Protein 7YVT (pdb70)

Foldseek 3Di:
DDAFAWPDWDQFLLWIKTKTWDQFPQQRGIWIKIKIFANCLVVAFAEEEEEEEAFPDARCACVVQQPLRNLCNVLRYMYMGTTNFDPPPPDPPLPPDSLHHHRHLLLAAFPDPPCRNRSHNVCCVPVPVLVVCVVHGSHDQQLYAYEYAASRLLNSLLSCLVDQSRHQAAEYELYQQALVQAPSSVVHCCVRHNDDCVSSLSSHSLSSLLPDQAQSHQLEYEYEYEPQEPCNVHGRPVVSSVVSCVNRVHHYHYDYHYPDYRDSVVSNVCSVVVSVSSSVRSD/DADAFAWPDWDQDLQWIKTKTWDQFPQQRGIWIKIKIFANCLVPAFFAEEEEEEAFPDARCCCVPQAPQRNVCHVLGYMYMYTTNFDPPPPDPPLVPDSLHHHSHLLQDQFDDPPRNNRSHNPCCVVVPPLVVCVVYGSHDQQQYAYEYAASRNLNQLLSCLVPQSRHQAAEYELYQQALVQAPSSCVHCCRRPNPDCVVVQSSHNLSSLLPDQAQSHQLEYYYEYEPAEPCNVHGRPVVSSVVSCVNRVHHYDYYYHYPDYRDNVNNNVCSNVVSVSSSVRSD/DKDFPDWAQDLQWIKTKMWAQFPQQNGIWIAIKTFANCQVVFFAFEEEEEEAFPDFRVVCVPQQPQSNLCNVLRYMYIYTTHADDPPDDPVLPVDRLHHHSPLLQAQFCDPPRRRRSHNVCCVPVPDLVVCVVPGRHDQQHYAYEYAASSNLNRLLSPLPDQSRHQAEEYELYQQALVQAPSSCVHCCVRHNNDCVVSLNSHNLSSLQPDQAQRHQLEYYYEYEPQADCCPRGRPCVSVVVSCVNRVHHYHYHYHYPDYRDSVNNSVCVSVVVVSSSVRD

Structure (mmCIF, N/CA/C/O backbone):
data_7YVT
#
_entry.id   7YVT
#
_cell.length_a   53.204
_cell.length_b   76.437
_cell.length_c   199.865
_cell.angle_alpha   90.000
_cell.angle_beta   91.192
_cell.angle_gamma   90.000
#
_symmetry.space_group_name_H-M   'C 1 2 1'
#
loop_
_entity.id
_entity.type
_entity.pdbx_description
1 polymer 'S-formylglutathione hydrolase'
2 water water
#
loop_
_atom_site.group_PDB
_atom_site.id
_atom_site.type_symbol
_atom_site.label_atom_id
_atom_site.label_alt_id
_atom_site.label_comp_id
_atom_site.label_asym_id
_atom_site.label_entity_id
_atom_site.label_seq_id
_atom_site.pdbx_PDB_ins_code
_atom_site.Cartn_x
_atom_site.Cartn_y
_atom_site.Cartn_z
_atom_site.occupancy
_atom_site.B_iso_or_equiv
_atom_site.auth_seq_id
_atom_site.auth_comp_id
_atom_site.auth_asym_id
_atom_site.auth_atom_id
_atom_site.pdbx_PDB_model_num
ATOM 1 N N . THR A 1 2 ? 26.64700 19.66100 7.34900 1.000 46.24516 2 THR A N 1
ATOM 2 C CA . THR A 1 2 ? 26.33000 21.06700 7.11200 1.000 48.22529 2 THR A CA 1
ATOM 3 C C . THR A 1 2 ? 25.60700 21.80100 8.26900 1.000 54.87865 2 THR A C 1
ATOM 4 O O . THR A 1 2 ? 25.87100 22.98600 8.51000 1.000 51.75072 2 THR A O 1
ATOM 8 N N . ASP A 1 3 ? 24.69000 21.12500 8.96200 1.000 47.07967 3 ASP A N 1
ATOM 9 C CA . ASP A 1 3 ? 23.84300 21.75900 9.96800 1.000 51.13124 3 ASP A CA 1
ATOM 10 C C . ASP A 1 3 ? 24.32800 21.44500 11.38800 1.000 51.12418 3 ASP A C 1
ATOM 11 O O . ASP A 1 3 ? 25.13400 20.53700 11.61400 1.000 56.46000 3 ASP A O 1
ATOM 16 N N . SER A 1 4 ? 23.82600 22.21600 12.35200 1.000 48.66724 4 SER A N 1
ATOM 17 C CA . SER A 1 4 ? 23.89400 21.99000 13.79100 1.000 47.63654 4 SER A CA 1
ATOM 18 C C . SER A 1 4 ? 22.65700 21.23800 14.24800 1.000 53.24508 4 SER A C 1
ATOM 19 O O . SER A 1 4 ? 21.75300 20.94400 13.45700 1.000 56.82598 4 SER A O 1
ATOM 22 N N . ILE A 1 5 ? 22.65000 20.87300 15.52600 1.000 45.83000 5 ILE A N 1
ATOM 23 C CA . ILE A 1 5 ? 21.42800 20.43000 16.18200 1.000 46.27635 5 ILE A CA 1
ATOM 24 C C . ILE A 1 5 ? 21.68800 20.41800 17.69000 1.000 40.97875 5 ILE A C 1
ATOM 25 O O . ILE A 1 5 ? 22.82700 20.24200 18.13900 1.000 44.63290 5 ILE A O 1
ATOM 30 N N . LYS A 1 6 ? 20.62300 20.61900 18.46000 1.000 39.35265 6 LYS A N 1
ATOM 31 C CA . LYS A 1 6 ? 20.75400 20.86600 19.89700 1.000 36.64459 6 LYS A CA 1
ATOM 32 C C . LYS A 1 6 ? 21.26500 19.63200 20.64800 1.000 39.33972 6 LYS A C 1
ATOM 33 O O . LYS A 1 6 ? 20.87400 18.49400 20.35400 1.000 35.30428 6 LYS A O 1
ATOM 39 N N . THR A 1 7 ? 22.11600 19.86800 21.65300 1.000 40.19586 7 THR A N 1
ATOM 40 C CA . THR A 1 7 ? 22.63300 18.81800 22.53200 1.000 35.44148 7 THR A CA 1
ATOM 41 C C . THR A 1 7 ? 22.07900 18.97200 23.94600 1.000 39.33373 7 THR A C 1
ATOM 42 O O . THR A 1 7 ? 22.32000 19.99200 24.60200 1.000 41.41090 7 THR A O 1
ATOM 46 N N . LEU A 1 8 ? 21.37600 17.93500 24.43000 1.000 34.53446 8 LEU A N 1
ATOM 47 C CA . LEU A 1 8 ? 20.80900 17.96100 25.77500 1.000 34.93274 8 LEU A CA 1
ATOM 48 C C . LEU A 1 8 ? 21.84900 17.54600 26.80600 1.000 34.09034 8 LEU A C 1
ATOM 49 O O . LEU A 1 8 ? 21.98700 18.17900 27.85700 1.000 40.22388 8 LEU A O 1
ATOM 54 N N . SER A 1 9 ? 22.57000 16.47000 26.53100 1.000 33.92386 9 SER A N 1
ATOM 55 C CA . SER A 1 9 ? 23.68600 16.07400 27.36600 1.000 34.22088 9 SER A CA 1
ATOM 56 C C . SER A 1 9 ? 24.62900 15.25700 26.49800 1.000 30.10345 9 SER A C 1
ATOM 57 O O . SER A 1 9 ? 24.22000 14.70200 25.47500 1.000 28.41329 9 SER A O 1
ATOM 60 N N . ALA A 1 10 ? 25.90100 15.23100 26.89600 1.000 29.95063 10 ALA A N 1
ATOM 61 C CA . ALA A 1 10 ? 26.94400 14.42900 26.26500 1.000 32.54198 10 ALA A CA 1
ATOM 62 C C . ALA A 1 10 ? 27.78200 13.74600 27.34200 1.000 33.21038 10 ALA A C 1
ATOM 63 O O . ALA A 1 10 ? 28.14500 14.38200 28.33500 1.000 29.80066 10 ALA A O 1
ATOM 65 N N . HIS A 1 11 ? 28.10300 12.45600 27.12500 1.000 29.83688 11 HIS A N 1
ATOM 66 C CA . HIS A 1 11 ? 28.93600 11.66900 28.03500 1.000 32.90087 11 HIS A CA 1
ATOM 67 C C . HIS A 1 11 ? 29.94400 10.82700 27.26100 1.000 30.22958 11 HIS A C 1
ATOM 68 O O . HIS A 1 11 ? 29.59600 10.18100 26.26700 1.000 29.68465 11 HIS A O 1
ATOM 75 N N . ARG A 1 12 ? 31.19200 10.83500 27.73000 1.000 30.97826 12 ARG A N 1
ATOM 76 C CA . ARG A 1 12 ? 32.21700 9.92100 27.22400 1.000 26.30246 12 ARG A CA 1
ATOM 77 C C . ARG A 1 12 ? 31.84800 8.46800 27.54700 1.000 27.02456 12 ARG A C 1
ATOM 78 O O . ARG A 1 12 ? 31.37200 8.16700 28.64700 1.000 26.40494 12 ARG A O 1
ATOM 86 N N . SER A 1 13 ? 32.05800 7.56400 26.57600 1.000 25.46836 13 SER A N 1
ATOM 87 C CA . SER A 1 13 ? 31.52600 6.19400 26.60800 1.000 24.97868 13 SER A CA 1
ATOM 88 C C . SER A 1 13 ? 32.42800 5.26100 25.79300 1.000 28.96757 13 SER A C 1
ATOM 89 O O . SER A 1 13 ? 32.48500 5.35200 24.55600 1.000 24.72141 13 SER A O 1
ATOM 92 N N . PHE A 1 14 ? 33.18800 4.37400 26.43500 1.000 26.07030 14 PHE A N 1
ATOM 93 C CA . PHE A 1 14 ? 34.13100 3.48300 25.76300 1.000 26.97156 14 PHE A CA 1
ATOM 94 C C . PHE A 1 14 ? 34.95600 4.24500 24.72700 1.000 30.88860 14 PHE A C 1
ATOM 95 O O . PHE A 1 14 ? 35.10300 3.82900 23.57500 1.000 31.17106 14 PHE A O 1
ATOM 103 N N . GLY A 1 15 ? 35.52000 5.38100 25.15200 1.000 28.05532 15 GLY A N 1
ATOM 104 C CA . GLY A 1 15 ? 36.31200 6.20600 24.27900 1.000 27.61901 15 GLY A CA 1
ATOM 105 C C . GLY A 1 15 ? 35.52900 7.02500 23.27600 1.000 27.09809 15 GLY A C 1
ATOM 106 O O . GLY A 1 15 ? 36.06200 8.00800 22.76200 1.000 30.75415 15 GLY A O 1
ATOM 107 N N . GLY A 1 16 ? 34.30000 6.63700 22.95200 1.000 29.31458 16 GLY A N 1
ATOM 108 C CA . GLY A 1 16 ? 33.43600 7.42000 22.09300 1.000 25.59712 16 GLY A CA 1
ATOM 109 C C . GLY A 1 16 ? 32.61400 8.38800 22.91100 1.000 26.08071 16 GLY A C 1
ATOM 110 O O . GLY A 1 16 ? 32.87100 8.61700 24.09400 1.000 27.61693 16 GLY A O 1
ATOM 111 N N . VAL A 1 17 ? 31.60900 8.97900 22.26900 1.000 24.43609 17 VAL A N 1
ATOM 112 C CA . VAL A 1 17 ? 30.75500 10.00000 22.87300 1.000 32.68116 17 VAL A CA 1
ATOM 113 C C . VAL A 1 17 ? 29.28800 9.56600 22.82700 1.000 24.81434 17 VAL A C 1
ATOM 114 O O . VAL A 1 17 ? 28.77300 9.16600 21.77500 1.000 24.98203 17 VAL A O 1
ATOM 118 N N . GLN A 1 18 ? 28.60100 9.57000 23.96100 1.000 27.74849 18 GLN A N 1
ATOM 119 C CA . GLN A 1 18 ? 27.15900 9.38500 23.87500 1.000 28.40255 18 GLN A CA 1
ATOM 120 C C . GLN A 1 18 ? 26.47500 10.73200 24.01200 1.000 28.28871 18 GLN A C 1
ATOM 121 O O . GLN A 1 18 ? 26.63900 11.40600 25.03600 1.000 27.21297 18 GLN A O 1
ATOM 127 N N . HIS A 1 19 ? 25.61200 10.95900 23.01900 1.000 25.88801 19 HIS A N 1
ATOM 128 C CA . HIS A 1 19 ? 24.85700 12.19800 22.87400 1.000 26.35745 19 HIS A CA 1
ATOM 129 C C . HIS A 1 19 ? 23.35300 11.96300 23.02800 1.000 31.13266 19 HIS A C 1
ATOM 130 O O . HIS A 1 19 ? 22.82400 10.89700 22.69100 1.000 27.14269 19 HIS A O 1
ATOM 137 N N . PHE A 1 20 ? 22.66600 12.98500 23.52800 1.000 29.28253 20 PHE A N 1
ATOM 138 C CA . PHE A 1 20 ? 21.21400 13.07700 23.45000 1.000 33.99651 20 PHE A CA 1
ATOM 139 C C . PHE A 1 20 ? 20.89000 14.40700 22.78600 1.000 27.98854 20 PHE A C 1
ATOM 140 O O . PHE A 1 20 ? 21.47300 15.43500 23.13400 1.000 28.05502 20 PHE A O 1
ATOM 148 N N . HIS A 1 21 ? 19.99000 14.37400 21.81000 1.000 30.56462 21 HIS A N 1
ATOM 149 C CA . HIS A 1 21 ? 19.68500 15.52900 20.98200 1.000 32.31066 21 HIS A CA 1
ATOM 150 C C . HIS A 1 21 ? 18.19800 15.84300 21.01000 1.000 33.29609 21 HIS A C 1
ATOM 151 O O . HIS A 1 21 ? 17.36000 14.96400 21.23800 1.000 29.61154 21 HIS A O 1
ATOM 158 N N . GLU A 1 22 ? 17.88800 17.11600 20.76000 1.000 40.11077 22 GLU A N 1
ATOM 159 C CA . GLU A 1 22 ? 16.53900 17.58500 20.47900 1.000 38.72431 22 GLU A CA 1
ATOM 160 C C . GLU A 1 22 ? 16.55800 18.40300 19.19400 1.000 35.31879 22 GLU A C 1
ATOM 161 O O . GLU A 1 22 ? 17.54100 19.08000 18.89000 1.000 42.95418 22 GLU A O 1
ATOM 167 N N . HIS A 1 23 ? 15.47300 18.33300 18.43400 1.000 33.30543 23 HIS A N 1
ATOM 168 C CA . HIS A 1 23 ? 15.31800 19.20800 17.27900 1.000 32.71751 23 HIS A CA 1
ATOM 169 C C . HIS A 1 23 ? 13.83900 19.46600 17.04400 1.000 35.31602 23 HIS A C 1
ATOM 170 O O . HIS A 1 23 ? 12.96600 18.78500 17.59000 1.000 36.69026 23 HIS A O 1
ATOM 177 N N . ALA A 1 24 ? 13.57500 20.48700 16.24700 1.000 32.23645 24 ALA A N 1
ATOM 178 C CA . ALA A 1 24 ? 12.22400 20.86900 15.88600 1.000 30.65358 24 ALA A CA 1
ATOM 179 C C . ALA A 1 24 ? 11.88500 20.11900 14.61300 1.000 30.71651 24 ALA A C 1
ATOM 180 O O . ALA A 1 24 ? 12.44600 20.40900 13.55400 1.000 39.63838 24 ALA A O 1
ATOM 182 N N . SER A 1 25 ? 10.99800 19.13500 14.72100 1.000 28.28848 25 SER A N 1
ATOM 183 C CA . SER A 1 25 ? 10.74400 18.25600 13.58900 1.000 31.39766 25 SER A CA 1
ATOM 184 C C . SER A 1 25 ? 9.66700 18.83000 12.66800 1.000 36.83958 25 SER A C 1
ATOM 185 O O . SER A 1 25 ? 8.58600 19.21200 13.12000 1.000 38.29014 25 SER A O 1
ATOM 188 N N . ARG A 1 26 ? 9.96100 18.84000 11.37500 1.000 33.47206 26 ARG A N 1
ATOM 189 C CA . ARG A 1 26 ? 8.83800 19.35200 10.59700 1.000 40.25491 26 ARG A CA 1
ATOM 190 C C . ARG A 1 26 ? 7.93700 18.23600 10.07500 1.000 39.81578 26 ARG A C 1
ATOM 191 O O . ARG A 1 26 ? 6.71900 18.42100 9.98900 1.000 37.89591 26 ARG A O 1
ATOM 199 N N . GLU A 1 27 ? 8.32200 16.95700 10.06700 1.000 39.51425 27 GLU A N 1
ATOM 200 C CA . GLU A 1 27 ? 7.36300 15.91400 9.72100 1.000 32.78430 27 GLU A CA 1
ATOM 201 C C . GLU A 1 27 ? 6.35200 15.69900 10.83300 1.000 35.23928 27 GLU A C 1
ATOM 202 O O . GLU A 1 27 ? 5.22200 15.27400 10.57200 1.000 32.35676 27 GLU A O 1
ATOM 208 N N . ILE A 1 28 ? 6.74400 15.98700 12.06900 1.000 34.16985 28 ILE A N 1
ATOM 209 C CA . ILE A 1 28 ? 5.93600 15.70100 13.24300 1.000 34.85077 28 ILE A CA 1
ATOM 210 C C . ILE A 1 28 ? 5.33700 17.00300 13.75400 1.000 36.16788 28 ILE A C 1
ATOM 211 O O . ILE A 1 28 ? 4.23900 17.01600 14.33700 1.000 33.32391 28 ILE A O 1
ATOM 216 N N . GLY A 1 29 ? 6.02900 18.11200 13.49000 1.000 32.28601 29 GLY A N 1
ATOM 217 C CA . GLY A 1 29 ? 5.52500 19.42700 13.85300 1.000 31.28423 29 GLY A CA 1
ATOM 218 C C . GLY A 1 29 ? 5.73100 19.80200 15.29800 1.000 27.19071 29 GLY A C 1
ATOM 219 O O . GLY A 1 29 ? 5.05200 20.69700 15.80000 1.000 31.93232 29 GLY A O 1
ATOM 220 N N . LEU A 1 30 ? 6.63000 19.12200 15.99100 1.000 31.93227 30 LEU A N 1
ATOM 221 C CA . LEU A 1 30 ? 6.86100 19.29600 17.41700 1.000 26.21622 30 LEU A CA 1
ATOM 222 C C . LEU A 1 30 ? 8.33000 19.01100 17.68500 1.000 32.62649 30 LEU A C 1
ATOM 223 O O . LEU A 1 30 ? 9.02600 18.44500 16.82900 1.000 32.73213 30 LEU A O 1
ATOM 228 N N . PRO A 1 31 ? 8.84000 19.40900 18.84200 1.000 31.04092 31 PRO A N 1
ATOM 229 C CA . PRO A 1 31 ? 10.19400 18.98500 19.22400 1.000 35.00124 31 PRO A CA 1
ATOM 230 C C . PRO A 1 31 ? 10.28500 17.46700 19.29700 1.000 35.14386 31 PRO A C 1
ATOM 231 O O . PRO A 1 31 ? 9.39100 16.80200 19.81700 1.000 34.33176 31 PRO A O 1
ATOM 235 N N . MET A 1 32 ? 11.38000 16.91200 18.78800 1.000 31.12033 32 MET A N 1
ATOM 236 C CA . MET A 1 32 ? 11.61600 15.47900 18.90100 1.000 33.81645 32 MET A CA 1
ATOM 237 C C . MET A 1 32 ? 12.98600 15.22200 19.50900 1.000 31.72490 32 MET A C 1
ATOM 238 O O . MET A 1 32 ? 13.94400 15.95900 19.26600 1.000 31.47204 32 MET A O 1
ATOM 243 N N . ARG A 1 33 ? 13.06700 14.16100 20.29800 1.000 30.87910 33 ARG A N 1
ATOM 244 C CA . ARG A 1 33 ? 14.30900 13.74800 20.92600 1.000 32.16905 33 ARG A CA 1
ATOM 245 C C . ARG A 1 33 ? 14.79500 12.44200 20.31700 1.000 34.59690 33 ARG A C 1
ATOM 246 O O . ARG A 1 33 ? 13.99800 11.52400 20.08000 1.000 36.43991 33 ARG A O 1
ATOM 254 N N . PHE A 1 34 ? 16.10400 12.35200 20.15100 1.000 27.24605 34 PHE A N 1
ATOM 255 C CA . PHE A 1 34 ? 16.78100 11.13500 19.66600 1.000 31.72438 34 PHE A CA 1
ATOM 256 C C . PHE A 1 34 ? 18.17400 11.11000 20.27500 1.000 32.74216 34 PHE A C 1
ATOM 257 O O . PHE A 1 34 ? 18.71000 12.15300 20.54800 1.000 33.33111 34 PHE A O 1
ATOM 265 N N . ALA A 1 35 ? 18.72200 9.92000 20.45200 1.000 29.12247 35 ALA A N 1
ATOM 266 C CA . ALA A 1 35 ? 20.06700 9.75600 21.03700 1.000 29.35466 35 ALA A CA 1
ATOM 267 C C . ALA A 1 35 ? 21.04100 9.29400 19.95400 1.000 28.95068 35 ALA A C 1
ATOM 268 O O . ALA A 1 35 ? 20.60700 8.81200 18.93800 1.000 33.76849 35 ALA A O 1
ATOM 270 N N . ALA A 1 36 ? 22.32300 9.49300 20.17600 1.000 25.61818 36 ALA A N 1
ATOM 271 C CA . ALA A 1 36 ? 23.30900 9.10800 19.15500 1.000 30.66356 36 ALA A CA 1
ATOM 272 C C . ALA A 1 36 ? 24.62200 8.75000 19.82700 1.000 26.23321 36 ALA A C 1
ATOM 273 O O . ALA A 1 36 ? 25.13100 9.55500 20.54000 1.000 26.38771 36 ALA A O 1
ATOM 275 N N . TYR A 1 37 ? 25.08000 7.53000 19.62700 1.000 30.35964 37 TYR A N 1
ATOM 276 C CA . TYR A 1 37 ? 26.40200 7.13500 20.15100 1.000 31.44800 37 TYR A CA 1
ATOM 277 C C . TYR A 1 37 ? 27.43500 7.24600 19.02900 1.000 26.29051 37 TYR A C 1
ATOM 278 O O . TYR A 1 37 ? 27.24300 6.67200 17.99500 1.000 25.09007 37 TYR A O 1
ATOM 287 N N . LEU A 1 38 ? 28.50100 7.99200 19.26500 1.000 28.72987 38 LEU A N 1
ATOM 288 C CA . LEU A 1 38 ? 29.58800 8.11000 18.26900 1.000 27.58813 38 LEU A CA 1
ATOM 289 C C . LEU A 1 38 ? 30.79900 7.35400 18.78600 1.000 30.39414 38 LEU A C 1
ATOM 290 O O . LEU A 1 38 ? 31.26400 7.65200 19.84500 1.000 32.20268 38 LEU A O 1
ATOM 295 N N . PRO A 1 39 ? 31.32500 6.38100 18.03300 1.000 33.07568 39 PRO A N 1
ATOM 296 C CA . PRO A 1 39 ? 32.46000 5.60500 18.48600 1.000 33.84113 39 PRO A CA 1
ATOM 297 C C . PRO A 1 39 ? 33.76900 6.39500 18.36700 1.000 32.12533 39 PRO A C 1
ATOM 298 O O . PRO A 1 39 ? 33.81200 7.35100 17.70800 1.000 30.10418 39 PRO A O 1
ATOM 302 N N . PRO A 1 40 ? 34.88700 5.96000 18.96000 1.000 32.41423 40 PRO A N 1
ATOM 303 C CA . PRO A 1 40 ? 36.12300 6.70800 18.83300 1.000 35.82332 40 PRO A CA 1
ATOM 304 C C . PRO A 1 40 ? 36.59700 6.92500 17.38300 1.000 34.82191 40 PRO A C 1
ATOM 305 O O . PRO A 1 40 ? 37.07100 7.95400 17.13800 1.000 38.71095 40 PRO A O 1
ATOM 309 N N . GLN A 1 41 ? 36.31600 6.00800 16.44900 1.000 35.64650 41 GLN A N 1
ATOM 310 C CA . GLN A 1 41 ? 36.65900 6.06400 14.99800 1.000 32.21497 41 GLN A CA 1
ATOM 311 C C . GLN A 1 41 ? 35.94500 7.18400 14.23500 1.000 38.88336 41 GLN A C 1
ATOM 312 O O . GLN A 1 41 ? 36.34100 7.42200 13.12200 1.000 46.36379 41 GLN A O 1
ATOM 318 N N . ALA A 1 42 ? 34.93200 7.83000 14.80700 1.000 39.69714 42 ALA A N 1
ATOM 319 C CA . ALA A 1 42 ? 34.17000 8.92400 14.17800 1.000 43.07511 42 ALA A CA 1
ATOM 320 C C . ALA A 1 42 ? 34.91400 10.26000 14.27400 1.000 45.17398 42 ALA A C 1
ATOM 321 O O . ALA A 1 42 ? 34.44800 11.21200 13.68900 1.000 45.81168 42 ALA A O 1
ATOM 323 N N . GLU A 1 43 ? 36.03400 10.33200 14.98000 1.000 42.76867 43 GLU A N 1
ATOM 324 C CA . GLU A 1 43 ? 36.79200 11.61300 15.01400 1.000 54.38074 43 GLU A CA 1
ATOM 325 C C . GLU A 1 43 ? 37.81100 11.62800 13.86100 1.000 47.97229 43 GLU A C 1
ATOM 326 O O . GLU A 1 43 ? 38.35000 12.67600 13.57900 1.000 45.10495 43 GLU A O 1
ATOM 332 N N . HIS A 1 44 ? 38.03800 10.48300 13.22800 1.000 46.71074 44 HIS A N 1
ATOM 333 C CA . HIS A 1 44 ? 38.97000 10.37300 12.07900 1.000 56.88700 44 HIS A CA 1
ATOM 334 C C . HIS A 1 44 ? 38.18600 10.15400 10.78400 1.000 55.55056 44 HIS A C 1
ATOM 335 O O . HIS A 1 44 ? 38.77200 10.31100 9.72000 1.000 59.66522 44 HIS A O 1
ATOM 342 N N . GLY A 1 45 ? 36.91900 9.76500 10.86700 1.000 52.32157 45 GLY A N 1
ATOM 343 C CA . GLY A 1 45 ? 36.18000 9.51700 9.61900 1.000 45.77626 45 GLY A CA 1
ATOM 344 C C . GLY A 1 45 ? 34.69100 9.35000 9.80200 1.000 45.17652 45 GLY A C 1
ATOM 345 O O . GLY A 1 45 ? 34.21000 9.53100 10.89500 1.000 43.93569 45 GLY A O 1
ATOM 346 N N . LYS A 1 46 ? 34.00300 9.01400 8.72000 1.000 42.85892 46 LYS A N 1
ATOM 347 C CA . LYS A 1 46 ? 32.53600 8.82000 8.74900 1.000 48.73342 46 LYS A CA 1
ATOM 348 C C . LYS A 1 46 ? 32.25300 7.33200 8.94700 1.000 45.41296 46 LYS A C 1
ATOM 349 O O . LYS A 1 46 ? 32.66400 6.53100 8.12300 1.000 44.99000 46 LYS A O 1
ATOM 355 N N . VAL A 1 47 ? 31.57500 7.00600 10.03300 1.000 37.86247 47 VAL A N 1
ATOM 356 C CA . VAL A 1 47 ? 31.34200 5.57700 10.34900 1.000 37.07707 47 VAL A CA 1
ATOM 357 C C . VAL A 1 47 ? 29.93600 5.17000 9.93500 1.000 36.05064 47 VAL A C 1
ATOM 358 O O . VAL A 1 47 ? 29.08000 6.02400 9.76800 1.000 33.65536 47 VAL A O 1
ATOM 362 N N . PRO A 1 48 ? 29.70000 3.85700 9.78700 1.000 34.82674 48 PRO A N 1
ATOM 363 C CA . PRO A 1 48 ? 28.38700 3.32600 9.54700 1.000 34.91032 48 PRO A CA 1
ATOM 364 C C . PRO A 1 48 ? 27.58600 3.47400 10.84200 1.000 35.75156 48 PRO A C 1
ATOM 365 O O . PRO A 1 48 ? 28.12800 3.42400 11.89300 1.000 34.98655 48 PRO A O 1
ATOM 369 N N . ALA A 1 49 ? 26.28500 3.64100 10.70500 1.000 34.24260 49 ALA A N 1
ATOM 370 C CA . ALA A 1 49 ? 25.41900 3.77700 11.88400 1.000 35.82991 49 ALA A CA 1
ATOM 371 C C . ALA A 1 49 ? 24.35000 2.69200 11.88600 1.000 34.65547 49 ALA A C 1
ATOM 372 O O . ALA A 1 49 ? 23.95900 2.20900 10.83900 1.000 30.73529 49 ALA A O 1
ATOM 374 N N . LEU A 1 50 ? 23.91700 2.35500 13.08600 1.000 33.34497 50 LEU A N 1
ATOM 375 C CA . LEU A 1 50 ? 22.84500 1.37200 13.30300 1.000 30.49018 50 LEU A CA 1
ATOM 376 C C . LEU A 1 50 ? 21.68300 2.11400 13.95100 1.000 32.44656 50 LEU A C 1
ATOM 377 O O . LEU A 1 50 ? 21.89200 2.68900 14.98400 1.000 27.63947 50 LEU A O 1
ATOM 382 N N . LEU A 1 51 ? 20.52700 2.10200 13.30800 1.000 25.24773 51 LEU A N 1
ATOM 383 C CA . LEU A 1 51 ? 19.31500 2.71100 13.88500 1.000 27.12664 51 LEU A CA 1
ATOM 384 C C . LEU A 1 51 ? 18.63000 1.64900 14.74000 1.000 26.55032 51 LEU A C 1
ATOM 385 O O . LEU A 1 51 ? 18.48800 0.55000 14.27800 1.000 27.59072 51 LEU A O 1
ATOM 390 N N . TYR A 1 52 ? 18.31700 1.98400 15.98000 1.000 26.63233 52 TYR A N 1
ATOM 391 C CA . TYR A 1 52 ? 17.59500 1.05300 16.87100 1.000 25.06340 52 TYR A CA 1
ATOM 392 C C . TYR A 1 52 ? 16.21700 1.62400 17.21400 1.000 25.14103 52 TYR A C 1
ATOM 393 O O . TYR A 1 52 ? 16.14600 2.70700 17.73400 1.000 27.08848 52 TYR A O 1
ATOM 402 N N . LEU A 1 53 ? 15.16400 0.86900 16.93300 1.000 24.63192 53 LEU A N 1
ATOM 403 C CA . LEU A 1 53 ? 13.76600 1.30100 17.18200 1.000 25.25251 53 LEU A CA 1
ATOM 404 C C . LEU A 1 53 ? 13.20800 0.57300 18.40000 1.000 26.77462 53 LEU A C 1
ATOM 405 O O . LEU A 1 53 ? 13.01500 -0.61500 18.33600 1.000 27.06134 53 LEU A O 1
ATOM 410 N N . ALA A 1 54 ? 12.92600 1.32200 19.45700 1.000 27.17342 54 ALA A N 1
ATOM 411 C CA . ALA A 1 54 ? 12.42900 0.76100 20.73000 1.000 30.92716 54 ALA A CA 1
ATOM 412 C C . ALA A 1 54 ? 10.94800 0.38500 20.63800 1.000 28.80401 54 ALA A C 1
ATOM 413 O O . ALA A 1 54 ? 10.29000 0.79200 19.71200 1.000 25.20110 54 ALA A O 1
ATOM 415 N N . GLY A 1 55 ? 10.46800 -0.38600 21.60200 1.000 27.46293 55 GLY A N 1
ATOM 416 C CA . GLY A 1 55 ? 9.07400 -0.84800 21.60700 1.000 26.27959 55 GLY A CA 1
ATOM 417 C C . GLY A 1 55 ? 8.16400 0.02500 22.43800 1.000 32.83822 55 GLY A C 1
ATOM 418 O O . GLY A 1 55 ? 8.58000 1.09900 22.84100 1.000 33.70281 55 GLY A O 1
ATOM 419 N N . LEU A 1 56 ? 6.96800 -0.48000 22.72000 1.000 27.92954 56 LEU A N 1
ATOM 420 C CA . LEU A 1 56 ? 5.92800 0.19500 23.52500 1.000 27.04964 56 LEU A CA 1
ATOM 421 C C . LEU A 1 56 ? 6.49100 0.65700 24.86200 1.000 32.15417 56 LEU A C 1
ATOM 422 O O . LEU A 1 56 ? 7.22900 -0.09900 25.48700 1.000 28.29753 56 LEU A O 1
ATOM 427 N N . THR A 1 57 ? 6.12800 1.87500 25.27200 1.000 28.49096 57 THR A N 1
ATOM 428 C CA . THR A 1 57 ? 6.47200 2.56700 26.55100 1.000 30.31748 57 THR A CA 1
ATOM 429 C C . THR A 1 57 ? 7.91600 3.08000 26.57200 1.000 29.97009 57 THR A C 1
ATOM 430 O O . THR A 1 57 ? 8.31200 3.62700 27.56900 1.000 29.73117 57 THR A O 1
ATOM 434 N N . CYS A 1 58 ? 8.62900 2.98000 25.46900 1.000 23.61422 58 CYS A N 1
ATOM 435 C CA . CYS A 1 58 ? 10.04700 3.34500 25.46300 1.000 28.97634 58 CYS A CA 1
ATOM 436 C C . CYS A 1 58 ? 10.22600 4.69400 24.78800 1.000 29.40844 58 CYS A C 1
ATOM 437 O O . CYS A 1 58 ? 9.35900 5.11900 24.05500 1.000 29.48596 58 CYS A O 1
ATOM 440 N N . ASN A 1 59 ? 11.33300 5.32600 25.12600 1.000 32.25651 59 ASN A N 1
ATOM 441 C CA . ASN A 1 59 ? 11.75700 6.62700 24.57000 1.000 33.59103 59 ASN A CA 1
ATOM 442 C C . ASN A 1 59 ? 13.10200 6.45400 23.87300 1.000 34.39197 59 ASN A C 1
ATOM 443 O O . ASN A 1 59 ? 13.52400 5.33900 23.69200 1.000 29.06105 59 ASN A O 1
ATOM 448 N N . GLU A 1 60 ? 13.77500 7.57600 23.61200 1.000 32.62460 60 GLU A N 1
ATOM 449 C CA . GLU A 1 60 ? 15.10300 7.66800 22.95800 1.000 30.51766 60 GLU A CA 1
ATOM 450 C C . GLU A 1 60 ? 16.24700 7.41500 23.94700 1.000 31.18195 60 GLU A C 1
ATOM 451 O O . GLU A 1 60 ? 17.36900 7.49900 23.54000 1.000 32.33062 60 GLU A O 1
ATOM 457 N N . GLU A 1 61 ? 15.94900 7.08200 25.19100 1.000 28.85728 61 GLU A N 1
ATOM 458 C CA . GLU A 1 61 ? 16.96700 6.84100 26.22400 1.000 30.47718 61 GLU A CA 1
ATOM 459 C C . GLU A 1 61 ? 17.02800 5.35200 26.60500 1.000 30.00227 61 GLU A C 1
ATOM 460 O O . GLU A 1 61 ? 18.05600 4.94800 27.02900 1.000 31.22642 61 GLU A O 1
ATOM 466 N N . THR A 1 62 ? 15.97300 4.57700 26.36800 1.000 25.42294 62 THR A N 1
ATOM 467 C CA . THR A 1 62 ? 15.86600 3.14200 26.73700 1.000 26.49035 62 THR A CA 1
ATOM 468 C C . THR A 1 62 ? 17.08700 2.30700 26.32800 1.000 32.32792 62 THR A C 1
ATOM 469 O O . THR A 1 62 ? 17.76400 1.80400 27.20600 1.000 23.19207 62 THR A O 1
ATOM 473 N N . PHE A 1 63 ? 17.29700 2.16000 25.02500 1.000 25.08762 63 PHE A N 1
ATOM 474 C CA . PHE A 1 63 ? 18.39100 1.37600 24.40800 1.000 25.77830 63 PHE A CA 1
ATOM 475 C C . PHE A 1 63 ? 19.78000 1.83700 24.86100 1.000 27.85185 63 PHE A C 1
ATOM 476 O O . PHE A 1 63 ? 20.53500 0.99000 25.25000 1.000 26.94925 63 PHE A O 1
ATOM 484 N N . MET A 1 64 ? 20.08000 3.13700 24.86600 1.000 28.00616 64 MET A N 1
ATOM 485 C CA . MET A 1 64 ? 21.41000 3.65900 25.27700 1.000 22.18286 64 MET A CA 1
ATOM 486 C C . MET A 1 64 ? 21.72600 3.31900 26.73600 1.000 27.41725 64 MET A C 1
ATOM 487 O O . MET A 1 64 ? 22.86800 3.14100 27.04000 1.000 24.82492 64 MET A O 1
ATOM 492 N N . VAL A 1 65 ? 20.73200 3.22800 27.60400 1.000 23.87578 65 VAL A N 1
ATOM 493 C CA . VAL A 1 65 ? 20.99600 2.91000 29.02900 1.000 27.35787 65 VAL A CA 1
ATOM 494 C C . VAL A 1 65 ? 21.04400 1.39900 29.27100 1.000 27.76599 65 VAL A C 1
ATOM 495 O O . VAL A 1 65 ? 21.93200 0.97000 29.94400 1.000 24.68570 65 VAL A O 1
ATOM 499 N N . LYS A 1 66 ? 20.16600 0.63200 28.65200 1.000 23.55860 66 LYS A N 1
ATOM 500 C CA . LYS A 1 66 ? 20.00200 -0.79900 29.00500 1.000 28.88620 66 LYS A CA 1
ATOM 501 C C . LYS A 1 66 ? 20.59200 -1.83000 28.04500 1.000 27.60258 66 LYS A C 1
ATOM 502 O O . LYS A 1 66 ? 20.75800 -2.91700 28.49800 1.000 26.84874 66 LYS A O 1
ATOM 508 N N . ALA A 1 67 ? 20.86000 -1.51000 26.78700 1.000 24.38567 67 ALA A N 1
ATOM 509 C CA . ALA A 1 67 ? 21.24600 -2.54000 25.79200 1.000 28.26295 67 ALA A CA 1
ATOM 510 C C . ALA A 1 67 ? 22.70700 -2.98100 25.90400 1.000 27.68933 67 ALA A C 1
ATOM 511 O O . ALA A 1 67 ? 22.99800 -4.11300 25.55100 1.000 23.34751 67 ALA A O 1
ATOM 513 N N . GLY A 1 68 ? 23.57300 -2.09300 26.36200 1.000 23.94540 68 GLY A N 1
ATOM 514 C CA . GLY A 1 68 ? 25.00100 -2.39900 26.49900 1.000 22.97069 68 GLY A CA 1
ATOM 515 C C . GLY A 1 68 ? 25.66600 -2.51500 25.15300 1.000 27.61498 68 GLY A C 1
ATOM 516 O O . GLY A 1 68 ? 26.63700 -3.21500 25.06900 1.000 31.28072 68 GLY A O 1
ATOM 517 N N . ALA A 1 69 ? 25.16600 -1.79500 24.15600 1.000 28.60421 69 ALA A N 1
ATOM 518 C CA . ALA A 1 69 ? 25.67500 -1.85600 22.77000 1.000 26.96486 69 ALA A CA 1
ATOM 519 C C . ALA A 1 69 ? 26.86800 -0.91400 22.52400 1.000 30.00970 69 ALA A C 1
ATOM 520 O O . ALA A 1 69 ? 27.53600 -1.09600 21.53400 1.000 28.14884 69 ALA A O 1
ATOM 522 N N . GLN A 1 70 ? 27.12800 0.02400 23.42400 1.000 26.06637 70 GLN A N 1
ATOM 523 C CA . GLN A 1 70 ? 28.21600 1.02600 23.30100 1.000 28.46986 70 GLN A CA 1
ATOM 524 C C . GLN A 1 70 ? 29.59400 0.36100 23.22600 1.000 29.03802 70 GLN A C 1
ATOM 525 O O . GLN A 1 70 ? 30.38400 0.76300 22.39900 1.000 30.08867 70 GLN A O 1
ATOM 531 N N . ARG A 1 71 ? 29.82600 -0.62200 24.08300 1.000 25.73945 71 ARG A N 1
ATOM 532 C CA . ARG A 1 71 ? 31.09300 -1.37500 24.16800 1.000 30.86181 71 ARG A CA 1
ATOM 533 C C . ARG A 1 71 ? 31.44100 -2.00200 22.81600 1.000 29.44070 71 ARG A C 1
ATOM 534 O O . ARG A 1 71 ? 32.55600 -1.83400 22.38300 1.000 36.18868 71 ARG A O 1
ATOM 542 N N . LEU A 1 72 ? 30.50000 -2.67000 22.17200 1.000 27.27715 72 LEU A N 1
ATOM 543 C CA . LEU A 1 72 ? 30.78200 -3.34300 20.88000 1.000 33.31522 72 LEU A CA 1
ATOM 544 C C . LEU A 1 72 ? 30.77600 -2.33400 19.74000 1.000 32.08298 72 LEU A C 1
ATOM 545 O O . LEU A 1 72 ? 31.48800 -2.53100 18.80100 1.000 32.05148 72 LEU A O 1
ATOM 550 N N . ALA A 1 73 ? 29.99100 -1.28300 19.85300 1.000 31.13849 73 ALA A N 1
ATOM 551 C CA . ALA A 1 73 ? 30.00000 -0.26200 18.79300 1.000 35.08788 73 ALA A CA 1
ATOM 552 C C . ALA A 1 73 ? 31.37900 0.41200 18.74700 1.000 35.02418 73 ALA A C 1
ATOM 553 O O . ALA A 1 73 ? 31.87100 0.64900 17.66800 1.000 34.12954 73 ALA A O 1
ATOM 555 N N . ALA A 1 74 ? 31.98400 0.66800 19.90600 1.000 34.64040 74 ALA A N 1
ATOM 556 C CA . ALA A 1 74 ? 33.31200 1.30600 19.96700 1.000 34.28930 74 ALA A CA 1
ATOM 557 C C . ALA A 1 74 ? 34.34900 0.34300 19.41300 1.000 32.93653 74 ALA A C 1
ATOM 558 O O . ALA A 1 74 ? 35.24100 0.80200 18.77900 1.000 37.31995 74 ALA A O 1
ATOM 560 N N . GLU A 1 75 ? 34.20100 -0.94800 19.66800 1.000 36.05414 75 GLU A N 1
ATOM 561 C CA . GLU A 1 75 ? 35.16900 -1.95600 19.16700 1.000 40.14060 75 GLU A CA 1
ATOM 562 C C . GLU A 1 75 ? 34.98800 -2.19000 17.66800 1.000 36.71775 75 GLU A C 1
ATOM 563 O O . GLU A 1 75 ? 35.94700 -2.56200 17.04100 1.000 38.50443 75 GLU A O 1
ATOM 569 N N . LEU A 1 76 ? 33.79400 -1.95200 17.14100 1.000 34.47399 76 LEU A N 1
ATOM 570 C CA . LEU A 1 76 ? 33.51400 -2.22200 15.71200 1.000 34.75068 76 LEU A CA 1
ATOM 571 C C . LEU A 1 76 ? 33.49300 -0.92500 14.89700 1.000 34.40229 76 LEU A C 1
ATOM 572 O O . LEU A 1 76 ? 33.48300 -1.03100 13.69800 1.000 32.09000 76 LEU A O 1
ATOM 577 N N . GLY A 1 77 ? 33.52000 0.23700 15.55000 1.000 33.27965 77 GLY A N 1
ATOM 578 C CA . GLY A 1 77 ? 33.50900 1.54100 14.86800 1.000 29.02383 77 GLY A CA 1
ATOM 579 C C . GLY A 1 77 ? 32.17700 1.85100 14.21700 1.000 36.26799 77 GLY A C 1
ATOM 580 O O . GLY A 1 77 ? 32.17600 2.31800 13.10400 1.000 36.72896 77 GLY A O 1
ATOM 581 N N . ILE A 1 78 ? 31.07600 1.59400 14.91100 1.000 37.77575 78 ILE A N 1
ATOM 582 C CA . ILE A 1 78 ? 29.72600 1.87400 14.35400 1.000 33.96334 78 ILE A CA 1
ATOM 583 C C . ILE A 1 78 ? 29.01000 2.86500 15.26700 1.000 35.24529 78 ILE A C 1
ATOM 584 O O . ILE A 1 78 ? 29.18900 2.79500 16.47700 1.000 30.91319 78 ILE A O 1
ATOM 589 N N . ALA A 1 79 ? 28.28300 3.79400 14.65900 1.000 30.69932 79 ALA A N 1
ATOM 590 C CA . ALA A 1 79 ? 27.47700 4.75800 15.41800 1.000 29.41207 79 ALA A CA 1
ATOM 591 C C . ALA A 1 79 ? 26.11700 4.12800 15.73300 1.000 31.00597 79 ALA A C 1
ATOM 592 O O . ALA A 1 79 ? 25.69700 3.25100 15.04000 1.000 27.65692 79 ALA A O 1
ATOM 594 N N . LEU A 1 80 ? 25.50700 4.55000 16.82700 1.000 28.94213 80 LEU A N 1
ATOM 595 C CA . LEU A 1 80 ? 24.18700 4.02400 17.21600 1.000 27.67769 80 LEU A CA 1
ATOM 596 C C . LEU A 1 80 ? 23.19800 5.18400 17.22600 1.000 29.02592 80 LEU A C 1
ATOM 597 O O . LEU A 1 80 ? 23.49900 6.20700 17.78800 1.000 27.37142 80 LEU A O 1
ATOM 602 N N . ILE A 1 81 ? 22.05600 4.99300 16.59200 1.000 24.70222 81 ILE A N 1
ATOM 603 C CA . ILE A 1 81 ? 21.01800 6.04200 16.60400 1.000 24.91800 81 ILE A CA 1
ATOM 604 C C . ILE A 1 81 ? 19.73600 5.44900 17.16100 1.000 27.20203 81 ILE A C 1
ATOM 605 O O . ILE A 1 81 ? 19.26500 4.46600 16.64200 1.000 27.51408 81 ILE A O 1
ATOM 610 N N . ALA A 1 82 ? 19.24800 6.06500 18.22000 1.000 27.66477 82 ALA A N 1
ATOM 611 C CA . ALA A 1 82 ? 18.00300 5.65600 18.89300 1.000 25.93225 82 ALA A CA 1
ATOM 612 C C . ALA A 1 82 ? 17.05900 6.84100 18.89700 1.000 28.10251 82 ALA A C 1
ATOM 613 O O . ALA A 1 82 ? 17.28900 7.78900 19.59000 1.000 29.37761 82 ALA A O 1
ATOM 615 N N . PRO A 1 83 ? 15.97700 6.78200 18.11900 1.000 29.07205 83 PRO A N 1
ATOM 616 C CA . PRO A 1 83 ? 15.00700 7.83000 18.11100 1.000 29.99077 83 PRO A CA 1
ATOM 617 C C . PRO A 1 83 ? 13.96800 7.55100 19.19900 1.000 30.86961 83 PRO A C 1
ATOM 618 O O . PRO A 1 83 ? 14.03600 6.58700 19.88800 1.000 30.23856 83 PRO A O 1
ATOM 622 N N . ASP A 1 84 ? 12.96200 8.40900 19.27000 1.000 31.91900 84 ASP A N 1
ATOM 623 C CA . ASP A 1 84 ? 11.80100 8.21000 20.17000 1.000 30.29661 84 ASP A CA 1
ATOM 624 C C . ASP A 1 84 ? 10.81400 7.26100 19.47700 1.000 30.20797 84 ASP A C 1
ATOM 625 O O . ASP A 1 84 ? 10.93100 7.04700 18.29600 1.000 34.91677 84 ASP A O 1
ATOM 630 N N . THR A 1 85 ? 9.83900 6.74700 20.20300 1.000 35.03528 85 THR A N 1
ATOM 631 C CA . THR A 1 85 ? 8.87200 5.78100 19.63600 1.000 28.34981 85 THR A CA 1
ATOM 632 C C . THR A 1 85 ? 7.56600 6.48100 19.25900 1.000 35.03352 85 THR A C 1
ATOM 633 O O . THR A 1 85 ? 6.69300 5.82100 18.74100 1.000 30.74411 85 THR A O 1
ATOM 637 N N . SER A 1 86 ? 7.49000 7.77700 19.49700 1.000 29.43124 86 SER A N 1
ATOM 638 C CA . SER A 1 86 ? 6.25900 8.54100 19.21900 1.000 31.56303 86 SER A CA 1
ATOM 639 C C . SER A 1 86 ? 6.53000 10.02100 19.36400 1.000 34.20706 86 SER A C 1
ATOM 640 O O . SER A 1 86 ? 7.53600 10.39700 19.91700 1.000 31.75587 86 SER A O 1
ATOM 643 N N . PRO A 1 87 ? 5.59300 10.85200 18.89900 1.000 36.82348 87 PRO A N 1
ATOM 644 C CA . PRO A 1 87 ? 5.64300 12.25800 19.19400 1.000 33.41534 87 PRO A CA 1
ATOM 645 C C . PRO A 1 87 ? 5.30600 12.48000 20.67400 1.000 34.50340 87 PRO A C 1
ATOM 646 O O . PRO A 1 87 ? 4.58500 11.73800 21.24500 1.000 29.95958 87 PRO A O 1
ATOM 650 N N . ARG A 1 88 ? 5.90200 13.50800 21.24900 1.000 29.56158 88 ARG A N 1
ATOM 651 C CA . ARG A 1 88 ? 5.62900 13.91400 22.64100 1.000 33.88382 88 ARG A CA 1
ATOM 652 C C . ARG A 1 88 ? 5.09200 15.35100 22.61700 1.000 39.43916 88 ARG A C 1
ATOM 653 O O . ARG A 1 88 ? 5.34700 16.05000 21.66600 1.000 38.95299 88 ARG A O 1
ATOM 661 N N . GLY A 1 89 ? 4.34500 15.75200 23.63500 1.000 37.47311 89 GLY A N 1
ATOM 662 C CA . GLY A 1 89 ? 3.80500 17.11600 23.72500 1.000 38.69544 89 GLY A CA 1
ATOM 663 C C . GLY A 1 89 ? 2.76300 17.45500 22.68000 1.000 38.09144 89 GLY A C 1
ATOM 664 O O . GLY A 1 89 ? 2.67600 18.59700 22.32700 1.000 39.32306 89 GLY A O 1
ATOM 665 N N . ALA A 1 90 ? 1.99400 16.48200 22.21600 1.000 37.01644 90 ALA A N 1
ATOM 666 C CA . ALA A 1 90 ? 0.92900 16.75500 21.23600 1.000 33.63641 90 ALA A CA 1
ATOM 667 C C . ALA A 1 90 ? -0.36900 17.03800 21.99100 1.000 35.46492 90 ALA A C 1
ATOM 668 O O . ALA A 1 90 ? -1.21100 17.71500 21.45400 1.000 39.76362 90 ALA A O 1
ATOM 670 N N . HIS A 1 91 ? -0.46700 16.56300 23.22300 1.000 32.72818 91 HIS A N 1
ATOM 671 C CA . HIS A 1 91 ? -1.67300 16.75900 24.06300 1.000 43.08797 91 HIS A CA 1
ATOM 672 C C . HIS A 1 91 ? -2.92600 16.35800 23.29700 1.000 39.07174 91 HIS A C 1
ATOM 673 O O . HIS A 1 91 ? -3.78800 17.17800 23.11700 1.000 37.14327 91 HIS A O 1
ATOM 680 N N . ILE A 1 92 ? -2.97300 15.13000 22.83100 1.000 38.01913 92 ILE A N 1
ATOM 681 C CA . ILE A 1 92 ? -4.18500 14.65100 22.13400 1.000 34.36777 92 ILE A CA 1
ATOM 682 C C . ILE A 1 92 ? -4.98500 13.87700 23.17500 1.000 39.02963 92 ILE A C 1
ATOM 683 O O . ILE A 1 92 ? -4.37400 13.22500 23.99300 1.000 40.28693 92 ILE A O 1
ATOM 688 N N . ASP A 1 93 ? -6.29900 14.02600 23.17100 1.000 33.85461 93 ASP A N 1
ATOM 689 C CA . ASP A 1 93 ? -7.14000 13.28800 24.13100 1.000 32.56817 93 ASP A CA 1
ATOM 690 C C . ASP A 1 93 ? -7.02300 11.79300 23.85500 1.000 32.34835 93 ASP A C 1
ATOM 691 O O . ASP A 1 93 ? -7.15400 11.41000 22.70800 1.000 33.01298 93 ASP A O 1
ATOM 696 N N . GLY A 1 94 ? -6.77700 11.01400 24.90300 1.000 31.36417 94 GLY A N 1
ATOM 697 C CA . GLY A 1 94 ? -6.70000 9.55000 24.80300 1.000 31.96144 94 GLY A CA 1
ATOM 698 C C . GLY A 1 94 ? -5.35100 9.04600 24.33700 1.000 39.28186 94 GLY A C 1
ATOM 699 O O . GLY A 1 94 ? -5.22100 7.86300 24.17000 1.000 39.67029 94 GLY A O 1
ATOM 700 N N . GLU A 1 95 ? -4.35100 9.91500 24.24200 1.000 36.95573 95 GLU A N 1
ATOM 701 C CA . GLU A 1 95 ? -3.00100 9.52800 23.76000 1.000 36.88243 95 GLU A CA 1
ATOM 702 C C . GLU A 1 95 ? -2.24300 8.71500 24.81600 1.000 37.93512 95 GLU A C 1
ATOM 703 O O . GLU A 1 95 ? -1.31600 8.06200 24.44600 1.000 35.77967 95 GLU A O 1
ATOM 709 N N . SER A 1 96 ? -2.71300 8.73000 26.05200 1.000 37.94454 96 SER A N 1
ATOM 710 C CA . SER A 1 96 ? -2.02900 8.04800 27.16900 1.000 33.28502 96 SER A CA 1
ATOM 711 C C . SER A 1 96 ? -3.01900 7.25700 28.01700 1.000 36.55797 96 SER A C 1
ATOM 712 O O . SER A 1 96 ? -2.68900 6.93200 29.13300 1.000 36.00416 96 SER A O 1
ATOM 715 N N . THR A 1 97 ? -4.19300 6.96800 27.48800 1.000 36.84974 97 THR A N 1
ATOM 716 C CA . THR A 1 97 ? -5.15100 6.19200 28.31100 1.000 39.88738 97 THR A CA 1
ATOM 717 C C . THR A 1 97 ? -4.68900 4.73400 28.36900 1.000 39.94036 97 THR A C 1
ATOM 718 O O . THR A 1 97 ? -4.69100 4.15100 29.43200 1.000 39.72054 97 THR A O 1
ATOM 722 N N . SER A 1 98 ? -4.13600 4.19200 27.29900 1.000 39.89443 98 SER A N 1
ATOM 723 C CA . SER A 1 98 ? -3.58600 2.82700 27.19700 1.000 39.62820 98 SER A CA 1
ATOM 724 C C . SER A 1 98 ? -2.08900 2.89900 26.87800 1.000 36.34031 98 SER A C 1
ATOM 725 O O . SER A 1 98 ? -1.69800 3.83000 26.25300 1.000 32.89156 98 SER A O 1
ATOM 728 N N . TRP A 1 99 ? -1.24800 1.99300 27.36500 1.000 34.85854 99 TRP A N 1
ATOM 729 C CA . TRP A 1 99 ? 0.19200 1.98700 27.01900 1.000 29.38593 99 TRP A CA 1
ATOM 730 C C . TRP A 1 99 ? 0.45100 1.27800 25.68700 1.000 33.91599 99 TRP A C 1
ATOM 731 O O . TRP A 1 99 ? 1.57100 1.32800 25.22900 1.000 32.50756 99 TRP A O 1
ATOM 742 N N . ASP A 1 100 ? -0.56500 0.66900 25.08800 1.000 33.65065 100 ASP A N 1
ATOM 743 C CA . ASP A 1 100 ? -0.40200 -0.04000 23.79900 1.000 26.97495 100 ASP A CA 1
ATOM 744 C C . ASP A 1 100 ? -0.78300 0.88100 22.63900 1.000 27.95978 100 ASP A C 1
ATOM 745 O O . ASP A 1 100 ? -0.67700 0.46100 21.51000 1.000 28.80476 100 ASP A O 1
ATOM 750 N N . PHE A 1 101 ? -1.19300 2.10500 22.93800 1.000 27.47109 101 PHE A N 1
ATOM 751 C CA . PHE A 1 101 ? -1.62100 3.04800 21.87900 1.000 30.75159 101 PHE A CA 1
ATOM 752 C C . PHE A 1 101 ? -1.23700 4.49500 22.22700 1.000 31.50411 101 PHE A C 1
ATOM 753 O O . PHE A 1 101 ? -1.16900 4.85300 23.36500 1.000 29.90604 101 PHE A O 1
ATOM 761 N N . GLY A 1 102 ? -0.93700 5.26200 21.19300 1.000 29.28971 102 GLY A N 1
ATOM 762 C CA . GLY A 1 102 ? -0.61800 6.68900 21.29900 1.000 30.47140 102 GLY A CA 1
ATOM 763 C C . GLY A 1 102 ? 0.82000 6.95900 21.65500 1.000 34.98522 102 GLY A C 1
ATOM 764 O O . GLY A 1 102 ? 1.68400 6.55300 20.93900 1.000 27.16690 102 GLY A O 1
ATOM 765 N N . VAL A 1 103 ? 1.00600 7.67700 22.74700 1.000 33.39078 103 VAL A N 1
ATOM 766 C CA . VAL A 1 103 ? 2.31800 8.09100 23.29900 1.000 30.26970 103 VAL A CA 1
ATOM 767 C C . VAL A 1 103 ? 3.14300 6.83600 23.57600 1.000 31.59242 103 VAL A C 1
ATOM 768 O O . VAL A 1 103 ? 2.61600 5.94000 24.17700 1.000 26.51186 103 VAL A O 1
ATOM 772 N N . GLY A 1 104 ? 4.36800 6.78200 23.05400 1.000 30.12088 104 GLY A N 1
ATOM 773 C CA . GLY A 1 104 ? 5.26000 5.62000 23.18500 1.000 25.05438 104 GLY A CA 1
ATOM 774 C C . GLY A 1 104 ? 4.80700 4.43000 22.34500 1.000 34.98302 104 GLY A C 1
ATOM 775 O O . GLY A 1 104 ? 5.24100 3.31500 22.62200 1.000 28.39203 104 GLY A O 1
ATOM 776 N N . ALA A 1 105 ? 3.99500 4.67200 21.32000 1.000 29.27772 105 ALA A N 1
ATOM 777 C CA . ALA A 1 105 ? 3.42400 3.57300 20.53200 1.000 26.58601 105 ALA A CA 1
ATOM 778 C C . ALA A 1 105 ? 3.12100 4.05000 19.12700 1.000 31.88633 105 ALA A C 1
ATOM 779 O O . ALA A 1 105 ? 2.05400 3.76800 18.66400 1.000 32.97208 105 ALA A O 1
ATOM 781 N N . GLY A 1 106 ? 4.06100 4.69400 18.46000 1.000 28.50242 106 GLY A N 1
ATOM 782 C CA . GLY A 1 106 ? 3.76800 5.22300 17.11900 1.000 27.04581 106 GLY A CA 1
ATOM 783 C C . GLY A 1 106 ? 3.60700 4.16700 16.04800 1.000 29.80230 106 GLY A C 1
ATOM 784 O O . GLY A 1 106 ? 3.04200 4.49500 15.03200 1.000 31.42318 106 GLY A O 1
ATOM 785 N N . PHE A 1 107 ? 4.17700 2.98000 16.24500 1.000 29.78849 107 PHE A N 1
ATOM 786 C CA . PHE A 1 107 ? 4.09800 1.83200 15.30100 1.000 31.42933 107 PHE A CA 1
ATOM 787 C C . PHE A 1 107 ? 4.84800 2.06000 13.98000 1.000 30.08068 107 PHE A C 1
ATOM 788 O O . PHE A 1 107 ? 4.53100 1.38300 13.03100 1.000 32.11407 107 PHE A O 1
ATOM 796 N N . TYR A 1 108 ? 5.81200 2.97900 13.96400 1.000 28.91639 108 TYR A N 1
ATOM 797 C CA . TYR A 1 108 ? 6.71300 3.30200 12.83100 1.000 31.94517 108 TYR A CA 1
ATOM 798 C C . TYR A 1 108 ? 5.94600 3.37200 11.50500 1.000 33.73573 108 TYR A C 1
ATOM 799 O O . TYR A 1 108 ? 6.30600 2.72500 10.52700 1.000 26.90038 108 TYR A O 1
ATOM 808 N N . LEU A 1 109 ? 4.89400 4.18400 11.51400 1.000 34.85060 109 LEU A N 1
ATOM 809 C CA . LEU A 1 109 ? 4.04100 4.36200 10.34700 1.000 34.05782 109 LEU A CA 1
ATOM 810 C C . LEU A 1 109 ? 3.51100 5.78900 10.36900 1.000 33.16053 109 LEU A C 1
ATOM 811 O O . LEU A 1 109 ? 3.68200 6.52500 11.34800 1.000 35.91841 109 LEU A O 1
ATOM 816 N N . ASP A 1 110 ? 2.84400 6.16800 9.28500 1.000 33.13111 110 ASP A N 1
ATOM 817 C CA . ASP A 1 110 ? 2.15300 7.44800 9.18000 1.000 34.67988 110 ASP A CA 1
ATOM 818 C C . ASP A 1 110 ? 0.65100 7.23700 9.36900 1.000 37.27093 110 ASP A C 1
ATOM 819 O O . ASP A 1 110 ? -0.00600 6.62400 8.51600 1.000 38.74130 110 ASP A O 1
ATOM 824 N N . ALA A 1 111 ? 0.10000 7.79000 10.44700 1.000 31.27475 111 ALA A N 1
ATOM 825 C CA . ALA A 1 111 ? -1.34700 7.73200 10.66400 1.000 41.57551 111 ALA A CA 1
ATOM 826 C C . ALA A 1 111 ? -2.09900 8.57600 9.63500 1.000 38.92546 111 ALA A C 1
ATOM 827 O O . ALA A 1 111 ? -1.69800 9.69900 9.30700 1.000 37.84870 111 ALA A O 1
ATOM 829 N N . THR A 1 112 ? -3.20200 8.02600 9.12400 1.000 40.10592 112 THR A N 1
ATOM 830 C CA . THR A 1 112 ? -4.08600 8.78200 8.24600 1.000 39.76466 112 THR A CA 1
ATOM 831 C C . THR A 1 112 ? -5.31100 9.32800 8.96500 1.000 38.87373 112 THR A C 1
ATOM 832 O O . THR A 1 112 ? -5.94800 10.25200 8.45500 1.000 37.31355 112 THR A O 1
ATOM 836 N N . ALA A 1 113 ? -5.64100 8.80700 10.14000 1.000 43.53529 113 ALA A N 1
ATOM 837 C CA . ALA A 1 113 ? -6.89000 9.15300 10.80300 1.000 43.52120 113 ALA A CA 1
ATOM 838 C C . ALA A 1 113 ? -6.64000 10.19800 11.87800 1.000 41.08803 113 ALA A C 1
ATOM 839 O O . ALA A 1 113 ? -5.53200 10.31700 12.41000 1.000 42.41853 113 ALA A O 1
ATOM 841 N N . ALA A 1 114 ? -7.70900 10.97400 12.19900 1.000 41.87768 114 ALA A N 1
ATOM 842 C CA . ALA A 1 114 ? -7.63200 11.98900 13.24200 1.000 36.16500 114 ALA A CA 1
ATOM 843 C C . ALA A 1 114 ? -8.02800 11.39400 14.58700 1.000 36.98105 114 ALA A C 1
ATOM 844 O O . ALA A 1 114 ? -8.72300 10.37500 14.65000 1.000 40.07697 114 ALA A O 1
ATOM 846 N N . PRO A 1 115 ? -7.56500 11.98000 15.69900 1.000 37.54713 115 PRO A N 1
ATOM 847 C CA . PRO A 1 115 ? -6.72600 13.17500 15.86200 1.000 35.81930 115 PRO A CA 1
ATOM 848 C C . PRO A 1 115 ? -5.22800 12.92200 15.67500 1.000 35.12273 115 PRO A C 1
ATOM 849 O O . PRO A 1 115 ? -4.45200 13.83300 15.95100 1.000 34.26740 115 PRO A O 1
ATOM 853 N N . TRP A 1 116 ? -4.83800 11.73000 15.19300 1.000 35.45029 116 TRP A N 1
ATOM 854 C CA . TRP A 1 116 ? -3.43900 11.30600 15.19700 1.000 37.60306 116 TRP A CA 1
ATOM 855 C C . TRP A 1 116 ? -2.66400 11.74300 13.96900 1.000 35.27491 116 TRP A C 1
ATOM 856 O O . TRP A 1 116 ? -1.44900 11.94000 14.06900 1.000 34.44176 116 TRP A O 1
ATOM 867 N N . ALA A 1 117 ? -3.33000 11.92100 12.82700 1.000 34.95463 117 ALA A N 1
ATOM 868 C CA . ALA A 1 117 ? -2.61000 12.15600 11.57700 1.000 37.25550 117 ALA A CA 1
ATOM 869 C C . ALA A 1 117 ? -1.67400 13.37500 11.57500 1.000 43.11777 117 ALA A C 1
ATOM 870 O O . ALA A 1 117 ? -0.62000 13.28800 10.92000 1.000 40.09295 117 ALA A O 1
ATOM 872 N N . PRO A 1 118 ? -1.97200 14.50700 12.22700 1.000 35.37154 118 PRO A N 1
ATOM 873 C CA . PRO A 1 118 ? -1.00800 15.62500 12.16200 1.000 39.50231 118 PRO A CA 1
ATOM 874 C C . PRO A 1 118 ? 0.37700 15.27700 12.68800 1.000 37.22971 118 PRO A C 1
ATOM 875 O O . PRO A 1 118 ? 1.37800 15.55400 12.02000 1.000 44.93854 118 PRO A O 1
ATOM 879 N N . ASN A 1 119 ? 0.44400 14.65100 13.85500 1.000 39.49305 119 ASN A N 1
ATOM 880 C CA . ASN A 1 119 ? 1.74800 14.42600 14.51900 1.000 40.75695 119 ASN A CA 1
ATOM 881 C C . ASN A 1 119 ? 2.25900 12.98300 14.47700 1.000 39.69168 119 ASN A C 1
ATOM 882 O O . ASN A 1 119 ? 3.46200 12.83000 14.61500 1.000 35.48154 119 ASN A O 1
ATOM 887 N N . TRP A 1 120 ? 1.38900 11.98300 14.32800 1.000 36.06374 120 TRP A N 1
ATOM 888 C CA . TRP A 1 120 ? 1.83800 10.56300 14.32100 1.000 37.16521 120 TRP A CA 1
ATOM 889 C C . TRP A 1 120 ? 2.35800 10.15800 12.94200 1.000 35.37165 120 TRP A C 1
ATOM 890 O O . TRP A 1 120 ? 1.73100 9.35600 12.29600 1.000 34.45405 120 TRP A O 1
ATOM 901 N N . ARG A 1 121 ? 3.51400 10.68200 12.56200 1.000 38.91535 121 ARG A N 1
ATOM 902 C CA . ARG A 1 121 ? 4.11900 10.41200 11.24100 1.000 40.86692 121 ARG A CA 1
ATOM 903 C C . ARG A 1 121 ? 5.54200 9.88000 11.44300 1.000 35.89076 121 ARG A C 1
ATOM 904 O O . ARG A 1 121 ? 6.46500 10.43100 10.86100 1.000 34.84626 121 ARG A O 1
ATOM 912 N N . MET A 1 122 ? 5.68000 8.78800 12.18900 1.000 37.50113 122 MET A N 1
ATOM 913 C CA . MET A 1 122 ? 6.99800 8.27700 12.55300 1.000 35.70333 122 MET A CA 1
ATOM 914 C C . MET A 1 122 ? 7.74100 7.70900 11.35200 1.000 33.30921 122 MET A C 1
ATOM 915 O O . MET A 1 122 ? 8.97100 7.77300 11.30000 1.000 34.39252 122 MET A O 1
ATOM 920 N N . GLU A 1 123 ? 7.02900 7.15700 10.38300 1.000 26.57525 123 GLU A N 1
ATOM 921 C CA . GLU A 1 123 ? 7.71400 6.58000 9.23400 1.000 32.53804 123 GLU A CA 1
ATOM 922 C C . GLU A 1 123 ? 8.36600 7.66000 8.38700 1.000 34.57606 123 GLU A C 1
ATOM 923 O O . GLU A 1 123 ? 9.54000 7.54200 8.00900 1.000 33.94259 123 GLU A O 1
ATOM 929 N N . SER A 1 124 ? 7.62600 8.72500 8.08100 1.000 29.69064 124 SER A N 1
ATOM 930 C CA . SER A 1 124 ? 8.14500 9.84000 7.30400 1.000 34.29488 124 SER A CA 1
ATOM 931 C C . SER A 1 124 ? 9.21900 10.59000 8.08300 1.000 36.72407 124 SER A C 1
ATOM 932 O O . SER A 1 124 ? 10.14500 11.14400 7.48100 1.000 36.55289 124 SER A O 1
ATOM 935 N N . TYR A 1 125 ? 9.02200 10.67400 9.40100 1.000 35.15658 125 TYR A N 1
ATOM 936 C CA . TYR A 1 125 ? 9.99500 11.34900 10.24900 1.000 31.87867 125 TYR A CA 1
ATOM 937 C C . TYR A 1 125 ? 11.35200 10.67400 10.17300 1.000 32.18394 125 TYR A C 1
ATOM 938 O O . TYR A 1 125 ? 12.37300 11.33900 10.00200 1.000 33.00118 125 TYR A O 1
ATOM 947 N N . LEU A 1 126 ? 11.38700 9.35100 10.29500 1.000 32.08952 126 LEU A N 1
ATOM 948 C CA . LEU A 1 126 ? 12.66500 8.65500 10.22500 1.000 31.96993 126 LEU A CA 1
ATOM 949 C C . LEU A 1 126 ? 13.25900 8.70900 8.82100 1.000 30.80604 126 LEU A C 1
ATOM 950 O O . LEU A 1 126 ? 14.43700 9.04700 8.64900 1.000 35.97063 126 LEU A O 1
ATOM 955 N N . VAL A 1 127 ? 12.45800 8.39800 7.80300 1.000 33.09489 127 VAL A N 1
ATOM 956 C CA . VAL A 1 127 ? 12.99100 8.18000 6.46000 1.000 34.07972 127 VAL A CA 1
ATOM 957 C C . VAL A 1 127 ? 13.30700 9.50000 5.76700 1.000 37.94409 127 VAL A C 1
ATOM 958 O O . VAL A 1 127 ? 14.37200 9.65300 5.15500 1.000 42.35345 127 VAL A O 1
ATOM 962 N N . ASP A 1 128 ? 12.39500 10.46900 5.83000 1.000 37.31421 128 ASP A N 1
ATOM 963 C CA . ASP A 1 128 ? 12.58000 11.70700 5.08100 1.000 38.78383 128 ASP A CA 1
ATOM 964 C C . ASP A 1 128 ? 13.11500 12.86500 5.90400 1.000 38.10530 128 ASP A C 1
ATOM 965 O O . ASP A 1 128 ? 13.34900 13.93200 5.33600 1.000 35.32135 128 ASP A O 1
ATOM 970 N N . GLU A 1 129 ? 13.35500 12.68300 7.20800 1.000 33.33304 129 GLU A N 1
ATOM 971 C CA . GLU A 1 129 ? 13.83400 13.79700 8.02400 1.000 36.01709 129 GLU A CA 1
ATOM 972 C C . GLU A 1 129 ? 15.02600 13.41000 8.90000 1.000 37.38633 129 GLU A C 1
ATOM 973 O O . GLU A 1 129 ? 16.09300 14.02900 8.80500 1.000 34.93935 129 GLU A O 1
ATOM 979 N N . LEU A 1 130 ? 14.86300 12.40100 9.76800 1.000 34.88350 130 LEU A N 1
ATOM 980 C CA . LEU A 1 130 ? 15.92000 12.10600 10.72900 1.000 33.08889 130 LEU A CA 1
ATOM 981 C C . LEU A 1 130 ? 17.12000 11.48600 10.02900 1.000 35.94966 130 LEU A C 1
ATOM 982 O O . LEU A 1 130 ? 18.25800 11.92700 10.23000 1.000 35.73321 130 LEU A O 1
ATOM 987 N N . LEU A 1 131 ? 16.88900 10.48900 9.17700 1.000 32.92102 131 LEU A N 1
ATOM 988 C CA . LEU A 1 131 ? 18.03200 9.87900 8.49500 1.000 40.22954 131 LEU A CA 1
ATOM 989 C C . LEU A 1 131 ? 18.78400 10.86300 7.59600 1.000 37.49273 131 LEU A C 1
ATOM 990 O O . LEU A 1 131 ? 20.01000 10.98500 7.75200 1.000 37.68600 131 LEU A O 1
ATOM 995 N N . PRO A 1 132 ? 18.15400 11.63900 6.69700 1.000 35.99728 132 PRO A N 1
ATOM 996 C CA . PRO A 1 132 ? 18.92600 12.68000 5.98000 1.000 37.02462 132 PRO A CA 1
ATOM 997 C C . PRO A 1 132 ? 19.62600 13.64300 6.92100 1.000 32.44821 132 PRO A C 1
ATOM 998 O O . PRO A 1 132 ? 20.78300 14.01800 6.70400 1.000 37.63204 132 PRO A O 1
ATOM 1002 N N . LEU A 1 133 ? 18.93500 14.06900 7.97300 1.000 38.50544 133 LEU A N 1
ATOM 1003 C CA . LEU A 1 133 ? 19.53600 15.00600 8.90500 1.000 37.69686 133 LEU A CA 1
ATOM 1004 C C . LEU A 1 133 ? 20.72100 14.39200 9.64400 1.000 36.55244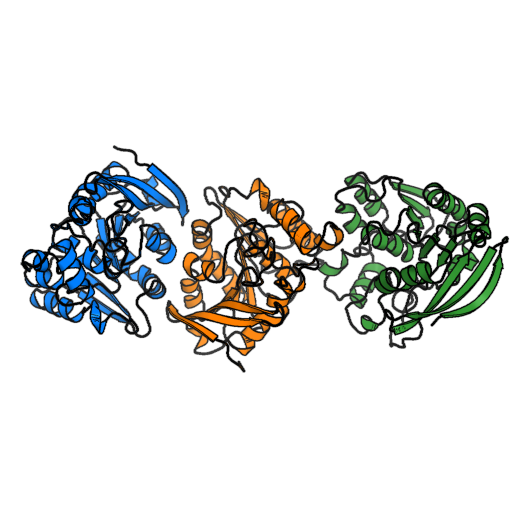 133 LEU A C 1
ATOM 1005 O O . LEU A 1 133 ? 21.59600 15.13100 10.10400 1.000 42.08110 133 LEU A O 1
ATOM 1010 N N . LEU A 1 134 ? 20.78000 13.05900 9.75800 1.000 37.42260 134 LEU A N 1
ATOM 1011 C CA . LEU A 1 134 ? 21.92400 12.42500 10.41200 1.000 42.16958 134 LEU A CA 1
ATOM 1012 C C . LEU A 1 134 ? 23.19900 12.59700 9.58100 1.000 39.39516 134 LEU A C 1
ATOM 1013 O O . LEU A 1 134 ? 24.27500 12.86300 10.13300 1.000 34.12094 134 LEU A O 1
ATOM 1018 N N . ALA A 1 135 ? 23.08900 12.49400 8.25100 1.000 34.17000 135 ALA A N 1
ATOM 1019 C CA . ALA A 1 135 ? 24.24700 12.71600 7.38900 1.000 35.43007 135 ALA A CA 1
ATOM 1020 C C . ALA A 1 135 ? 24.70600 14.17100 7.40200 1.000 38.53432 135 ALA A C 1
ATOM 1021 O O . ALA A 1 135 ? 25.89700 14.43900 7.21900 1.000 37.72953 135 ALA A O 1
ATOM 1023 N N . LYS A 1 136 ? 23.78300 15.11800 7.61600 1.000 33.56252 136 LYS A N 1
ATOM 1024 C CA . LYS A 1 136 ? 24.11700 16.53700 7.54600 1.000 42.62783 136 LYS A CA 1
ATOM 1025 C C . LYS A 1 136 ? 24.78200 17.04500 8.81300 1.000 44.28920 136 LYS A C 1
ATOM 1026 O O . LYS A 1 136 ? 25.48700 18.05900 8.76900 1.000 50.10790 136 LYS A O 1
ATOM 1032 N N . THR A 1 137 ? 24.56300 16.38200 9.94700 1.000 38.20026 137 THR A N 1
ATOM 1033 C CA . THR A 1 137 ? 24.97900 16.91800 11.23500 1.000 40.21696 137 THR A CA 1
ATOM 1034 C C . THR A 1 137 ? 25.95200 16.02300 12.00200 1.000 41.79345 137 THR A C 1
ATOM 1035 O O . THR A 1 137 ? 26.60400 16.50600 12.93200 1.000 43.84149 137 THR A O 1
ATOM 1039 N N . LEU A 1 138 ? 26.08000 14.75200 11.63900 1.000 39.70320 138 LEU A N 1
ATOM 1040 C CA . LEU A 1 138 ? 26.87400 13.78900 12.37700 1.000 37.64575 138 LEU A CA 1
ATOM 1041 C C . LEU A 1 138 ? 27.87500 13.11900 11.45200 1.000 45.86638 138 LEU A C 1
ATOM 1042 O O . LEU A 1 138 ? 27.63700 13.02200 10.24000 1.000 45.03128 138 LEU A O 1
ATOM 1047 N N . PRO A 1 139 ? 29.03000 12.64300 11.99400 1.000 44.56569 139 PRO A N 1
ATOM 1048 C CA . PRO A 1 139 ? 29.99100 11.91000 11.16300 1.000 42.50766 139 PRO A CA 1
ATOM 1049 C C . PRO A 1 139 ? 29.53800 10.50400 10.79200 1.000 44.66265 139 PRO A C 1
ATOM 1050 O O . PRO A 1 139 ? 30.18000 9.51100 11.15700 1.000 43.82207 139 PRO A O 1
ATOM 1054 N N . ILE A 1 140 ? 28.45500 10.43100 10.02300 1.000 41.40047 140 ILE A N 1
ATOM 1055 C CA . ILE A 1 140 ? 27.88600 9.18600 9.53400 1.000 45.51555 140 ILE A CA 1
ATOM 1056 C C . ILE A 1 140 ? 28.09500 9.09400 8.03500 1.000 45.53619 140 ILE A C 1
ATOM 1057 O O . ILE A 1 140 ? 28.07700 10.09800 7.31700 1.000 51.65817 140 ILE A O 1
ATOM 1062 N N . ASP A 1 141 ? 28.29700 7.87300 7.56600 1.000 43.26543 141 ASP A N 1
ATOM 1063 C CA . ASP A 1 141 ? 28.07300 7.52300 6.17200 1.000 43.74355 141 ASP A CA 1
ATOM 1064 C C . ASP A 1 141 ? 26.59100 7.17100 6.04000 1.000 49.64487 141 ASP A C 1
ATOM 1065 O O . ASP A 1 141 ? 26.15000 6.12100 6.52600 1.000 45.40097 141 ASP A O 1
ATOM 1070 N N . GLY A 1 142 ? 25.81600 8.05900 5.41000 1.000 45.25977 142 GLY A N 1
ATOM 1071 C CA . GLY A 1 142 ? 24.39400 7.81800 5.23900 1.000 38.48289 142 GLY A CA 1
ATOM 1072 C C . GLY A 1 142 ? 24.05500 6.61300 4.38300 1.000 44.40075 142 GLY A C 1
ATOM 1073 O O . GLY A 1 142 ? 22.92100 6.11800 4.44200 1.000 41.64191 142 GLY A O 1
ATOM 1074 N N . ASP A 1 143 ? 25.00800 6.12000 3.59200 1.000 37.34567 143 ASP A N 1
ATOM 1075 C CA . ASP A 1 143 ? 24.78000 4.98400 2.70900 1.000 44.40510 143 ASP A CA 1
ATOM 1076 C C . ASP A 1 143 ? 25.22900 3.66500 3.32200 1.000 43.02250 143 ASP A C 1
ATOM 1077 O O . ASP A 1 143 ? 25.16700 2.62600 2.65600 1.000 37.69449 143 ASP A O 1
ATOM 1082 N N . ARG A 1 144 ? 25.66900 3.68200 4.57800 1.000 37.65910 144 ARG A N 1
ATOM 1083 C CA . ARG A 1 144 ? 25.96200 2.46500 5.31800 1.000 36.18189 144 ARG A CA 1
ATOM 1084 C C . ARG A 1 144 ? 25.18500 2.49000 6.64100 1.000 37.35327 144 ARG A C 1
ATOM 1085 O O . ARG A 1 144 ? 25.75700 2.53500 7.72900 1.000 37.86263 144 ARG A O 1
ATOM 1093 N N . ILE A 1 145 ? 23.86000 2.47600 6.55400 1.000 38.23809 145 ILE A N 1
ATOM 1094 C CA . ILE A 1 145 ? 23.06000 2.37100 7.76800 1.000 36.00661 145 ILE A CA 1
ATOM 1095 C C . ILE A 1 145 ? 22.26400 1.07800 7.72100 1.000 31.39257 145 ILE A C 1
ATOM 1096 O O . ILE A 1 145 ? 21.58700 0.80000 6.72500 1.000 30.65618 145 ILE A O 1
ATOM 1101 N N . GLY A 1 146 ? 22.32000 0.36000 8.84300 1.000 27.31036 146 GLY A N 1
ATOM 1102 C CA . GLY A 1 146 ? 21.46000 -0.77100 9.09100 1.000 28.19026 146 GLY A CA 1
ATOM 1103 C C . GLY A 1 146 ? 20.39200 -0.40200 10.10700 1.000 25.20746 146 GLY A C 1
ATOM 1104 O O . GLY A 1 146 ? 20.38200 0.68800 10.66600 1.000 27.95905 146 GLY A O 1
ATOM 1105 N N . VAL A 1 147 ? 19.50300 -1.35600 10.37200 1.000 22.91020 147 VAL A N 1
ATOM 1106 C CA . VAL A 1 147 ? 18.39100 -1.08900 11.28600 1.000 28.31933 147 VAL A CA 1
ATOM 1107 C C . VAL A 1 147 ? 18.03900 -2.35500 12.06100 1.000 26.41036 147 VAL A C 1
ATOM 1108 O O . VAL A 1 147 ? 18.14200 -3.47700 11.55800 1.000 28.45530 147 VAL A O 1
ATOM 1112 N N . PHE A 1 148 ? 17.65500 -2.17500 13.30700 1.000 32.38408 148 PHE A N 1
ATOM 1113 C CA . PHE A 1 148 ? 17.20200 -3.26400 14.20500 1.000 31.01322 148 PHE A CA 1
ATOM 1114 C C . PHE A 1 148 ? 16.28900 -2.65200 15.26800 1.000 28.12073 148 PHE A C 1
ATOM 1115 O O . PHE A 1 148 ? 16.19600 -1.45600 15.35300 1.000 24.20330 148 PHE A O 1
ATOM 1123 N N . GLY A 1 149 ? 15.62800 -3.48900 16.04700 1.000 28.38782 149 GLY A N 1
ATOM 1124 C CA . GLY A 1 149 ? 14.70900 -2.98000 17.06600 1.000 26.07510 149 GLY A CA 1
ATOM 1125 C C . GLY A 1 149 ? 14.07500 -4.08900 17.85500 1.000 30.62977 149 GLY A C 1
ATOM 1126 O O . GLY A 1 149 ? 14.29200 -5.22100 17.53300 1.000 31.68213 149 GLY A O 1
ATOM 1127 N N . HIS A 1 150 ? 13.24900 -3.71500 18.80900 1.000 27.13190 150 HIS A N 1
ATOM 1128 C CA . HIS A 1 150 ? 12.62000 -4.66400 19.74200 1.000 26.86454 150 HIS A CA 1
ATOM 1129 C C . HIS A 1 150 ? 11.09500 -4.51000 19.74300 1.000 32.24233 150 HIS A C 1
ATOM 1130 O O . HIS A 1 150 ? 10.64200 -3.41200 19.89600 1.000 28.40070 150 HIS A O 1
ATOM 1137 N N . SER A 1 151 ? 10.36500 -5.60900 19.56900 1.000 31.38624 151 SER A N 1
ATOM 1138 C CA . SER A 1 151 ? 8.87600 -5.72400 19.56300 1.000 34.93232 151 SER A CA 1
ATOM 1139 C C . SER A 1 151 ? 8.17100 -4.74400 18.62000 1.000 31.76632 151 SER A C 1
ATOM 1140 O O . SER A 1 151 ? 8.08100 -5.04000 17.45600 1.000 31.15000 151 SER A O 1
ATOM 1143 N N . MET A 1 152 ? 7.64300 -3.63500 19.12400 1.000 28.71082 152 MET A N 1
ATOM 1144 C CA . MET A 1 152 ? 7.02000 -2.62400 18.24500 1.000 26.72651 152 MET A CA 1
ATOM 1145 C C . MET A 1 152 ? 8.11700 -2.11900 17.31000 1.000 27.98636 152 MET A C 1
ATOM 1146 O O . MET A 1 152 ? 7.84000 -1.91400 16.15200 1.000 28.78763 152 MET A O 1
ATOM 1151 N N . GLY A 1 153 ? 9.33800 -2.00700 17.82200 1.000 28.44467 153 GLY A N 1
ATOM 1152 C CA . GLY A 1 153 ? 10.48100 -1.59100 16.98800 1.000 29.23480 153 GLY A CA 1
ATOM 1153 C C . GLY A 1 153 ? 11.06200 -2.66200 16.07600 1.000 29.32881 153 GLY A C 1
ATOM 1154 O O . GLY A 1 153 ? 11.73800 -2.33700 15.09500 1.000 29.98279 153 GLY A O 1
ATOM 1155 N N . GLY A 1 154 ? 10.83900 -3.93900 16.37500 1.000 28.82172 154 GLY A N 1
ATOM 1156 C CA . GLY A 1 154 ? 11.19800 -4.96200 15.40400 1.000 28.90674 154 GLY A CA 1
ATOM 1157 C C . GLY A 1 154 ? 10.22900 -4.97600 14.24200 1.000 27.41130 154 GLY A C 1
ATOM 1158 O O . GLY A 1 154 ? 10.62300 -5.18200 13.09100 1.000 28.60898 154 GLY A O 1
ATOM 1159 N N . HIS A 1 155 ? 8.94700 -4.75900 14.53600 1.000 27.71241 155 HIS A N 1
ATOM 1160 C CA . HIS A 1 155 ? 7.96600 -4.51700 13.49200 1.000 27.89683 155 HIS A CA 1
ATOM 1161 C C . HIS A 1 155 ? 8.36300 -3.32600 12.63900 1.000 27.07657 155 HIS A C 1
ATOM 1162 O O . HIS A 1 155 ? 8.12900 -3.31400 11.42400 1.000 26.88404 155 HIS A O 1
ATOM 1169 N N . GLY A 1 156 ? 8.94200 -2.30000 13.27300 1.000 30.95493 156 GLY A N 1
ATOM 1170 C CA . GLY A 1 156 ? 9.40000 -1.10100 12.59400 1.000 28.43115 156 GLY A CA 1
ATOM 1171 C C . GLY A 1 156 ? 10.66300 -1.30000 11.77000 1.000 28.93344 156 GLY A C 1
ATOM 1172 O O . GLY A 1 156 ? 10.74200 -0.79900 10.64200 1.000 23.26720 156 GLY A O 1
ATOM 1173 N N . ALA A 1 157 ? 11.66100 -2.00700 12.31400 1.000 21.35249 157 ALA A N 1
ATOM 1174 C CA . ALA A 1 157 ? 12.83900 -2.32700 11.51200 1.000 23.32664 157 ALA A CA 1
ATOM 1175 C C . ALA A 1 157 ? 12.45800 -3.16500 10.29200 1.000 28.13186 157 ALA A C 1
ATOM 1176 O O . ALA A 1 157 ? 12.93600 -2.91400 9.18200 1.000 28.52749 157 ALA A O 1
ATOM 1178 N N . LEU A 1 158 ? 11.57800 -4.16100 10.47800 1.000 28.91233 158 LEU A N 1
ATOM 1179 C CA . LEU A 1 158 ? 11.19200 -5.02300 9.36300 1.000 29.89185 158 LEU A CA 1
ATOM 1180 C C . LEU A 1 158 ? 10.42100 -4.24800 8.30300 1.000 28.09741 158 LEU A C 1
ATOM 1181 O O . LEU A 1 158 ? 10.77900 -4.26200 7.12300 1.000 31.87886 158 LEU A O 1
ATOM 1186 N N . THR A 1 159 ? 9.36300 -3.55700 8.70800 1.000 30.02341 159 THR A N 1
ATOM 1187 C CA . THR A 1 159 ? 8.51300 -2.89400 7.73000 1.000 30.11233 159 THR A CA 1
ATOM 1188 C C . THR A 1 159 ? 9.22400 -1.71500 7.08000 1.000 33.78139 159 THR A C 1
ATOM 1189 O O . THR A 1 159 ? 9.07200 -1.48900 5.87300 1.000 29.88039 159 THR A O 1
ATOM 1193 N N . LEU A 1 160 ? 10.02600 -0.95900 7.84100 1.000 29.89293 160 LEU A N 1
ATOM 1194 C CA . LEU A 1 160 ? 10.75600 0.12500 7.18500 1.000 29.87631 160 LEU A CA 1
ATOM 1195 C C . LEU A 1 160 ? 11.80200 -0.41500 6.22000 1.000 30.27676 160 LEU A C 1
ATOM 1196 O O . LEU A 1 160 ? 11.96900 0.12900 5.12300 1.000 34.31899 160 LEU A O 1
ATOM 1201 N N . ALA A 1 161 ? 12.50300 -1.49200 6.58600 1.000 31.36691 161 ALA A N 1
ATOM 1202 C CA . ALA A 1 161 ? 13.51200 -2.02600 5.67300 1.000 31.56340 161 ALA A CA 1
ATOM 1203 C C . ALA A 1 161 ? 12.88200 -2.46100 4.35900 1.000 34.58506 161 ALA A C 1
ATOM 1204 O O . ALA A 1 161 ? 13.41700 -2.17500 3.28300 1.000 32.95292 161 ALA A O 1
ATOM 1206 N N . LEU A 1 162 ? 11.71300 -3.11100 4.43500 1.000 35.31357 162 LEU A N 1
ATOM 1207 C CA . LEU A 1 162 ? 11.01400 -3.68800 3.29500 1.000 32.16683 162 LEU A CA 1
ATOM 1208 C C . LEU A 1 162 ? 10.33300 -2.64000 2.43000 1.000 36.14983 162 LEU A C 1
ATOM 1209 O O . LEU A 1 162 ? 10.15400 -2.85500 1.22400 1.000 37.14287 162 LEU A O 1
ATOM 1214 N N . ARG A 1 163 ? 9.88600 -1.54700 3.02800 1.000 39.41158 163 ARG A N 1
ATOM 1215 C CA . ARG A 1 163 ? 9.15200 -0.55300 2.26500 1.000 37.41015 163 ARG A CA 1
ATOM 1216 C C . ARG A 1 163 ? 10.05100 0.49500 1.62000 1.000 40.76139 163 ARG A C 1
ATOM 1217 O O . ARG A 1 163 ? 9.61200 1.17600 0.68600 1.000 47.47969 163 ARG A O 1
ATOM 1225 N N . HIS A 1 164 ? 11.29900 0.62000 2.05900 1.000 36.29576 164 HIS A N 1
ATOM 1226 C CA . HIS A 1 164 ? 12.25100 1.57100 1.48800 1.000 37.23206 164 HIS A CA 1
ATOM 1227 C C . HIS A 1 164 ? 13.48600 0.81600 1.03600 1.000 37.25823 164 HIS A C 1
ATOM 1228 O O . HIS A 1 164 ? 14.55400 0.93300 1.64700 1.000 40.79926 164 HIS A O 1
ATOM 1235 N N . PRO A 1 165 ? 13.37600 0.03700 -0.04100 1.000 36.07915 165 PRO A N 1
ATOM 1236 C CA . PRO A 1 165 ? 14.50900 -0.80600 -0.46000 1.000 35.75340 165 PRO A CA 1
ATOM 1237 C C . PRO A 1 165 ? 15.75100 0.02800 -0.72800 1.000 36.04000 165 PRO A C 1
ATOM 1238 O O . PRO A 1 165 ? 15.67900 1.12600 -1.28300 1.000 31.79764 165 PRO A O 1
ATOM 1242 N N . GLY A 1 166 ? 16.90100 -0.51100 -0.32100 1.000 40.16917 166 GLY A N 1
ATOM 1243 C CA . GLY A 1 166 ? 18.16300 0.17400 -0.45000 1.000 34.33490 166 GLY A CA 1
ATOM 1244 C C . GLY A 1 166 ? 18.47600 1.12200 0.68400 1.000 36.21000 166 GLY A C 1
ATOM 1245 O O . GLY A 1 166 ? 19.62500 1.56800 0.79700 1.000 37.28195 166 GLY A O 1
ATOM 1246 N N . LEU A 1 167 ? 17.49500 1.45300 1.52400 1.000 33.03012 167 LEU A N 1
ATOM 1247 C CA . LEU A 1 167 ? 17.76800 2.41700 2.58100 1.000 36.01607 167 LEU A CA 1
ATOM 1248 C C . LEU A 1 167 ? 18.57300 1.78900 3.72200 1.000 35.98733 167 LEU A C 1
ATOM 1249 O O . LEU A 1 167 ? 19.49000 2.42700 4.24700 1.000 37.93882 167 LEU A O 1
ATOM 1254 N N . PHE A 1 168 ? 18.28700 0.54000 4.10300 1.000 32.30886 168 PHE A N 1
ATOM 1255 C CA . PHE A 1 168 ? 19.00700 -0.12600 5.18700 1.000 30.14563 168 PHE A CA 1
ATOM 1256 C C . PHE A 1 168 ? 19.77000 -1.33300 4.65300 1.000 30.49115 168 PHE A C 1
ATOM 1257 O O . PHE A 1 168 ? 19.17700 -2.24100 4.06100 1.000 28.12981 168 PHE A O 1
ATOM 1265 N N . LYS A 1 169 ? 21.08200 -1.35500 4.87800 1.000 31.85479 169 LYS A N 1
ATOM 1266 C CA . LYS A 1 169 ? 21.90100 -2.42900 4.32900 1.000 26.98637 169 LYS A CA 1
ATOM 1267 C C . LYS A 1 169 ? 21.80700 -3.70300 5.15300 1.000 33.70310 169 LYS A C 1
ATOM 1268 O O . LYS A 1 169 ? 22.02700 -4.79800 4.62000 1.000 36.82377 169 LYS A O 1
ATOM 1274 N N . SER A 1 170 ? 21.47400 -3.59600 6.43600 1.000 29.66369 170 SER A N 1
ATOM 1275 C CA . SER A 1 170 ? 21.37300 -4.77700 7.26900 1.000 33.96954 170 SER A CA 1
ATOM 1276 C C . SER A 1 170 ? 20.12500 -4.66700 8.13400 1.000 26.97558 170 SER A C 1
ATOM 1277 O O . SER A 1 170 ? 19.45900 -3.63900 8.16700 1.000 32.07862 170 SER A O 1
ATOM 1280 N N . LEU A 1 171 ? 19.80600 -5.74200 8.84200 1.000 30.59702 171 LEU A N 1
ATOM 1281 C CA . LEU A 1 171 ? 18.47300 -5.91700 9.40700 1.000 31.21407 171 LEU A CA 1
ATOM 1282 C C . LEU A 1 171 ? 18.51300 -7.01800 10.46400 1.000 28.41955 171 LEU A C 1
ATOM 1283 O O . LEU A 1 171 ? 18.96600 -8.12600 10.17600 1.000 30.05563 171 LEU A O 1
ATOM 1288 N N . SER A 1 172 ? 18.04000 -6.69600 11.67300 1.000 31.53427 172 SER A N 1
ATOM 1289 C CA . SER A 1 172 ? 17.93600 -7.56300 12.84400 1.000 28.12958 172 SER A CA 1
ATOM 1290 C C . SER A 1 172 ? 16.66700 -7.21500 13.59400 1.000 28.31256 172 SER A C 1
ATOM 1291 O O . SER A 1 172 ? 16.17000 -6.09300 13.47800 1.000 25.31473 172 SER A O 1
ATOM 1294 N N . ALA A 1 173 ? 16.22800 -8.12800 14.46700 1.000 21.61238 173 ALA A N 1
ATOM 1295 C CA . ALA A 1 173 ? 15.16900 -7.79000 15.40300 1.000 25.92635 173 ALA A CA 1
ATOM 1296 C C . ALA A 1 173 ? 15.23900 -8.70800 16.61900 1.000 30.02853 173 ALA A C 1
ATOM 1297 O O . ALA A 1 173 ? 15.67900 -9.85800 16.52300 1.000 29.00425 173 ALA A O 1
ATOM 1299 N N . PHE A 1 174 ? 14.82800 -8.15600 17.76800 1.000 27.14805 174 PHE A N 1
ATOM 1300 C CA . PHE A 1 174 ? 14.58000 -8.87100 19.02000 1.000 28.25153 174 PHE A CA 1
ATOM 1301 C C . PHE A 1 174 ? 13.07600 -8.97100 19.21800 1.000 28.14593 174 PHE A C 1
ATOM 1302 O O . PHE A 1 174 ? 12.42400 -7.94900 19.37600 1.000 30.13898 174 PHE A O 1
ATOM 1310 N N . ALA A 1 175 ? 12.52100 -10.17500 19.20400 1.000 26.10393 175 ALA A N 1
ATOM 1311 C CA . ALA A 1 175 ? 11.11800 -10.41200 19.52300 1.000 25.64810 175 ALA A CA 1
ATOM 1312 C C . ALA A 1 175 ? 10.18800 -9.45400 18.75500 1.000 30.62329 175 ALA A C 1
ATOM 1313 O O . ALA A 1 175 ? 9.34800 -8.78800 19.36700 1.000 25.10769 175 ALA A O 1
ATOM 1315 N N . PRO A 1 176 ? 10.33100 -9.35200 17.42600 1.000 26.20372 176 PRO A N 1
ATOM 1316 C CA . PRO A 1 176 ? 9.46800 -8.44200 16.65800 1.000 22.86823 176 PRO A CA 1
ATOM 1317 C C . PRO A 1 176 ? 8.02100 -8.90800 16.61800 1.000 26.85694 176 PRO A C 1
ATOM 1318 O O . PRO A 1 176 ? 7.73300 -10.10700 16.67800 1.000 29.23910 176 PRO A O 1
ATOM 1322 N N . ILE A 1 177 ? 7.11100 -7.93400 16.53100 1.000 24.02558 177 ILE A N 1
ATOM 1323 C CA . ILE A 1 177 ? 5.75000 -8.16300 16.06000 1.000 25.81329 177 ILE A CA 1
ATOM 1324 C C . ILE A 1 177 ? 5.85000 -8.39500 14.55200 1.000 25.25934 177 ILE A C 1
ATOM 1325 O O . ILE A 1 177 ? 6.07200 -7.44900 13.80000 1.000 25.10623 177 ILE A O 1
ATOM 1330 N N . CYS A 1 178 ? 5.70100 -9.64300 14.10200 1.000 26.51397 178 CYS A N 1
ATOM 1331 C CA . CYS A 1 178 ? 5.95300 -9.90200 12.68600 1.000 29.38224 178 CYS A CA 1
ATOM 1332 C C . CYS A 1 178 ? 4.71900 -9.81400 11.81700 1.000 30.29608 178 CYS A C 1
ATOM 1333 O O . CYS A 1 178 ? 4.86100 -9.59400 10.61200 1.000 28.82868 178 CYS A O 1
ATOM 1336 N N . ALA A 1 179 ? 3.51200 -9.91300 12.38800 1.000 32.43855 179 ALA A N 1
ATOM 1337 C CA . ALA A 1 179 ? 2.27100 -10.00000 11.61600 1.000 32.71401 179 ALA A CA 1
ATOM 1338 C C . ALA A 1 179 ? 1.22600 -9.11400 12.26900 1.000 30.64010 179 ALA A C 1
ATOM 1339 O O . ALA A 1 179 ? 0.19200 -9.59900 12.73500 1.000 29.80268 179 ALA A O 1
ATOM 1341 N N . PRO A 1 180 ? 1.45400 -7.79400 12.28800 1.000 27.50820 180 PRO A N 1
ATOM 1342 C CA . PRO A 1 180 ? 0.58700 -6.90200 13.08000 1.000 29.58870 180 PRO A CA 1
ATOM 1343 C C . PRO A 1 180 ? -0.88100 -6.98300 12.72500 1.000 32.67166 180 PRO A C 1
ATOM 1344 O O . PRO A 1 180 ? -1.72400 -6.68300 13.58400 1.000 35.20117 180 PRO A O 1
ATOM 1348 N N . THR A 1 181 ? -1.21600 -7.36700 11.49000 1.000 31.77377 181 THR A N 1
ATOM 1349 C CA . THR A 1 181 ? -2.60500 -7.60500 11.12400 1.000 32.62341 181 THR A CA 1
ATOM 1350 C C . THR A 1 181 ? -3.22700 -8.78200 11.86200 1.000 31.43201 181 THR A C 1
ATOM 1351 O O . THR A 1 181 ? -4.45100 -8.91500 11.81600 1.000 33.99914 181 THR A O 1
ATOM 1355 N N . GLN A 1 182 ? -2.42700 -9.62800 12.53400 1.000 30.77413 182 GLN A N 1
ATOM 1356 C CA . GLN A 1 182 ? -2.89600 -10.86300 13.16000 1.000 28.76107 182 GLN A CA 1
ATOM 1357 C C . GLN A 1 182 ? -2.68800 -10.87400 14.66900 1.000 31.63315 182 GLN A C 1
ATOM 1358 O O . GLN A 1 182 ? -2.53600 -11.95000 15.26100 1.000 29.05026 182 GLN A O 1
ATOM 1364 N N . CYS A 1 183 ? -2.68500 -9.70500 15.30800 1.000 29.01859 183 CYS A N 1
ATOM 1365 C CA . CYS A 1 183 ? -2.46300 -9.63900 16.75000 1.000 29.50608 183 CYS A CA 1
ATOM 1366 C C . CYS A 1 183 ? -3.22200 -8.45500 17.33900 1.000 26.44320 183 CYS A C 1
ATOM 1367 O O . CYS A 1 183 ? -3.52600 -7.49300 16.62800 1.000 27.12575 183 CYS A O 1
ATOM 1370 N N . PRO A 1 184 ? -3.56800 -8.51300 18.61900 1.000 29.10941 184 PRO A N 1
ATOM 1371 C CA . PRO A 1 184 ? -4.35800 -7.41000 19.19900 1.000 31.46007 184 PRO A CA 1
ATOM 1372 C C . PRO A 1 184 ? -3.64400 -6.06100 19.16200 1.000 34.51175 184 PRO A C 1
ATOM 1373 O O . PRO A 1 184 ? -4.25400 -5.04200 18.78700 1.000 33.49935 184 PRO A O 1
ATOM 1377 N N . TRP A 1 185 ? -2.35300 -6.03200 19.51500 1.000 32.78310 185 TRP A N 1
ATOM 1378 C CA . TRP A 1 185 ? -1.56700 -4.80200 19.42600 1.000 28.19629 185 TRP A CA 1
ATOM 1379 C C . TRP A 1 185 ? -1.67800 -4.16700 18.04600 1.000 32.21822 185 TRP A C 1
ATOM 1380 O O . TRP A 1 185 ? -1.82000 -2.94600 17.91600 1.000 30.65528 185 TRP A O 1
ATOM 1391 N N . GLY A 1 186 ? -1.60700 -4.98700 16.99700 1.000 31.42935 186 GLY A N 1
ATOM 1392 C CA . GLY A 1 186 ? -1.65600 -4.44900 15.64800 1.000 28.95715 186 GLY A CA 1
ATOM 1393 C C . GLY A 1 186 ? -3.05200 -4.03700 15.22600 1.000 37.14035 186 GLY A C 1
ATOM 1394 O O . GLY A 1 186 ? -3.24200 -2.96500 14.63800 1.000 39.90309 186 GLY A O 1
ATOM 1395 N N . HIS A 1 187 ? -4.05000 -4.87800 15.51500 1.000 34.10065 187 HIS A N 1
ATOM 1396 C CA . HIS A 1 187 ? -5.43200 -4.51800 15.21200 1.000 38.45099 187 HIS A CA 1
ATOM 1397 C C . HIS A 1 187 ? -5.80800 -3.18800 15.86600 1.000 33.09417 187 HIS A C 1
ATOM 1398 O O . HIS A 1 187 ? -6.38700 -2.31400 15.21700 1.000 33.62632 187 HIS A O 1
ATOM 1405 N N . LYS A 1 188 ? -5.45700 -2.99700 17.14400 1.000 28.43880 188 LYS A N 1
ATOM 1406 C CA . LYS A 1 188 ? -5.84900 -1.75600 17.80500 1.000 28.12660 188 LYS A CA 1
ATOM 1407 C C . LYS A 1 188 ? -5.10700 -0.55700 17.22400 1.000 34.64027 188 LYS A C 1
ATOM 1408 O O . LYS A 1 188 ? -5.70500 0.49800 16.98000 1.000 33.17772 188 LYS A O 1
ATOM 1414 N N . ALA A 1 189 ? -3.80500 -0.70000 16.96900 1.000 36.26540 189 ALA A N 1
ATOM 1415 C CA . ALA A 1 189 ? -3.03800 0.45200 16.51100 1.000 31.07971 189 ALA A CA 1
ATOM 1416 C C . ALA A 1 189 ? -3.40100 0.81200 15.07900 1.000 34.09069 189 ALA A C 1
ATOM 1417 O O . ALA A 1 189 ? -3.51500 1.99800 14.74300 1.000 32.39176 189 ALA A O 1
ATOM 1419 N N . PHE A 1 190 ? -3.56300 -0.20100 14.21700 1.000 33.87350 190 PHE A N 1
ATOM 1420 C CA . PHE A 1 190 ? -3.96400 0.04100 12.83200 1.000 38.42932 190 PHE A CA 1
ATOM 1421 C C . PHE A 1 190 ? -5.35800 0.66000 12.76200 1.000 38.96786 190 PHE A C 1
ATOM 1422 O O . PHE A 1 190 ? -5.59700 1.60200 11.99600 1.000 41.18065 190 PHE A O 1
ATOM 1430 N N . THR A 1 191 ? -6.30300 0.12100 13.53000 1.000 33.95589 191 THR A N 1
ATOM 1431 C CA . THR A 1 191 ? -7.63300 0.71300 13.55100 1.000 37.75447 191 THR A CA 1
ATOM 1432 C C . THR A 1 191 ? -7.54900 2.17500 13.95000 1.000 35.69890 191 THR A C 1
ATOM 1433 O O . THR A 1 191 ? -8.04800 3.05700 13.24100 1.000 35.64438 191 THR A O 1
ATOM 1437 N N . GLY A 1 192 ? -6.86900 2.44600 15.06400 1.000 33.09697 192 GLY A N 1
ATOM 1438 C CA . GLY A 1 192 ? -6.67800 3.82100 15.50300 1.000 33.98242 192 GLY A CA 1
ATOM 1439 C C . GLY A 1 192 ? -6.01000 4.70900 14.47000 1.000 36.17121 192 GLY A C 1
ATOM 1440 O O . GLY A 1 192 ? -6.51100 5.79100 14.14800 1.000 40.18497 192 GLY A O 1
ATOM 1441 N N . TYR A 1 193 ? -4.85800 4.27900 13.94200 1.000 33.41030 193 TYR A N 1
ATOM 1442 C CA . TYR A 1 193 ? -4.06300 5.20400 13.13500 1.000 32.03116 193 TYR A CA 1
ATOM 1443 C C . TYR A 1 193 ? -4.51800 5.24700 11.68100 1.000 36.23350 193 TYR A C 1
ATOM 1444 O O . TYR A 1 193 ? -4.45300 6.31300 11.05900 1.000 40.29341 193 TYR A O 1
ATOM 1453 N N . LEU A 1 194 ? -4.98000 4.12200 11.15000 1.000 33.98005 194 LEU A N 1
ATOM 1454 C CA . LEU A 1 194 ? -5.31700 4.03400 9.71100 1.000 35.53003 194 LEU A CA 1
ATOM 1455 C C . LEU A 1 194 ? -6.80200 3.77200 9.46600 1.000 35.85684 194 LEU A C 1
ATOM 1456 O O . LEU A 1 194 ? -7.22300 3.88800 8.34000 1.000 41.46000 194 LEU A O 1
ATOM 1461 N N . GLY A 1 195 ? -7.55200 3.41600 10.49300 1.000 41.33678 195 GLY A N 1
ATOM 1462 C CA . GLY A 1 195 ? -8.97600 3.10900 10.29100 1.000 45.40316 195 GLY A CA 1
ATOM 1463 C C . GLY A 1 195 ? -9.15900 1.69300 9.78900 1.000 44.82894 195 GLY A C 1
ATOM 1464 O O . GLY A 1 195 ? -8.27900 0.88700 9.97200 1.000 40.62724 195 GLY A O 1
ATOM 1465 N N . ALA A 1 196 ? -10.28500 1.41100 9.16200 1.000 51.99926 196 ALA A N 1
ATOM 1466 C CA . ALA A 1 196 ? -10.50400 0.05000 8.64500 1.000 56.85324 196 ALA A CA 1
ATOM 1467 C C . ALA A 1 196 ? -10.53400 0.10700 7.12200 1.000 60.04134 196 ALA A C 1
ATOM 1468 O O . ALA A 1 196 ? -11.49100 0.64100 6.57900 1.000 67.32578 196 ALA A O 1
ATOM 1470 N N . ASP A 1 197 ? -9.48200 -0.35700 6.47300 1.000 58.19600 197 ASP A N 1
ATOM 1471 C CA . ASP A 1 197 ? -9.47800 -0.39100 4.99000 1.000 64.98612 197 ASP A CA 1
ATOM 1472 C C . ASP A 1 197 ? -8.79800 -1.70400 4.61200 1.000 70.88399 197 ASP A C 1
ATOM 1473 O O . ASP A 1 197 ? -9.17100 -2.33000 3.59800 1.000 76.34479 197 ASP A O 1
ATOM 1478 N N . THR A 1 198 ? -7.76100 -2.03100 5.37800 1.000 59.90721 198 THR A N 1
ATOM 1479 C CA . THR A 1 198 ? -6.93100 -3.25800 5.28200 1.000 57.57131 198 THR A CA 1
ATOM 1480 C C . THR A 1 198 ? -5.84800 -3.15100 4.21100 1.000 53.80234 198 THR A C 1
ATOM 1481 O O . THR A 1 198 ? -4.87100 -3.81800 4.39400 1.000 54.97502 198 THR A O 1
ATOM 1485 N N . THR A 1 199 ? -6.02400 -2.36000 3.16000 1.000 50.11834 199 THR A N 1
ATOM 1486 C CA . THR A 1 199 ? -4.95200 -2.20000 2.16200 1.000 50.81832 199 THR A CA 1
ATOM 1487 C C . THR A 1 199 ? -3.85000 -1.38800 2.83300 1.000 50.12010 199 THR A C 1
ATOM 1488 O O . THR A 1 199 ? -2.69500 -1.72800 2.63700 1.000 50.16897 199 THR A O 1
ATOM 1492 N N . ARG A 1 200 ? -4.21100 -0.36800 3.61200 1.000 54.83952 200 ARG A N 1
ATOM 1493 C CA . ARG A 1 200 ? -3.15500 0.41500 4.29400 1.000 53.08191 200 ARG A CA 1
ATOM 1494 C C . ARG A 1 200 ? -2.57200 -0.49500 5.37100 1.000 50.06487 200 ARG A C 1
ATOM 1495 O O . ARG A 1 200 ? -1.37900 -0.43600 5.57600 1.000 48.73482 200 ARG A O 1
ATOM 1503 N N . TRP A 1 201 ? -3.40500 -1.33400 5.98000 1.000 45.15275 201 TRP A N 1
ATOM 1504 C CA . TRP A 1 201 ? -2.94700 -2.30700 6.99800 1.000 44.19647 201 TRP A CA 1
ATOM 1505 C C . TRP A 1 201 ? -1.92400 -3.26900 6.39000 1.000 45.33625 201 TRP A C 1
ATOM 1506 O O . TRP A 1 201 ? -0.91200 -3.49500 7.02800 1.000 46.34665 201 TRP A O 1
ATOM 1517 N N . ILE A 1 202 ? -2.18300 -3.81700 5.20500 1.000 37.56498 202 ILE A N 1
ATOM 1518 C CA . ILE A 1 202 ? -1.28300 -4.86400 4.74200 1.000 40.36920 202 ILE A CA 1
ATOM 1519 C C . ILE A 1 202 ? 0.04700 -4.28100 4.29100 1.000 42.10878 202 ILE A C 1
ATOM 1520 O O . ILE A 1 202 ? 1.08800 -4.93500 4.43100 1.000 35.92618 202 ILE A O 1
ATOM 1525 N N . GLU A 1 203 ? 0.05500 -3.04800 3.76300 1.000 43.25659 203 GLU A N 1
ATOM 1526 C CA . GLU A 1 203 ? 1.35800 -2.48200 3.42900 1.000 40.71895 203 GLU A CA 1
ATOM 1527 C C . GLU A 1 203 ? 2.16600 -2.11600 4.67100 1.000 37.57697 203 GLU A C 1
ATOM 1528 O O . GLU A 1 203 ? 3.33300 -1.74500 4.52500 1.000 39.70380 203 GLU A O 1
ATOM 1534 N N . HIS A 1 204 ? 1.64400 -2.34000 5.88600 1.000 38.40575 204 HIS A N 1
ATOM 1535 C CA . HIS A 1 204 ? 2.40300 -2.09900 7.11000 1.000 35.51807 204 HIS A CA 1
ATOM 1536 C C . HIS A 1 204 ? 2.68900 -3.38200 7.89300 1.000 32.86585 204 HIS A C 1
ATOM 1537 O O . HIS A 1 204 ? 3.05600 -3.31300 9.07500 1.000 30.78142 204 HIS A O 1
ATOM 1544 N N . ASP A 1 205 ? 2.57400 -4.55100 7.25300 1.000 36.66294 205 ASP A N 1
ATOM 1545 C CA . ASP A 1 205 ? 2.73200 -5.85400 7.90500 1.000 34.68600 205 ASP A CA 1
ATOM 1546 C C . ASP A 1 205 ? 3.96200 -6.54500 7.32500 1.000 35.15163 205 ASP A C 1
ATOM 1547 O O . ASP A 1 205 ? 3.99700 -6.86700 6.13000 1.000 29.60940 205 ASP A O 1
ATOM 1552 N N . ALA A 1 206 ? 4.96800 -6.77000 8.17100 1.000 34.10855 206 ALA A N 1
ATOM 1553 C CA . ALA A 1 206 ? 6.20700 -7.38800 7.70100 1.000 33.73613 206 ALA A CA 1
ATOM 1554 C C . ALA A 1 206 ? 5.95800 -8.72800 7.02300 1.000 33.52700 206 ALA A C 1
ATOM 1555 O O . ALA A 1 206 ? 6.63200 -9.06800 6.04800 1.000 34.38384 206 ALA A O 1
ATOM 1557 N N . THR A 1 207 ? 5.01000 -9.51800 7.52500 1.000 32.88932 207 THR A N 1
ATOM 1558 C CA . THR A 1 207 ? 4.80500 -10.84300 6.94400 1.000 30.25082 207 THR A CA 1
ATOM 1559 C C . THR A 1 207 ? 4.16000 -10.74800 5.56700 1.000 30.76449 207 THR A C 1
ATOM 1560 O O . THR A 1 207 ? 4.58000 -11.43500 4.63100 1.000 29.64730 207 THR A O 1
ATOM 1564 N N . VAL A 1 208 ? 3.14400 -9.89700 5.43200 1.000 34.80306 208 VAL A N 1
ATOM 1565 C CA . VAL A 1 208 ? 2.49000 -9.70000 4.13900 1.000 34.92625 208 VAL A CA 1
ATOM 1566 C C . VAL A 1 208 ? 3.47900 -9.17500 3.10100 1.000 32.57605 208 VAL A C 1
ATOM 1567 O O . VAL A 1 208 ? 3.53000 -9.66600 1.97100 1.000 36.41868 208 VAL A O 1
ATOM 1571 N N . LEU A 1 209 ? 4.26800 -8.15600 3.46800 1.000 32.31422 209 LEU A N 1
ATOM 1572 C CA . LEU A 1 209 ? 5.22200 -7.55700 2.53700 1.000 34.99851 209 LEU A CA 1
ATOM 1573 C C . LEU A 1 209 ? 6.30200 -8.54700 2.12800 1.000 30.44961 209 LEU A C 1
ATOM 1574 O O . LEU A 1 209 ? 6.71400 -8.59200 0.96400 1.000 36.45612 209 LEU A O 1
ATOM 1579 N N . MET A 1 210 ? 6.80900 -9.31300 3.08000 1.000 29.87718 210 MET A N 1
ATOM 1580 C CA . MET A 1 210 ? 7.84000 -10.29500 2.77000 1.000 35.79440 210 MET A CA 1
ATOM 1581 C C . MET A 1 210 ? 7.33900 -11.37400 1.79900 1.000 34.98769 210 MET A C 1
ATOM 1582 O O . MET A 1 210 ? 8.12600 -11.85900 0.97900 1.000 35.32756 210 MET A O 1
ATOM 1587 N N . GLN A 1 211 ? 6.04800 -11.75900 1.88000 1.000 28.46666 211 GLN A N 1
ATOM 1588 C CA . GLN A 1 211 ? 5.45200 -12.75200 0.99000 1.000 32.78829 211 GLN A CA 1
ATOM 1589 C C . GLN A 1 211 ? 5.45500 -12.32900 -0.47500 1.000 32.88557 211 GLN A C 1
ATOM 1590 O O . GLN A 1 211 ? 5.32600 -13.19000 -1.35000 1.000 38.59466 211 GLN A O 1
ATOM 1596 N N . HIS A 1 212 ? 5.53900 -11.03200 -0.76700 1.000 34.84855 212 HIS A N 1
ATOM 1597 C CA . HIS A 1 212 ? 5.38000 -10.52900 -2.12900 1.000 31.07104 212 HIS A CA 1
ATOM 1598 C C . HIS A 1 212 ? 6.63100 -9.85000 -2.66800 1.000 32.65320 212 HIS A C 1
ATOM 1599 O O . HIS A 1 212 ? 6.56600 -9.19200 -3.71500 1.000 36.57999 212 HIS A O 1
ATOM 1606 N N . GLN A 1 213 ? 7.76500 -10.01400 -1.99800 1.000 31.09747 213 GLN A N 1
ATOM 1607 C CA . GLN A 1 213 ? 9.03500 -9.57700 -2.55600 1.000 37.95862 213 GLN A CA 1
ATOM 1608 C C . GLN A 1 213 ? 9.32900 -10.34300 -3.84600 1.000 40.75452 213 GLN A C 1
ATOM 1609 O O . GLN A 1 213 ? 9.04100 -11.54100 -3.93900 1.000 38.12752 213 GLN A O 1
ATOM 1615 N N . PRO A 1 214 ? 9.90600 -9.69000 -4.85800 1.000 36.18835 214 PRO A N 1
ATOM 1616 C CA . PRO A 1 214 ? 10.26000 -10.42300 -6.08200 1.000 48.06839 214 PRO A CA 1
ATOM 1617 C C . PRO A 1 214 ? 11.51800 -11.25400 -5.92100 1.000 42.92112 214 PRO A C 1
ATOM 1618 O O . PRO A 1 214 ? 11.70000 -12.22900 -6.65700 1.000 46.46505 214 PRO A O 1
ATOM 1622 N N . VAL A 1 215 ? 12.36800 -10.89800 -4.96000 1.000 40.71261 215 VAL A N 1
ATOM 1623 C CA . VAL A 1 215 ? 13.62500 -11.57400 -4.68500 1.000 43.54217 215 VAL A CA 1
ATOM 1624 C C . VAL A 1 215 ? 13.89000 -11.36600 -3.19900 1.000 42.27592 215 VAL A C 1
ATOM 1625 O O . VAL A 1 215 ? 13.29900 -10.48200 -2.57100 1.000 35.46171 215 VAL A O 1
ATOM 1629 N N . ALA A 1 216 ? 14.77100 -12.20100 -2.62800 1.000 40.06945 216 ALA A N 1
ATOM 1630 C CA . ALA A 1 216 ? 15.19700 -12.02900 -1.24300 1.000 34.72684 216 ALA A CA 1
ATOM 1631 C C . ALA A 1 216 ? 15.74500 -10.62200 -1.06200 1.000 34.82904 216 ALA A C 1
ATOM 1632 O O . ALA A 1 216 ? 16.70500 -10.24900 -1.74800 1.000 39.66968 216 ALA A O 1
ATOM 1634 N N . PRO A 1 217 ? 15.14700 -9.80100 -0.19800 1.000 29.48293 217 PRO A N 1
ATOM 1635 C CA . PRO A 1 217 ? 15.63600 -8.42100 -0.06200 1.000 31.44708 217 PRO A CA 1
ATOM 1636 C C . PRO A 1 217 ? 16.92600 -8.31100 0.71900 1.000 32.96941 217 PRO A C 1
ATOM 1637 O O . PRO A 1 217 ? 17.63200 -7.30700 0.56700 1.000 34.76929 217 PRO A O 1
ATOM 1641 N N . TYR A 1 218 ? 17.26900 -9.30700 1.53300 1.000 33.27092 218 TYR A N 1
ATOM 1642 C CA . TYR A 1 218 ? 18.48800 -9.27100 2.33500 1.000 34.38025 218 TYR A CA 1
ATOM 1643 C C . TYR A 1 218 ? 19.27200 -10.56400 2.15600 1.000 33.84016 218 TYR A C 1
ATOM 1644 O O . TYR A 1 218 ? 19.37600 -11.39200 3.07400 1.000 32.45294 218 TYR A O 1
ATOM 1653 N N . PRO A 1 219 ? 19.87900 -10.73800 0.97700 1.000 36.59139 219 PRO A N 1
ATOM 1654 C CA . PRO A 1 219 ? 20.62000 -11.98600 0.68600 1.000 40.84510 219 PRO A CA 1
ATOM 1655 C C . PRO A 1 219 ? 21.65400 -12.35200 1.74600 1.000 31.75889 219 PRO A C 1
ATOM 1656 O O . PRO A 1 219 ? 21.91800 -13.53800 1.95200 1.000 28.98859 219 PRO A O 1
ATOM 1660 N N . ALA A 1 220 ? 22.23000 -11.37000 2.44200 1.000 37.00708 220 ALA A N 1
ATOM 1661 C CA . ALA A 1 220 ? 23.14100 -11.66400 3.54800 1.000 36.40622 220 ALA A CA 1
ATOM 1662 C C . ALA A 1 220 ? 22.43700 -12.28900 4.75000 1.000 40.88227 220 ALA A C 1
ATOM 1663 O O . ALA A 1 220 ? 23.11700 -12.87200 5.60800 1.000 36.94365 220 ALA A O 1
ATOM 1665 N N . GLY A 1 221 ? 21.10900 -12.17700 4.84000 1.000 38.62491 221 GLY A N 1
ATOM 1666 C CA . GLY A 1 221 ? 20.34700 -12.88900 5.85200 1.000 30.89334 221 GLY A CA 1
ATOM 1667 C C . GLY A 1 221 ? 19.82200 -11.95400 6.93700 1.000 31.03286 221 GLY A C 1
ATOM 1668 O O . GLY A 1 221 ? 20.39200 -10.89300 7.20800 1.000 27.30226 221 GLY A O 1
ATOM 1669 N N . ILE A 1 222 ? 18.70400 -12.35100 7.55400 1.000 28.07720 222 ILE A N 1
ATOM 1670 C CA . ILE A 1 222 ? 18.05900 -11.60200 8.62500 1.000 30.18124 222 ILE A CA 1
ATOM 1671 C C . ILE A 1 222 ? 18.18000 -12.41100 9.92000 1.000 30.71186 222 ILE A C 1
ATOM 1672 O O . ILE A 1 222 ? 17.92500 -13.62000 9.93600 1.000 31.41157 222 ILE A O 1
ATOM 1677 N N . LEU A 1 223 ? 18.57700 -11.75200 11.00200 1.000 30.93783 223 LEU A N 1
ATOM 1678 C CA . LEU A 1 223 ? 18.77700 -12.41400 12.29000 1.000 34.04112 223 LEU A CA 1
ATOM 1679 C C . LEU A 1 223 ? 17.69500 -11.98100 13.27800 1.000 24.43661 223 LEU A C 1
ATOM 1680 O O . LEU A 1 223 ? 17.47500 -10.78900 13.47400 1.000 29.50460 223 LEU A O 1
ATOM 1685 N N . ILE A 1 224 ? 17.00500 -12.93800 13.88300 1.000 26.82234 224 ILE A N 1
ATOM 1686 C CA . ILE A 1 224 ? 15.93600 -12.61000 14.82300 1.000 28.66096 224 ILE A CA 1
ATOM 1687 C C . ILE A 1 224 ? 16.04100 -13.51400 16.04100 1.000 27.86607 224 ILE A C 1
ATOM 1688 O O . ILE A 1 224 ? 15.97700 -14.74200 15.91100 1.000 30.45598 224 ILE A O 1
ATOM 1693 N N . ASP A 1 225 ? 16.16200 -12.90800 17.21900 1.000 23.83200 225 ASP A N 1
ATOM 1694 C CA . ASP A 1 225 ? 16.17500 -13.60200 18.50000 1.000 25.17479 225 ASP A CA 1
ATOM 1695 C C . ASP A 1 225 ? 14.85800 -13.46400 19.25600 1.000 25.32928 225 ASP A C 1
ATOM 1696 O O . ASP A 1 225 ? 14.27800 -12.37900 19.33500 1.000 29.20388 225 ASP A O 1
ATOM 1701 N N . GLN A 1 226 ? 14.40600 -14.57700 19.83700 1.000 28.79826 226 GLN A N 1
ATOM 1702 C CA . GLN A 1 226 ? 13.11000 -14.66600 20.50200 1.000 28.03465 226 GLN A CA 1
ATOM 1703 C C . GLN A 1 226 ? 13.25800 -15.50200 21.76200 1.000 30.77845 226 GLN A C 1
ATOM 1704 O O . GLN A 1 226 ? 13.73700 -16.63800 21.70100 1.000 31.49926 226 GLN A O 1
ATOM 1710 N N . GLY A 1 227 ? 12.85300 -14.94000 22.89900 1.000 30.57067 227 GLY A N 1
ATOM 1711 C CA . GLY A 1 227 ? 12.82700 -15.70200 24.14000 1.000 28.76602 227 GLY A CA 1
ATOM 1712 C C . GLY A 1 227 ? 11.57600 -16.57000 24.23000 1.000 30.08899 227 GLY A C 1
ATOM 1713 O O . GLY A 1 227 ? 10.49300 -16.19900 23.77200 1.000 32.42934 227 GLY A O 1
ATOM 1714 N N . LEU A 1 228 ? 11.74100 -17.74400 24.83400 1.000 29.09012 228 LEU A N 1
ATOM 1715 C CA . LEU A 1 228 ? 10.63000 -18.67300 24.96900 1.000 31.53616 228 LEU A CA 1
ATOM 1716 C C . LEU A 1 228 ? 9.78800 -18.42300 26.21500 1.000 34.73613 228 LEU A C 1
ATOM 1717 O O . LEU A 1 228 ? 8.62800 -18.84500 26.24500 1.000 32.95177 228 LEU A O 1
ATOM 1722 N N . ALA A 1 229 ? 10.33600 -17.76200 27.24300 1.000 27.81200 229 ALA A N 1
ATOM 1723 C CA . ALA A 1 229 ? 9.55800 -17.31800 28.38700 1.000 23.51911 229 ALA A CA 1
ATOM 1724 C C . ALA A 1 229 ? 8.92400 -15.93900 28.15900 1.000 31.17436 229 ALA A C 1
ATOM 1725 O O . ALA A 1 229 ? 8.62500 -15.23100 29.13000 1.000 33.25244 229 ALA A O 1
ATOM 1727 N N . ASP A 1 230 ? 8.70800 -15.54900 26.89600 1.000 29.73832 230 ASP A N 1
ATOM 1728 C CA . ASP A 1 230 ? 8.22000 -14.21500 26.56000 1.000 26.70122 230 ASP A CA 1
ATOM 1729 C C . ASP A 1 230 ? 6.69900 -14.19100 26.67400 1.000 29.12849 230 ASP A C 1
ATOM 1730 O O . ASP A 1 230 ? 5.99800 -14.92900 25.97500 1.000 24.34007 230 ASP A O 1
ATOM 1735 N N . LYS A 1 231 ? 6.20200 -13.30600 27.53800 1.000 32.32500 231 LYS A N 1
ATOM 1736 C CA . LYS A 1 231 ? 4.77500 -13.20000 27.83800 1.000 36.10499 231 LYS A CA 1
ATOM 1737 C C . LYS A 1 231 ? 3.91900 -12.95400 26.59500 1.000 33.13794 231 LYS A C 1
ATOM 1738 O O . LYS A 1 231 ? 2.74500 -13.35500 26.55700 1.000 32.65836 231 LYS A O 1
ATOM 1744 N N . PHE A 1 232 ? 4.45900 -12.25900 25.59400 1.000 27.97705 232 PHE A N 1
ATOM 1745 C CA . PHE A 1 232 ? 3.65700 -11.78700 24.47700 1.000 29.53133 232 PHE A CA 1
ATOM 1746 C C . PHE A 1 232 ? 3.84500 -12.61000 23.21400 1.000 31.52589 232 PHE A C 1
ATOM 1747 O O . PHE A 1 232 ? 3.22600 -12.29400 22.18900 1.000 29.94604 232 PHE A O 1
ATOM 1755 N N . LEU A 1 233 ? 4.66800 -13.66100 23.26900 1.000 32.96456 233 LEU A N 1
ATOM 1756 C CA . LEU A 1 233 ? 4.97800 -14.37400 22.03700 1.000 29.67657 233 LEU A CA 1
ATOM 1757 C C . LEU A 1 233 ? 3.72900 -15.00000 21.42400 1.000 28.99103 233 LEU A C 1
ATOM 1758 O O . LEU A 1 233 ? 3.37800 -14.73100 20.27000 1.000 29.73831 233 LEU A O 1
ATOM 1763 N N . ALA A 1 234 ? 2.93100 -15.75600 22.18200 1.000 29.91383 234 ALA A N 1
ATOM 1764 C CA . ALA A 1 234 ? 1.75800 -16.41900 21.61600 1.000 35.22997 234 ALA A CA 1
ATOM 1765 C C . ALA A 1 234 ? 0.72500 -15.40800 21.10400 1.000 38.63752 234 ALA A C 1
ATOM 1766 O O . ALA A 1 234 ? 0.17700 -15.56600 20.00200 1.000 36.20270 234 ALA A O 1
ATOM 1768 N N . GLU A 1 235 ? 0.48000 -14.33800 21.86400 1.000 37.57217 235 GLU A N 1
ATOM 1769 C CA . GLU A 1 235 ? -0.56000 -13.38700 21.48000 1.000 41.56407 235 GLU A CA 1
ATOM 1770 C C . GLU A 1 235 ? -0.09200 -12.39600 20.41800 1.000 31.22249 235 GLU A C 1
ATOM 1771 O O . GLU A 1 235 ? -0.86800 -12.02700 19.54100 1.000 33.99702 235 GLU A O 1
ATOM 1777 N N . GLN A 1 236 ? 1.15600 -11.94900 20.46200 1.000 32.61226 236 GLN A N 1
ATOM 1778 C CA . GLN A 1 236 ? 1.50200 -10.71500 19.76700 1.000 30.39612 236 GLN A CA 1
ATOM 1779 C C . GLN A 1 236 ? 2.56400 -10.84500 18.68600 1.000 29.59051 236 GLN A C 1
ATOM 1780 O O . GLN A 1 236 ? 2.53000 -10.07100 17.73400 1.000 28.85898 236 GLN A O 1
ATOM 1786 N N . LEU A 1 237 ? 3.52300 -11.75700 18.80400 1.000 29.51115 237 LEU A N 1
ATOM 1787 C CA . LEU A 1 237 ? 4.69800 -11.65900 17.93500 1.000 29.16371 237 LEU A CA 1
ATOM 1788 C C . LEU A 1 237 ? 4.60100 -12.52700 16.67900 1.000 33.84145 237 LEU A C 1
ATOM 1789 O O . LEU A 1 237 ? 4.92300 -12.04900 15.58200 1.000 29.56673 237 LEU A O 1
ATOM 1794 N N . HIS A 1 238 ? 4.15000 -13.77300 16.82000 1.000 30.68322 238 HIS A N 1
ATOM 1795 C CA . HIS A 1 238 ? 3.92500 -14.69000 15.70700 1.000 34.80998 238 HIS A CA 1
ATOM 1796 C C . HIS A 1 238 ? 5.08500 -14.78200 14.71400 1.000 34.49932 238 HIS A C 1
ATOM 1797 O O . HIS A 1 238 ? 4.90100 -14.56500 13.50100 1.000 32.75656 238 HIS A O 1
ATOM 1804 N N . PRO A 1 239 ? 6.28800 -15.12100 15.16900 1.000 31.24782 239 PRO A N 1
ATOM 1805 C CA . PRO A 1 239 ? 7.41500 -15.21900 14.23300 1.000 33.27162 239 PRO A CA 1
ATOM 1806 C C . PRO A 1 239 ? 7.32700 -16.41200 13.28900 1.000 32.51158 239 PRO A C 1
ATOM 1807 O O . PRO A 1 239 ? 7.99200 -16.39000 12.25200 1.000 37.13740 239 PRO A O 1
ATOM 1811 N N . HIS A 1 240 ? 6.51800 -17.42800 13.59900 1.000 30.86709 240 HIS A N 1
ATOM 1812 C CA . HIS A 1 240 ? 6.32200 -18.53200 12.66900 1.000 32.04491 240 HIS A CA 1
ATOM 1813 C C . HIS A 1 240 ? 5.84500 -18.03000 11.30900 1.000 31.31809 240 HIS A C 1
ATOM 1814 O O . HIS A 1 240 ? 6.23700 -18.57700 10.27100 1.000 28.11773 240 HIS A O 1
ATOM 1821 N N . LEU A 1 241 ? 5.00300 -16.98100 11.29500 1.000 32.75684 241 LEU A N 1
ATOM 1822 C CA . LEU A 1 241 ? 4.43200 -16.49600 10.03100 1.000 28.99068 241 LEU A CA 1
ATOM 1823 C C . LEU A 1 241 ? 5.47600 -15.79200 9.16800 1.000 29.66825 241 LEU A C 1
ATOM 1824 O O . LEU A 1 241 ? 5.41800 -15.88100 7.93600 1.000 33.58159 241 LEU A O 1
ATOM 1829 N N . LEU A 1 242 ? 6.43200 -15.07600 9.77800 1.000 25.68789 242 LEU A N 1
ATOM 1830 C CA . LEU A 1 242 ? 7.51100 -14.48200 8.98200 1.000 29.37571 242 LEU A CA 1
ATOM 1831 C C . LEU A 1 242 ? 8.47800 -15.54400 8.48000 1.000 27.94250 242 LEU A C 1
ATOM 1832 O O . LEU A 1 242 ? 8.98000 -15.44000 7.35500 1.000 30.20489 242 LEU A O 1
ATOM 1837 N N . GLU A 1 243 ? 8.72000 -16.57900 9.28800 1.000 26.90765 243 GLU A N 1
ATOM 1838 C CA . GLU A 1 243 ? 9.47300 -17.75400 8.84400 1.000 34.59337 243 GLU A CA 1
ATOM 1839 C C . GLU A 1 243 ? 8.85700 -18.38100 7.59000 1.000 35.46509 243 GLU A C 1
ATOM 1840 O O . GLU A 1 243 ? 9.57700 -18.73200 6.64600 1.000 32.31366 243 GLU A O 1
ATOM 1846 N N . ASP A 1 244 ? 7.52700 -18.55100 7.56500 1.000 33.39621 244 ASP A N 1
ATOM 1847 C CA . ASP A 1 244 ? 6.89900 -19.09900 6.36400 1.000 35.88613 244 ASP A CA 1
ATOM 1848 C C . ASP A 1 244 ? 6.98900 -18.12600 5.18600 1.000 32.31100 244 ASP A C 1
ATOM 1849 O O . ASP A 1 244 ? 7.23600 -18.55000 4.04800 1.000 37.19101 244 ASP A O 1
ATOM 1854 N N . ALA A 1 245 ? 6.83700 -16.81900 5.43200 1.000 37.04455 245 ALA A N 1
ATOM 1855 C CA . ALA A 1 245 ? 6.95100 -15.83700 4.34600 1.000 36.62514 245 ALA A CA 1
ATOM 1856 C C . ALA A 1 245 ? 8.35400 -15.81100 3.74700 1.000 37.01763 245 ALA A C 1
ATOM 1857 O O . ALA A 1 245 ? 8.50100 -15.73000 2.51900 1.000 42.48377 245 ALA A O 1
ATOM 1859 N N . CYS A 1 246 ? 9.39700 -15.85600 4.58800 1.000 30.01450 246 CYS A N 1
ATOM 1860 C CA . CYS A 1 246 ? 10.73400 -15.80800 3.97100 1.000 35.37332 246 CYS A CA 1
ATOM 1861 C C . CYS A 1 246 ? 11.09500 -17.13700 3.31300 1.000 39.42616 246 CYS A C 1
ATOM 1862 O O . CYS A 1 246 ? 11.68800 -17.14700 2.22800 1.000 39.41119 246 CYS A O 1
ATOM 1865 N N . ARG A 1 247 ? 10.64300 -18.29200 3.82600 1.000 40.13058 247 ARG A N 1
ATOM 1866 C CA . ARG A 1 247 ? 10.79300 -19.56700 3.12100 1.000 37.07859 247 ARG A CA 1
ATOM 1867 C C . ARG A 1 247 ? 10.17800 -19.49100 1.72600 1.000 39.82164 247 ARG A C 1
ATOM 1868 O O . ARG A 1 247 ? 10.81900 -19.84400 0.73300 1.000 44.25268 247 ARG A O 1
ATOM 1876 N N . ALA A 1 248 ? 8.95600 -18.98200 1.62800 1.000 41.65685 248 ALA A N 1
ATOM 1877 C CA . ALA A 1 248 ? 8.26400 -18.94900 0.34500 1.000 35.17186 248 ALA A CA 1
ATOM 1878 C C . ALA A 1 248 ? 9.07800 -18.26700 -0.76000 1.000 45.86065 248 ALA A C 1
ATOM 1879 O O . ALA A 1 248 ? 9.01200 -18.67900 -1.92800 1.000 50.55084 248 ALA A O 1
ATOM 1881 N N . ILE A 1 249 ? 9.83800 -17.22000 -0.42100 1.000 41.91464 249 ILE A N 1
ATOM 1882 C CA . ILE A 1 249 ? 10.54000 -16.40300 -1.40900 1.000 36.44528 249 ILE A CA 1
ATOM 1883 C C . ILE A 1 249 ? 12.03500 -16.63500 -1.38600 1.000 40.11382 249 ILE A C 1
ATOM 1884 O O . ILE A 1 249 ? 12.76600 -15.96000 -2.11700 1.000 36.39074 249 ILE A O 1
ATOM 1889 N N . GLY A 1 250 ? 12.52200 -17.55700 -0.56400 1.000 41.11993 250 GLY A N 1
ATOM 1890 C CA . GLY A 1 250 ? 13.94900 -17.78700 -0.49700 1.000 37.98110 250 GLY A CA 1
ATOM 1891 C C . GLY A 1 250 ? 14.74600 -16.78900 0.31200 1.000 41.87355 250 GLY A C 1
ATOM 1892 O O . GLY A 1 250 ? 15.94500 -16.63300 0.05300 1.000 36.12041 250 GLY A O 1
ATOM 1893 N N . GLN A 1 251 ? 14.13200 -16.11800 1.29500 1.000 37.12909 251 GLN A N 1
ATOM 1894 C CA . GLN A 1 251 ? 14.87400 -15.19200 2.16100 1.000 36.38641 251 GLN A CA 1
ATOM 1895 C C . GLN A 1 251 ? 15.57200 -15.93400 3.30500 1.000 36.36297 251 GLN A C 1
ATOM 1896 O O . GLN A 1 251 ? 14.89000 -16.50800 4.17000 1.000 37.06382 251 GLN A O 1
ATOM 1902 N N . PRO A 1 252 ? 16.90600 -15.93200 3.36000 1.000 31.52504 252 PRO A N 1
ATOM 1903 C CA . PRO A 1 252 ? 17.61100 -16.53400 4.50700 1.000 31.27884 252 PRO A CA 1
ATOM 1904 C C . PRO A 1 252 ? 17.28700 -15.81400 5.80700 1.000 34.56871 252 PRO A C 1
ATOM 1905 O O . PRO A 1 252 ? 17.43200 -14.59300 5.91400 1.000 31.02052 252 PRO A O 1
ATOM 1909 N N . LEU A 1 253 ? 16.88300 -16.58700 6.81500 1.000 36.27898 253 LEU A N 1
ATOM 1910 C CA . LEU A 1 253 ? 16.53600 -16.05900 8.12400 1.000 41.14257 253 LEU A CA 1
ATOM 1911 C C . LEU A 1 253 ? 17.08900 -16.94600 9.22800 1.000 39.16841 253 LEU A C 1
ATOM 1912 O O . LEU A 1 253 ? 16.94800 -18.17300 9.18600 1.000 38.75100 253 LEU A O 1
ATOM 1917 N N . THR A 1 254 ? 17.77800 -16.36600 10.20200 1.000 37.05279 254 THR A N 1
ATOM 1918 C CA . THR A 1 254 ? 18.10700 -17.10200 11.41500 1.000 37.26926 254 THR A CA 1
ATOM 1919 C C . THR A 1 254 ? 17.21400 -16.54000 12.50900 1.000 33.21808 254 THR A C 1
ATOM 1920 O O . THR A 1 254 ? 17.52500 -15.51100 13.11800 1.000 31.96744 254 THR A O 1
ATOM 1924 N N . LEU A 1 255 ? 16.10300 -17.24200 12.70800 1.000 35.07333 255 LEU A N 1
ATOM 1925 C CA . LEU A 1 255 ? 15.21400 -17.01100 13.82900 1.000 34.26284 255 LEU A CA 1
ATOM 1926 C C . LEU A 1 255 ? 15.62700 -18.00300 14.89900 1.000 35.14270 255 LEU A C 1
ATOM 1927 O O . LEU A 1 255 ? 15.51800 -19.21700 14.70400 1.000 36.31194 255 LEU A O 1
ATOM 1932 N N . ARG A 1 256 ? 16.13100 -17.48800 16.01300 1.000 29.84109 256 ARG A N 1
ATOM 1933 C CA . ARG A 1 256 ? 16.61700 -18.32700 17.09700 1.000 30.57829 256 ARG A CA 1
ATOM 1934 C C . ARG A 1 256 ? 15.66900 -18.19600 18.27500 1.000 29.12335 256 ARG A C 1
ATOM 1935 O O . ARG A 1 256 ? 15.28300 -17.08500 18.65300 1.000 25.62235 256 ARG A O 1
ATOM 1943 N N . ARG A 1 257 ? 15.28600 -19.32900 18.83300 1.000 34.32682 257 ARG A N 1
ATOM 1944 C CA . ARG A 1 257 ? 14.42200 -19.37900 19.99700 1.000 36.26895 257 ARG A CA 1
ATOM 1945 C C . ARG A 1 257 ? 15.28200 -19.71000 21.20900 1.000 29.26285 257 ARG A C 1
ATOM 1946 O O . ARG A 1 257 ? 16.19600 -20.53200 21.11900 1.000 28.81303 257 ARG A O 1
ATOM 1954 N N . HIS A 1 258 ? 15.05500 -19.01500 22.31600 1.000 28.95832 258 HIS A N 1
ATOM 1955 C CA . HIS A 1 258 ? 15.92700 -19.17200 23.47500 1.000 31.10707 258 HIS A CA 1
ATOM 1956 C C . HIS A 1 258 ? 15.07100 -19.49500 24.68600 1.000 29.58233 258 HIS A C 1
ATOM 1957 O O . HIS A 1 258 ? 14.27300 -18.65700 25.11900 1.000 28.30449 258 HIS A O 1
ATOM 1964 N N . GLU A 1 259 ? 15.24200 -20.70300 25.22800 1.000 26.89540 259 GLU A N 1
ATOM 1965 C CA . GLU A 1 259 ? 14.58700 -21.09600 26.47400 1.000 26.10156 259 GLU A CA 1
ATOM 1966 C C . GLU A 1 259 ? 14.91200 -20.12200 27.59300 1.000 25.50971 259 GLU A C 1
ATOM 1967 O O . GLU A 1 259 ? 16.03100 -19.60800 27.68100 1.000 28.00649 259 GLU A O 1
ATOM 1973 N N . GLY A 1 260 ? 13.92000 -19.88700 28.46900 1.000 19.98948 260 GLY A N 1
ATOM 1974 C CA . GLY A 1 260 ? 14.10500 -19.13600 29.69000 1.000 23.02069 260 GLY A CA 1
ATOM 1975 C C . GLY A 1 260 ? 14.06800 -17.62100 29.57500 1.000 28.26620 260 GLY A C 1
ATOM 1976 O O . GLY A 1 260 ? 13.76200 -16.94900 30.57100 1.000 29.27724 260 GLY A O 1
ATOM 1977 N N . TYR A 1 261 ? 14.36800 -17.05600 28.40800 1.000 29.53480 261 TYR A N 1
ATOM 1978 C CA . TYR A 1 261 ? 14.42800 -15.60700 28.25000 1.000 26.65104 261 TYR A CA 1
ATOM 1979 C C . TYR A 1 261 ? 13.05400 -15.01100 27.97600 1.000 26.10655 261 TYR A C 1
ATOM 1980 O O . TYR A 1 261 ? 12.19800 -15.61200 27.31400 1.000 31.52573 261 TYR A O 1
ATOM 1989 N N . ASP A 1 262 ? 12.87700 -13.78800 28.44000 1.000 27.06897 262 ASP A N 1
ATOM 1990 C CA . ASP A 1 262 ? 11.60100 -13.10900 28.43100 1.000 27.10270 262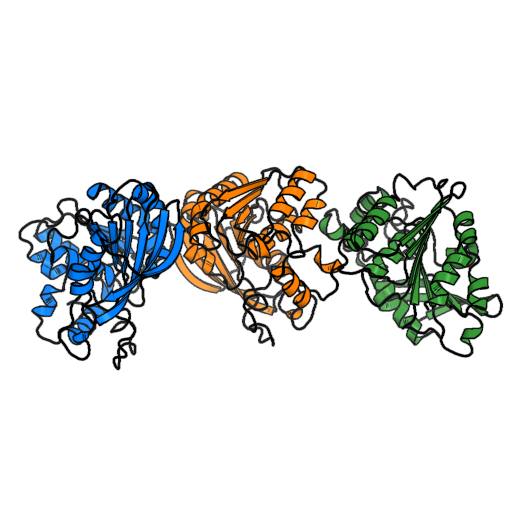 ASP A CA 1
ATOM 1991 C C . ASP A 1 262 ? 11.67300 -11.95800 27.44200 1.000 25.81417 262 ASP A C 1
ATOM 1992 O O . ASP A 1 262 ? 12.57800 -11.88600 26.60500 1.000 24.28878 262 ASP A O 1
ATOM 1997 N N . HIS A 1 263 ? 10.70300 -11.05600 27.54000 1.000 24.52192 263 HIS A N 1
ATOM 1998 C CA . HIS A 1 263 ? 10.57700 -9.97400 26.58200 1.000 26.79752 263 HIS A CA 1
ATOM 1999 C C . HIS A 1 263 ? 11.56800 -8.84100 26.80800 1.000 27.56596 263 HIS A C 1
ATOM 2000 O O . HIS A 1 263 ? 11.84400 -8.10000 25.86600 1.000 29.23258 263 HIS A O 1
ATOM 2007 N N . GLY A 1 264 ? 12.08600 -8.66500 28.02600 1.000 24.94967 264 GLY A N 1
ATOM 2008 C CA . GLY A 1 264 ? 12.71200 -7.41700 28.42100 1.000 26.98280 264 GLY A CA 1
ATOM 2009 C C . GLY A 1 264 ? 14.20200 -7.33300 28.11300 1.000 29.63912 264 GLY A C 1
ATOM 2010 O O . GLY A 1 264 ? 14.77800 -8.16700 27.40700 1.000 25.33198 264 GLY A O 1
ATOM 2011 N N . TYR A 1 265 ? 14.84200 -6.30700 28.70200 1.000 23.87414 265 TYR A N 1
ATOM 2012 C CA . TYR A 1 265 ? 16.20000 -5.93100 28.31400 1.000 30.71975 265 TYR A CA 1
ATOM 2013 C C . TYR A 1 265 ? 17.29500 -6.81700 28.89400 1.000 29.98665 265 TYR A C 1
ATOM 2014 O O . TYR A 1 265 ? 18.45800 -6.69100 28.47400 1.000 25.62356 265 TYR A O 1
ATOM 2023 N N . TYR A 1 266 ? 16.98200 -7.70000 29.84300 1.000 23.26035 266 TYR A N 1
ATOM 2024 C CA . TYR A 1 266 ? 17.99900 -8.67500 30.18700 1.000 27.32026 266 TYR A CA 1
ATOM 2025 C C . TYR A 1 266 ? 18.17100 -9.65600 29.03400 1.000 26.13010 266 TYR A C 1
ATOM 2026 O O . TYR A 1 266 ? 19.29200 -10.09900 28.76300 1.000 29.09025 266 TYR A O 1
ATOM 2035 N N . PHE A 1 267 ? 17.09400 -9.89600 28.28000 1.000 24.49431 267 PHE A N 1
ATOM 2036 C CA . PHE A 1 267 ? 17.16600 -10.67600 27.04500 1.000 26.65592 267 PHE A CA 1
ATOM 2037 C C . PHE A 1 267 ? 17.89800 -9.90700 25.95700 1.000 24.64424 267 PHE A C 1
ATOM 2038 O O . PHE A 1 267 ? 18.81800 -10.43800 25.32100 1.000 24.28892 267 PHE A O 1
ATOM 2046 N N . VAL A 1 268 ? 17.53300 -8.64200 25.75900 1.000 23.25403 268 VAL A N 1
ATOM 2047 C CA . VAL A 1 268 ? 18.11700 -7.85300 24.67600 1.000 24.89907 268 VAL A CA 1
ATOM 2048 C C . VAL A 1 268 ? 19.62900 -7.73200 24.85300 1.000 26.65002 268 VAL A C 1
ATOM 2049 O O . VAL A 1 268 ? 20.40500 -7.92300 23.90800 1.000 23.27531 268 VAL A O 1
ATOM 2053 N N . GLN A 1 269 ? 20.05500 -7.39400 26.07300 1.000 24.48248 269 GLN A N 1
ATOM 2054 C CA . GLN A 1 269 ? 21.47500 -7.36100 26.40300 1.000 24.49658 269 GLN A CA 1
ATOM 2055 C C . GLN A 1 269 ? 22.15900 -8.67700 26.03900 1.000 23.91176 269 GLN A C 1
ATOM 2056 O O . GLN A 1 269 ? 23.26400 -8.67500 25.49800 1.000 24.38530 269 GLN A O 1
ATOM 2062 N N . SER A 1 270 ? 21.51900 -9.80800 26.34800 1.000 25.36753 270 SER A N 1
ATOM 2063 C CA . SER A 1 270 ? 22.20500 -11.09900 26.26600 1.000 28.74292 270 SER A CA 1
ATOM 2064 C C . SER A 1 270 ? 22.59800 -11.44100 24.83600 1.000 30.12659 270 SER A C 1
ATOM 2065 O O . SER A 1 270 ? 23.57700 -12.15400 24.61700 1.000 29.74554 270 SER A O 1
ATOM 2068 N N . PHE A 1 271 ? 21.87500 -10.92300 23.85300 1.000 30.93701 271 PHE A N 1
ATOM 2069 C CA . PHE A 1 271 ? 22.19000 -11.18200 22.46300 1.000 27.78991 271 PHE A CA 1
ATOM 2070 C C . PHE A 1 271 ? 22.61900 -9.92900 21.72500 1.000 27.94248 271 PHE A C 1
ATOM 2071 O O . PHE A 1 271 ? 22.72600 -9.96400 20.49400 1.000 28.44326 271 PHE A O 1
ATOM 2079 N N . MET A 1 272 ? 22.88100 -8.82200 22.43500 1.000 28.50659 272 MET A N 1
ATOM 2080 C CA . MET A 1 272 ? 23.28100 -7.59300 21.73800 1.000 31.55002 272 MET A CA 1
ATOM 2081 C C . MET A 1 272 ? 24.56800 -7.79800 20.92900 1.000 29.03673 272 MET A C 1
ATOM 2082 O O . MET A 1 272 ? 24.63300 -7.40800 19.75000 1.000 24.46869 272 MET A O 1
ATOM 2087 N N . ALA A 1 273 ? 25.58600 -8.43800 21.53800 1.000 27.56922 273 ALA A N 1
ATOM 2088 C CA . ALA A 1 273 ? 26.82700 -8.80000 20.83400 1.000 27.90636 273 ALA A CA 1
ATOM 2089 C C . ALA A 1 273 ? 26.57700 -9.52000 19.50900 1.000 28.74235 273 ALA A C 1
ATOM 2090 O O . ALA A 1 273 ? 27.26400 -9.25800 18.51400 1.000 26.64360 273 ALA A O 1
ATOM 2092 N N . ASP A 1 274 ? 25.61700 -10.45400 19.48000 1.000 25.15644 274 ASP A N 1
ATOM 2093 C CA . ASP A 1 274 ? 25.37400 -11.19400 18.24600 1.000 25.71134 274 ASP A CA 1
ATOM 2094 C C . ASP A 1 274 ? 24.83800 -10.28200 17.15500 1.000 31.62679 274 ASP A C 1
ATOM 2095 O O . ASP A 1 274 ? 25.17700 -10.45000 15.97600 1.000 33.38411 274 ASP A O 1
ATOM 2100 N N . HIS A 1 275 ? 23.99600 -9.31900 17.52000 1.000 26.99055 275 HIS A N 1
ATOM 2101 C CA . HIS A 1 275 ? 23.45900 -8.40000 16.52400 1.000 27.67610 275 HIS A CA 1
ATOM 2102 C C . HIS A 1 275 ? 24.51200 -7.41400 16.04600 1.000 29.62555 275 HIS A C 1
ATOM 2103 O O . HIS A 1 275 ? 24.64000 -7.18600 14.83700 1.000 29.10252 275 HIS A O 1
ATOM 2110 N N . LEU A 1 276 ? 25.28400 -6.83000 16.97200 1.000 26.75823 276 LEU A N 1
ATOM 2111 C CA . LEU A 1 276 ? 26.31000 -5.88400 16.54500 1.000 27.49739 276 LEU A CA 1
ATOM 2112 C C . LEU A 1 276 ? 27.31500 -6.54500 15.61200 1.000 33.18131 276 LEU A C 1
ATOM 2113 O O . LEU A 1 276 ? 27.66200 -5.96100 14.58100 1.000 32.42003 276 LEU A O 1
ATOM 2118 N N . ALA A 1 277 ? 27.74000 -7.78700 15.90400 1.000 28.40500 277 ALA A N 1
ATOM 2119 C CA . ALA A 1 277 ? 28.61200 -8.49100 14.95900 1.000 30.17553 277 ALA A CA 1
ATOM 2120 C C . ALA A 1 277 ? 27.92700 -8.67600 13.60900 1.000 35.34489 277 ALA A C 1
ATOM 2121 O O . ALA A 1 277 ? 28.52300 -8.41100 12.55600 1.000 34.83554 277 ALA A O 1
ATOM 2123 N N . HIS A 1 278 ? 26.66600 -9.11700 13.62200 1.000 32.91927 278 HIS A N 1
ATOM 2124 C CA . HIS A 1 278 ? 25.93500 -9.33400 12.37500 1.000 31.50036 278 HIS A CA 1
ATOM 2125 C C . HIS A 1 278 ? 25.89900 -8.06900 11.50600 1.000 33.95144 278 HIS A C 1
ATOM 2126 O O . HIS A 1 278 ? 26.13200 -8.12400 10.29400 1.000 30.06160 278 HIS A O 1
ATOM 2133 N N . HIS A 1 279 ? 25.59100 -6.91700 12.10800 1.000 31.33240 279 HIS A N 1
ATOM 2134 C CA . HIS A 1 279 ? 25.50300 -5.69000 11.32000 1.000 31.99967 279 HIS A CA 1
ATOM 2135 C C . HIS A 1 279 ? 26.88100 -5.16500 10.94400 1.000 35.23560 279 HIS A C 1
ATOM 2136 O O . HIS A 1 279 ? 27.07900 -4.68800 9.81900 1.000 33.83494 279 HIS A O 1
ATOM 2143 N N . ALA A 1 280 ? 27.84200 -5.22800 11.87100 1.000 32.76370 280 ALA A N 1
ATOM 2144 C CA . ALA A 1 280 ? 29.17900 -4.71100 11.57400 1.000 37.16364 280 ALA A CA 1
ATOM 2145 C C . ALA A 1 280 ? 29.77900 -5.40700 10.36300 1.000 35.69846 280 ALA A C 1
ATOM 2146 O O . ALA A 1 280 ? 30.38500 -4.76400 9.50400 1.000 42.75131 280 ALA A O 1
ATOM 2148 N N . GLN A 1 281 ? 29.55700 -6.70900 10.24700 1.000 39.67460 281 GLN A N 1
ATOM 2149 C CA . GLN A 1 281 ? 30.14800 -7.46800 9.15700 1.000 37.17823 281 GLN A CA 1
ATOM 2150 C C . GLN A 1 281 ? 29.57600 -7.06900 7.80100 1.000 41.51060 281 GLN A C 1
ATOM 2151 O O . GLN A 1 281 ? 30.30800 -7.07300 6.80500 1.000 38.36006 281 GLN A O 1
ATOM 2157 N N . ILE A 1 282 ? 28.29200 -6.70500 7.73700 1.000 39.16285 282 ILE A N 1
ATOM 2158 C CA . ILE A 1 282 ? 27.71500 -6.25200 6.47400 1.000 36.14359 282 ILE A CA 1
ATOM 2159 C C . ILE A 1 282 ? 28.07100 -4.79600 6.20700 1.000 37.93168 282 ILE A C 1
ATOM 2160 O O . ILE A 1 282 ? 28.46900 -4.43700 5.09800 1.000 45.05210 282 ILE A O 1
ATOM 2165 N N . LEU A 1 283 ? 27.93300 -3.93100 7.21200 1.000 39.71722 283 LEU A N 1
ATOM 2166 C CA . LEU A 1 283 ? 28.19500 -2.51300 6.98100 1.000 39.81083 283 LEU A CA 1
ATOM 2167 C C . LEU A 1 283 ? 29.68800 -2.21600 6.88500 1.000 44.53128 283 LEU A C 1
ATOM 2168 O O . LEU A 1 283 ? 30.07400 -1.23100 6.24200 1.000 46.48411 283 LEU A O 1
ATOM 2173 N N . ASN A 1 284 ? 30.53000 -3.03600 7.51800 1.000 45.30735 284 ASN A N 1
ATOM 2174 C CA . ASN A 1 284 ? 31.97200 -3.00700 7.27400 1.000 46.08585 284 ASN A CA 1
ATOM 2175 C C . ASN A 1 284 ? 32.33700 -4.17000 6.36500 1.000 55.23323 284 ASN A C 1
ATOM 2176 O O . ASN A 1 284 ? 31.96300 -4.19300 5.18100 1.000 57.46475 284 ASN A O 1
ATOM 2181 N N . MET B 1 1 ? 22.94400 -23.53500 51.70000 1.000 42.63344 1 MET B N 1
ATOM 2182 C CA . MET B 1 1 ? 21.81300 -22.57900 51.83600 1.000 48.52952 1 MET B CA 1
ATOM 2183 C C . MET B 1 1 ? 20.72400 -23.22800 52.69400 1.000 49.69701 1 MET B C 1
ATOM 2184 O O . MET B 1 1 ? 20.45900 -24.39400 52.49300 1.000 51.78596 1 MET B O 1
ATOM 2189 N N . THR B 1 2 ? 20.09700 -22.48600 53.60200 1.000 49.03167 2 THR B N 1
ATOM 2190 C CA . THR B 1 2 ? 19.10200 -23.12600 54.49400 1.000 54.06537 2 THR B CA 1
ATOM 2191 C C . THR B 1 2 ? 17.72700 -22.47100 54.40400 1.000 58.99361 2 THR B C 1
ATOM 2192 O O . THR B 1 2 ? 16.75400 -23.13700 54.75000 1.000 58.55000 2 THR B O 1
ATOM 2196 N N . ASP B 1 3 ? 17.63800 -21.20600 54.02000 1.000 55.35883 3 ASP B N 1
ATOM 2197 C CA . ASP B 1 3 ? 16.25700 -20.68100 53.94000 1.000 63.87509 3 ASP B CA 1
ATOM 2198 C C . ASP B 1 3 ? 16.06500 -19.80300 52.71200 1.000 59.55000 3 ASP B C 1
ATOM 2199 O O . ASP B 1 3 ? 16.95800 -19.66800 51.92600 1.000 60.61000 3 ASP B O 1
ATOM 2204 N N . SER B 1 4 ? 14.88000 -19.26200 52.56100 1.000 61.76746 4 SER B N 1
ATOM 2205 C CA . SER B 1 4 ? 14.60300 -18.50600 51.33000 1.000 52.73525 4 SER B CA 1
ATOM 2206 C C . SER B 1 4 ? 14.12600 -17.11000 51.67400 1.000 48.84127 4 SER B C 1
ATOM 2207 O O . SER B 1 4 ? 13.90200 -16.83500 52.83600 1.000 54.29551 4 SER B O 1
ATOM 2210 N N . ILE B 1 5 ? 13.93700 -16.31200 50.63700 1.000 52.93901 5 ILE B N 1
ATOM 2211 C CA . ILE B 1 5 ? 13.38200 -14.93900 50.74600 1.000 47.04412 5 ILE B CA 1
ATOM 2212 C C . ILE B 1 5 ? 12.48600 -14.68500 49.52700 1.000 41.35000 5 ILE B C 1
ATOM 2213 O O . ILE B 1 5 ? 12.44900 -15.50300 48.62900 1.000 44.40000 5 ILE B O 1
ATOM 2218 N N . LYS B 1 6 ? 11.80700 -13.55700 49.50800 1.000 36.47334 6 LYS B N 1
ATOM 2219 C CA . LYS B 1 6 ? 10.86300 -13.22800 48.42800 1.000 32.59899 6 LYS B CA 1
ATOM 2220 C C . LYS B 1 6 ? 11.57900 -12.83900 47.13300 1.000 37.57861 6 LYS B C 1
ATOM 2221 O O . LYS B 1 6 ? 12.58100 -12.15600 47.16900 1.000 37.01599 6 LYS B O 1
ATOM 2227 N N . THR B 1 7 ? 11.03300 -13.31700 46.02700 1.000 34.36098 7 THR B N 1
ATOM 2228 C CA . THR B 1 7 ? 11.51300 -12.96000 44.68100 1.000 35.74602 7 THR B CA 1
ATOM 2229 C C . THR B 1 7 ? 10.50600 -12.00500 44.06000 1.000 36.10030 7 THR B C 1
ATOM 2230 O O . THR B 1 7 ? 9.41000 -12.43000 43.81700 1.000 37.44748 7 THR B O 1
ATOM 2234 N N . LEU B 1 8 ? 10.88000 -10.75200 43.85400 1.000 33.55577 8 LEU B N 1
ATOM 2235 C CA . LEU B 1 8 ? 9.95000 -9.83200 43.20700 1.000 34.95530 8 LEU B CA 1
ATOM 2236 C C . LEU B 1 8 ? 9.90400 -10.06700 41.70300 1.000 36.86003 8 LEU B C 1
ATOM 2237 O O . LEU B 1 8 ? 8.82900 -9.97700 41.09600 1.000 36.60561 8 LEU B O 1
ATOM 2242 N N . SER B 1 9 ? 11.03600 -10.40300 41.07400 1.000 31.86216 9 SER B N 1
ATOM 2243 C CA . SER B 1 9 ? 11.10900 -10.65600 39.64100 1.000 31.34059 9 SER B CA 1
ATOM 2244 C C . SER B 1 9 ? 12.37500 -11.45100 39.34800 1.000 31.02193 9 SER B C 1
ATOM 2245 O O . SER B 1 9 ? 13.27400 -11.58300 40.18600 1.000 34.48178 9 SER B O 1
ATOM 2248 N N . ALA B 1 10 ? 12.40200 -12.06700 38.17700 1.000 30.43172 10 ALA B N 1
ATOM 2249 C CA . ALA B 1 10 ? 13.51000 -12.90700 37.75300 1.000 38.32234 10 ALA B CA 1
ATOM 2250 C C . ALA B 1 10 ? 13.56000 -12.87700 36.23600 1.000 34.49574 10 ALA B C 1
ATOM 2251 O O . ALA B 1 10 ? 12.51900 -12.97400 35.57600 1.000 29.39273 10 ALA B O 1
ATOM 2253 N N . HIS B 1 11 ? 14.76200 -12.74000 35.68400 1.000 32.50241 11 HIS B N 1
ATOM 2254 C CA . HIS B 1 11 ? 14.90700 -12.73600 34.23900 1.000 31.87793 11 HIS B CA 1
ATOM 2255 C C . HIS B 1 11 ? 16.16800 -13.49500 33.88900 1.000 32.10856 11 HIS B C 1
ATOM 2256 O O . HIS B 1 11 ? 17.15300 -13.44300 34.63500 1.000 30.72721 11 HIS B O 1
ATOM 2263 N N . ARG B 1 12 ? 16.14100 -14.19600 32.75600 1.000 26.77902 12 ARG B N 1
ATOM 2264 C CA . ARG B 1 12 ? 17.35000 -14.85400 32.28100 1.000 28.97884 12 ARG B CA 1
ATOM 2265 C C . ARG B 1 12 ? 18.34200 -13.81000 31.74200 1.000 28.09729 12 ARG B C 1
ATOM 2266 O O . ARG B 1 12 ? 17.93900 -12.86300 31.05800 1.000 27.67204 12 ARG B O 1
ATOM 2274 N N . SER B 1 13 ? 19.64000 -13.98000 32.05500 1.000 22.26330 13 SER B N 1
ATOM 2275 C CA . SER B 1 13 ? 20.64600 -12.99000 31.63800 1.000 27.36824 13 SER B CA 1
ATOM 2276 C C . SER B 1 13 ? 22.00900 -13.66900 31.45600 1.000 29.00406 13 SER B C 1
ATOM 2277 O O . SER B 1 13 ? 22.65300 -14.01500 32.44700 1.000 27.09207 13 SER B O 1
ATOM 2280 N N . PHE B 1 14 ? 22.42900 -13.70800 30.18200 1.000 27.04345 14 PHE B N 1
ATOM 2281 C CA . PHE B 1 14 ? 23.69600 -14.33300 29.76700 1.000 31.84089 14 PHE B CA 1
ATOM 2282 C C . PHE B 1 14 ? 23.85100 -15.75300 30.33100 1.000 30.32429 14 PHE B C 1
ATOM 2283 O O . PHE B 1 14 ? 24.94500 -16.18200 30.70500 1.000 27.94414 14 PHE B O 1
ATOM 2291 N N . GLY B 1 15 ? 22.74700 -16.50100 30.39000 1.000 26.95000 15 GLY B N 1
ATOM 2292 C CA . GLY B 1 15 ? 22.79100 -17.85700 30.87600 1.000 24.83194 15 GLY B CA 1
ATOM 2293 C C . GLY B 1 15 ? 22.53700 -18.00300 32.36100 1.000 29.00637 15 GLY B C 1
ATOM 2294 O O . GLY B 1 15 ? 22.19100 -19.09700 32.80700 1.000 34.95437 15 GLY B O 1
ATOM 2295 N N . GLY B 1 16 ? 22.70500 -16.93100 33.13600 1.000 27.39200 16 GLY B N 1
ATOM 2296 C CA . GLY B 1 16 ? 22.39000 -16.92200 34.53200 1.000 24.73139 16 GLY B CA 1
ATOM 2297 C C . GLY B 1 16 ? 21.01700 -16.34000 34.74800 1.000 29.47462 16 GLY B C 1
ATOM 2298 O O . GLY B 1 16 ? 20.22100 -16.20900 33.81300 1.000 28.41632 16 GLY B O 1
ATOM 2299 N N . VAL B 1 17 ? 20.74500 -15.95100 35.99300 1.000 29.73840 17 VAL B N 1
ATOM 2300 C CA . VAL B 1 17 ? 19.44800 -15.41200 36.37600 1.000 28.23917 17 VAL B CA 1
ATOM 2301 C C . VAL B 1 17 ? 19.65200 -14.09700 37.12300 1.000 32.19085 17 VAL B C 1
ATOM 2302 O O . VAL B 1 17 ? 20.45600 -14.02200 38.05700 1.000 28.81114 17 VAL B O 1
ATOM 2306 N N . GLN B 1 18 ? 18.91600 -13.06500 36.70400 1.000 33.61412 18 GLN B N 1
ATOM 2307 C CA . GLN B 1 18 ? 18.87800 -11.77200 37.37200 1.000 31.50245 18 GLN B CA 1
ATOM 2308 C C . GLN B 1 18 ? 17.66700 -11.75200 38.28900 1.000 33.24473 18 GLN B C 1
ATOM 2309 O O . GLN B 1 18 ? 16.53100 -11.75300 37.81000 1.000 32.11853 18 GLN B O 1
ATOM 2315 N N . HIS B 1 19 ? 17.90800 -11.71600 39.59900 1.000 30.69529 19 HIS B N 1
ATOM 2316 C CA . HIS B 1 19 ? 16.85500 -11.70800 40.60900 1.000 34.07412 19 HIS B CA 1
ATOM 2317 C C . HIS B 1 19 ? 16.71300 -10.33400 41.24000 1.000 31.67596 19 HIS B C 1
ATOM 2318 O O . HIS B 1 19 ? 17.66900 -9.55500 41.32900 1.000 34.81480 19 HIS B O 1
ATOM 2325 N N . PHE B 1 20 ? 15.50300 -10.08100 41.72900 1.000 34.07271 20 PHE B N 1
ATOM 2326 C CA . PHE B 1 20 ? 15.19600 -8.91300 42.54500 1.000 33.70772 20 PHE B CA 1
ATOM 2327 C C . PHE B 1 20 ? 14.39500 -9.38800 43.74300 1.000 36.06060 20 PHE B C 1
ATOM 2328 O O . PHE B 1 20 ? 13.35000 -10.02700 43.58300 1.000 35.39416 20 PHE B O 1
ATOM 2336 N N . HIS B 1 21 ? 14.89100 -9.08200 44.93100 1.000 34.03890 21 HIS B N 1
ATOM 2337 C CA . HIS B 1 21 ? 14.43800 -9.70400 46.15700 1.000 35.99838 21 HIS B CA 1
ATOM 2338 C C . HIS B 1 21 ? 13.89800 -8.67300 47.13000 1.000 36.35414 21 HIS B C 1
ATOM 2339 O O . HIS B 1 21 ? 14.08200 -7.46800 46.95800 1.000 39.06023 21 HIS B O 1
ATOM 2346 N N . GLU B 1 22 ? 13.21900 -9.18000 48.16000 1.000 35.77528 22 GLU B N 1
ATOM 2347 C CA . GLU B 1 22 ? 12.76800 -8.37600 49.28200 1.000 33.98623 22 GLU B CA 1
ATOM 2348 C C . GLU B 1 22 ? 12.75000 -9.25500 50.53100 1.000 36.66916 22 GLU B C 1
ATOM 2349 O O . GLU B 1 22 ? 12.56900 -10.46900 50.44400 1.000 32.05298 22 GLU B O 1
ATOM 2355 N N . HIS B 1 23 ? 12.98300 -8.63300 51.68800 1.000 36.51762 23 HIS B N 1
ATOM 2356 C CA . HIS B 1 23 ? 13.03500 -9.34500 52.96200 1.000 35.10815 23 HIS B CA 1
ATOM 2357 C C . HIS B 1 23 ? 12.80200 -8.35100 54.09400 1.000 38.58095 23 HIS B C 1
ATOM 2358 O O . HIS B 1 23 ? 13.05900 -7.15300 53.94900 1.000 41.22679 23 HIS B O 1
ATOM 2365 N N . ALA B 1 24 ? 12.26400 -8.85200 55.20300 1.000 43.50497 24 ALA B N 1
ATOM 2366 C CA . ALA B 1 24 ? 12.04900 -8.04100 56.40100 1.000 41.45464 24 ALA B CA 1
ATOM 2367 C C . ALA B 1 24 ? 13.36500 -7.98100 57.15400 1.000 41.42062 24 ALA B C 1
ATOM 2368 O O . ALA B 1 24 ? 13.83900 -8.99700 57.67600 1.000 41.88774 24 ALA B O 1
ATOM 2370 N N . SER B 1 25 ? 13.97900 -6.80700 57.18100 1.000 35.47808 25 SER B N 1
ATOM 2371 C CA . SER B 1 25 ? 15.27000 -6.72400 57.83900 1.000 41.14728 25 SER B CA 1
ATOM 2372 C C . SER B 1 25 ? 15.09000 -6.42400 59.32500 1.000 45.03552 25 SER B C 1
ATOM 2373 O O . SER B 1 25 ? 14.28900 -5.56600 59.69900 1.000 40.66470 25 SER B O 1
ATOM 2376 N N . ARG B 1 26 ? 15.88800 -7.13500 60.13600 1.000 38.96315 26 ARG B N 1
ATOM 2377 C CA . ARG B 1 26 ? 15.90800 -6.88300 61.58000 1.000 46.90940 26 ARG B CA 1
ATOM 2378 C C . ARG B 1 26 ? 16.73900 -5.64900 61.93200 1.000 43.93517 26 ARG B C 1
ATOM 2379 O O . ARG B 1 26 ? 16.35100 -4.85900 62.79700 1.000 42.64077 26 ARG B O 1
ATOM 2387 N N . GLU B 1 27 ? 17.85300 -5.41800 61.23900 1.000 44.81956 27 GLU B N 1
ATOM 2388 C CA . GLU B 1 27 ? 18.72200 -4.29900 61.57600 1.000 38.97978 27 GLU B CA 1
ATOM 2389 C C . GLU B 1 27 ? 18.08700 -2.95900 61.23900 1.000 39.81578 27 GLU B C 1
ATOM 2390 O O . GLU B 1 27 ? 18.28500 -1.97900 61.97100 1.000 40.68418 27 GLU B O 1
ATOM 2396 N N . ILE B 1 28 ? 17.32600 -2.89200 60.14800 1.000 39.88873 28 ILE B N 1
ATOM 2397 C CA . ILE B 1 28 ? 16.65900 -1.64800 59.77600 1.000 40.72988 28 ILE B CA 1
ATOM 2398 C C . ILE B 1 28 ? 15.25500 -1.54400 60.36500 1.000 41.38967 28 ILE B C 1
ATOM 2399 O O . ILE B 1 28 ? 14.79100 -0.43200 60.65400 1.000 37.61406 28 ILE B O 1
ATOM 2404 N N . GLY B 1 29 ? 14.59100 -2.68800 60.57600 1.000 42.57039 29 GLY B N 1
ATOM 2405 C CA . GLY B 1 29 ? 13.23000 -2.73100 61.06800 1.000 38.31870 29 GLY B CA 1
ATOM 2406 C C . GLY B 1 29 ? 12.15800 -2.56200 60.01500 1.000 43.61036 29 GLY B C 1
ATOM 2407 O O . GLY B 1 29 ? 11.01800 -2.21600 60.35400 1.000 39.04916 29 GLY B O 1
ATOM 2408 N N . LEU B 1 30 ? 12.48700 -2.78600 58.74600 1.000 41.28058 30 LEU B N 1
ATOM 2409 C CA . LEU B 1 30 ? 11.60700 -2.46100 57.62900 1.000 38.56643 30 LEU B CA 1
ATOM 2410 C C . LEU B 1 30 ? 11.95900 -3.38300 56.47700 1.000 37.91675 30 LEU B C 1
ATOM 2411 O O . LEU B 1 30 ? 13.07200 -3.91700 56.42900 1.000 42.00519 30 LEU B O 1
ATOM 2416 N N . PRO B 1 31 ? 11.03900 -3.61600 55.54800 1.000 39.43567 31 PRO B N 1
ATOM 2417 C CA . PRO B 1 31 ? 11.40100 -4.43200 54.39000 1.000 38.25435 31 PRO B CA 1
ATOM 2418 C C . PRO B 1 31 ? 12.49000 -3.73400 53.58900 1.000 38.13383 31 PRO B C 1
ATOM 2419 O O . PRO B 1 31 ? 12.43000 -2.52200 53.36200 1.000 36.24186 31 PRO B O 1
ATOM 2423 N N . MET B 1 32 ? 13.49900 -4.51200 53.18000 1.000 34.63022 32 MET B N 1
ATOM 2424 C CA . MET B 1 32 ? 14.55600 -4.05000 52.28700 1.000 40.94051 32 MET B CA 1
ATOM 2425 C C . MET B 1 32 ? 14.56600 -4.81700 50.96500 1.000 38.63081 32 MET B C 1
ATOM 2426 O O . MET B 1 32 ? 14.23700 -6.00600 50.89900 1.000 35.20834 32 MET B O 1
ATOM 2431 N N . ARG B 1 33 ? 14.99000 -4.13500 49.91000 1.000 41.01596 33 ARG B N 1
ATOM 2432 C CA . ARG B 1 33 ? 15.13800 -4.75500 48.60500 1.000 36.63188 33 ARG B CA 1
ATOM 2433 C C . ARG B 1 33 ? 16.60400 -4.82600 48.19300 1.000 31.98172 33 ARG B C 1
ATOM 2434 O O . ARG B 1 33 ? 17.38500 -3.90800 48.44900 1.000 34.00800 33 ARG B O 1
ATOM 2442 N N . PHE B 1 34 ? 16.97800 -5.93900 47.57500 1.000 36.45472 34 PHE B N 1
ATOM 2443 C CA . PHE B 1 34 ? 18.32400 -6.09400 47.05400 1.000 32.94060 34 PHE B CA 1
ATOM 2444 C C . PHE B 1 34 ? 18.25000 -6.94500 45.80000 1.000 31.71065 34 PHE B C 1
ATOM 2445 O O . PHE B 1 34 ? 17.30200 -7.70000 45.59200 1.000 32.13103 34 PHE B O 1
ATOM 2453 N N . ALA B 1 35 ? 19.23900 -6.77800 44.94200 1.000 29.46691 35 ALA B N 1
ATOM 2454 C CA . ALA B 1 35 ? 19.30900 -7.54800 43.71200 1.000 34.22603 35 ALA B CA 1
ATOM 2455 C C . ALA B 1 35 ? 20.47500 -8.50700 43.81100 1.000 29.97836 35 ALA B C 1
ATOM 2456 O O . ALA B 1 35 ? 21.43300 -8.28400 44.56600 1.000 29.60798 35 ALA B O 1
ATOM 2458 N N . ALA B 1 36 ? 20.36200 -9.58200 43.04300 1.000 32.69645 36 ALA B N 1
ATOM 2459 C CA . ALA B 1 36 ? 21.37500 -10.62000 42.99500 1.000 29.67834 36 ALA B CA 1
ATOM 2460 C C . ALA B 1 36 ? 21.34400 -11.21600 41.60100 1.000 32.24795 36 ALA B C 1
ATOM 2461 O O . ALA B 1 36 ? 20.30500 -11.71700 41.16800 1.000 32.17154 36 ALA B O 1
ATOM 2463 N N . TYR B 1 37 ? 22.47000 -11.14500 40.90100 1.000 32.71999 37 TYR B N 1
ATOM 2464 C CA . TYR B 1 37 ? 22.68200 -11.90500 39.68000 1.000 32.21583 37 TYR B CA 1
ATOM 2465 C C . TYR B 1 37 ? 23.49900 -13.14500 40.01600 1.000 31.56777 37 TYR B C 1
ATOM 2466 O O . TYR B 1 37 ? 24.54100 -13.04000 40.67000 1.000 30.00364 37 TYR B O 1
ATOM 2475 N N . LEU B 1 38 ? 23.01400 -14.31600 39.58300 1.000 33.69666 38 LEU B N 1
ATOM 2476 C CA . LEU B 1 38 ? 23.70700 -15.59600 39.75600 1.000 29.92597 38 LEU B CA 1
ATOM 2477 C C . LEU B 1 38 ? 24.20100 -16.07600 38.40400 1.000 31.27230 38 LEU B C 1
ATOM 2478 O O . LEU B 1 38 ? 23.40300 -16.18100 37.46000 1.000 32.49750 38 LEU B O 1
ATOM 2483 N N . PRO B 1 39 ? 25.48300 -16.36600 38.24500 1.000 30.75620 39 PRO B N 1
ATOM 2484 C CA . PRO B 1 39 ? 25.98800 -16.75300 36.93300 1.000 26.43192 39 PRO B CA 1
ATOM 2485 C C . PRO B 1 39 ? 25.69000 -18.21900 36.65000 1.000 34.79025 39 PRO B C 1
ATOM 2486 O O . PRO B 1 39 ? 25.27600 -18.96700 37.55600 1.000 31.97067 39 PRO B O 1
ATOM 2490 N N . PRO B 1 40 ? 25.89300 -18.67800 35.40600 1.000 33.25762 40 PRO B N 1
ATOM 2491 C CA . PRO B 1 40 ? 25.58300 -20.08400 35.09400 1.000 31.49818 40 PRO B CA 1
ATOM 2492 C C . PRO B 1 40 ? 26.33500 -21.08200 35.95500 1.000 34.32995 40 PRO B C 1
ATOM 2493 O O . PRO B 1 40 ? 25.80300 -22.16100 36.23600 1.000 36.27942 40 PRO B O 1
ATOM 2497 N N . GLN B 1 41 ? 27.54700 -20.75200 36.40300 1.000 33.74806 41 GLN B N 1
ATOM 2498 C CA . GLN B 1 41 ? 28.40100 -21.63600 37.18800 1.000 35.79940 41 GLN B CA 1
ATOM 2499 C C . GLN B 1 41 ? 27.77300 -22.03300 38.51700 1.000 42.05096 41 GLN B C 1
ATOM 2500 O O . GLN B 1 41 ? 28.26500 -22.96600 39.16500 1.000 43.69971 41 GLN B O 1
ATOM 2506 N N . ALA B 1 42 ? 26.82500 -21.22100 38.98800 1.000 38.31934 42 ALA B N 1
ATOM 2507 C CA . ALA B 1 42 ? 26.14000 -21.39800 40.25700 1.000 41.76316 42 ALA B CA 1
ATOM 2508 C C . ALA B 1 42 ? 25.17300 -22.58000 40.24300 1.000 45.72877 42 ALA B C 1
ATOM 2509 O O . ALA B 1 42 ? 24.68600 -22.97500 41.30900 1.000 47.50571 42 ALA B O 1
ATOM 2511 N N . GLU B 1 43 ? 24.88000 -23.14300 39.06800 1.000 42.52360 43 GLU B N 1
ATOM 2512 C CA . GLU B 1 43 ? 24.13200 -24.39300 38.99700 1.000 50.23727 43 GLU B CA 1
ATOM 2513 C C . GLU B 1 43 ? 24.96100 -25.58800 39.44000 1.000 51.44574 43 GLU B C 1
ATOM 2514 O O . GLU B 1 43 ? 24.38200 -26.62800 39.78400 1.000 48.64780 43 GLU B O 1
ATOM 2520 N N . HIS B 1 44 ? 26.29300 -25.46300 39.42100 1.000 47.47928 44 HIS B N 1
ATOM 2521 C CA . HIS B 1 44 ? 27.21100 -26.57500 39.61800 1.000 49.72802 44 HIS B CA 1
ATOM 2522 C C . HIS B 1 44 ? 28.03000 -26.47200 40.89400 1.000 50.51683 44 HIS B C 1
ATOM 2523 O O . HIS B 1 44 ? 28.89100 -27.33000 41.13200 1.000 49.85539 44 HIS B O 1
ATOM 2530 N N . GLY B 1 45 ? 27.80200 -25.45300 41.70400 1.000 44.94818 45 GLY B N 1
ATOM 2531 C CA . GLY B 1 45 ? 28.65100 -25.18500 42.84500 1.000 33.18291 45 GLY B CA 1
ATOM 2532 C C . GLY B 1 45 ? 28.50600 -23.74200 43.26400 1.000 45.01516 45 GLY B C 1
ATOM 2533 O O . GLY B 1 45 ? 27.96300 -22.90500 42.54100 1.000 41.17484 45 GLY B O 1
ATOM 2534 N N . LYS B 1 46 ? 29.00700 -23.46000 44.46100 1.000 38.82742 46 LYS B N 1
ATOM 2535 C CA . LYS B 1 46 ? 28.93800 -22.12300 45.00800 1.000 41.25931 46 LYS B CA 1
ATOM 2536 C C . LYS B 1 46 ? 30.00100 -21.24000 44.35900 1.000 42.91512 46 LYS B C 1
ATOM 2537 O O . LYS B 1 46 ? 31.10500 -21.69100 44.04300 1.000 41.63353 46 LYS B O 1
ATOM 2543 N N . VAL B 1 47 ? 29.64700 -19.98300 44.13300 1.000 35.63287 47 VAL B N 1
ATOM 2544 C CA . VAL B 1 47 ? 30.51700 -19.06100 43.41100 1.000 38.80536 47 VAL B CA 1
ATOM 2545 C C . VAL B 1 47 ? 30.86800 -17.90500 44.34200 1.000 30.94747 47 VAL B C 1
ATOM 2546 O O . VAL B 1 47 ? 30.11300 -17.57800 45.27700 1.000 32.46807 47 VAL B O 1
ATOM 2550 N N . PRO B 1 48 ? 32.02300 -17.27700 44.12100 1.000 26.43000 48 PRO B N 1
ATOM 2551 C CA . PRO B 1 48 ? 32.31300 -15.98900 44.76700 1.000 33.19357 48 PRO B CA 1
ATOM 2552 C C . PRO B 1 48 ? 31.24900 -14.95400 44.43300 1.000 32.90989 48 PRO B C 1
ATOM 2553 O O . PRO B 1 48 ? 30.48800 -15.09200 43.47400 1.000 29.22477 48 PRO B O 1
ATOM 2557 N N . ALA B 1 49 ? 31.22100 -13.89000 45.22900 1.000 30.34114 49 ALA B N 1
ATOM 2558 C CA . ALA B 1 49 ? 30.23600 -12.84100 45.03700 1.000 29.11783 49 ALA B CA 1
ATOM 2559 C C . ALA B 1 49 ? 30.89300 -11.47500 45.17600 1.000 32.01928 49 ALA B C 1
ATOM 2560 O O . ALA B 1 49 ? 31.77700 -11.26800 46.02400 1.000 26.16817 49 ALA B O 1
ATOM 2562 N N . LEU B 1 50 ? 30.46400 -10.56300 44.30700 1.000 29.75215 50 LEU B N 1
ATOM 2563 C CA . LEU B 1 50 ? 30.86500 -9.16700 44.30400 1.000 24.00882 50 LEU B CA 1
ATOM 2564 C C . LEU B 1 50 ? 29.70300 -8.33600 44.81300 1.000 32.01927 50 LEU B C 1
ATOM 2565 O O . LEU B 1 50 ? 28.57800 -8.45600 44.30700 1.000 36.35068 50 LEU B O 1
ATOM 2570 N N . LEU B 1 51 ? 29.96700 -7.51000 45.81400 1.000 32.64106 51 LEU B N 1
ATOM 2571 C CA . LEU B 1 51 ? 28.98800 -6.58200 46.34100 1.000 28.46031 51 LEU B CA 1
ATOM 2572 C C . LEU B 1 51 ? 29.22300 -5.21500 45.71200 1.000 30.74782 51 LEU B C 1
ATOM 2573 O O . LEU B 1 51 ? 30.35300 -4.70700 45.73400 1.000 37.72856 51 LEU B O 1
ATOM 2578 N N . TYR B 1 52 ? 28.16500 -4.62500 45.15600 1.000 27.69030 52 TYR B N 1
ATOM 2579 C CA . TYR B 1 52 ? 28.20200 -3.27700 44.60200 1.000 27.54907 52 TYR B CA 1
ATOM 2580 C C . TYR B 1 52 ? 27.28200 -2.37300 45.40700 1.000 31.31627 52 TYR B C 1
ATOM 2581 O O . TYR B 1 52 ? 26.10600 -2.69700 45.60900 1.000 34.56253 52 TYR B O 1
ATOM 2590 N N . LEU B 1 53 ? 27.82600 -1.25300 45.87300 1.000 30.32754 53 LEU B N 1
ATOM 2591 C CA . LEU B 1 53 ? 27.10700 -0.26000 46.65500 1.000 27.27842 53 LEU B CA 1
ATOM 2592 C C . LEU B 1 53 ? 26.95800 0.99400 45.80400 1.000 31.36146 53 LEU B C 1
ATOM 2593 O O . LEU B 1 53 ? 27.96300 1.53600 45.32100 1.000 30.70822 53 LEU B O 1
ATOM 2598 N N . ALA B 1 54 ? 25.72100 1.46400 45.62300 1.000 33.77450 54 ALA B N 1
ATOM 2599 C CA . ALA B 1 54 ? 25.50500 2.57400 44.69900 1.000 32.34022 54 ALA B CA 1
ATOM 2600 C C . ALA B 1 54 ? 25.49900 3.91600 45.43600 1.000 32.30270 54 ALA B C 1
ATOM 2601 O O . ALA B 1 54 ? 25.42700 3.98700 46.66600 1.000 30.24816 54 ALA B O 1
ATOM 2603 N N . GLY B 1 55 ? 25.58700 4.99500 44.66200 1.000 29.87425 55 GLY B N 1
ATOM 2604 C CA . GLY B 1 55 ? 25.65700 6.33700 45.20900 1.000 28.64534 55 GLY B CA 1
ATOM 2605 C C . GLY B 1 55 ? 24.29200 6.95900 45.47700 1.000 33.25559 55 GLY B C 1
ATOM 2606 O O . GLY B 1 55 ? 23.24700 6.30200 45.44000 1.000 33.26078 55 GLY B O 1
ATOM 2607 N N . LEU B 1 56 ? 24.32100 8.26900 45.74500 1.000 33.08724 56 LEU B N 1
ATOM 2608 C CA . LEU B 1 56 ? 23.11900 9.01000 46.12200 1.000 34.51485 56 LEU B CA 1
ATOM 2609 C C . LEU B 1 56 ? 22.03600 8.91000 45.04900 1.000 34.26567 56 LEU B C 1
ATOM 2610 O O . LEU B 1 56 ? 22.32700 8.89200 43.85000 1.000 30.03494 56 LEU B O 1
ATOM 2615 N N . THR B 1 57 ? 20.77200 8.86900 45.49400 1.000 33.94541 57 THR B N 1
ATOM 2616 C CA . THR B 1 57 ? 19.55100 8.81000 44.68100 1.000 30.65327 57 THR B CA 1
ATOM 2617 C C . THR B 1 57 ? 19.37200 7.44000 44.03200 1.000 25.80330 57 THR B C 1
ATOM 2618 O O . THR B 1 57 ? 18.43900 7.26400 43.27000 1.000 34.77899 57 THR B O 1
ATOM 2622 N N . CYS B 1 58 ? 20.21900 6.46700 44.32000 1.000 36.06712 58 CYS B N 1
ATOM 2623 C CA . CYS B 1 58 ? 20.17900 5.15800 43.68600 1.000 36.86721 58 CYS B CA 1
ATOM 2624 C C . CYS B 1 58 ? 19.42000 4.13400 44.53000 1.000 36.06840 58 CYS B C 1
ATOM 2625 O O . CYS B 1 58 ? 19.13900 4.34100 45.71600 1.000 35.50297 58 CYS B O 1
ATOM 2628 N N . ASN B 1 59 ? 19.03300 3.03200 43.87700 1.000 29.20090 59 ASN B N 1
ATOM 2629 C CA . ASN B 1 59 ? 18.35300 1.94300 44.55700 1.000 30.39766 59 ASN B CA 1
ATOM 2630 C C . ASN B 1 59 ? 18.95800 0.62700 44.10800 1.000 32.92884 59 ASN B C 1
ATOM 2631 O O . ASN B 1 59 ? 19.98900 0.61800 43.42200 1.000 31.54405 59 ASN B O 1
ATOM 2636 N N . GLU B 1 60 ? 18.34500 -0.48400 44.51400 1.000 27.79939 60 GLU B N 1
ATOM 2637 C CA . GLU B 1 60 ? 18.86600 -1.81400 44.21000 1.000 29.66507 60 GLU B CA 1
ATOM 2638 C C . GLU B 1 60 ? 18.68200 -2.19900 42.75100 1.000 30.79976 60 GLU B C 1
ATOM 2639 O O . GLU B 1 60 ? 18.99900 -3.30200 42.36200 1.000 33.74335 60 GLU B O 1
ATOM 2645 N N . GLU B 1 61 ? 18.18600 -1.31800 41.88800 1.000 32.93084 61 GLU B N 1
ATOM 2646 C CA . GLU B 1 61 ? 18.10400 -1.60900 40.46600 1.000 34.86083 61 GLU B CA 1
ATOM 2647 C C . GLU B 1 61 ? 19.19600 -0.95600 39.63600 1.000 27.55380 61 GLU B C 1
ATOM 2648 O O . GLU B 1 61 ? 19.53000 -1.48200 38.57400 1.000 27.50315 61 GLU B O 1
ATOM 2654 N N . THR B 1 62 ? 19.75800 0.16100 40.09800 1.000 24.25661 62 THR B N 1
ATOM 2655 C CA . THR B 1 62 ? 20.55400 1.02000 39.23300 1.000 28.35157 62 THR B CA 1
ATOM 2656 C C . THR B 1 62 ? 21.72800 0.26500 38.62900 1.000 29.59073 62 THR B C 1
ATOM 2657 O O . THR B 1 62 ? 21.94100 0.28000 37.40900 1.000 29.00898 62 THR B O 1
ATOM 2661 N N . PHE B 1 63 ? 22.50900 -0.39200 39.47800 1.000 29.02160 63 PHE B N 1
ATOM 2662 C CA . PHE B 1 63 ? 23.68900 -1.09800 39.01000 1.000 25.58353 63 PHE B CA 1
ATOM 2663 C C . PHE B 1 63 ? 23.32800 -2.20800 38.02600 1.000 30.34734 63 PHE B C 1
ATOM 2664 O O . PHE B 1 63 ? 23.98200 -2.36200 36.98500 1.000 30.93900 63 PHE B O 1
ATOM 2672 N N . MET B 1 64 ? 22.29100 -2.99400 38.33800 1.000 25.20104 64 MET B N 1
ATOM 2673 C CA . MET B 1 64 ? 21.98300 -4.16700 37.52100 1.000 27.85720 64 MET B CA 1
ATOM 2674 C C . MET B 1 64 ? 21.45600 -3.77800 36.14600 1.000 25.68382 64 MET B C 1
ATOM 2675 O O . MET B 1 64 ? 21.69600 -4.50000 35.17600 1.000 30.70970 64 MET B O 1
ATOM 2680 N N . VAL B 1 65 ? 20.75000 -2.64300 36.04300 1.000 22.16785 65 VAL B N 1
ATOM 2681 C CA . VAL B 1 65 ? 20.27400 -2.13400 34.75600 1.000 24.10879 65 VAL B CA 1
ATOM 2682 C C . VAL B 1 65 ? 21.39300 -1.42500 33.98200 1.000 29.78480 65 VAL B C 1
ATOM 2683 O O . VAL B 1 65 ? 21.56300 -1.64900 32.77700 1.000 28.03767 65 VAL B O 1
ATOM 2687 N N . LYS B 1 66 ? 22.15800 -0.54300 34.64500 1.000 24.29882 66 LYS B N 1
ATOM 2688 C CA . LYS B 1 66 ? 22.99600 0.42700 33.94600 1.000 28.39738 66 LYS B CA 1
ATOM 2689 C C . LYS B 1 66 ? 24.45100 0.00500 33.76600 1.000 27.31342 66 LYS B C 1
ATOM 2690 O O . LYS B 1 66 ? 25.15000 0.62600 32.96200 1.000 26.35201 66 LYS B O 1
ATOM 2696 N N . ALA B 1 67 ? 24.93500 -1.01300 34.48100 1.000 25.31435 67 ALA B N 1
ATOM 2697 C CA . ALA B 1 67 ? 26.38400 -1.15500 34.59600 1.000 25.61871 67 ALA B CA 1
ATOM 2698 C C . ALA B 1 67 ? 27.00000 -2.07100 33.55100 1.000 22.94610 67 ALA B C 1
ATOM 2699 O O . ALA B 1 67 ? 28.17300 -1.86900 33.20400 1.000 26.52942 67 ALA B O 1
ATOM 2701 N N . GLY B 1 68 ? 26.24700 -3.05300 33.04200 1.000 24.75441 68 GLY B N 1
ATOM 2702 C CA . GLY B 1 68 ? 26.76000 -4.01500 32.07300 1.000 24.71847 68 GLY B CA 1
ATOM 2703 C C . GLY B 1 68 ? 27.63200 -5.11000 32.66900 1.000 24.34092 68 GLY B C 1
ATOM 2704 O O . GLY B 1 68 ? 28.44900 -5.70600 31.96000 1.000 25.26051 68 GLY B O 1
ATOM 2705 N N . ALA B 1 69 ? 27.47300 -5.38600 33.96200 1.000 26.27833 69 ALA B N 1
ATOM 2706 C CA . ALA B 1 69 ? 28.32100 -6.29700 34.71800 1.000 22.92814 69 ALA B CA 1
ATOM 2707 C C . ALA B 1 69 ? 27.92000 -7.76800 34.58600 1.000 27.74440 69 ALA B C 1
ATOM 2708 O O . ALA B 1 69 ? 28.76900 -8.64700 34.77000 1.000 32.57719 69 ALA B O 1
ATOM 2710 N N . GLN B 1 70 ? 26.64600 -8.06100 34.28900 1.000 25.36081 70 GLN B N 1
ATOM 2711 C CA . GLN B 1 70 ? 26.19200 -9.45000 34.18200 1.000 28.77260 70 GLN B CA 1
ATOM 2712 C C . GLN B 1 70 ? 26.95700 -10.20400 33.11700 1.000 30.74431 70 GLN B C 1
ATOM 2713 O O . GLN B 1 70 ? 27.18500 -11.41000 33.26000 1.000 30.12752 70 GLN B O 1
ATOM 2719 N N . ARG B 1 71 ? 27.31800 -9.52200 32.02300 1.000 30.63314 71 ARG B N 1
ATOM 2720 C CA . ARG B 1 71 ? 28.03000 -10.16600 30.91600 1.000 33.29592 71 ARG B CA 1
ATOM 2721 C C . ARG B 1 71 ? 29.34900 -10.76400 31.38900 1.000 30.89948 71 ARG B C 1
ATOM 2722 O O . ARG B 1 71 ? 29.67700 -11.91500 31.08600 1.000 30.24462 71 ARG B O 1
ATOM 2730 N N . LEU B 1 72 ? 30.12000 -9.99100 32.12900 1.000 27.46231 72 LEU B N 1
ATOM 2731 C CA . LEU B 1 72 ? 31.39300 -10.52600 32.56800 1.000 35.09020 72 LEU B CA 1
ATOM 2732 C C . LEU B 1 72 ? 31.22900 -11.38600 33.80000 1.000 30.16071 72 LEU B C 1
ATOM 2733 O O . LEU B 1 72 ? 32.03100 -12.29200 34.01400 1.000 27.95854 72 LEU B O 1
ATOM 2738 N N . ALA B 1 73 ? 30.21900 -11.09200 34.63000 1.000 34.51576 73 ALA B N 1
ATOM 2739 C CA . ALA B 1 73 ? 29.88300 -11.98400 35.73000 1.000 33.48594 73 ALA B CA 1
ATOM 2740 C C . ALA B 1 73 ? 29.61900 -13.39400 35.22600 1.000 33.94328 73 ALA B C 1
ATOM 2741 O O . ALA B 1 73 ? 30.00000 -14.37700 35.87200 1.000 31.87700 73 ALA B O 1
ATOM 2743 N N . ALA B 1 74 ? 28.99200 -13.51100 34.05100 1.000 37.69622 74 ALA B N 1
ATOM 2744 C CA . ALA B 1 74 ? 28.64500 -14.83100 33.53300 1.000 36.92462 74 ALA B CA 1
ATOM 2745 C C . ALA B 1 74 ? 29.86300 -15.53800 32.95800 1.000 34.35042 74 ALA B C 1
ATOM 2746 O O . ALA B 1 74 ? 30.05600 -16.73200 33.20000 1.000 39.81575 74 ALA B O 1
ATOM 2748 N N . GLU B 1 75 ? 30.71000 -14.82200 32.21800 1.000 30.92475 75 GLU B N 1
ATOM 2749 C CA . GLU B 1 75 ? 31.90500 -15.45500 31.66700 1.000 40.15481 75 GLU B CA 1
ATOM 2750 C C . GLU B 1 75 ? 32.93600 -15.81900 32.73300 1.000 38.37546 75 GLU B C 1
ATOM 2751 O O . GLU B 1 75 ? 33.66200 -16.79600 32.55000 1.000 36.24131 75 GLU B O 1
ATOM 2757 N N . LEU B 1 76 ? 33.02400 -15.07400 33.83500 1.000 34.82183 76 LEU B N 1
ATOM 2758 C CA . LEU B 1 76 ? 34.03400 -15.40800 34.83100 1.000 34.10495 76 LEU B CA 1
ATOM 2759 C C . LEU B 1 76 ? 33.48200 -16.10800 36.05600 1.000 33.45957 76 LEU B C 1
ATOM 2760 O O . LEU B 1 76 ? 34.26200 -16.56800 36.87900 1.000 34.97225 76 LEU B O 1
ATOM 2765 N N . GLY B 1 77 ? 32.18000 -16.31800 36.15200 1.000 33.61829 77 GLY B N 1
ATOM 2766 C CA . GLY B 1 77 ? 31.67000 -17.15800 37.21300 1.000 28.38992 77 GLY B CA 1
ATOM 2767 C C . GLY B 1 77 ? 31.50100 -16.47500 38.54800 1.000 30.68798 77 GLY B C 1
ATOM 2768 O O . GLY B 1 77 ? 31.77000 -17.08600 39.58800 1.000 26.42893 77 GLY B O 1
ATOM 2769 N N . ILE B 1 78 ? 31.01200 -15.23800 38.56000 1.000 30.17203 78 ILE B N 1
ATOM 2770 C CA . ILE B 1 78 ? 30.90100 -14.45800 39.78600 1.000 33.53496 78 ILE B CA 1
ATOM 2771 C C . ILE B 1 78 ? 29.45800 -14.03700 39.98900 1.000 32.40570 78 ILE B C 1
ATOM 2772 O O . ILE B 1 78 ? 28.78900 -13.61700 39.03500 1.000 31.35711 78 ILE B O 1
ATOM 2777 N N . ALA B 1 79 ? 28.99400 -14.10600 41.23600 1.000 28.45568 79 ALA B N 1
ATOM 2778 C CA . ALA B 1 79 ? 27.71900 -13.51500 41.58800 1.000 30.00173 79 ALA B CA 1
ATOM 2779 C C . ALA B 1 79 ? 27.86400 -12.02100 41.89400 1.000 29.59161 79 ALA B C 1
ATOM 2780 O O . ALA B 1 79 ? 28.91600 -11.55100 42.31400 1.000 25.12444 79 ALA B O 1
ATOM 2782 N N . LEU B 1 80 ? 26.77000 -11.28100 41.67300 1.000 30.40254 80 LEU B N 1
ATOM 2783 C CA . LEU B 1 80 ? 26.70000 -9.83300 41.83800 1.000 29.60120 80 LEU B CA 1
ATOM 2784 C C . LEU B 1 80 ? 25.56600 -9.52300 42.80100 1.000 28.61428 80 LEU B C 1
ATOM 2785 O O . LEU B 1 80 ? 24.44700 -10.00900 42.60600 1.000 30.73830 80 LEU B O 1
ATOM 2790 N N . ILE B 1 81 ? 25.84800 -8.71500 43.82400 1.000 28.39033 81 ILE B N 1
ATOM 2791 C CA . ILE B 1 81 ? 24.88500 -8.38100 44.87700 1.000 30.06354 81 ILE B CA 1
ATOM 2792 C C . ILE B 1 81 ? 24.80500 -6.86600 44.99000 1.000 28.68134 81 ILE B C 1
ATOM 2793 O O . ILE B 1 81 ? 25.83000 -6.20600 45.21400 1.000 29.80130 81 ILE B O 1
ATOM 2798 N N . ALA B 1 82 ? 23.59600 -6.31900 44.90200 1.000 21.44237 82 ALA B N 1
ATOM 2799 C CA . ALA B 1 82 ? 23.41200 -4.86600 44.94900 1.000 25.37252 82 ALA B CA 1
ATOM 2800 C C . ALA B 1 82 ? 22.31700 -4.48100 45.92900 1.000 27.64326 82 ALA B C 1
ATOM 2801 O O . ALA B 1 82 ? 21.12300 -4.52300 45.58400 1.000 29.76111 82 ALA B O 1
ATOM 2803 N N . PRO B 1 83 ? 22.67300 -4.08500 47.14200 1.000 31.12873 83 PRO B N 1
ATOM 2804 C CA . PRO B 1 83 ? 21.65200 -3.65500 48.10500 1.000 29.24466 83 PRO B CA 1
ATOM 2805 C C . PRO B 1 83 ? 21.06900 -2.30200 47.71400 1.000 32.40958 83 PRO B C 1
ATOM 2806 O O . PRO B 1 83 ? 21.56600 -1.61400 46.82300 1.000 35.50822 83 PRO B O 1
ATOM 2810 N N . ASP B 1 84 ? 19.97700 -1.93700 48.38300 1.000 31.00163 84 ASP B N 1
ATOM 2811 C CA . ASP B 1 84 ? 19.48000 -0.57100 48.35300 1.000 29.88152 84 ASP B CA 1
ATOM 2812 C C . ASP B 1 84 ? 20.48000 0.35300 49.05400 1.000 35.59191 84 ASP B C 1
ATOM 2813 O O . ASP B 1 84 ? 21.44000 -0.09600 49.69000 1.000 31.07819 84 ASP B O 1
ATOM 2818 N N . THR B 1 85 ? 20.24600 1.66400 48.94300 1.000 32.85605 85 THR B N 1
ATOM 2819 C CA . THR B 1 85 ? 21.16300 2.67500 49.46100 1.000 37.69835 85 THR B CA 1
ATOM 2820 C C . THR B 1 85 ? 20.68700 3.31200 50.75700 1.000 33.62397 85 THR B C 1
ATOM 2821 O O . THR B 1 85 ? 21.33000 4.24900 51.24700 1.000 34.21921 85 THR B O 1
ATOM 2825 N N . SER B 1 86 ? 19.58200 2.84300 51.30400 1.000 34.85954 86 SER B N 1
ATOM 2826 C CA . SER B 1 86 ? 18.93100 3.46700 52.44700 1.000 37.85125 86 SER B CA 1
ATOM 2827 C C . SER B 1 86 ? 17.68900 2.67000 52.82700 1.000 37.42654 86 SER B C 1
ATOM 2828 O O . SER B 1 86 ? 17.17800 1.87300 52.01900 1.000 33.68496 86 SER B O 1
ATOM 2831 N N . PRO B 1 87 ? 17.18900 2.82700 54.04900 1.000 40.00343 87 PRO B N 1
ATOM 2832 C CA . PRO B 1 87 ? 15.86100 2.29600 54.35800 1.000 38.66760 87 PRO B CA 1
ATOM 2833 C C . PRO B 1 87 ? 14.83600 2.96000 53.46000 1.000 31.05351 87 PRO B C 1
ATOM 2834 O O . PRO B 1 87 ? 15.05300 4.05300 52.93800 1.000 38.40423 87 PRO B O 1
ATOM 2838 N N . ARG B 1 88 ? 13.72400 2.28100 53.25300 1.000 32.54291 88 ARG B N 1
ATOM 2839 C CA . ARG B 1 88 ? 12.59900 2.86800 52.53800 1.000 39.36617 88 ARG B CA 1
ATOM 2840 C C . ARG B 1 88 ? 11.37200 2.79700 53.43700 1.000 38.78779 88 ARG B C 1
ATOM 2841 O O . ARG B 1 88 ? 11.28600 1.92100 54.29700 1.000 41.90913 88 ARG B O 1
ATOM 2849 N N . GLY B 1 89 ? 10.42600 3.71800 53.25000 1.000 36.21235 89 GLY B N 1
ATOM 2850 C CA . GLY B 1 89 ? 9.16500 3.62000 53.98200 1.000 51.14154 89 GLY B CA 1
ATOM 2851 C C . GLY B 1 89 ? 9.26100 3.78100 55.49200 1.000 49.44388 89 GLY B C 1
ATOM 2852 O O . GLY B 1 89 ? 8.40600 3.26000 56.22600 1.000 46.40851 89 GLY B O 1
ATOM 2853 N N . ALA B 1 90 ? 10.27700 4.49200 55.97900 1.000 49.44159 90 ALA B N 1
ATOM 2854 C CA . ALA B 1 90 ? 10.40000 4.79600 57.39300 1.000 42.19367 90 ALA B CA 1
ATOM 2855 C C . ALA B 1 90 ? 9.53900 5.97000 57.84300 1.000 47.13925 90 ALA B C 1
ATOM 2856 O O . ALA B 1 90 ? 9.36700 6.14800 59.05500 1.000 50.10433 90 ALA B O 1
ATOM 2858 N N . HIS B 1 91 ? 9.00400 6.77000 56.91900 1.000 45.32107 91 HIS B N 1
ATOM 2859 C CA . HIS B 1 91 ? 8.14600 7.92000 57.24000 1.000 52.54250 91 HIS B CA 1
ATOM 2860 C C . HIS B 1 91 ? 8.78100 8.78500 58.32900 1.000 50.48786 91 HIS B C 1
ATOM 2861 O O . HIS B 1 91 ? 8.27100 8.92900 59.44200 1.000 49.50383 91 HIS B O 1
ATOM 2868 N N . ILE B 1 92 ? 9.92300 9.35900 57.98100 1.000 45.45959 92 ILE B N 1
ATOM 2869 C CA . ILE B 1 92 ? 10.74500 10.20300 58.83000 1.000 43.49951 92 ILE B CA 1
ATOM 2870 C C . ILE B 1 92 ? 10.66300 11.62400 58.30900 1.000 43.06301 92 ILE B C 1
ATOM 2871 O O . ILE B 1 92 ? 10.67300 11.86000 57.09400 1.000 48.39820 92 ILE B O 1
ATOM 2876 N N . ASP B 1 93 ? 10.52900 12.60000 59.19100 1.000 47.32760 93 ASP B N 1
ATOM 2877 C CA . ASP B 1 93 ? 10.50000 13.98100 58.74200 1.000 47.16590 93 ASP B CA 1
ATOM 2878 C C . ASP B 1 93 ? 11.90500 14.44700 58.37400 1.000 48.55588 93 ASP B C 1
ATOM 2879 O O . ASP B 1 93 ? 12.85200 14.30400 59.15600 1.000 43.76493 93 ASP B O 1
ATOM 2884 N N . GLY B 1 94 ? 12.03100 14.99100 57.16200 1.000 50.80738 94 GLY B N 1
ATOM 2885 C CA . GLY B 1 94 ? 13.30400 15.37200 56.60100 1.000 49.71207 94 GLY B CA 1
ATOM 2886 C C . GLY B 1 94 ? 13.94600 14.32900 55.71000 1.000 51.21681 94 GLY B C 1
ATOM 2887 O O . GLY B 1 94 ? 14.93900 14.64200 55.04400 1.000 55.85765 94 GLY B O 1
ATOM 2888 N N . GLU B 1 95 ? 13.40600 13.10200 55.67200 1.000 46.20136 95 GLU B N 1
ATOM 2889 C CA . GLU B 1 95 ? 14.07300 12.01900 54.95000 1.000 45.15440 95 GLU B CA 1
ATOM 2890 C C . GLU B 1 95 ? 14.22800 12.33600 53.47100 1.000 39.50935 95 GLU B C 1
ATOM 2891 O O . GLU B 1 95 ? 15.15700 11.84000 52.82900 1.000 39.39679 95 GLU B O 1
ATOM 2897 N N . SER B 1 96 ? 13.35700 13.18600 52.92800 1.000 41.61507 96 SER B N 1
ATOM 2898 C CA . SER B 1 96 ? 13.23500 13.42100 51.49700 1.000 44.10120 96 SER B CA 1
ATOM 2899 C C . SER B 1 96 ? 13.30900 14.90400 51.16300 1.000 44.72464 96 SER B C 1
ATOM 2900 O O . SER B 1 96 ? 12.84900 15.32000 50.09200 1.000 42.15125 96 SER B O 1
ATOM 2903 N N . THR B 1 97 ? 13.81100 15.72200 52.08900 1.000 45.55586 97 THR B N 1
ATOM 2904 C CA . THR B 1 97 ? 14.00800 17.14300 51.82300 1.000 44.81218 97 THR B CA 1
ATOM 2905 C C . THR B 1 97 ? 15.01200 17.36300 50.69700 1.000 44.40681 97 THR B C 1
ATOM 2906 O O . THR B 1 97 ? 14.74700 18.10400 49.74200 1.000 39.50000 97 THR B O 1
ATOM 2910 N N . SER B 1 98 ? 16.17100 16.72100 50.79400 1.000 43.71298 98 SER B N 1
ATOM 2911 C CA . SER B 1 98 ? 17.26000 16.91100 49.85400 1.000 43.27021 98 SER B CA 1
ATOM 2912 C C . SER B 1 98 ? 17.77900 15.55000 49.41200 1.000 43.17280 98 SER B C 1
ATOM 2913 O O . SER B 1 98 ? 17.82900 14.61500 50.21100 1.000 40.85783 98 SER B O 1
ATOM 2916 N N . TRP B 1 99 ? 18.16800 15.44400 48.13700 1.000 43.32223 99 TRP B N 1
ATOM 2917 C CA . TRP B 1 99 ? 18.66700 14.16600 47.63500 1.000 43.31939 99 TRP B CA 1
ATOM 2918 C C . TRP B 1 99 ? 20.04500 13.80600 48.18800 1.000 42.59519 99 TRP B C 1
ATOM 2919 O O . TRP B 1 99 ? 20.52900 12.69900 47.92300 1.000 38.68725 99 TRP B O 1
ATOM 2930 N N . ASP B 1 100 ? 20.69100 14.71200 48.92500 1.000 40.44675 100 ASP B N 1
ATOM 2931 C CA . ASP B 1 100 ? 22.01400 14.48000 49.48600 1.000 44.26174 100 ASP B CA 1
ATOM 2932 C C . ASP B 1 100 ? 21.95800 13.99600 50.94100 1.000 41.37930 100 ASP B C 1
ATOM 2933 O O . ASP B 1 100 ? 22.95400 14.12100 51.66700 1.000 37.95807 100 ASP B O 1
ATOM 2938 N N . PHE B 1 101 ? 20.82000 13.45000 51.37200 1.000 40.60425 101 PHE B N 1
ATOM 2939 C CA . PHE B 1 101 ? 20.62400 13.05500 52.76200 1.000 41.80630 101 PHE B CA 1
ATOM 2940 C C . PHE B 1 101 ? 19.28900 12.33100 52.88100 1.000 37.75553 101 PHE B C 1
ATOM 2941 O O . PHE B 1 101 ? 18.33900 12.65500 52.16900 1.000 45.61439 101 PHE B O 1
ATOM 2949 N N . GLY B 1 102 ? 19.21300 11.37300 53.79400 1.000 34.59363 102 GLY B N 1
ATOM 2950 C CA . GLY B 1 102 ? 17.96200 10.67000 54.03500 1.000 38.76758 102 GLY B CA 1
ATOM 2951 C C . GLY B 1 102 ? 17.80800 9.45600 53.13300 1.000 41.87860 102 GLY B C 1
ATOM 2952 O O . GLY B 1 102 ? 18.69200 8.59200 53.08900 1.000 40.99181 102 GLY B O 1
ATOM 2953 N N . VAL B 1 103 ? 16.66900 9.36600 52.43500 1.000 42.34725 103 VAL B N 1
ATOM 2954 C CA . VAL B 1 103 ? 16.42600 8.21900 51.56300 1.000 42.70563 103 VAL B CA 1
ATOM 2955 C C . VAL B 1 103 ? 17.25500 8.37700 50.29900 1.000 36.22201 103 VAL B C 1
ATOM 2956 O O . VAL B 1 103 ? 17.37700 9.47500 49.74700 1.000 39.86626 103 VAL B O 1
ATOM 2960 N N . GLY B 1 104 ? 17.83600 7.27300 49.84400 1.000 36.85574 104 GLY B N 1
ATOM 2961 C CA . GLY B 1 104 ? 18.83400 7.32000 48.79400 1.000 37.58092 104 GLY B CA 1
ATOM 2962 C C . GLY B 1 104 ? 20.18600 7.83100 49.23900 1.000 33.31185 104 GLY B C 1
ATOM 2963 O O . GLY B 1 104 ? 21.04400 8.10100 48.38300 1.000 30.38843 104 GLY B O 1
ATOM 2964 N N . ALA B 1 105 ? 20.40800 7.93700 50.55400 1.000 36.45388 105 ALA B N 1
ATOM 2965 C CA . ALA B 1 105 ? 21.57800 8.59600 51.11200 1.000 33.29438 105 ALA B CA 1
ATOM 2966 C C . ALA B 1 105 ? 21.88700 8.11200 52.52300 1.000 39.44629 105 ALA B C 1
ATOM 2967 O O . ALA B 1 105 ? 21.95200 8.92100 53.45600 1.000 38.69973 105 ALA B O 1
ATOM 2969 N N . GLY B 1 106 ? 22.08600 6.80500 52.69600 1.000 39.95645 106 GLY B N 1
ATOM 2970 C CA . GLY B 1 106 ? 22.41000 6.27100 54.00700 1.000 34.24805 106 GLY B CA 1
ATOM 2971 C C . GLY B 1 106 ? 23.88800 6.24300 54.32900 1.000 36.75841 106 GLY B C 1
ATOM 2972 O O . GLY B 1 106 ? 24.27100 5.95200 55.46700 1.000 32.60009 106 GLY B O 1
ATOM 2973 N N . PHE B 1 107 ? 24.72600 6.52500 53.32900 1.000 34.46304 107 PHE B N 1
ATOM 2974 C CA . PHE B 1 107 ? 26.17600 6.63900 53.46200 1.000 32.73489 107 PHE B CA 1
ATOM 2975 C C . PHE B 1 107 ? 26.81100 5.43600 54.15400 1.000 33.53608 107 PHE B C 1
ATOM 2976 O O . PHE B 1 107 ? 27.94300 5.52700 54.63400 1.000 32.88842 107 PHE B O 1
ATOM 2984 N N . TYR B 1 108 ? 26.10800 4.30500 54.20200 1.000 35.63292 108 TYR B N 1
ATOM 2985 C CA . TYR B 1 108 ? 26.69100 3.02900 54.61600 1.000 33.90172 108 TYR B CA 1
ATOM 2986 C C . TYR B 1 108 ? 27.30600 3.10100 56.01300 1.000 33.53058 108 TYR B C 1
ATOM 2987 O O . TYR B 1 108 ? 28.34500 2.50400 56.28000 1.000 34.38130 108 TYR B O 1
ATOM 2996 N N . LEU B 1 109 ? 26.64900 3.82100 56.92000 1.000 37.82710 109 LEU B N 1
ATOM 2997 C CA . LEU B 1 109 ? 27.05300 3.90700 58.31800 1.000 40.00488 109 LEU B CA 1
ATOM 2998 C C . LEU B 1 109 ? 25.83300 3.71300 59.21300 1.000 40.46988 109 LEU B C 1
ATOM 2999 O O . LEU B 1 109 ? 24.68700 3.86600 58.77800 1.000 37.95129 109 LEU B O 1
ATOM 3004 N N . ASP B 1 110 ? 26.07800 3.40400 60.48300 1.000 36.88562 110 ASP B N 1
ATOM 3005 C CA . ASP B 1 110 ? 24.99400 3.32900 61.45800 1.000 43.10951 110 ASP B CA 1
ATOM 3006 C C . ASP B 1 110 ? 24.81700 4.70600 62.08600 1.000 43.21783 110 ASP B C 1
ATOM 3007 O O . ASP B 1 110 ? 25.77800 5.28600 62.60200 1.000 43.75096 110 ASP B O 1
ATOM 3012 N N . ALA B 1 111 ? 23.60600 5.24800 62.00300 1.000 40.43516 111 ALA B N 1
ATOM 3013 C CA . ALA B 1 111 ? 23.33600 6.55400 62.58400 1.000 45.68285 111 ALA B CA 1
ATOM 3014 C C . ALA B 1 111 ? 23.10600 6.41600 64.08300 1.000 44.54173 111 ALA B C 1
ATOM 3015 O O . ALA B 1 111 ? 22.46000 5.47100 64.54200 1.000 45.41217 111 ALA B O 1
ATOM 3017 N N . THR B 1 112 ? 23.64200 7.36300 64.84600 1.000 42.20979 112 THR B N 1
ATOM 3018 C CA . THR B 1 112 ? 23.39000 7.40000 66.28000 1.000 44.09197 112 THR B CA 1
ATOM 3019 C C . THR B 1 112 ? 22.41100 8.49000 66.67800 1.000 41.29912 112 THR B C 1
ATOM 3020 O O . THR B 1 112 ? 21.81400 8.40300 67.75300 1.000 45.96701 112 THR B O 1
ATOM 3024 N N . ALA B 1 113 ? 22.21900 9.49500 65.83200 1.000 52.00691 113 ALA B N 1
ATOM 3025 C CA . ALA B 1 113 ? 21.34200 10.62100 66.12800 1.000 45.24664 113 ALA B CA 1
ATOM 3026 C C . ALA B 1 113 ? 19.92600 10.34100 65.64400 1.000 49.20853 113 ALA B C 1
ATOM 3027 O O . ALA B 1 113 ? 19.72100 9.97500 64.47800 1.000 48.73909 113 ALA B O 1
ATOM 3029 N N . ALA B 1 114 ? 18.95500 10.50600 66.54400 1.000 49.64926 114 ALA B N 1
ATOM 3030 C CA . ALA B 1 114 ? 17.56000 10.37700 66.17200 1.000 46.30670 114 ALA B CA 1
ATOM 3031 C C . ALA B 1 114 ? 17.15300 11.59100 65.34000 1.000 44.88312 114 ALA B C 1
ATOM 3032 O O . ALA B 1 114 ? 17.76300 12.65600 65.45200 1.000 44.10011 114 ALA B O 1
ATOM 3034 N N . PRO B 1 115 ? 16.11300 11.46500 64.49600 1.000 46.80729 115 PRO B N 1
ATOM 3035 C CA . PRO B 1 115 ? 15.20200 10.33100 64.27900 1.000 49.32349 115 PRO B CA 1
ATOM 3036 C C . PRO B 1 115 ? 15.77800 9.22000 63.38200 1.000 50.48538 115 PRO B C 1
ATOM 3037 O O . PRO B 1 115 ? 15.05100 8.30800 62.96800 1.000 46.71027 115 PRO B O 1
ATOM 3041 N N . TRP B 1 116 ? 17.08100 9.30600 63.10300 1.000 51.22915 116 TRP B N 1
ATOM 3042 C CA . TRP B 1 116 ? 17.75000 8.43100 62.14900 1.000 46.83393 116 TRP B CA 1
ATOM 3043 C C . TRP B 1 116 ? 18.28200 7.15200 62.77800 1.000 47.07181 116 TRP B C 1
ATOM 3044 O O . TRP B 1 116 ? 18.45200 6.15400 62.06700 1.000 46.65077 116 TRP B O 1
ATOM 3055 N N . ALA B 1 117 ? 18.52200 7.14700 64.09000 1.000 48.72592 117 ALA B N 1
ATOM 3056 C CA . ALA B 1 117 ? 19.09700 5.96200 64.72600 1.000 46.83441 117 ALA B CA 1
ATOM 3057 C C . ALA B 1 117 ? 18.27500 4.68800 64.53400 1.000 40.45938 117 ALA B C 1
ATOM 3058 O O . ALA B 1 117 ? 18.88500 3.65000 64.22900 1.000 42.28630 117 ALA B O 1
ATOM 3060 N N . PRO B 1 118 ? 16.93800 4.67200 64.67800 1.000 39.95696 118 PRO B N 1
ATOM 3061 C CA . PRO B 1 118 ? 16.23900 3.36600 64.64100 1.000 41.94257 118 PRO B CA 1
ATOM 3062 C C . PRO B 1 118 ? 16.37900 2.60800 63.32900 1.000 43.21388 118 PRO B C 1
ATOM 3063 O O . PRO B 1 118 ? 16.57600 1.38500 63.35100 1.000 42.43042 118 PRO B O 1
ATOM 3067 N N . ASN B 1 119 ? 16.26700 3.29500 62.18500 1.000 41.86000 119 ASN B N 1
ATOM 3068 C CA . ASN B 1 119 ? 16.19800 2.65100 60.87600 1.000 40.99624 119 ASN B CA 1
ATOM 3069 C C . ASN B 1 119 ? 17.46500 2.79400 60.03700 1.000 41.74599 119 ASN B C 1
ATOM 3070 O O . ASN B 1 119 ? 17.76300 1.89300 59.25200 1.000 43.18778 119 ASN B O 1
ATOM 3075 N N . TRP B 1 120 ? 18.23900 3.87300 60.20000 1.000 44.82750 120 TRP B N 1
ATOM 3076 C CA . TRP B 1 120 ? 19.39600 4.14200 59.33200 1.000 41.93286 120 TRP B CA 1
ATOM 3077 C C . TRP B 1 120 ? 20.64700 3.41500 59.83000 1.000 42.14041 120 TRP B C 1
ATOM 3078 O O . TRP B 1 120 ? 21.60600 4.01300 60.31800 1.000 45.65209 120 TRP B O 1
ATOM 3089 N N . ARG B 1 121 ? 20.63900 2.09300 59.66700 1.000 38.91893 121 ARG B N 1
ATOM 3090 C CA . ARG B 1 121 ? 21.72300 1.24200 60.14500 1.000 40.79219 121 ARG B CA 1
ATOM 3091 C C . ARG B 1 121 ? 22.25000 0.42300 58.97700 1.000 42.20213 121 ARG B C 1
ATOM 3092 O O . ARG B 1 121 ? 22.25400 -0.80800 58.98800 1.000 40.66603 121 ARG B O 1
ATOM 3100 N N . MET B 1 122 ? 22.70600 1.13700 57.94500 1.000 44.68873 122 MET B N 1
ATOM 3101 C CA . MET B 1 122 ? 23.14400 0.48200 56.72300 1.000 37.28830 122 MET B CA 1
ATOM 3102 C C . MET B 1 122 ? 24.46000 -0.26400 56.90500 1.000 40.11767 122 MET B C 1
ATOM 3103 O O . MET B 1 122 ? 24.74900 -1.17300 56.11800 1.000 36.94017 122 MET B 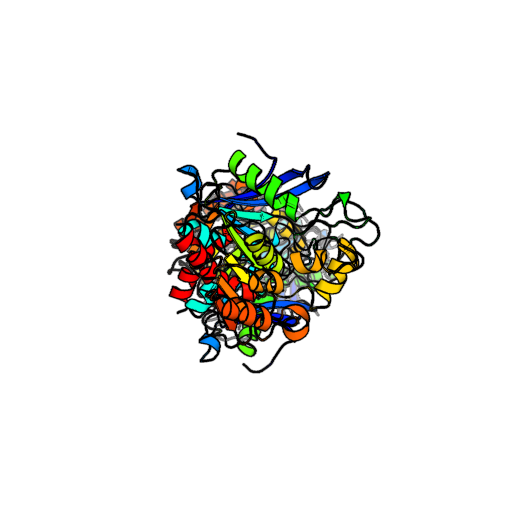O 1
ATOM 3108 N N . GLU B 1 123 ? 25.25000 0.05900 57.93200 1.000 38.62587 123 GLU B N 1
ATOM 3109 C CA . GLU B 1 123 ? 26.49400 -0.69000 58.10300 1.000 45.31106 123 GLU B CA 1
ATOM 3110 C C . GLU B 1 123 ? 26.24500 -2.07600 58.68900 1.000 43.07464 123 GLU B C 1
ATOM 3111 O O . GLU B 1 123 ? 26.64200 -3.08700 58.09800 1.000 44.17649 123 GLU B O 1
ATOM 3117 N N . SER B 1 124 ? 25.61700 -2.15500 59.86700 1.000 42.96205 124 SER B N 1
ATOM 3118 C CA . SER B 1 124 ? 25.39300 -3.48100 60.44700 1.000 42.64122 124 SER B CA 1
ATOM 3119 C C . SER B 1 124 ? 24.37200 -4.27700 59.62800 1.000 41.81055 124 SER B C 1
ATOM 3120 O O . SER B 1 124 ? 24.41900 -5.51300 59.61200 1.000 43.76645 124 SER B O 1
ATOM 3123 N N . TYR B 1 125 ? 23.46900 -3.58700 58.92300 1.000 39.87363 125 TYR B N 1
ATOM 3124 C CA . TYR B 1 125 ? 22.58300 -4.26000 57.97700 1.000 39.82540 125 TYR B CA 1
ATOM 3125 C C . TYR B 1 125 ? 23.36900 -5.06600 56.95800 1.000 36.36972 125 TYR B C 1
ATOM 3126 O O . TYR B 1 125 ? 23.02600 -6.21500 56.66500 1.000 37.88480 125 TYR B O 1
ATOM 3135 N N . LEU B 1 126 ? 24.41000 -4.46800 56.37800 1.000 40.60990 126 LEU B N 1
ATOM 3136 C CA . LEU B 1 126 ? 25.16300 -5.16600 55.33900 1.000 39.69763 126 LEU B CA 1
ATOM 3137 C C . LEU B 1 126 ? 26.09500 -6.20400 55.94500 1.000 35.93418 126 LEU B C 1
ATOM 3138 O O . LEU B 1 126 ? 26.22000 -7.31200 55.41800 1.000 37.96773 126 LEU B O 1
ATOM 3143 N N . VAL B 1 127 ? 26.72400 -5.87500 57.07200 1.000 38.02015 127 VAL B N 1
ATOM 3144 C CA . VAL B 1 127 ? 27.72400 -6.74500 57.69000 1.000 40.04001 127 VAL B CA 1
ATOM 3145 C C . VAL B 1 127 ? 27.06200 -7.87500 58.46400 1.000 41.17262 127 VAL B C 1
ATOM 3146 O O . VAL B 1 127 ? 27.41700 -9.04800 58.31400 1.000 46.98244 127 VAL B O 1
ATOM 3150 N N . ASP B 1 128 ? 26.10200 -7.54400 59.31600 1.000 37.86260 128 ASP B N 1
ATOM 3151 C CA . ASP B 1 128 ? 25.58000 -8.53500 60.23800 1.000 43.24666 128 ASP B CA 1
ATOM 3152 C C . ASP B 1 128 ? 24.33100 -9.23800 59.72700 1.000 42.46913 128 ASP B C 1
ATOM 3153 O O . ASP B 1 128 ? 24.04700 -10.35300 60.17400 1.000 36.93582 128 ASP B O 1
ATOM 3158 N N . GLU B 1 129 ? 23.60800 -8.64600 58.77600 1.000 38.45637 129 GLU B N 1
ATOM 3159 C CA . GLU B 1 129 ? 22.37700 -9.24200 58.27800 1.000 35.74433 129 GLU B CA 1
ATOM 3160 C C . GLU B 1 129 ? 22.47300 -9.68900 56.82400 1.000 38.53787 129 GLU B C 1
ATOM 3161 O O . GLU B 1 129 ? 22.29700 -10.88300 56.54600 1.000 41.20247 129 GLU B O 1
ATOM 3167 N N . LEU B 1 130 ? 22.71800 -8.76600 55.87900 1.000 35.09945 130 LEU B N 1
ATOM 3168 C CA . LEU B 1 130 ? 22.59500 -9.12700 54.46800 1.000 36.78467 130 LEU B CA 1
ATOM 3169 C C . LEU B 1 130 ? 23.65500 -10.13700 54.07300 1.000 42.50443 130 LEU B C 1
ATOM 3170 O O . LEU B 1 130 ? 23.33300 -11.19800 53.51800 1.000 43.42421 130 LEU B O 1
ATOM 3175 N N . LEU B 1 131 ? 24.92400 -9.82800 54.34700 1.000 36.00983 131 LEU B N 1
ATOM 3176 C CA . LEU B 1 131 ? 25.99300 -10.73200 53.93200 1.000 37.40318 131 LEU B CA 1
ATOM 3177 C C . LEU B 1 131 ? 25.79200 -12.14300 54.46700 1.000 41.36847 131 LEU B C 1
ATOM 3178 O O . LEU B 1 131 ? 25.76600 -13.08200 53.65500 1.000 43.61421 131 LEU B O 1
ATOM 3183 N N . PRO B 1 132 ? 25.60900 -12.37300 55.77600 1.000 44.11405 132 PRO B N 1
ATOM 3184 C CA . PRO B 1 132 ? 25.39200 -13.75800 56.22200 1.000 39.71926 132 PRO B CA 1
ATOM 3185 C C . PRO B 1 132 ? 24.13000 -14.38200 55.64100 1.000 43.66135 132 PRO B C 1
ATOM 3186 O O . PRO B 1 132 ? 24.11100 -15.59000 55.37300 1.000 45.32428 132 PRO B O 1
ATOM 3190 N N . LEU B 1 133 ? 23.07400 -13.59600 55.42700 1.000 40.69531 133 LEU B N 1
ATOM 3191 C CA . LEU B 1 133 ? 21.95900 -14.32100 54.83300 1.000 42.86970 133 LEU B CA 1
ATOM 3192 C C . LEU B 1 133 ? 22.18600 -14.59000 53.34600 1.000 42.33811 133 LEU B C 1
ATOM 3193 O O . LEU B 1 133 ? 21.75300 -15.62700 52.83400 1.000 39.58000 133 LEU B O 1
ATOM 3198 N N . LEU B 1 134 ? 23.10700 -13.91400 52.65400 1.000 44.30620 134 LEU B N 1
ATOM 3199 C CA . LEU B 1 134 ? 23.42600 -14.30000 51.27900 1.000 44.36932 134 LEU B CA 1
ATOM 3200 C C . LEU B 1 134 ? 24.02300 -15.70200 51.21300 1.000 40.12383 134 LEU B C 1
ATOM 3201 O O . LEU B 1 134 ? 23.78400 -16.43700 50.24800 1.000 37.70841 134 LEU B O 1
ATOM 3206 N N . ALA B 1 135 ? 24.80800 -16.09100 52.22400 1.000 42.91922 135 ALA B N 1
ATOM 3207 C CA . ALA B 1 135 ? 25.32900 -17.45600 52.27700 1.000 40.39164 135 ALA B CA 1
ATOM 3208 C C . ALA B 1 135 ? 24.29200 -18.47600 52.75000 1.000 38.16391 135 ALA B C 1
ATOM 3209 O O . ALA B 1 135 ? 24.47800 -19.67100 52.50900 1.000 45.08258 135 ALA B O 1
ATOM 3211 N N . LYS B 1 136 ? 23.21600 -18.03500 53.41800 1.000 34.50452 136 LYS B N 1
ATOM 3212 C CA . LYS B 1 136 ? 22.09900 -18.90100 53.79900 1.000 43.59737 136 LYS B CA 1
ATOM 3213 C C . LYS B 1 136 ? 21.06500 -19.10300 52.69700 1.000 47.41176 136 LYS B C 1
ATOM 3214 O O . LYS B 1 136 ? 20.21300 -19.98800 52.83500 1.000 46.75253 136 LYS B O 1
ATOM 3220 N N . THR B 1 137 ? 21.07300 -18.27300 51.64500 1.000 42.52829 137 THR B N 1
ATOM 3221 C CA . THR B 1 137 ? 19.99700 -18.25000 50.66100 1.000 43.18030 137 THR B CA 1
ATOM 3222 C C . THR B 1 137 ? 20.45200 -18.37900 49.22200 1.000 41.72882 137 THR B C 1
ATOM 3223 O O . THR B 1 137 ? 19.61800 -18.68800 48.36400 1.000 40.83404 137 THR B O 1
ATOM 3227 N N . LEU B 1 138 ? 21.71100 -18.10400 48.92000 1.000 40.98783 138 LEU B N 1
ATOM 3228 C CA . LEU B 1 138 ? 22.22200 -18.05000 47.57400 1.000 41.28903 138 LEU B CA 1
ATOM 3229 C C . LEU B 1 138 ? 23.38800 -19.02200 47.45000 1.000 41.14319 138 LEU B C 1
ATOM 3230 O O . LEU B 1 138 ? 24.08500 -19.28800 48.43400 1.000 39.12809 138 LEU B O 1
ATOM 3235 N N . PRO B 1 139 ? 23.60800 -19.58600 46.26500 1.000 42.49077 139 PRO B N 1
ATOM 3236 C CA . PRO B 1 139 ? 24.79300 -20.42800 46.06500 1.000 37.33676 139 PRO B CA 1
ATOM 3237 C C . PRO B 1 139 ? 26.05600 -19.58600 45.99800 1.000 35.37033 139 PRO B C 1
ATOM 3238 O O . PRO B 1 139 ? 26.70300 -19.48200 44.94900 1.000 31.09879 139 PRO B O 1
ATOM 3242 N N . ILE B 1 140 ? 26.40400 -18.99300 47.13800 1.000 40.00468 140 ILE B N 1
ATOM 3243 C CA . ILE B 1 140 ? 27.47000 -18.01300 47.30100 1.000 39.94914 140 ILE B CA 1
ATOM 3244 C C . ILE B 1 140 ? 28.55600 -18.61300 48.18300 1.000 42.51557 140 ILE B C 1
ATOM 3245 O O . ILE B 1 140 ? 28.25900 -19.25300 49.19700 1.000 39.45887 140 ILE B O 1
ATOM 3250 N N . ASP B 1 141 ? 29.81900 -18.42900 47.81600 1.000 43.11974 141 ASP B N 1
ATOM 3251 C CA . ASP B 1 141 ? 30.90100 -18.73200 48.75200 1.000 34.93929 141 ASP B CA 1
ATOM 3252 C C . ASP B 1 141 ? 31.12100 -17.49500 49.62100 1.000 33.57069 141 ASP B C 1
ATOM 3253 O O . ASP B 1 141 ? 31.77500 -16.53000 49.20900 1.000 32.37737 141 ASP B O 1
ATOM 3258 N N . GLY B 1 142 ? 30.58800 -17.54700 50.84400 1.000 35.33651 142 GLY B N 1
ATOM 3259 C CA . GLY B 1 142 ? 30.67300 -16.46000 51.80800 1.000 31.92311 142 GLY B CA 1
ATOM 3260 C C . GLY B 1 142 ? 32.07700 -16.10500 52.25600 1.000 34.56902 142 GLY B C 1
ATOM 3261 O O . GL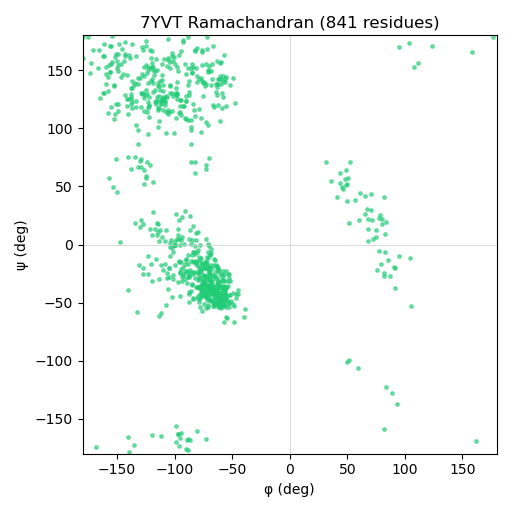Y B 1 142 ? 32.28300 -15.00000 52.76900 1.000 36.51387 142 GLY B O 1
ATOM 3262 N N . ASP B 1 143 ? 33.04600 -17.01200 52.09300 1.000 33.86137 143 ASP B N 1
ATOM 3263 C CA . ASP B 1 143 ? 34.44100 -16.68100 52.36400 1.000 35.84150 143 ASP B CA 1
ATOM 3264 C C . ASP B 1 143 ? 35.16200 -16.07100 51.15800 1.000 39.72287 143 ASP B C 1
ATOM 3265 O O . ASP B 1 143 ? 36.36700 -15.81400 51.24400 1.000 40.76235 143 ASP B O 1
ATOM 3270 N N . ARG B 1 144 ? 34.45200 -15.82100 50.04500 1.000 39.51615 144 ARG B N 1
ATOM 3271 C CA . ARG B 1 144 ? 35.04200 -15.18100 48.85700 1.000 33.79766 144 ARG B CA 1
ATOM 3272 C C . ARG B 1 144 ? 34.12500 -14.04300 48.37500 1.000 32.43844 144 ARG B C 1
ATOM 3273 O O . ARG B 1 144 ? 33.54500 -14.10200 47.29300 1.000 35.11699 144 ARG B O 1
ATOM 3281 N N . ILE B 1 145 ? 34.02200 -12.99800 49.19600 1.000 37.93996 145 ILE B N 1
ATOM 3282 C CA . ILE B 1 145 ? 33.17800 -11.84100 48.89800 1.000 36.21790 145 ILE B CA 1
ATOM 3283 C C . ILE B 1 145 ? 34.06800 -10.63100 48.63900 1.000 35.18447 145 ILE B C 1
ATOM 3284 O O . ILE B 1 145 ? 34.84300 -10.23100 49.51200 1.000 36.35312 145 ILE B O 1
ATOM 3289 N N . GLY B 1 146 ? 33.93200 -10.02900 47.45400 1.000 31.85383 146 GLY B N 1
ATOM 3290 C CA . GLY B 1 146 ? 34.56500 -8.76500 47.14900 1.000 32.87060 146 GLY B CA 1
ATOM 3291 C C . GLY B 1 146 ? 33.57400 -7.60900 47.21800 1.000 32.13911 146 GLY B C 1
ATOM 3292 O O . GLY B 1 146 ? 32.35900 -7.80400 47.18000 1.000 30.41009 146 GLY B O 1
ATOM 3293 N N . VAL B 1 147 ? 34.09400 -6.38400 47.32600 1.000 33.76299 147 VAL B N 1
ATOM 3294 C CA . VAL B 1 147 ? 33.22500 -5.21000 47.43400 1.000 34.21954 147 VAL B CA 1
ATOM 3295 C C . VAL B 1 147 ? 33.71100 -4.10200 46.49600 1.000 29.85332 147 VAL B C 1
ATOM 3296 O O . VAL B 1 147 ? 34.91700 -3.88900 46.31400 1.000 35.50309 147 VAL B O 1
ATOM 3300 N N . PHE B 1 148 ? 32.77200 -3.43600 45.84800 1.000 29.67431 148 PHE B N 1
ATOM 3301 C CA . PHE B 1 148 ? 33.12000 -2.22700 45.10800 1.000 30.95820 148 PHE B CA 1
ATOM 3302 C C . PHE B 1 148 ? 31.87200 -1.36200 45.03000 1.000 28.79407 148 PHE B C 1
ATOM 3303 O O . PHE B 1 148 ? 30.83500 -1.70700 45.60500 1.000 29.73304 148 PHE B O 1
ATOM 3311 N N . GLY B 1 149 ? 31.99500 -0.19700 44.39600 1.000 30.67604 149 GLY B N 1
ATOM 3312 C CA . GLY B 1 149 ? 30.94100 0.79700 44.54800 1.000 31.32406 149 GLY B CA 1
ATOM 3313 C C . GLY B 1 149 ? 31.25400 2.10100 43.84200 1.000 29.65872 149 GLY B C 1
ATOM 3314 O O . GLY B 1 149 ? 32.32400 2.26400 43.24600 1.000 32.26885 149 GLY B O 1
ATOM 3315 N N . HIS B 1 150 ? 30.29200 3.03600 43.92200 1.000 27.72795 150 HIS B N 1
ATOM 3316 C CA . HIS B 1 150 ? 30.30300 4.28400 43.15000 1.000 28.35276 150 HIS B CA 1
ATOM 3317 C C . HIS B 1 150 ? 29.86100 5.43800 44.04800 1.000 29.61311 150 HIS B C 1
ATOM 3318 O O . HIS B 1 150 ? 28.74800 5.40300 44.58300 1.000 30.03449 150 HIS B O 1
ATOM 3325 N N . SER B 1 151 ? 30.74200 6.44200 44.19000 1.000 31.16552 151 SER B N 1
ATOM 3326 C CA . SER B 1 151 ? 30.72900 7.68000 44.99500 1.000 36.15801 151 SER B CA 1
ATOM 3327 C C . SER B 1 151 ? 30.37500 7.52300 46.48300 1.000 29.29270 151 SER B C 1
ATOM 3328 O O . SER B 1 151 ? 31.24100 7.12900 47.26600 1.000 31.13791 151 SER B O 1
ATOM 3331 N N . MET B 1 152 ? 29.14500 7.81300 46.95000 1.000 29.56063 152 MET B N 1
ATOM 3332 C CA . MET B 1 152 ? 28.72000 7.34200 48.27300 1.000 32.83000 152 MET B CA 1
ATOM 3333 C C . MET B 1 152 ? 29.05400 5.86800 48.47800 1.000 32.28398 152 MET B C 1
ATOM 3334 O O . MET B 1 152 ? 29.57000 5.49800 49.54200 1.000 32.15451 152 MET B O 1
ATOM 3339 N N . GLY B 1 153 ? 28.76600 5.01200 47.48300 1.000 26.76105 153 GLY B N 1
ATOM 3340 C CA . GLY B 1 153 ? 29.12900 3.60400 47.57000 1.000 26.88037 153 GLY B CA 1
ATOM 3341 C C . GLY B 1 153 ? 30.59200 3.32400 47.31900 1.000 28.87281 153 GLY B C 1
ATOM 3342 O O . GLY B 1 153 ? 31.05200 2.19800 47.54600 1.000 28.17724 153 GLY B O 1
ATOM 3343 N N . GLY B 1 154 ? 31.32800 4.30200 46.82900 1.000 24.53519 154 GLY B N 1
ATOM 3344 C CA . GLY B 1 154 ? 32.76100 4.13200 46.83700 1.000 27.44663 154 GLY B CA 1
ATOM 3345 C C . GLY B 1 154 ? 33.26700 4.27200 48.25200 1.000 28.25851 154 GLY B C 1
ATOM 3346 O O . GLY B 1 154 ? 34.08900 3.47700 48.72900 1.000 29.02111 154 GLY B O 1
ATOM 3347 N N . HIS B 1 155 ? 32.75900 5.30400 48.92700 1.000 31.31250 155 HIS B N 1
ATOM 3348 C CA . HIS B 1 155 ? 32.91800 5.51800 50.35800 1.000 29.31033 155 HIS B CA 1
ATOM 3349 C C . HIS B 1 155 ? 32.58200 4.25000 51.13900 1.000 31.52295 155 HIS B C 1
ATOM 3350 O O . HIS B 1 155 ? 33.33500 3.86300 52.04100 1.000 29.03636 155 HIS B O 1
ATOM 3357 N N . GLY B 1 156 ? 31.39700 3.69600 50.83000 1.000 30.80313 156 GLY B N 1
ATOM 3358 C CA . GLY B 1 156 ? 30.94400 2.51900 51.56300 1.000 32.29988 156 GLY B CA 1
ATOM 3359 C C . GLY B 1 156 ? 31.87800 1.33600 51.40500 1.000 33.04702 156 GLY B C 1
ATOM 3360 O O . GLY B 1 156 ? 32.28500 0.70400 52.39000 1.000 32.48883 156 GLY B O 1
ATOM 3361 N N . ALA B 1 157 ? 32.23900 1.03400 50.15800 1.000 29.93524 157 ALA B N 1
ATOM 3362 C CA . ALA B 1 157 ? 33.13700 -0.08300 49.87700 1.000 31.00107 157 ALA B CA 1
ATOM 3363 C C . ALA B 1 157 ? 34.49400 0.11500 50.54400 1.000 33.57166 157 ALA B C 1
ATOM 3364 O O . ALA B 1 157 ? 35.02800 -0.81100 51.15500 1.000 35.70533 157 ALA B O 1
ATOM 3366 N N . LEU B 1 158 ? 35.06500 1.32000 50.43700 1.000 30.75172 158 LEU B N 1
ATOM 3367 C CA . LEU B 1 158 ? 36.36400 1.55700 51.05800 1.000 26.02089 158 LEU B CA 1
ATOM 3368 C C . LEU B 1 158 ? 36.26200 1.48600 52.58500 1.000 36.29580 158 LEU B C 1
ATOM 3369 O O . LEU B 1 158 ? 37.10700 0.85500 53.23400 1.000 34.27711 158 LEU B O 1
ATOM 3374 N N . THR B 1 159 ? 35.20700 2.05900 53.18200 1.000 33.67187 159 THR B N 1
ATOM 3375 C CA . THR B 1 159 ? 35.15200 2.08100 54.64200 1.000 36.40848 159 THR B CA 1
ATOM 3376 C C . THR B 1 159 ? 34.74800 0.72400 55.21800 1.000 41.16554 159 THR B C 1
ATOM 3377 O O . THR B 1 159 ? 35.21600 0.34700 56.30400 1.000 38.08453 159 THR B O 1
ATOM 3381 N N . LEU B 1 160 ? 33.87000 -0.02400 54.52300 1.000 39.32221 160 LEU B N 1
ATOM 3382 C CA . LEU B 1 160 ? 33.48900 -1.33100 55.05000 1.000 33.52019 160 LEU B CA 1
ATOM 3383 C C . LEU B 1 160 ? 34.58500 -2.37100 54.82400 1.000 36.80435 160 LEU B C 1
ATOM 3384 O O . LEU B 1 160 ? 34.79000 -3.25000 55.67500 1.000 35.72125 160 LEU B O 1
ATOM 3389 N N . ALA B 1 161 ? 35.33500 -2.27700 53.72200 1.000 30.82532 161 ALA B N 1
ATOM 3390 C CA . ALA B 1 161 ? 36.51200 -3.14400 53.60800 1.000 38.84837 161 ALA B CA 1
ATOM 3391 C C . ALA B 1 161 ? 37.51100 -2.88100 54.73600 1.000 40.09001 161 ALA B C 1
ATOM 3392 O O . ALA B 1 161 ? 38.06600 -3.82100 55.31200 1.000 41.07441 161 ALA B O 1
ATOM 3394 N N . LEU B 1 162 ? 37.73400 -1.61300 55.08100 1.000 36.28559 162 LEU B N 1
ATOM 3395 C CA . LEU B 1 162 ? 38.75800 -1.29700 56.06200 1.000 42.57896 162 LEU B CA 1
ATOM 3396 C C . LEU B 1 162 ? 38.29800 -1.56100 57.49200 1.000 46.09440 162 LEU B C 1
ATOM 3397 O O . LEU B 1 162 ? 39.13700 -1.83100 58.36200 1.000 45.69226 162 LEU B O 1
ATOM 3402 N N . ARG B 1 163 ? 36.99400 -1.45900 57.75700 1.000 44.31705 163 ARG B N 1
ATOM 3403 C CA . ARG B 1 163 ? 36.48000 -1.58200 59.11000 1.000 45.01315 163 ARG B CA 1
ATOM 3404 C C . ARG B 1 163 ? 36.11300 -3.00600 59.48500 1.000 45.02440 163 ARG B C 1
ATOM 3405 O O . ARG B 1 163 ? 35.90900 -3.28400 60.67100 1.000 43.43720 163 ARG B O 1
ATOM 3413 N N . HIS B 1 164 ? 36.02900 -3.91600 58.51900 1.000 41.63364 164 HIS B N 1
ATOM 3414 C CA . HIS B 1 164 ? 35.74400 -5.32200 58.79800 1.000 43.85037 164 HIS B CA 1
ATOM 3415 C C . HIS B 1 164 ? 36.78600 -6.18500 58.08500 1.000 45.17188 164 HIS B C 1
ATOM 3416 O O . HIS B 1 164 ? 36.50700 -6.83800 57.06500 1.000 38.93662 164 HIS B O 1
ATOM 3423 N N . PRO B 1 165 ? 38.01700 -6.19500 58.60100 1.000 44.45975 165 PRO B N 1
ATOM 3424 C CA . PRO B 1 165 ? 39.11500 -6.92100 57.93300 1.000 45.46903 165 PRO B CA 1
ATOM 3425 C C . PRO B 1 165 ? 38.84600 -8.42200 57.88600 1.000 43.76002 165 PRO B C 1
ATOM 3426 O O . PRO B 1 165 ? 38.36800 -9.02300 58.86000 1.000 43.61815 165 PRO B O 1
ATOM 3430 N N . GLY B 1 166 ? 39.15900 -9.01800 56.73800 1.000 42.66101 166 GLY B N 1
ATOM 3431 C CA . GLY B 1 166 ? 38.86200 -10.40400 56.46200 1.000 40.04400 166 GLY B CA 1
ATOM 3432 C C . GLY B 1 166 ? 37.51500 -10.64900 55.81100 1.000 40.16755 166 GLY B C 1
ATOM 3433 O O . GLY B 1 166 ? 37.31000 -11.70800 55.20900 1.000 41.55665 166 GLY B O 1
ATOM 3434 N N . LEU B 1 167 ? 36.58900 -9.69700 55.91500 1.000 30.35081 167 LEU B N 1
ATOM 3435 C CA . LEU B 1 167 ? 35.25700 -9.88500 55.35600 1.000 33.01741 167 LEU B CA 1
ATOM 3436 C C . LEU B 1 167 ? 35.26000 -9.78200 53.82800 1.000 34.33289 167 LEU B C 1
ATOM 3437 O O . LEU B 1 167 ? 34.61400 -10.58700 53.14500 1.000 37.00951 167 LEU B O 1
ATOM 3442 N N . PHE B 1 168 ? 35.96600 -8.79300 53.27800 1.000 27.13276 168 PHE B N 1
ATOM 3443 C CA . PHE B 1 168 ? 35.97800 -8.52600 51.84200 1.000 30.34692 168 PHE B CA 1
ATOM 3444 C C . PHE B 1 168 ? 37.36500 -8.80600 51.27600 1.000 28.54602 168 PHE B C 1
ATOM 3445 O O . PHE B 1 168 ? 38.33600 -8.11300 51.60600 1.000 31.99457 168 PHE B O 1
ATOM 3453 N N . LYS B 1 169 ? 37.44300 -9.77100 50.37300 1.000 31.06756 169 LYS B N 1
ATOM 3454 C CA . LYS B 1 169 ? 38.73500 -10.22900 49.90300 1.000 32.52590 169 LYS B CA 1
ATOM 3455 C C . LYS B 1 169 ? 39.31300 -9.36100 48.79000 1.000 33.36914 169 LYS B C 1
ATOM 3456 O O . LYS B 1 169 ? 40.50400 -9.49200 48.48500 1.000 36.83416 169 LYS B O 1
ATOM 3462 N N . SER B 1 170 ? 38.51300 -8.49100 48.17700 1.000 33.71980 170 SER B N 1
ATOM 3463 C CA . SER B 1 170 ? 38.98600 -7.64000 47.09000 1.000 34.07150 170 SER B CA 1
ATOM 3464 C C . SER B 1 170 ? 38.19300 -6.34000 47.10000 1.000 32.78752 170 SER B C 1
ATOM 3465 O O . SER B 1 170 ? 37.09200 -6.26400 47.65700 1.000 34.27462 170 SER B O 1
ATOM 3468 N N . LEU B 1 171 ? 38.77200 -5.30600 46.50500 1.000 29.89175 171 LEU B N 1
ATOM 3469 C CA . LEU B 1 171 ? 38.28600 -3.95300 46.74000 1.000 36.75376 171 LEU B CA 1
ATOM 3470 C C . LEU B 1 171 ? 38.57000 -3.04400 45.55500 1.000 31.89320 171 LEU B C 1
ATOM 3471 O O . LEU B 1 171 ? 39.67300 -3.04900 45.00000 1.000 31.87346 171 LEU B O 1
ATOM 3476 N N . SER B 1 172 ? 37.57900 -2.23200 45.21100 1.000 25.90471 172 SER B N 1
ATOM 3477 C CA . SER B 1 172 ? 37.72700 -1.31100 44.10000 1.000 35.01064 172 SER B CA 1
ATOM 3478 C C . SER B 1 172 ? 36.59100 -0.31000 44.20800 1.000 28.37801 172 SER B C 1
ATOM 3479 O O . SER B 1 172 ? 35.68700 -0.46100 45.03300 1.000 31.49156 172 SER B O 1
ATOM 3482 N N . ALA B 1 173 ? 36.70600 0.76700 43.44100 1.000 30.21235 173 ALA B N 1
ATOM 3483 C CA . ALA B 1 173 ? 35.69500 1.81700 43.51300 1.000 32.62394 173 ALA B CA 1
ATOM 3484 C C . ALA B 1 173 ? 35.69100 2.62700 42.22400 1.000 28.53190 173 ALA B C 1
ATOM 3485 O O . ALA B 1 173 ? 36.69500 2.72400 41.52000 1.000 28.14653 173 ALA B O 1
ATOM 3487 N N . PHE B 1 174 ? 34.54500 3.22000 41.94200 1.000 30.03205 174 PHE B N 1
ATOM 3488 C CA . PHE B 1 174 ? 34.40100 4.21500 40.89000 1.000 31.37290 174 PHE B CA 1
ATOM 3489 C C . PHE B 1 174 ? 34.12000 5.55000 41.56600 1.000 25.69300 174 PHE B C 1
ATOM 3490 O O . PHE B 1 174 ? 33.14700 5.65600 42.32200 1.000 28.78302 174 PHE B O 1
ATOM 3498 N N . ALA B 1 175 ? 34.95700 6.56800 41.27000 1.000 27.62393 175 ALA B N 1
ATOM 3499 C CA . ALA B 1 175 ? 34.76200 7.94900 41.70400 1.000 32.89321 175 ALA B CA 1
ATOM 3500 C C . ALA B 1 175 ? 34.38600 8.06200 43.17600 1.000 29.11193 175 ALA B C 1
ATOM 3501 O O . ALA B 1 175 ? 33.39400 8.73000 43.49900 1.000 27.25653 175 ALA B O 1
ATOM 3503 N N . PRO B 1 176 ? 35.08100 7.39200 44.08500 1.000 31.21940 176 PRO B N 1
ATOM 3504 C CA . PRO B 1 176 ? 34.60900 7.33300 45.47000 1.000 30.72885 176 PRO B CA 1
ATOM 3505 C C . PRO B 1 176 ? 34.72400 8.67100 46.17400 1.000 29.82515 176 PRO B C 1
ATOM 3506 O O . PRO B 1 176 ? 35.50800 9.54900 45.77900 1.000 33.30903 176 PRO B O 1
ATOM 3510 N N . ILE B 1 177 ? 33.85800 8.84100 47.16800 1.000 24.01219 177 ILE B N 1
ATOM 3511 C CA . ILE B 1 177 ? 34.03600 9.87700 48.17100 1.000 31.87250 177 ILE B CA 1
ATOM 3512 C C . ILE B 1 177 ? 35.10300 9.38700 49.14000 1.000 34.41577 177 ILE B C 1
ATOM 3513 O O . ILE B 1 177 ? 34.84100 8.50500 49.96000 1.000 33.68355 177 ILE B O 1
ATOM 3518 N N . CYS B 1 178 ? 36.28200 9.99700 49.09100 1.000 34.94084 178 CYS B N 1
ATOM 3519 C CA . CYS B 1 178 ? 37.40800 9.45800 49.84900 1.000 37.38473 178 CYS B CA 1
ATOM 3520 C C . CYS B 1 178 ? 37.56600 10.08200 51.23600 1.000 34.95470 178 CYS B C 1
ATOM 3521 O O . CYS B 1 178 ? 38.02900 9.41400 52.16200 1.000 35.66986 178 CYS B O 1
ATOM 3524 N N . ALA B 1 179 ? 37.19800 11.34500 51.40600 1.000 34.86051 179 ALA B N 1
ATOM 3525 C CA . ALA B 1 179 ? 37.42700 12.08600 52.64500 1.000 35.68286 179 ALA B CA 1
ATOM 3526 C C . ALA B 1 179 ? 36.09800 12.70600 53.03600 1.000 36.05382 179 ALA B C 1
ATOM 3527 O O . ALA B 1 179 ? 35.95100 13.93600 52.99200 1.000 34.87778 179 ALA B O 1
ATOM 3529 N N . PRO B 1 180 ? 35.10400 11.88800 53.39000 1.000 34.96346 180 PRO B N 1
ATOM 3530 C CA . PRO B 1 180 ? 33.80200 12.45000 53.73400 1.000 32.98708 180 PRO B CA 1
ATOM 3531 C C . PRO B 1 180 ? 33.88800 13.55500 54.78700 1.000 38.99652 180 PRO B C 1
ATOM 3532 O O . PRO B 1 180 ? 33.09900 14.49700 54.70700 1.000 38.59170 180 PRO B O 1
ATOM 3536 N N . THR B 1 181 ? 34.85900 13.49900 55.71200 1.000 33.58552 181 THR B N 1
ATOM 3537 C CA . THR B 1 181 ? 35.04900 14.59200 56.65900 1.000 38.74268 181 THR B CA 1
ATOM 3538 C C . THR B 1 181 ? 35.60100 15.85800 56.01500 1.000 46.74562 181 THR B C 1
ATOM 3539 O O . THR B 1 181 ? 35.77400 16.84400 56.73200 1.000 48.40667 181 THR B O 1
ATOM 3543 N N . GLN B 1 182 ? 35.88900 15.87300 54.71000 1.000 44.04820 182 GLN B N 1
ATOM 3544 C CA . GLN B 1 182 ? 36.47700 17.05700 54.08300 1.000 47.99908 182 GLN B CA 1
ATOM 3545 C C . GLN B 1 182 ? 35.73500 17.49400 52.85300 1.000 42.19317 182 GLN B C 1
ATOM 3546 O O . GLN B 1 182 ? 36.29900 18.20800 52.02000 1.000 43.27251 182 GLN B O 1
ATOM 3552 N N . CYS B 1 183 ? 34.49200 17.08700 52.75000 1.000 34.85795 183 CYS B N 1
ATOM 3553 C CA . CYS B 1 183 ? 33.65300 17.51800 51.66300 1.000 37.23934 183 CYS B CA 1
ATOM 3554 C C . CYS B 1 183 ? 32.29400 17.81100 52.23400 1.000 40.22725 183 CYS B C 1
ATOM 3555 O O . CYS B 1 183 ? 31.94600 17.30500 53.29400 1.000 40.26605 183 CYS B O 1
ATOM 3558 N N . PRO B 1 184 ? 31.49500 18.58800 51.51200 1.000 36.23524 184 PRO B N 1
ATOM 3559 C CA . PRO B 1 184 ? 30.19700 18.97400 52.04800 1.000 45.55891 184 PRO B CA 1
ATOM 3560 C C . PRO B 1 184 ? 29.20100 17.83800 52.08400 1.000 41.74030 184 PRO B C 1
ATOM 3561 O O . PRO B 1 184 ? 28.35500 17.83100 52.98500 1.000 44.93327 184 PRO B O 1
ATOM 3565 N N . TRP B 1 185 ? 29.29400 16.84700 51.19900 1.000 37.78293 185 TRP B N 1
ATOM 3566 C CA . TRP B 1 185 ? 28.33000 15.74800 51.24500 1.000 41.09463 185 TRP B CA 1
ATOM 3567 C C . TRP B 1 185 ? 28.47200 14.95300 52.53800 1.000 39.53267 185 TRP B C 1
ATOM 3568 O O . TRP B 1 185 ? 27.47800 14.64200 53.21400 1.000 42.22722 185 TRP B O 1
ATOM 3579 N N . GLY B 1 186 ? 29.70900 14.61000 52.89300 1.000 36.23047 186 GLY B N 1
ATOM 3580 C CA . GLY B 1 186 ? 29.95200 13.85400 54.10600 1.000 38.15523 186 GLY B CA 1
ATOM 3581 C C . GLY B 1 186 ? 29.82600 14.69900 55.35400 1.000 42.28829 186 GLY B C 1
ATOM 3582 O O . GLY B 1 186 ? 29.42100 14.19700 56.41200 1.000 37.95987 186 GLY B O 1
ATOM 3583 N N . HIS B 1 187 ? 30.14000 15.99200 55.25400 1.000 40.48930 187 HIS B N 1
ATOM 3584 C CA . HIS B 1 187 ? 29.91200 16.86500 56.39900 1.000 42.45030 187 HIS B CA 1
ATOM 3585 C C . HIS B 1 187 ? 28.42800 16.96700 56.73300 1.000 39.70813 187 HIS B C 1
ATOM 3586 O O . HIS B 1 187 ? 28.05500 16.91000 57.90800 1.000 40.45118 187 HIS B O 1
ATOM 3593 N N . LYS B 1 188 ? 27.56100 17.10200 55.72700 1.000 42.60677 188 LYS B N 1
ATOM 3594 C CA . LYS B 1 188 ? 26.12700 17.19500 56.01600 1.000 43.93600 188 LYS B CA 1
ATOM 3595 C C . LYS B 1 188 ? 25.57100 15.86700 56.53100 1.000 43.55280 188 LYS B C 1
ATOM 3596 O O . LYS B 1 188 ? 24.71400 15.85100 57.42000 1.000 44.15505 188 LYS B O 1
ATOM 3602 N N . ALA B 1 189 ? 26.03800 14.74300 55.98400 1.000 39.61384 189 ALA B N 1
ATOM 3603 C CA . ALA B 1 189 ? 25.49900 13.44800 56.39400 1.000 41.22286 189 ALA B CA 1
ATOM 3604 C C . ALA B 1 189 ? 26.02700 13.01200 57.76100 1.000 41.01903 189 ALA B C 1
ATOM 3605 O O . ALA B 1 189 ? 25.28600 12.41200 58.54800 1.000 38.09520 189 ALA B O 1
ATOM 3607 N N . PHE B 1 190 ? 27.30900 13.26800 58.05100 1.000 42.01901 190 PHE B N 1
ATOM 3608 C CA . PHE B 1 190 ? 27.84700 12.95700 59.37700 1.000 40.14698 190 PHE B CA 1
ATOM 3609 C C . PHE B 1 190 ? 27.15900 13.78300 60.45300 1.000 43.01092 190 PHE B C 1
ATOM 3610 O O . PHE B 1 190 ? 26.88200 13.28000 61.54800 1.000 42.73593 190 PHE B O 1
ATOM 3618 N N . THR B 1 191 ? 26.87900 15.05800 60.15700 1.000 41.07836 191 THR B N 1
ATOM 3619 C CA . THR B 1 191 ? 26.15600 15.92900 61.08000 1.000 41.54860 191 THR B CA 1
ATOM 3620 C C . THR B 1 191 ? 24.76900 15.36800 61.40100 1.000 49.37449 191 THR B C 1
ATOM 3621 O O . THR B 1 191 ? 24.37600 15.28200 62.57400 1.000 43.57534 191 THR B O 1
ATOM 3625 N N . GLY B 1 192 ? 24.01100 15.03300 60.34800 1.000 49.11114 192 GLY B N 1
ATOM 3626 C CA . GLY B 1 192 ? 22.66600 14.51400 60.54600 1.000 42.22242 192 GLY B CA 1
ATOM 3627 C C . GLY B 1 192 ? 22.65800 13.20300 61.30500 1.000 43.42389 192 GLY B C 1
ATOM 3628 O O . GLY B 1 192 ? 21.92900 13.04300 62.28400 1.000 47.33646 192 GLY B O 1
ATOM 3629 N N . TYR B 1 193 ? 23.49200 12.26000 60.87900 1.000 42.21645 193 TYR B N 1
ATOM 3630 C CA . TYR B 1 193 ? 23.45600 10.88200 61.35500 1.000 41.23237 193 TYR B CA 1
ATOM 3631 C C . TYR B 1 193 ? 24.24100 10.67300 62.64600 1.000 40.71018 193 TYR B C 1
ATOM 3632 O O . TYR B 1 193 ? 23.84400 9.83700 63.46500 1.000 39.50214 193 TYR B O 1
ATOM 3641 N N . LEU B 1 194 ? 25.36200 11.38800 62.82400 1.000 40.96455 194 LEU B N 1
ATOM 3642 C CA . LEU B 1 194 ? 26.33300 11.18000 63.88800 1.000 45.17648 194 LEU B CA 1
ATOM 3643 C C . LEU B 1 194 ? 26.38000 12.31200 64.91400 1.000 43.07023 194 LEU B C 1
ATOM 3644 O O . LEU B 1 194 ? 27.00900 12.14400 65.96700 1.000 48.99649 194 LEU B O 1
ATOM 3649 N N . GLY B 1 195 ? 25.85500 13.48200 64.58100 1.000 40.01684 195 GLY B N 1
ATOM 3650 C CA . GLY B 1 195 ? 25.95700 14.62800 65.44300 1.000 42.00896 195 GLY B CA 1
ATOM 3651 C C . GLY B 1 195 ? 27.13300 15.48800 65.08200 1.000 46.55299 195 GLY B C 1
ATOM 3652 O O . GLY B 1 195 ? 28.01800 15.13000 64.29300 1.000 45.80785 195 GLY B O 1
ATOM 3653 N N . ALA B 1 196 ? 27.15300 16.64600 65.70400 1.000 54.17707 196 ALA B N 1
ATOM 3654 C CA . ALA B 1 196 ? 28.16900 17.69200 65.34300 1.000 56.22891 196 ALA B CA 1
ATOM 3655 C C . ALA B 1 196 ? 29.52300 17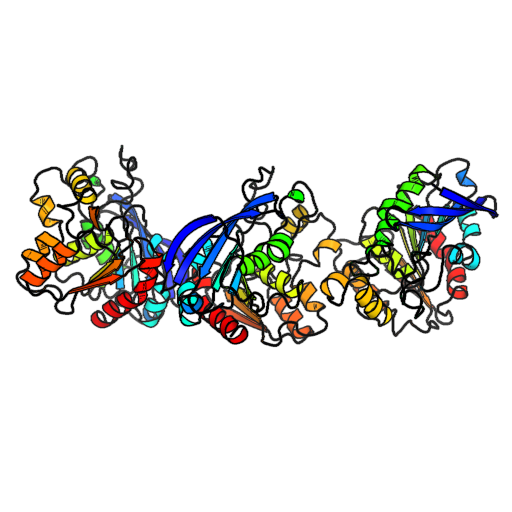.42800 65.90300 1.000 51.41589 196 ALA B C 1
ATOM 3656 O O . ALA B 1 196 ? 30.42500 18.22200 65.61900 1.000 62.42000 196 ALA B O 1
ATOM 3658 N N . ASP B 1 197 ? 29.68100 16.33600 66.64600 1.000 56.23000 197 ASP B N 1
ATOM 3659 C CA . ASP B 1 197 ? 30.92100 15.97400 67.33000 1.000 69.10000 197 ASP B CA 1
ATOM 3660 C C . ASP B 1 197 ? 31.77600 15.16200 66.37300 1.000 63.78000 197 ASP B C 1
ATOM 3661 O O . ASP B 1 197 ? 31.49300 13.98500 66.12700 1.000 58.45000 197 ASP B O 1
ATOM 3666 N N . THR B 1 198 ? 32.85200 15.78600 65.88100 1.000 63.25000 198 THR B N 1
ATOM 3667 C CA . THR B 1 198 ? 33.53000 15.19300 64.74800 1.000 61.05827 198 THR B CA 1
ATOM 3668 C C . THR B 1 198 ? 34.55200 14.13900 65.17300 1.000 63.89816 198 THR B C 1
ATOM 3669 O O . THR B 1 198 ? 35.05100 13.41700 64.30600 1.000 68.98000 198 THR B O 1
ATOM 3673 N N . THR B 1 199 ? 34.70600 13.86900 66.47700 1.000 69.39575 199 THR B N 1
ATOM 3674 C CA . THR B 1 199 ? 35.51300 12.74900 66.95300 1.000 68.67027 199 THR B CA 1
ATOM 3675 C C . THR B 1 199 ? 34.88400 11.39500 66.64200 1.000 62.60000 199 THR B C 1
ATOM 3676 O O . THR B 1 199 ? 35.60200 10.39000 66.59700 1.000 59.04000 199 THR B O 1
ATOM 3680 N N . ARG B 1 200 ? 33.57100 11.34700 66.41800 1.000 67.20000 200 ARG B N 1
ATOM 3681 C CA . ARG B 1 200 ? 32.88200 10.10900 66.08000 1.000 65.68000 200 ARG B CA 1
ATOM 3682 C C . ARG B 1 200 ? 32.67600 9.97100 64.57900 1.000 54.91374 200 ARG B C 1
ATOM 3683 O O . ARG B 1 200 ? 32.02700 9.02200 64.12800 1.000 50.15000 200 ARG B O 1
ATOM 3691 N N . TRP B 1 201 ? 33.21800 10.90900 63.81100 1.000 53.49145 201 TRP B N 1
ATOM 3692 C CA . TRP B 1 201 ? 33.21800 10.91300 62.36100 1.000 47.74587 201 TRP B CA 1
ATOM 3693 C C . TRP B 1 201 ? 34.37700 10.12600 61.76600 1.000 50.18623 201 TRP B C 1
ATOM 3694 O O . TRP B 1 201 ? 34.20000 9.44000 60.75200 1.000 48.18210 201 TRP B O 1
ATOM 3705 N N . ILE B 1 202 ? 35.57400 10.23900 62.35500 1.000 48.52869 202 ILE B N 1
ATOM 3706 C CA . ILE B 1 202 ? 36.78800 9.84200 61.64000 1.000 49.67209 202 ILE B CA 1
ATOM 3707 C C . ILE B 1 202 ? 36.82100 8.35000 61.36900 1.000 48.45293 202 ILE B C 1
ATOM 3708 O O . ILE B 1 202 ? 37.46700 7.90900 60.41100 1.000 40.48148 202 ILE B O 1
ATOM 3713 N N . GLU B 1 203 ? 36.15800 7.55000 62.20700 1.000 47.67097 203 GLU B N 1
ATOM 3714 C CA . GLU B 1 203 ? 36.10200 6.12600 61.96900 1.000 46.02785 203 GLU B CA 1
ATOM 3715 C C . GLU B 1 203 ? 35.28300 5.78500 60.74600 1.000 41.26630 203 GLU B C 1
ATOM 3716 O O . GLU B 1 203 ? 35.21000 4.60200 60.40200 1.000 40.85629 203 GLU B O 1
ATOM 3722 N N . HIS B 1 204 ? 34.66100 6.76600 60.09100 1.000 38.97849 204 HIS B N 1
ATOM 3723 C CA . HIS B 1 204 ? 33.85300 6.54300 58.89500 1.000 42.15055 204 HIS B CA 1
ATOM 3724 C C . HIS B 1 204 ? 34.47900 7.16400 57.65000 1.000 39.84029 204 HIS B C 1
ATOM 3725 O O . HIS B 1 204 ? 33.82100 7.25000 56.61000 1.000 35.78498 204 HIS B O 1
ATOM 3732 N N . ASP B 1 205 ? 35.73900 7.58700 57.73200 1.000 38.78716 205 ASP B N 1
ATOM 3733 C CA . ASP B 1 205 ? 36.37300 8.27300 56.61100 1.000 39.44942 205 ASP B CA 1
ATOM 3734 C C . ASP B 1 205 ? 37.54700 7.42300 56.14300 1.000 34.38829 205 ASP B C 1
ATOM 3735 O O . ASP B 1 205 ? 38.47900 7.17600 56.91500 1.000 35.81529 205 ASP B O 1
ATOM 3740 N N . ALA B 1 206 ? 37.49000 7.06900 54.85700 1.000 36.28259 206 ALA B N 1
ATOM 3741 C CA . ALA B 1 206 ? 38.39300 6.04800 54.33600 1.000 38.81991 206 ALA B CA 1
ATOM 3742 C C . ALA B 1 206 ? 39.83100 6.51700 54.34100 1.000 38.25853 206 ALA B C 1
ATOM 3743 O O . ALA B 1 206 ? 40.74400 5.70500 54.52900 1.000 36.10448 206 ALA B O 1
ATOM 3745 N N . THR B 1 207 ? 40.05400 7.81500 54.13900 1.000 33.24731 207 THR B N 1
ATOM 3746 C CA . THR B 1 207 ? 41.42500 8.30600 54.07500 1.000 33.80144 207 THR B CA 1
ATOM 3747 C C . THR B 1 207 ? 42.07700 8.32100 55.45900 1.000 34.99830 207 THR B C 1
ATOM 3748 O O . THR B 1 207 ? 43.24200 7.93200 55.60200 1.000 34.67077 207 THR B O 1
ATOM 3752 N N . VAL B 1 208 ? 41.34800 8.75500 56.49200 1.000 36.62707 208 VAL B N 1
ATOM 3753 C CA . VAL B 1 208 ? 41.96100 8.69800 57.81700 1.000 43.78525 208 VAL B CA 1
ATOM 3754 C C . VAL B 1 208 ? 42.15800 7.25300 58.24100 1.000 41.69813 208 VAL B C 1
ATOM 3755 O O . VAL B 1 208 ? 43.23000 6.87600 58.72700 1.000 40.96068 208 VAL B O 1
ATOM 3759 N N . LEU B 1 209 ? 41.16900 6.38700 58.00500 1.000 41.42282 209 LEU B N 1
ATOM 3760 C CA . LEU B 1 209 ? 41.33500 4.95100 58.20600 1.000 39.71149 209 LEU B CA 1
ATOM 3761 C C . LEU B 1 209 ? 42.61000 4.43800 57.55100 1.000 39.91334 209 LEU B C 1
ATOM 3762 O O . LEU B 1 209 ? 43.42500 3.76400 58.19100 1.000 40.61229 209 LEU B O 1
ATOM 3767 N N . MET B 1 210 ? 42.79000 4.73700 56.26200 1.000 38.08270 210 MET B N 1
ATOM 3768 C CA . MET B 1 210 ? 43.94800 4.20200 55.55300 1.000 42.76382 210 MET B CA 1
ATOM 3769 C C . MET B 1 210 ? 45.24400 4.74100 56.14000 1.000 41.55360 210 MET B C 1
ATOM 3770 O O . MET B 1 210 ? 46.21400 3.98900 56.29800 1.000 40.43193 210 MET B O 1
ATOM 3775 N N . GLN B 1 211 ? 45.26600 6.03100 56.50000 1.000 35.02861 211 GLN B N 1
ATOM 3776 C CA . GLN B 1 211 ? 46.44300 6.63000 57.12900 1.000 41.22764 211 GLN B CA 1
ATOM 3777 C C . GLN B 1 211 ? 46.93600 5.84700 58.35000 1.000 46.03352 211 GLN B C 1
ATOM 3778 O O . GLN B 1 211 ? 48.12200 5.92500 58.68500 1.000 44.12000 211 GLN B O 1
ATOM 3784 N N . HIS B 1 212 ? 46.06300 5.08700 59.01600 1.000 43.97686 212 HIS B N 1
ATOM 3785 C CA . HIS B 1 212 ? 46.39300 4.45300 60.28800 1.000 40.80405 212 HIS B CA 1
ATOM 3786 C C . HIS B 1 212 ? 46.39800 2.92600 60.22100 1.000 42.34909 212 HIS B C 1
ATOM 3787 O O . HIS B 1 212 ? 46.51100 2.27200 61.26000 1.000 45.17754 212 HIS B O 1
ATOM 3794 N N . GLN B 1 213 ? 46.28000 2.33900 59.03800 1.000 40.72477 213 GLN B N 1
ATOM 3795 C CA . GLN B 1 213 ? 46.50200 0.91100 58.92100 1.000 40.36106 213 GLN B CA 1
ATOM 3796 C C . GLN B 1 213 ? 47.92400 0.57700 59.36300 1.000 45.93213 213 GLN B C 1
ATOM 3797 O O . GLN B 1 213 ? 48.85500 1.35000 59.10100 1.000 46.18030 213 GLN B O 1
ATOM 3803 N N . PRO B 1 214 ? 48.13100 -0.54200 60.04500 1.000 47.54785 214 PRO B N 1
ATOM 3804 C CA . PRO B 1 214 ? 49.49300 -0.89600 60.45900 1.000 46.11385 214 PRO B CA 1
ATOM 3805 C C . PRO B 1 214 ? 50.26200 -1.50700 59.29800 1.000 51.50382 214 PRO B C 1
ATOM 3806 O O . PRO B 1 214 ? 51.46300 -1.25600 59.12500 1.000 50.88025 214 PRO B O 1
ATOM 3810 N N . VAL B 1 215 ? 49.54700 -2.29500 58.48700 1.000 51.74854 215 VAL B N 1
ATOM 3811 C CA . VAL B 1 215 ? 50.07400 -2.88000 57.25900 1.000 49.29476 215 VAL B CA 1
ATOM 3812 C C . VAL B 1 215 ? 49.11100 -2.51900 56.13000 1.000 46.51006 215 VAL B C 1
ATOM 3813 O O . VAL B 1 215 ? 47.99500 -2.04900 56.36700 1.000 44.13398 215 VAL B O 1
ATOM 3817 N N . ALA B 1 216 ? 49.56200 -2.74400 54.89600 1.000 49.67848 216 ALA B N 1
ATOM 3818 C CA . ALA B 1 216 ? 48.68800 -2.66700 53.73100 1.000 42.40143 216 ALA B CA 1
ATOM 3819 C C . ALA B 1 216 ? 47.54700 -3.66300 53.89000 1.000 37.75737 216 ALA B C 1
ATOM 3820 O O . ALA B 1 216 ? 47.80200 -4.86800 53.97500 1.000 39.81373 216 ALA B O 1
ATOM 3822 N N . PRO B 1 217 ? 46.29200 -3.21900 53.96000 1.000 36.67880 217 PRO B N 1
ATOM 3823 C CA . PRO B 1 217 ? 45.19500 -4.18400 54.11800 1.000 36.96000 217 PRO B CA 1
ATOM 3824 C C . PRO B 1 217 ? 44.85100 -4.94700 52.85300 1.000 35.63239 217 PRO B C 1
ATOM 3825 O O . PRO B 1 217 ? 44.15400 -5.96500 52.95900 1.000 40.09000 217 PRO B O 1
ATOM 3829 N N . TYR B 1 218 ? 45.28500 -4.49000 51.66900 1.000 35.69413 218 TYR B N 1
ATOM 3830 C CA . TYR B 1 218 ? 44.97600 -5.15400 50.39400 1.000 34.12326 218 TYR B CA 1
ATOM 3831 C C . TYR B 1 218 ? 46.23900 -5.24600 49.54400 1.000 33.78563 218 TYR B C 1
ATOM 3832 O O . TYR B 1 218 ? 46.42200 -4.49400 48.57600 1.000 36.35411 218 TYR B O 1
ATOM 3841 N N . PRO B 1 219 ? 47.14100 -6.17300 49.89100 1.000 36.41842 219 PRO B N 1
ATOM 3842 C CA . PRO B 1 219 ? 48.40100 -6.31500 49.13800 1.000 35.62024 219 PRO B CA 1
ATOM 3843 C C . PRO B 1 219 ? 48.19600 -6.69700 47.70200 1.000 35.91762 219 PRO B C 1
ATOM 3844 O O . PRO B 1 219 ? 49.13200 -6.55300 46.91100 1.000 36.03213 219 PRO B O 1
ATOM 3848 N N . ALA B 1 220 ? 47.03600 -7.25700 47.35000 1.000 35.88959 220 ALA B N 1
ATOM 3849 C CA . ALA B 1 220 ? 46.80100 -7.53400 45.94800 1.000 30.71641 220 ALA B CA 1
ATOM 3850 C C . ALA B 1 220 ? 46.54900 -6.26300 45.17500 1.000 34.91391 220 ALA B C 1
ATOM 3851 O O . ALA B 1 220 ? 46.60900 -6.29400 43.94400 1.000 35.18614 220 ALA B O 1
ATOM 3853 N N . GLY B 1 221 ? 46.29100 -5.16200 45.85800 1.000 32.63392 221 GLY B N 1
ATOM 3854 C CA . GLY B 1 221 ? 46.09200 -3.89600 45.18800 1.000 31.14208 221 GLY B CA 1
ATOM 3855 C C . GLY B 1 221 ? 44.65300 -3.42000 45.28400 1.000 32.68349 221 GLY B C 1
ATOM 3856 O O . GLY B 1 221 ? 43.71600 -4.20100 45.49200 1.000 36.08718 221 GLY B O 1
ATOM 3857 N N . ILE B 1 222 ? 44.47700 -2.11600 45.15300 1.000 34.62470 222 ILE B N 1
ATOM 3858 C CA . ILE B 1 222 ? 43.16400 -1.49900 45.09700 1.000 26.59716 222 ILE B CA 1
ATOM 3859 C C . ILE B 1 222 ? 43.03100 -0.79800 43.75000 1.000 34.46829 222 ILE B C 1
ATOM 3860 O O . ILE B 1 222 ? 43.98500 -0.19600 43.24400 1.000 33.84888 222 ILE B O 1
ATOM 3865 N N . LEU B 1 223 ? 41.85600 -0.91700 43.14900 1.000 30.74157 223 LEU B N 1
ATOM 3866 C CA . LEU B 1 223 ? 41.58900 -0.35800 41.83300 1.000 34.41641 223 LEU B CA 1
ATOM 3867 C C . LEU B 1 223 ? 40.54800 0.74600 41.96500 1.000 30.96233 223 LEU B C 1
ATOM 3868 O O . LEU B 1 223 ? 39.41400 0.49400 42.38300 1.000 27.94341 223 LEU B O 1
ATOM 3873 N N . ILE B 1 224 ? 40.94000 1.96600 41.62400 1.000 29.14831 224 ILE B N 1
ATOM 3874 C CA . ILE B 1 224 ? 40.03800 3.10400 41.63300 1.000 29.17180 224 ILE B CA 1
ATOM 3875 C C . ILE B 1 224 ? 40.13000 3.80100 40.28400 1.000 28.02246 224 ILE B C 1
ATOM 3876 O O . ILE B 1 224 ? 41.22700 4.10700 39.80500 1.000 25.83027 224 ILE B O 1
ATOM 3881 N N . ASP B 1 225 ? 38.98100 4.04700 39.68100 1.000 28.98810 225 ASP B N 1
ATOM 3882 C CA . ASP B 1 225 ? 38.87000 4.77800 38.43000 1.000 25.56640 225 ASP B CA 1
ATOM 3883 C C . ASP B 1 225 ? 38.14500 6.09400 38.67300 1.000 30.18607 225 ASP B C 1
ATOM 3884 O O . ASP B 1 225 ? 37.14000 6.12900 39.40200 1.000 28.53804 225 ASP B O 1
ATOM 3889 N N . GLN B 1 226 ? 38.66400 7.17600 38.07300 1.000 27.80810 226 GLN B N 1
ATOM 3890 C CA . GLN B 1 226 ? 38.07200 8.49900 38.19600 1.000 26.75961 226 GLN B CA 1
ATOM 3891 C C . GLN B 1 226 ? 38.08100 9.21500 36.85400 1.000 28.99763 226 GLN B C 1
ATOM 3892 O O . GLN B 1 226 ? 39.10100 9.24000 36.16100 1.000 37.08765 226 GLN B O 1
ATOM 3898 N N . GLY B 1 227 ? 36.95800 9.83100 36.50300 1.000 27.87367 227 GLY B N 1
ATOM 3899 C CA . GLY B 1 227 ? 36.89600 10.66600 35.31000 1.000 30.34675 227 GLY B CA 1
ATOM 3900 C C . GLY B 1 227 ? 37.31800 12.09600 35.60700 1.000 29.83291 227 GLY B C 1
ATOM 3901 O O . GLY B 1 227 ? 36.98300 12.65100 36.64900 1.000 31.38254 227 GLY B O 1
ATOM 3902 N N . LEU B 1 228 ? 38.06700 12.68500 34.66300 1.000 34.41241 228 LEU B N 1
ATOM 3903 C CA . LEU B 1 228 ? 38.56400 14.05900 34.78300 1.000 36.03000 228 LEU B CA 1
ATOM 3904 C C . LEU B 1 228 ? 37.48600 15.09500 34.48800 1.000 34.55793 228 LEU B C 1
ATOM 3905 O O . LEU B 1 228 ? 37.68000 16.27300 34.80800 1.000 32.04580 228 LEU B O 1
ATOM 3910 N N . ALA B 1 229 ? 36.37400 14.64700 33.91600 1.000 29.27503 229 ALA B N 1
ATOM 3911 C CA . ALA B 1 229 ? 35.23300 15.53900 33.60800 1.000 33.46634 229 ALA B CA 1
ATOM 3912 C C . ALA B 1 229 ? 34.17700 15.47200 34.71500 1.000 30.94597 229 ALA B C 1
ATOM 3913 O O . ALA B 1 229 ? 33.13300 16.03300 34.53600 1.000 36.44348 229 ALA B O 1
ATOM 3915 N N . ASP B 1 230 ? 34.48000 14.80400 35.81600 1.000 31.03248 230 ASP B N 1
ATOM 3916 C CA . ASP B 1 230 ? 33.55500 14.63900 36.96400 1.000 35.20654 230 ASP B CA 1
ATOM 3917 C C . ASP B 1 230 ? 33.29400 16.00000 37.61000 1.000 31.24545 230 ASP B C 1
ATOM 3918 O O . ASP B 1 230 ? 34.20900 16.60300 38.11900 1.000 37.36342 230 ASP B O 1
ATOM 3923 N N . LYS B 1 231 ? 32.04300 16.42000 37.60500 1.000 34.93489 231 LYS B N 1
ATOM 3924 C CA . LYS B 1 231 ? 31.63100 17.73300 38.13600 1.000 37.38583 231 LYS B CA 1
ATOM 3925 C C . LYS B 1 231 ? 31.71100 17.75700 39.66300 1.000 36.74497 231 LYS B C 1
ATOM 3926 O O . LYS B 1 231 ? 31.70500 18.84100 40.20500 1.000 36.19581 231 LYS B O 1
ATOM 3932 N N . PHE B 1 232 ? 31.80800 16.59700 40.30500 1.000 34.05937 232 PHE B N 1
ATOM 3933 C CA . PHE B 1 232 ? 31.92700 16.55600 41.75600 1.000 37.51569 232 PHE B CA 1
ATOM 3934 C C . PHE B 1 232 ? 33.35300 16.29300 42.20500 1.000 36.27476 232 PHE B C 1
ATOM 3935 O O . PHE B 1 232 ? 33.61700 16.30000 43.41000 1.000 36.94713 232 PHE B O 1
ATOM 3943 N N . LEU B 1 233 ? 34.27900 16.08200 41.26500 1.000 33.41893 233 LEU B N 1
ATOM 3944 C CA . LEU B 1 233 ? 35.62800 15.68000 41.63800 1.000 35.33028 233 LEU B CA 1
ATOM 3945 C C . LEU B 1 233 ? 36.26100 16.70200 42.57000 1.000 38.15770 233 LEU B C 1
ATOM 3946 O O . LEU B 1 233 ? 36.73800 16.35300 43.65600 1.000 37.25816 233 LEU B O 1
ATOM 3951 N N . ALA B 1 234 ? 36.25200 17.97300 42.16900 1.000 43.31000 234 ALA B N 1
ATOM 3952 C CA . ALA B 1 234 ? 36.91900 19.00200 42.95400 1.000 43.33000 234 ALA B CA 1
ATOM 3953 C C . ALA B 1 234 ? 36.24600 19.21700 44.30800 1.000 46.86188 234 ALA B C 1
ATOM 3954 O O . ALA B 1 234 ? 36.93100 19.44800 45.31100 1.000 43.79810 234 ALA B O 1
ATOM 3956 N N . GLU B 1 235 ? 34.91900 19.11900 44.36300 1.000 48.38314 235 GLU B N 1
ATOM 3957 C CA . GLU B 1 235 ? 34.16000 19.50500 45.54100 1.000 46.16920 235 GLU B CA 1
ATOM 3958 C C . GLU B 1 235 ? 33.84100 18.34400 46.47600 1.000 47.44915 235 GLU B C 1
ATOM 3959 O O . GLU B 1 235 ? 33.65800 18.57800 47.67500 1.000 45.98388 235 GLU B O 1
ATOM 3965 N N . GLN B 1 236 ? 33.79200 17.10600 45.98500 1.000 42.01795 236 GLN B N 1
ATOM 3966 C CA . GLN B 1 236 ? 33.23600 16.04900 46.82100 1.000 39.81197 236 GLN B CA 1
ATOM 3967 C C . GLN B 1 236 ? 34.10400 14.80700 47.01600 1.000 39.70773 236 GLN B C 1
ATOM 3968 O O . GLN B 1 236 ? 33.93500 14.10000 48.01200 1.000 34.29127 236 GLN B O 1
ATOM 3974 N N . LEU B 1 237 ? 35.00600 14.49400 46.08900 1.000 41.27242 237 LEU B N 1
ATOM 3975 C CA . LEU B 1 237 ? 35.57000 13.14700 46.07000 1.000 33.57527 237 LEU B CA 1
ATOM 3976 C C . LEU B 1 237 ? 36.97300 13.07100 46.66800 1.000 38.40963 237 LEU B C 1
ATOM 3977 O O . LEU B 1 237 ? 37.26500 12.15100 47.44400 1.000 35.43000 237 LEU B O 1
ATOM 3982 N N . HIS B 1 238 ? 37.84700 14.01100 46.30700 1.000 36.06977 238 HIS B N 1
ATOM 3983 C CA . HIS B 1 238 ? 39.20500 14.11500 46.84400 1.000 42.10909 238 HIS B CA 1
ATOM 3984 C C . HIS B 1 238 ? 40.03300 12.83200 46.83600 1.000 40.41859 238 HIS B C 1
ATOM 3985 O O . HIS B 1 238 ? 40.61800 12.45700 47.87300 1.000 39.16310 238 HIS B O 1
ATOM 3992 N N . PRO B 1 239 ? 40.15000 12.14100 45.70900 1.000 35.17685 239 PRO B N 1
ATOM 3993 C CA . PRO B 1 239 ? 40.97600 10.92700 45.69200 1.000 32.29734 239 PRO B CA 1
ATOM 3994 C C . PRO B 1 239 ? 42.45700 11.19800 45.91400 1.000 37.62165 239 PRO B C 1
ATOM 3995 O O . PRO B 1 239 ? 43.19200 10.25100 46.22700 1.000 34.97845 239 PRO B O 1
ATOM 3999 N N . HIS B 1 240 ? 42.91600 12.44900 45.74500 1.000 35.34245 240 HIS B N 1
ATOM 4000 C CA . HIS B 1 240 ? 44.30300 12.79900 46.04900 1.000 37.11700 240 HIS B CA 1
ATOM 4001 C C . HIS B 1 240 ? 44.67500 12.43700 47.48400 1.000 33.05333 240 HIS B C 1
ATOM 4002 O O . HIS B 1 240 ? 45.79800 11.99700 47.75000 1.000 33.78033 240 HIS B O 1
ATOM 4009 N N . LEU B 1 241 ? 43.74000 12.61300 48.41600 1.000 33.40303 241 LEU B N 1
ATOM 4010 C CA . LEU B 1 241 ? 44.02500 12.39000 49.83300 1.000 42.31859 241 LEU B CA 1
ATOM 4011 C C . LEU B 1 241 ? 44.15200 10.90700 50.15100 1.000 39.20094 241 LEU B C 1
ATOM 4012 O O . LEU B 1 241 ? 45.02200 10.50400 50.93200 1.000 43.00687 241 LEU B O 1
ATOM 4017 N N . LEU B 1 242 ? 43.30300 10.08100 49.54300 1.000 35.81745 242 LEU B N 1
ATOM 4018 C CA . LEU B 1 242 ? 43.43700 8.64000 49.67400 1.000 33.15729 242 LEU B CA 1
ATOM 4019 C C . LEU B 1 242 ? 44.70000 8.13400 48.97700 1.000 40.10222 242 LEU B C 1
ATOM 4020 O O . LEU B 1 242 ? 45.36300 7.20500 49.45900 1.000 35.20638 242 LEU B O 1
ATOM 4025 N N . GLU B 1 243 ? 45.02800 8.71500 47.82600 1.000 36.29631 243 GLU B N 1
ATOM 4026 C CA . GLU B 1 243 ? 46.26300 8.36300 47.14300 1.000 36.60784 243 GLU B CA 1
ATOM 4027 C C . GLU B 1 243 ? 47.44000 8.51500 48.08800 1.000 43.50329 243 GLU B C 1
ATOM 4028 O O . GLU B 1 243 ? 48.25100 7.59800 48.23600 1.000 43.37051 243 GLU B O 1
ATOM 4034 N N . ASP B 1 244 ? 47.51100 9.66300 48.78000 1.000 42.20476 244 ASP B N 1
ATOM 4035 C CA . ASP B 1 244 ? 48.63500 9.95300 49.66600 1.000 41.04580 244 ASP B CA 1
ATOM 4036 C C . ASP B 1 244 ? 48.66000 9.01700 50.86100 1.000 39.61766 244 ASP B C 1
ATOM 4037 O O . ASP B 1 244 ? 49.73600 8.63300 51.33300 1.000 42.65999 244 ASP B O 1
ATOM 4042 N N . ALA B 1 245 ? 47.48600 8.66000 51.38100 1.000 37.28301 245 ALA B N 1
ATOM 4043 C CA . ALA B 1 245 ? 47.44400 7.81100 52.56300 1.000 38.57121 245 ALA B CA 1
ATOM 4044 C C . ALA B 1 245 ? 47.93700 6.40100 52.23800 1.000 42.16138 245 ALA B C 1
ATOM 4045 O O . ALA B 1 245 ? 48.63900 5.78700 53.05300 1.000 39.23699 245 ALA B O 1
ATOM 4047 N N . CYS B 1 246 ? 47.59400 5.88100 51.04200 1.000 37.44177 246 CYS B N 1
ATOM 4048 C CA . CYS B 1 246 ? 48.11800 4.56500 50.66000 1.000 42.94056 246 CYS B CA 1
ATOM 4049 C C . CYS B 1 246 ? 49.62100 4.60800 50.43100 1.000 46.54338 246 CYS B C 1
ATOM 4050 O O . CYS B 1 246 ? 50.35200 3.69000 50.83500 1.000 46.05957 246 CYS B O 1
ATOM 4053 N N . ARG B 1 247 ? 50.12700 5.68000 49.81200 1.000 44.35200 247 ARG B N 1
ATOM 4054 C CA . ARG B 1 247 ? 51.56300 5.86000 49.62200 1.000 43.51837 247 ARG B CA 1
ATOM 4055 C C . ARG B 1 247 ? 52.29400 5.88100 50.95400 1.000 43.71861 247 ARG B C 1
ATOM 4056 O O . ARG B 1 247 ? 53.40500 5.35600 51.06100 1.000 50.36703 247 ARG B O 1
ATOM 4064 N N . ALA B 1 248 ? 51.68800 6.50200 51.97400 1.000 40.28878 248 ALA B N 1
ATOM 4065 C CA . ALA B 1 248 ? 52.35100 6.60300 53.27000 1.000 44.86881 248 ALA B CA 1
ATOM 4066 C C . ALA B 1 248 ? 52.52200 5.23300 53.91300 1.000 46.23178 248 ALA B C 1
ATOM 4067 O O . ALA B 1 248 ? 53.58200 4.93500 54.47000 1.000 45.97434 248 ALA B O 1
ATOM 4069 N N . ILE B 1 249 ? 51.50200 4.37400 53.82700 1.000 46.34044 249 ILE B N 1
ATOM 4070 C CA . ILE B 1 249 ? 51.54900 3.08600 54.50800 1.000 49.71648 249 ILE B CA 1
ATOM 4071 C C . ILE B 1 249 ? 51.92700 1.94200 53.57500 1.000 46.86530 249 ILE B C 1
ATOM 4072 O O . ILE B 1 249 ? 51.98400 0.78500 54.01700 1.000 47.14244 249 ILE B O 1
ATOM 4077 N N . GLY B 1 250 ? 52.21600 2.23300 52.30500 1.000 45.54714 250 GLY B N 1
ATOM 4078 C CA . GLY B 1 250 ? 52.67100 1.21100 51.37300 1.000 43.94733 250 GLY B CA 1
ATOM 4079 C C . GLY B 1 250 ? 51.58100 0.34500 50.78200 1.000 48.80737 250 GLY B C 1
ATOM 4080 O O . GLY B 1 250 ? 51.86900 -0.77200 50.33800 1.000 39.97704 250 GLY B O 1
ATOM 4081 N N . GLN B 1 251 ? 50.33100 0.82600 50.77800 1.000 47.55375 251 GLN B N 1
ATOM 4082 C CA . GLN B 1 251 ? 49.21700 0.10200 50.17500 1.000 37.73958 251 GLN B CA 1
ATOM 4083 C C . GLN B 1 251 ? 49.24400 0.28800 48.66200 1.000 36.98661 251 GLN B C 1
ATOM 4084 O O . GLN B 1 251 ? 49.13500 1.42300 48.18900 1.000 39.92758 251 GLN B O 1
ATOM 4090 N N . PRO B 1 252 ? 49.42400 -0.77400 47.88100 1.000 37.32992 252 PRO B N 1
ATOM 4091 C CA . PRO B 1 252 ? 49.35900 -0.63600 46.41300 1.000 36.34460 252 PRO B CA 1
ATOM 4092 C C . PRO B 1 252 ? 48.00300 -0.09400 45.97100 1.000 39.10881 252 PRO B C 1
ATOM 4093 O O . PRO B 1 252 ? 46.94900 -0.60300 46.36400 1.000 34.57603 252 PRO B O 1
ATOM 4097 N N . LEU B 1 253 ? 48.02900 0.93700 45.13200 1.000 40.25798 253 LEU B N 1
ATOM 4098 C CA . LEU B 1 253 ? 46.81400 1.60600 44.67800 1.000 37.51756 253 LEU B CA 1
ATOM 4099 C C . LEU B 1 253 ? 46.94400 1.98200 43.21200 1.000 42.62135 253 LEU B C 1
ATOM 4100 O O . LEU B 1 253 ? 47.87100 2.70400 42.83900 1.000 39.49474 253 LEU B O 1
ATOM 4105 N N . THR B 1 254 ? 46.08200 1.46900 42.33600 1.000 36.36843 254 THR B N 1
ATOM 4106 C CA . THR B 1 254 ? 46.02400 1.93400 40.96100 1.000 35.94247 254 THR B CA 1
ATOM 4107 C C . THR B 1 254 ? 44.82800 2.87700 40.90100 1.000 38.15630 254 THR B C 1
ATOM 4108 O O . THR B 1 254 ? 43.68600 2.43500 40.75500 1.000 35.14350 254 THR B O 1
ATOM 4112 N N . LEU B 1 255 ? 45.10100 4.17800 41.03800 1.000 35.16248 255 LEU B N 1
ATOM 4113 C CA . LEU B 1 255 ? 44.08900 5.21500 40.83700 1.000 34.91545 255 LEU B CA 1
ATOM 4114 C C . LEU B 1 255 ? 44.27800 5.77500 39.43200 1.000 30.82984 255 LEU B C 1
ATOM 4115 O O . LEU B 1 255 ? 45.27100 6.45400 39.14900 1.000 33.14623 255 LEU B O 1
ATOM 4120 N N . ARG B 1 256 ? 43.35100 5.46400 38.54200 1.000 31.67133 256 ARG B N 1
ATOM 4121 C CA . ARG B 1 256 ? 43.46800 5.89100 37.15700 1.000 28.43004 256 ARG B CA 1
ATOM 4122 C C . ARG B 1 256 ? 42.55500 7.08800 36.93900 1.000 29.12661 256 ARG B C 1
ATOM 4123 O O . ARG B 1 256 ? 41.38400 7.07300 37.33800 1.000 29.27532 256 ARG B O 1
ATOM 4131 N N . ARG B 1 257 ? 43.11800 8.13200 36.35100 1.000 30.37636 257 ARG B N 1
ATOM 4132 C CA . ARG B 1 257 ? 42.40200 9.33700 35.97900 1.000 30.92747 257 ARG B CA 1
ATOM 4133 C C . ARG B 1 257 ? 42.16600 9.33100 34.47800 1.000 31.89522 257 ARG B C 1
ATOM 4134 O O . ARG B 1 257 ? 43.09000 9.06600 33.69900 1.000 33.94641 257 ARG B O 1
ATOM 4142 N N . HIS B 1 258 ? 40.92800 9.58000 34.06700 1.000 30.65393 258 HIS B N 1
ATOM 4143 C CA . HIS B 1 258 ? 40.55800 9.43200 32.66300 1.000 31.28617 258 HIS B CA 1
ATOM 4144 C C . HIS B 1 258 ? 40.00700 10.74600 32.14400 1.000 34.00550 258 HIS B C 1
ATOM 4145 O O . HIS B 1 258 ? 39.00000 11.23800 32.65900 1.000 30.24147 258 HIS B O 1
ATOM 4152 N N . GLU B 1 259 ? 40.65700 11.30700 31.13200 1.000 36.08157 259 GLU B N 1
ATOM 4153 C CA . GLU B 1 259 ? 40.23900 12.58000 30.49700 1.000 30.35494 259 GLU B CA 1
ATOM 4154 C C . GLU B 1 259 ? 38.85500 12.43500 29.87400 1.000 29.83330 259 GLU B C 1
ATOM 4155 O O . GLU B 1 259 ? 38.57500 11.37600 29.33700 1.000 32.59012 259 GLU B O 1
ATOM 4161 N N . GLY B 1 260 ? 38.00600 13.44800 30.03800 1.000 28.08722 260 GLY B N 1
ATOM 4162 C CA . GLY B 1 260 ? 36.67800 13.53500 29.39700 1.000 24.38980 260 GLY B CA 1
ATOM 4163 C C . GLY B 1 260 ? 35.55800 12.73200 30.02500 1.000 26.85032 260 GLY B C 1
ATOM 4164 O O . GLY B 1 260 ? 34.43800 13.01400 29.70800 1.000 29.25632 260 GLY B O 1
ATOM 4165 N N . TYR B 1 261 ? 35.88000 11.76800 30.86900 1.000 26.64452 261 TYR B N 1
ATOM 4166 C CA . TYR B 1 261 ? 34.83600 10.93300 31.49500 1.000 27.27474 261 TYR B CA 1
ATOM 4167 C C . TYR B 1 261 ? 34.18600 11.68600 32.65400 1.000 33.55717 261 TYR B C 1
ATOM 4168 O O . TYR B 1 261 ? 34.86700 12.30600 33.43800 1.000 29.28643 261 TYR B O 1
ATOM 4177 N N . ASP B 1 262 ? 32.88400 11.55300 32.85400 1.000 29.90482 262 ASP B N 1
ATOM 4178 C CA . ASP B 1 262 ? 32.11200 12.21800 33.92200 1.000 29.09506 262 ASP B CA 1
ATOM 4179 C C . ASP B 1 262 ? 31.88300 11.26600 35.09800 1.000 32.82287 262 ASP B C 1
ATOM 4180 O O . ASP B 1 262 ? 32.63700 10.33200 35.25100 1.000 28.15646 262 ASP B O 1
ATOM 4185 N N . HIS B 1 263 ? 30.87500 11.55900 35.79900 1.000 29.37684 263 HIS B N 1
ATOM 4186 C CA . HIS B 1 263 ? 30.57800 10.80200 37.03300 1.000 34.48209 263 HIS B CA 1
ATOM 4187 C C . HIS B 1 263 ? 29.55600 9.67600 36.85600 1.000 35.83815 263 HIS B C 1
ATOM 4188 O O . HIS B 1 263 ? 29.56200 8.79900 37.71000 1.000 33.30871 263 HIS B O 1
ATOM 4195 N N . GLY B 1 264 ? 28.80800 9.63100 35.75100 1.000 32.34227 264 GLY B N 1
ATOM 4196 C CA . GLY B 1 264 ? 27.68700 8.71800 35.71400 1.000 30.42024 264 GLY B CA 1
ATOM 4197 C C . GLY B 1 264 ? 28.01600 7.37800 35.08200 1.000 29.05552 264 GLY B C 1
ATOM 4198 O O . GLY B 1 264 ? 29.17100 7.00300 34.86600 1.000 30.31050 264 GLY B O 1
ATOM 4199 N N . TYR B 1 265 ? 26.94500 6.67800 34.70800 1.000 25.50429 265 TYR B N 1
ATOM 4200 C CA . TYR B 1 265 ? 27.10200 5.26900 34.37400 1.000 28.63514 265 TYR B CA 1
ATOM 4201 C C . TYR B 1 265 ? 27.55700 4.99300 32.94900 1.000 31.23582 265 TYR B C 1
ATOM 4202 O O . TYR B 1 265 ? 27.84900 3.83500 32.65100 1.000 31.35052 265 TYR B O 1
ATOM 4211 N N . TYR B 1 266 ? 27.66200 5.98900 32.06900 1.000 24.59403 266 TYR B N 1
ATOM 4212 C CA . TYR B 1 266 ? 28.43400 5.72900 30.86000 1.000 27.01713 266 TYR B CA 1
ATOM 4213 C C . TYR B 1 266 ? 29.90800 5.58700 31.20200 1.000 27.25506 266 TYR B C 1
ATOM 4214 O O . TYR B 1 266 ? 30.60100 4.72700 30.64600 1.000 20.38395 266 TYR B O 1
ATOM 4223 N N . PHE B 1 267 ? 30.37200 6.38800 32.16900 1.000 29.41210 267 PHE B N 1
ATOM 4224 C CA . PHE B 1 267 ? 31.70400 6.21300 32.74300 1.000 28.29767 267 PHE B CA 1
ATOM 4225 C C . PHE B 1 267 ? 31.83800 4.84800 33.41800 1.000 29.55469 267 PHE B C 1
ATOM 4226 O O . PHE B 1 267 ? 32.74900 4.07800 33.09800 1.000 28.87693 267 PHE B O 1
ATOM 4234 N N . VAL B 1 268 ? 30.91400 4.52400 34.32600 1.000 27.54046 268 VAL B N 1
ATOM 4235 C CA . VAL B 1 268 ? 31.02000 3.28800 35.09400 1.000 22.44890 268 VAL B CA 1
ATOM 4236 C C . VAL B 1 268 ? 31.00200 2.07600 34.17500 1.000 29.67395 268 VAL B C 1
ATOM 4237 O O . VAL B 1 268 ? 31.82400 1.16000 34.33300 1.000 25.58718 268 VAL B O 1
ATOM 4241 N N . GLN B 1 269 ? 30.09500 2.04300 33.18000 1.000 28.72769 269 GLN B N 1
ATOM 4242 C CA . GLN B 1 269 ? 30.11300 0.85700 32.32600 1.000 27.70214 269 GLN B CA 1
ATOM 4243 C C . GLN B 1 269 ? 31.34200 0.82000 31.43800 1.000 28.29950 269 GLN B C 1
ATOM 4244 O O . GLN B 1 269 ? 31.76300 -0.27500 31.05600 1.000 36.98190 269 GLN B O 1
ATOM 4250 N N . SER B 1 270 ? 32.00300 1.95600 31.21400 1.000 28.17389 270 SER B N 1
ATOM 4251 C CA . SER B 1 270 ? 33.21500 1.95000 30.39600 1.000 30.31203 270 SER B CA 1
ATOM 4252 C C . SER B 1 270 ? 34.42300 1.28400 31.07700 1.000 34.68120 270 SER B C 1
ATOM 4253 O O . SER B 1 270 ? 35.33600 0.81300 30.38600 1.000 30.75173 270 SER B O 1
ATOM 4256 N N . PHE B 1 271 ? 34.45800 1.16400 32.39700 1.000 32.53179 271 PHE B N 1
ATOM 4257 C CA . PHE B 1 271 ? 35.58500 0.48500 33.01500 1.000 28.73830 271 PHE B CA 1
ATOM 4258 C C . PHE B 1 271 ? 35.14500 -0.71900 33.83400 1.000 29.50847 271 PHE B C 1
ATOM 4259 O O . PHE B 1 271 ? 35.95100 -1.28500 34.59200 1.000 30.51066 271 PHE B O 1
ATOM 4267 N N . MET B 1 272 ? 33.89300 -1.14800 33.65700 1.000 31.62523 272 MET B N 1
ATOM 4268 C CA . MET B 1 272 ? 33.35100 -2.23000 34.46200 1.000 27.06683 272 MET B CA 1
ATOM 4269 C C . MET B 1 272 ? 34.13100 -3.51000 34.23800 1.000 28.72203 272 MET B C 1
ATOM 4270 O O . MET B 1 272 ? 34.36000 -4.27300 35.18200 1.000 29.89692 272 MET B O 1
ATOM 4275 N N . ALA B 1 273 ? 34.55500 -3.76000 32.99300 1.000 30.85473 273 ALA B N 1
ATOM 4276 C CA . ALA B 1 273 ? 35.28200 -4.99200 32.69700 1.000 35.88872 273 ALA B CA 1
ATOM 4277 C C . ALA B 1 273 ? 36.58000 -5.08100 33.49900 1.000 31.72975 273 ALA B C 1
ATOM 4278 O O . ALA B 1 273 ? 36.89100 -6.13900 34.05700 1.000 33.03931 273 ALA B O 1
ATOM 4280 N N . ASP B 1 274 ? 37.34300 -3.98200 33.57500 1.000 29.16645 274 ASP B N 1
ATOM 4281 C CA . ASP B 1 274 ? 38.55700 -3.96200 34.38900 1.000 34.23200 274 ASP B CA 1
ATOM 4282 C C . ASP B 1 274 ? 38.25800 -4.31200 35.84500 1.000 33.54555 274 ASP B C 1
ATOM 4283 O O . ASP B 1 274 ? 39.04100 -5.01200 36.50800 1.000 29.48674 274 ASP B O 1
ATOM 4288 N N . HIS B 1 275 ? 37.13600 -3.82400 36.37000 1.000 29.74090 275 HIS B N 1
ATOM 4289 C CA . HIS B 1 275 ? 36.85100 -4.09000 37.76900 1.000 29.53997 275 HIS B CA 1
ATOM 4290 C C . HIS B 1 275 ? 36.50500 -5.55300 37.98700 1.000 35.25552 275 HIS B C 1
ATOM 4291 O O . HIS B 1 275 ? 36.93300 -6.15700 38.98100 1.000 34.81245 275 HIS B O 1
ATOM 4298 N N . LEU B 1 276 ? 35.77300 -6.15300 37.05300 1.000 32.91418 276 LEU B N 1
ATOM 4299 C CA . LEU B 1 276 ? 35.39100 -7.55200 37.22000 1.000 32.77490 276 LEU B CA 1
ATOM 4300 C C . LEU B 1 276 ? 36.60300 -8.46900 37.09200 1.000 37.57995 276 LEU B C 1
ATOM 4301 O O . LEU B 1 276 ? 36.74900 -9.43200 37.86500 1.000 36.48854 276 LEU B O 1
ATOM 4306 N N . ALA B 1 277 ? 37.49200 -8.17500 36.13100 1.000 31.47739 277 ALA B N 1
ATOM 4307 C CA . ALA B 1 277 ? 38.72500 -8.95200 35.99300 1.000 31.93679 277 ALA B CA 1
ATOM 4308 C C . ALA B 1 277 ? 39.58800 -8.84000 37.24700 1.000 28.40113 277 ALA B C 1
ATOM 4309 O O . ALA B 1 277 ? 40.21100 -9.81800 37.66900 1.000 32.69010 277 ALA B O 1
ATOM 4311 N N . HIS B 1 278 ? 39.61300 -7.66500 37.87600 1.000 30.88741 278 HIS B N 1
ATOM 4312 C CA . HIS B 1 278 ? 40.38100 -7.50700 39.11100 1.000 30.86304 278 HIS B CA 1
ATOM 4313 C C . HIS B 1 278 ? 39.80900 -8.37200 40.22600 1.000 33.34863 278 HIS B C 1
ATOM 4314 O O . HIS B 1 278 ? 40.54100 -9.09700 40.90700 1.000 33.79000 278 HIS B O 1
ATOM 4321 N N . HIS B 1 279 ? 38.49800 -8.30000 40.43700 1.000 30.23335 279 HIS B N 1
ATOM 4322 C CA . HIS B 1 279 ? 37.90800 -9.06500 41.52600 1.000 31.68450 279 HIS B CA 1
ATOM 4323 C C . HIS B 1 279 ? 38.00600 -10.55400 41.24900 1.000 32.77833 279 HIS B C 1
ATOM 4324 O O . HIS B 1 279 ? 38.50600 -11.31100 42.08600 1.000 34.08145 279 HIS B O 1
ATOM 4331 N N . ALA B 1 280 ? 37.57700 -10.97400 40.05300 1.000 29.54161 280 ALA B N 1
ATOM 4332 C CA . ALA B 1 280 ? 37.60700 -12.38100 39.66400 1.000 34.38808 280 ALA B CA 1
ATOM 4333 C C . ALA B 1 280 ? 38.97700 -13.00400 39.89100 1.000 34.65168 280 ALA B C 1
ATOM 4334 O O . ALA B 1 280 ? 39.08900 -14.09100 40.46600 1.000 37.07144 280 ALA B O 1
ATOM 4336 N N . GLN B 1 281 ? 40.03100 -12.33200 39.42400 1.000 32.67534 281 GLN B N 1
ATOM 4337 C CA . GLN B 1 281 ? 41.37700 -12.85700 39.59500 1.000 38.23601 281 GLN B CA 1
ATOM 4338 C C . GLN B 1 281 ? 41.69000 -13.11900 41.05800 1.000 37.48567 281 GLN B C 1
ATOM 4339 O O . GLN B 1 281 ? 42.31200 -14.13000 41.38900 1.000 36.65710 281 GLN B O 1
ATOM 4345 N N . ILE B 1 282 ? 41.24900 -12.24500 41.94900 1.000 33.28083 282 ILE B N 1
ATOM 4346 C CA . ILE B 1 282 ? 41.54700 -12.45300 43.35700 1.000 36.07535 282 ILE B CA 1
ATOM 4347 C C . ILE B 1 282 ? 40.63200 -13.51600 43.94300 1.000 39.92613 282 ILE B C 1
ATOM 4348 O O . ILE B 1 282 ? 41.10600 -14.51800 44.48600 1.000 45.21000 282 ILE B O 1
ATOM 4353 N N . LEU B 1 283 ? 39.30700 -13.33900 43.79600 1.000 42.46188 283 LEU B N 1
ATOM 4354 C CA . LEU B 1 283 ? 38.34700 -14.27500 44.38200 1.000 40.71421 283 LEU B CA 1
ATOM 4355 C C . LEU B 1 283 ? 38.49500 -15.69900 43.83000 1.000 45.89595 283 LEU B C 1
ATOM 4356 O O . LEU B 1 283 ? 38.28200 -16.66300 44.57500 1.000 43.07197 283 LEU B O 1
ATOM 4361 N N . ASN B 1 284 ? 38.84100 -15.85400 42.54000 1.000 41.47198 284 ASN B N 1
ATOM 4362 C CA . ASN B 1 284 ? 39.06600 -17.16300 41.91900 1.000 43.34845 284 ASN B CA 1
ATOM 4363 C C . ASN B 1 284 ? 40.53500 -17.58100 42.06400 1.000 56.35686 284 ASN B C 1
ATOM 4364 O O . ASN B 1 284 ? 41.04600 -17.85000 43.15400 1.000 56.26083 284 ASN B O 1
ATOM 4369 N N . SER C 1 4 ? 22.75000 3.54600 96.36000 1.000 153.20000 4 SER C N 1
ATOM 4370 C CA . SER C 1 4 ? 23.55800 2.40100 96.85400 1.000 154.57000 4 SER C CA 1
ATOM 4371 C C . SER C 1 4 ? 25.02200 2.82400 97.03500 1.000 172.76000 4 SER C C 1
ATOM 4372 O O . SER C 1 4 ? 25.85800 2.34500 96.28300 1.000 180.44000 4 SER C O 1
ATOM 4375 N N . ILE C 1 5 ? 25.31200 3.74400 97.96100 1.000 149.99000 5 ILE C N 1
ATOM 4376 C CA . ILE C 1 5 ? 26.71900 4.19300 98.19200 1.000 123.31116 5 ILE C CA 1
ATOM 4377 C C . ILE C 1 5 ? 27.04300 4.12300 99.68800 1.000 119.44058 5 ILE C C 1
ATOM 4378 O O . ILE C 1 5 ? 26.16900 4.44400 100.49000 1.000 122.41260 5 ILE C O 1
ATOM 4383 N N . LYS C 1 6 ? 28.27900 3.75500 100.03100 1.000 108.53432 6 LYS C N 1
ATOM 4384 C CA . LYS C 1 6 ? 28.71800 3.64700 101.44500 1.000 102.99253 6 LYS C CA 1
ATOM 4385 C C . LYS C 1 6 ? 30.02500 4.40800 101.66300 1.000 85.90018 6 LYS C C 1
ATOM 4386 O O . LYS C 1 6 ? 31.01200 4.00900 101.08300 1.000 78.82011 6 LYS C O 1
ATOM 4392 N N . THR C 1 7 ? 30.00800 5.42400 102.52600 1.000 85.94375 7 THR C N 1
ATOM 4393 C CA . THR C 1 7 ? 31.20400 6.22300 102.90000 1.000 78.70988 7 THR C CA 1
ATOM 4394 C C . THR C 1 7 ? 32.15000 5.37200 103.76200 1.000 80.02865 7 THR C C 1
ATOM 4395 O O . THR C 1 7 ? 31.89200 5.27500 104.95400 1.000 79.43030 7 THR C O 1
ATOM 4399 N N . LEU C 1 8 ? 33.24200 4.86100 103.17500 1.000 76.18569 8 LEU C N 1
ATOM 4400 C CA . LEU C 1 8 ? 34.22300 3.98500 103.81500 1.000 71.38520 8 LEU C CA 1
ATOM 4401 C C . LEU C 1 8 ? 35.07200 4.73500 104.84200 1.000 65.98566 8 LEU C C 1
ATOM 4402 O O . LEU C 1 8 ? 35.34300 4.21000 105.92900 1.000 61.20948 8 LEU C O 1
ATOM 4407 N N . SER C 1 9 ? 35.47800 5.97100 104.54900 1.000 59.68721 9 SER C N 1
ATOM 4408 C CA . SER C 1 9 ? 36.20800 6.80600 105.49500 1.000 58.44422 9 SER C CA 1
ATOM 4409 C C . SER C 1 9 ? 35.79600 8.24900 105.26700 1.000 54.16665 9 SER C C 1
ATOM 4410 O O . SER C 1 9 ? 35.18000 8.58200 104.25700 1.000 58.26215 9 SER C O 1
ATOM 4413 N N . ALA C 1 10 ? 36.17500 9.11300 106.20500 1.000 54.52164 10 ALA C N 1
ATOM 4414 C CA . ALA C 1 10 ? 35.87900 10.53900 106.13400 1.000 56.07806 10 ALA C CA 1
ATOM 4415 C C . ALA C 1 10 ? 36.82100 11.25800 107.08600 1.000 57.25328 10 ALA C C 1
ATOM 4416 O O . ALA C 1 10 ? 36.93200 10.86800 108.25300 1.000 56.26844 10 ALA C O 1
ATOM 4418 N N . HIS C 1 11 ? 37.48600 12.30500 106.59900 1.000 52.90935 11 HIS C N 1
ATOM 4419 C CA . HIS C 1 11 ? 38.60500 12.89500 107.32100 1.000 55.18794 11 HIS C CA 1
ATOM 4420 C C . HIS C 1 11 ? 38.55000 14.40100 107.16800 1.000 54.35226 11 HIS C C 1
ATOM 4421 O O . HIS C 1 11 ? 38.51600 14.90600 106.04300 1.000 53.96047 11 HIS C O 1
ATOM 4428 N N . ARG C 1 12 ? 38.53800 15.11700 108.29100 1.000 58.85395 12 ARG C N 1
ATOM 4429 C CA . ARG C 1 12 ? 38.69800 16.56100 108.21800 1.000 61.77207 12 ARG C CA 1
ATOM 4430 C C . ARG C 1 12 ? 40.00200 16.86200 107.49500 1.000 61.28142 12 ARG C C 1
ATOM 4431 O O . ARG C 1 12 ? 40.99300 16.14100 107.64400 1.000 59.15547 12 ARG C O 1
ATOM 4439 N N . SER C 1 13 ? 39.98600 17.91400 106.68100 1.000 61.70028 13 SER C N 1
ATOM 4440 C CA . SER C 1 13 ? 41.08400 18.17100 105.75600 1.000 57.46796 13 SER C CA 1
ATOM 4441 C C . SER C 1 13 ? 41.03300 19.64500 105.40400 1.000 59.12435 13 SER C C 1
ATOM 4442 O O . SER C 1 13 ? 40.06300 20.09300 104.79000 1.000 68.57114 13 SER C O 1
ATOM 4445 N N . PHE C 1 14 ? 42.03400 20.41300 105.82800 1.000 61.15168 14 PHE C N 1
ATOM 4446 C CA . PHE C 1 14 ? 42.12100 21.84700 105.57300 1.000 60.61658 14 PHE C CA 1
ATOM 4447 C C . PHE C 1 14 ? 40.78300 22.56900 105.71400 1.000 64.91962 14 PHE C C 1
ATOM 4448 O O . PHE C 1 14 ? 40.45800 23.44600 104.90600 1.000 64.62527 14 PHE C O 1
ATOM 4456 N N . GLY C 1 15 ? 40.00100 22.21700 106.72600 1.000 60.81633 15 GLY C N 1
ATOM 4457 C CA . GLY C 1 15 ? 38.68100 22.79500 106.91900 1.000 65.91419 15 GLY C CA 1
ATOM 4458 C C . GLY C 1 15 ? 37.55500 22.02700 106.25800 1.000 65.15014 15 GLY C C 1
ATOM 4459 O O . GLY C 1 15 ? 36.46100 21.92900 106.81600 1.000 69.98117 15 GLY C O 1
ATOM 4460 N N . GLY C 1 16 ? 37.80100 21.48500 105.07300 1.000 61.88923 16 GLY C N 1
ATOM 4461 C CA . GLY C 1 16 ? 36.81500 20.68500 104.37800 1.000 62.12859 16 GLY C CA 1
ATOM 4462 C C . GLY C 1 16 ? 36.78800 19.27700 104.92900 1.000 65.01189 16 GLY C C 1
ATOM 4463 O O . GLY C 1 16 ? 37.25400 19.01000 106.04000 1.000 61.94140 16 GLY C O 1
ATOM 4464 N N . VAL C 1 17 ? 36.23600 18.35700 104.13100 1.000 62.14257 17 VAL C N 1
ATOM 4465 C CA . VAL C 1 17 ? 36.16900 16.94300 104.48600 1.000 58.64722 17 VAL C CA 1
ATOM 4466 C C . VAL C 1 17 ? 36.64200 16.08600 103.31400 1.000 62.77250 17 VAL C C 1
ATOM 4467 O O . VAL C 1 17 ? 36.28600 16.34100 102.15700 1.000 64.04014 17 VAL C O 1
ATOM 4471 N N . GLN C 1 18 ? 37.42500 15.05000 103.62500 1.000 59.01858 18 GLN C N 1
ATOM 4472 C CA . GLN C 1 18 ? 37.95000 14.09600 102.65300 1.000 54.05805 18 GLN C CA 1
ATOM 4473 C C . GLN C 1 18 ? 37.22000 12.76800 102.80300 1.000 59.12780 18 GLN C C 1
ATOM 4474 O O . GLN C 1 18 ? 37.38500 12.08500 103.82100 1.000 58.45148 18 GLN C O 1
ATOM 4480 N N . HIS C 1 19 ? 36.44800 12.38300 101.78400 1.000 60.63562 19 HIS C N 1
ATOM 4481 C CA . HIS C 1 19 ? 35.67800 11.14500 101.81400 1.000 59.30917 19 HIS C CA 1
ATOM 4482 C C . HIS C 1 19 ? 36.31100 10.07800 100.92700 1.000 56.28572 19 HIS C C 1
ATOM 4483 O O . HIS C 1 19 ? 37.07800 10.36900 100.00200 1.000 53.35398 19 HIS C O 1
ATOM 4490 N N . PHE C 1 20 ? 35.96600 8.82700 101.22600 1.000 56.85816 20 PHE C N 1
ATOM 4491 C CA . PHE C 1 20 ? 36.27400 7.67100 100.38700 1.000 56.13137 20 PHE C CA 1
ATOM 4492 C C . PHE C 1 20 ? 34.98300 6.86600 100.28400 1.000 60.97582 20 PHE C C 1
ATOM 4493 O O . PHE C 1 20 ? 34.61200 6.16000 101.22600 1.000 64.51544 20 PHE C O 1
ATOM 4501 N N . HIS C 1 21 ? 34.28900 6.97600 99.15800 1.000 63.08891 21 HIS C N 1
ATOM 4502 C CA . HIS C 1 21 ? 33.01700 6.29200 98.96600 1.000 67.54839 21 HIS C CA 1
ATOM 4503 C C . HIS C 1 21 ? 33.19800 4.99500 98.18700 1.000 65.33497 21 HIS C C 1
ATOM 4504 O O . HIS C 1 21 ? 34.13100 4.84800 97.39500 1.000 59.09866 21 HIS C O 1
ATOM 4511 N N . GLU C 1 22 ? 32.29000 4.05300 98.42900 1.000 70.35799 22 GLU C N 1
ATOM 4512 C CA . GLU C 1 22 ? 32.14200 2.85600 97.61900 1.000 73.14447 22 GLU C CA 1
ATOM 4513 C C . GLU C 1 22 ? 30.70400 2.78400 97.12500 1.000 84.41288 22 GLU C C 1
ATOM 4514 O O . GLU C 1 22 ? 29.77600 3.22700 97.80900 1.000 94.65746 22 GLU C O 1
ATOM 4520 N N . HIS C 1 23 ? 30.52400 2.23300 95.92700 1.000 78.27480 23 HIS C N 1
ATOM 4521 C CA . HIS C 1 23 ? 29.18600 2.05800 95.37900 1.000 88.49786 23 HIS C CA 1
ATOM 4522 C C . HIS C 1 23 ? 29.21700 0.92600 94.36300 1.000 81.03961 23 HIS C C 1
ATOM 4523 O O . HIS C 1 23 ? 30.28100 0.49300 93.91400 1.000 75.79415 23 HIS C O 1
ATOM 4530 N N . ALA C 1 24 ? 28.03000 0.52000 93.92300 1.000 84.83978 24 ALA C N 1
ATOM 4531 C CA . ALA C 1 24 ? 27.96600 -0.49000 92.84500 1.000 85.89729 24 ALA C CA 1
ATOM 4532 C C . ALA C 1 24 ? 27.72600 0.26400 91.53400 1.000 81.38768 24 ALA C C 1
ATOM 4533 O O . ALA C 1 24 ? 26.88200 1.15400 91.51300 1.000 82.46505 24 ALA C O 1
ATOM 4535 N N . SER C 1 25 ? 28.51300 -0.01600 90.50400 1.000 78.46848 25 SER C N 1
ATOM 4536 C CA . SER C 1 25 ? 28.26800 0.72200 89.24600 1.000 80.22650 25 SER C CA 1
ATOM 4537 C C . SER C 1 25 ? 27.44700 -0.14400 88.31300 1.000 74.81976 25 SER C C 1
ATOM 4538 O O . SER C 1 25 ? 27.76100 -1.33300 88.17400 1.000 66.47664 25 SER C O 1
ATOM 4541 N N . ARG C 1 26 ? 26.43900 0.48500 87.71900 1.000 79.46694 26 ARG C N 1
ATOM 4542 C CA . ARG C 1 26 ? 25.57900 -0.19400 86.72800 1.000 78.58921 26 ARG C CA 1
ATOM 4543 C C . ARG C 1 26 ? 26.46900 -0.48000 85.53000 1.000 70.66340 26 ARG C C 1
ATOM 4544 O O . ARG C 1 26 ? 26.43200 -1.60200 85.03800 1.000 64.49000 26 ARG C O 1
ATOM 4552 N N . GLU C 1 27 ? 27.30900 0.49600 85.17700 1.000 73.81202 27 GLU C N 1
ATOM 4553 C CA . GLU C 1 27 ? 28.14800 0.36200 83.99200 1.000 73.62647 27 GLU C CA 1
ATOM 4554 C C . GLU C 1 27 ? 29.21600 -0.71300 84.16300 1.000 70.28292 27 GLU C C 1
ATOM 4555 O O . GLU C 1 27 ? 29.52000 -1.45500 83.22100 1.000 66.79453 27 GLU C O 1
ATOM 4561 N N . ILE C 1 28 ? 29.79700 -0.81500 85.35500 1.000 68.61144 28 ILE C N 1
ATOM 4562 C CA . ILE C 1 28 ? 30.87700 -1.76900 85.57200 1.000 66.49317 28 ILE C CA 1
ATOM 4563 C C . ILE C 1 28 ? 30.32500 -3.12300 85.98200 1.000 62.98137 28 ILE C C 1
ATOM 4564 O O . ILE C 1 28 ? 30.94600 -4.16100 85.71500 1.000 58.05990 28 ILE C O 1
ATOM 4569 N N . GLY C 1 29 ? 29.14800 -3.12100 86.61500 1.000 70.64458 29 GLY C N 1
ATOM 4570 C CA . GLY C 1 29 ? 28.56800 -4.31100 87.18200 1.000 67.99410 29 GLY C CA 1
ATOM 4571 C C . GLY C 1 29 ? 29.18100 -4.71800 88.49200 1.000 71.34356 29 GLY C C 1
ATOM 4572 O O . GLY C 1 29 ? 28.72200 -5.69100 89.10600 1.000 71.92798 29 GLY C O 1
ATOM 4573 N N . LEU C 1 30 ? 30.23000 -4.00900 88.87700 1.000 70.44859 30 LEU C N 1
ATOM 4574 C CA . LEU C 1 30 ? 30.91000 -4.30700 90.15200 1.000 71.84019 30 LEU C CA 1
ATOM 4575 C C . LEU C 1 30 ? 30.84100 -3.07500 91.04000 1.000 71.23736 30 LEU C C 1
ATOM 4576 O O . LEU C 1 30 ? 30.43800 -2.01300 90.56800 1.000 69.88074 30 LEU C O 1
ATOM 4581 N N . PRO C 1 31 ? 31.15300 -3.19700 92.33600 1.000 70.48749 31 PRO C N 1
ATOM 4582 C CA . PRO C 1 31 ? 31.20800 -2.03900 93.18900 1.000 70.12763 31 PRO C CA 1
ATOM 4583 C C . PRO C 1 31 ? 32.53300 -1.37200 92.79800 1.000 69.93412 31 PRO C C 1
ATOM 4584 O O . PRO C 1 31 ? 33.50900 -2.03800 92.51300 1.000 61.60024 31 PRO C O 1
ATOM 4588 N N . MET C 1 32 ? 32.49900 -0.05100 92.75100 1.000 67.23884 32 MET C N 1
ATOM 4589 C CA . MET C 1 32 ? 33.70100 0.72700 92.41900 1.000 65.54804 32 MET C CA 1
ATOM 4590 C C . MET C 1 32 ? 34.00700 1.62700 93.60500 1.000 61.56498 32 MET C C 1
ATOM 4591 O O . MET C 1 32 ? 33.09700 1.95700 94.34000 1.000 59.66873 32 MET C O 1
ATOM 4596 N N . ARG C 1 33 ? 35.27100 1.98100 93.77300 1.000 61.55311 33 ARG C N 1
ATOM 4597 C CA . ARG C 1 33 ? 35.64700 2.88500 94.88300 1.000 55.80822 33 ARG C CA 1
ATOM 4598 C C . ARG C 1 33 ? 36.16200 4.20000 94.30600 1.000 47.17179 33 ARG C C 1
ATOM 4599 O O . ARG C 1 33 ? 36.84900 4.18200 93.31000 1.000 49.17022 33 ARG C O 1
ATOM 4607 N N . PHE C 1 34 ? 35.78400 5.29800 94.92100 1.000 46.02181 34 PHE C N 1
ATOM 4608 C CA . PHE C 1 34 ? 36.28600 6.60100 94.52000 1.000 47.57655 34 PHE C CA 1
ATOM 4609 C C . PHE C 1 34 ? 36.45500 7.47100 95.75700 1.000 52.80502 34 PHE C C 1
ATOM 4610 O O . PHE C 1 34 ? 35.83400 7.24500 96.79700 1.000 55.55407 34 PHE C O 1
ATOM 4618 N N . ALA C 1 35 ? 37.30700 8.47400 95.63200 1.000 53.43236 35 ALA C N 1
ATOM 4619 C CA . ALA C 1 35 ? 37.49200 9.47000 96.67100 1.000 49.96427 35 ALA C CA 1
ATOM 4620 C C . ALA C 1 35 ? 36.83200 10.77600 96.26200 1.000 49.56955 35 ALA C C 1
ATOM 4621 O O . ALA C 1 35 ? 36.56500 11.02400 95.08600 1.000 59.85472 35 ALA C O 1
ATOM 4623 N N . ALA C 1 36 ? 36.58200 11.62600 97.24900 1.000 57.72821 36 ALA C N 1
ATOM 4624 C CA . ALA C 1 36 ? 35.96900 12.91800 96.97000 1.000 58.11056 36 ALA C CA 1
ATOM 4625 C C . ALA C 1 36 ? 36.33800 13.90400 98.06800 1.000 59.22343 36 ALA C C 1
ATOM 4626 O O . ALA C 1 36 ? 36.00500 13.68900 99.24100 1.000 60.72026 36 ALA C O 1
ATOM 4628 N N . TYR C 1 37 ? 37.03600 14.97100 97.69200 1.000 57.31505 37 TYR C N 1
ATOM 4629 C CA . TYR C 1 37 ? 37.29900 16.07900 98.59900 1.000 59.72641 37 TYR C CA 1
ATOM 4630 C C . TYR C 1 37 ? 36.25100 17.16100 98.38100 1.000 67.85863 37 TYR C C 1
ATOM 4631 O O . TYR C 1 37 ? 36.07000 17.64100 97.25800 1.000 62.74097 37 TYR C O 1
ATOM 4640 N N . LEU C 1 38 ? 35.55600 17.52800 99.45800 1.000 74.41749 38 LEU C N 1
ATOM 4641 C CA . LEU C 1 38 ? 34.64400 18.65800 99.42200 1.000 67.31618 38 LEU C CA 1
ATOM 4642 C C . LEU C 1 38 ? 35.22800 19.75900 100.29100 1.000 67.83340 38 LEU C C 1
ATOM 4643 O O . LEU C 1 38 ? 35.47100 19.52300 101.48400 1.000 65.46798 38 LEU C O 1
ATOM 4648 N N . PRO C 1 39 ? 35.43400 20.95000 99.73300 1.000 67.11798 39 PRO C N 1
ATOM 4649 C CA . PRO C 1 39 ? 36.07800 22.03900 100.49100 1.000 64.79248 39 PRO C CA 1
ATOM 4650 C C . PRO C 1 39 ? 35.14600 22.59100 101.56200 1.000 71.95001 39 PRO C C 1
ATOM 4651 O O . PRO C 1 39 ? 34.00800 22.11200 101.71500 1.000 69.48966 39 PRO C O 1
ATOM 4655 N N . PRO C 1 40 ? 35.59400 23.57200 102.36500 1.000 72.58779 40 PRO C N 1
ATOM 4656 C CA . PRO C 1 40 ? 34.68800 24.15400 103.37100 1.000 69.93051 40 PRO C CA 1
ATOM 4657 C C . PRO C 1 40 ? 33.63800 25.07100 102.78500 1.000 72.54650 40 PRO C C 1
ATOM 4658 O O . PRO C 1 40 ? 32.62500 25.32600 103.45000 1.000 78.22215 40 PRO C O 1
ATOM 4662 N N . GLN C 1 41 ? 33.85800 25.59500 101.57700 1.000 70.04002 41 GLN C N 1
ATOM 4663 C CA . GLN C 1 41 ? 32.82300 26.36000 100.90200 1.000 62.23896 41 GLN C CA 1
ATOM 4664 C C . GLN C 1 41 ? 31.65800 25.48000 100.47400 1.000 66.21025 41 GLN C C 1
ATOM 4665 O O . GLN C 1 41 ? 30.61500 26.01000 100.08900 1.000 74.79645 41 GLN C O 1
ATOM 4671 N N . ALA C 1 42 ? 31.79600 24.15900 100.57900 1.000 76.82637 42 ALA C N 1
ATOM 4672 C CA . ALA C 1 42 ? 30.76600 23.20000 100.18900 1.000 80.71744 42 ALA C CA 1
ATOM 4673 C C . ALA C 1 42 ? 29.69500 22.98400 101.25400 1.000 81.08138 42 ALA C C 1
ATOM 4674 O O . ALA C 1 42 ? 28.76400 22.20300 101.02200 1.000 80.49375 42 ALA C O 1
ATOM 4676 N N . GLU C 1 43 ? 29.79800 23.63100 102.41300 1.000 84.12778 43 GLU C N 1
ATOM 4677 C CA . GLU C 1 43 ? 28.66000 23.65600 103.32400 1.000 88.12957 43 GLU C CA 1
ATOM 4678 C C . GLU C 1 43 ? 27.73000 24.83100 103.04100 1.000 85.73465 43 GLU C C 1
ATOM 4679 O O . GLU C 1 43 ? 26.53900 24.75900 103.36000 1.000 84.46307 43 GLU C O 1
ATOM 4685 N N . HIS C 1 44 ? 28.24000 25.89600 102.42000 1.000 85.43241 44 HIS C N 1
ATOM 4686 C CA . HIS C 1 44 ? 27.44800 27.07000 102.07800 1.000 86.44766 44 HIS C CA 1
ATOM 4687 C C . HIS C 1 44 ? 26.93900 27.06000 100.63400 1.000 90.07903 44 HIS C C 1
ATOM 4688 O O . HIS C 1 44 ? 26.48100 28.10200 100.15300 1.000 92.77035 44 HIS C O 1
ATOM 4695 N N . GLY C 1 45 ? 27.01600 25.93700 99.93000 1.000 82.07405 45 GLY C N 1
ATOM 4696 C CA . GLY C 1 45 ? 26.52100 25.89100 98.57000 1.000 80.64786 45 GLY C CA 1
ATOM 4697 C C . GLY C 1 45 ? 27.08400 24.70300 97.81500 1.000 78.52215 45 GLY C C 1
ATOM 4698 O O . GLY C 1 45 ? 27.69200 23.80300 98.39500 1.000 81.05660 45 GLY C O 1
ATOM 4699 N N . LYS C 1 46 ? 26.85900 24.72900 96.50000 1.000 78.35844 46 LYS C N 1
ATOM 4700 C CA . LYS C 1 46 ? 27.30100 23.68000 95.58300 1.000 79.22477 46 LYS C CA 1
ATOM 4701 C C . LYS C 1 46 ? 28.47100 24.20100 94.75200 1.000 77.58340 46 LYS C C 1
ATOM 4702 O O . LYS C 1 46 ? 28.37200 25.25600 94.11500 1.000 80.01229 46 LYS C O 1
ATOM 4708 N N . VAL C 1 47 ? 29.55800 23.43600 94.73500 1.000 71.14367 47 VAL C N 1
ATOM 4709 C CA . VAL C 1 47 ? 30.89200 23.90600 94.36400 1.000 73.51594 47 VAL C CA 1
ATOM 4710 C C . VAL C 1 47 ? 31.24200 23.48900 92.93400 1.000 73.59656 47 VAL C C 1
ATOM 4711 O O . VAL C 1 47 ? 30.62000 22.55800 92.39500 1.000 72.76001 47 VAL C O 1
ATOM 4715 N N . PRO C 1 48 ? 32.18600 24.16300 92.26200 1.000 67.80647 48 PRO C N 1
ATOM 4716 C CA . PRO C 1 48 ? 32.85000 23.52900 91.12100 1.000 69.46764 48 PRO C CA 1
ATOM 4717 C C . PRO C 1 48 ? 33.62600 22.30400 91.57400 1.000 73.15465 48 PRO C C 1
ATOM 4718 O O . PRO C 1 48 ? 34.00600 22.16200 92.73900 1.000 70.75951 48 PRO C O 1
ATOM 4722 N N . ALA C 1 49 ? 33.87700 21.41300 90.62800 1.000 73.12077 49 ALA C N 1
ATOM 4723 C CA . ALA C 1 49 ? 34.58200 20.18100 90.91500 1.000 68.37305 49 ALA C CA 1
ATOM 4724 C C . ALA C 1 49 ? 35.73900 20.03900 89.94400 1.000 63.01001 49 ALA C C 1
ATOM 4725 O O . ALA C 1 49 ? 35.86500 20.79300 88.97800 1.000 64.73639 49 ALA C O 1
ATOM 4727 N N . LEU C 1 50 ? 36.59900 19.06500 90.21600 1.000 60.29571 50 LEU C N 1
ATOM 4728 C CA . LEU C 1 50 ? 37.74800 18.81700 89.35900 1.000 56.35145 50 LEU C CA 1
ATOM 4729 C C . LEU C 1 50 ? 38.05800 17.33000 89.41100 1.000 58.95957 50 LEU C C 1
ATOM 4730 O O . LEU C 1 50 ? 38.40200 16.80000 90.47400 1.000 59.22340 50 LEU C O 1
ATOM 4735 N N . LEU C 1 51 ? 37.90600 16.65800 88.27200 1.000 56.41744 51 LEU C N 1
ATOM 4736 C CA . LEU C 1 51 ? 38.11500 15.22000 88.19600 1.000 54.92115 51 LEU C CA 1
ATOM 4737 C C . LEU C 1 51 ? 39.57800 14.95900 87.86000 1.000 50.77168 51 LEU C C 1
ATOM 4738 O O . LEU C 1 51 ? 40.08800 15.47200 86.85800 1.000 48.42284 51 LEU C O 1
ATOM 4743 N N . TYR C 1 52 ? 40.24700 14.18400 88.71400 1.000 47.19270 52 TYR C N 1
ATOM 4744 C CA . TYR C 1 52 ? 41.63400 13.79400 88.49500 1.000 44.55059 52 TYR C CA 1
ATOM 4745 C C . TYR C 1 52 ? 41.70500 12.31600 88.14200 1.000 40.98130 52 TYR C C 1
ATOM 4746 O O . TYR C 1 52 ? 41.20500 11.47000 88.88600 1.000 42.91647 52 TYR C O 1
ATOM 4755 N N . LEU C 1 53 ? 42.34300 12.01400 87.01900 1.000 40.08925 53 LEU C N 1
ATOM 4756 C CA . LEU C 1 53 ? 42.44500 10.65500 86.51000 1.000 43.46882 53 LEU C CA 1
ATOM 4757 C C . LEU C 1 53 ? 43.89200 10.22000 86.67000 1.000 40.07712 53 LEU C C 1
ATOM 4758 O O . LEU C 1 53 ? 44.79000 10.82300 86.07500 1.000 36.33515 53 LEU C O 1
ATOM 4763 N N . ALA C 1 54 ? 44.11300 9.20600 87.50300 1.000 34.74547 54 ALA C N 1
ATOM 4764 C CA . ALA C 1 54 ? 45.45100 8.72200 87.78000 1.000 35.63784 54 ALA C CA 1
ATOM 4765 C C . ALA C 1 54 ? 45.89600 7.76400 86.68200 1.000 34.18797 54 ALA C C 1
ATOM 4766 O O . ALA C 1 54 ? 45.09200 7.29100 85.87100 1.000 35.91275 54 ALA C O 1
ATOM 4768 N N . GLY C 1 55 ? 47.20100 7.47900 86.67300 1.000 34.56206 55 GLY C N 1
ATOM 4769 C CA . GLY C 1 55 ? 47.81700 6.64100 85.67000 1.000 34.53000 55 GLY C CA 1
ATOM 4770 C C . GLY C 1 55 ? 48.01600 5.21100 86.14400 1.000 42.68025 55 GLY C C 1
ATOM 4771 O O . GLY C 1 55 ? 47.51000 4.79300 87.18800 1.000 36.16887 55 GLY C O 1
ATOM 4772 N N . LEU C 1 56 ? 48.76900 4.44800 85.33900 1.000 41.15182 56 LEU C N 1
ATOM 4773 C CA . LEU C 1 56 ? 48.91800 3.01000 85.55300 1.000 43.35111 56 LEU C CA 1
ATOM 4774 C C . LEU C 1 56 ? 49.28600 2.69800 87.00000 1.000 41.77716 56 LEU C C 1
ATOM 4775 O O . LEU C 1 56 ? 50.00500 3.45500 87.65000 1.000 42.36958 56 LEU C O 1
ATOM 4780 N N . THR C 1 57 ? 48.75000 1.58800 87.50500 1.000 45.47403 57 THR C N 1
ATOM 4781 C CA . THR C 1 57 ? 48.96000 1.00400 88.83300 1.000 42.10250 57 THR C CA 1
ATOM 4782 C C . THR C 1 57 ? 48.38500 1.82000 89.99500 1.000 42.42440 57 THR C C 1
ATOM 4783 O O . THR C 1 57 ? 48.56900 1.40500 91.13400 1.000 41.23703 57 THR C O 1
ATOM 4787 N N . CYS C 1 58 ? 47.69100 2.94500 89.75500 1.000 33.84361 58 CYS C N 1
ATOM 4788 C CA . CYS C 1 58 ? 47.15400 3.77500 90.83200 1.000 38.80365 58 CYS C CA 1
ATOM 4789 C C . CYS C 1 58 ? 45.71400 3.39200 91.18900 1.000 38.51830 58 CYS C C 1
ATOM 4790 O O . CYS C 1 58 ? 45.08300 2.54800 90.54700 1.000 35.84712 58 CYS C O 1
ATOM 4793 N N . ASN C 1 59 ? 45.17000 4.03800 92.21600 1.000 37.32166 59 ASN C N 1
ATOM 4794 C CA . ASN C 1 59 ? 43.76500 3.82900 92.57200 1.000 39.35512 59 ASN C CA 1
ATOM 4795 C C . ASN C 1 59 ? 43.16900 5.17600 92.96400 1.000 37.61867 59 ASN C C 1
ATOM 4796 O O . ASN C 1 59 ? 43.73600 6.23200 92.66300 1.000 36.48057 59 ASN C O 1
ATOM 4801 N N . GLU C 1 60 ? 41.98700 5.13600 93.60300 1.000 40.92765 60 GLU C N 1
ATOM 4802 C CA . GLU C 1 60 ? 41.24800 6.32100 94.04600 1.000 41.49494 60 GLU C CA 1
ATOM 4803 C C . GLU C 1 60 ? 41.89600 7.01000 95.24200 1.000 43.74936 60 GLU C C 1
ATOM 4804 O O . GLU C 1 60 ? 41.50100 8.12800 95.59000 1.000 44.78638 60 GLU C O 1
ATOM 4810 N N . GLU C 1 61 ? 42.87800 6.37600 95.86800 1.000 37.57981 61 GLU C N 1
ATOM 4811 C CA . GLU C 1 61 ? 43.60200 6.96300 96.98700 1.000 43.47168 61 GLU C CA 1
ATOM 4812 C C . GLU C 1 61 ? 44.78000 7.81300 96.53400 1.000 36.78395 61 GLU C C 1
ATOM 4813 O O . GLU C 1 61 ? 45.15500 8.76400 97.23400 1.000 38.18075 61 GLU C O 1
ATOM 4819 N N . THR C 1 62 ? 45.33700 7.50600 95.35400 1.000 38.29902 62 THR C N 1
ATOM 4820 C CA . THR C 1 62 ? 46.67400 7.95800 94.95900 1.000 34.64516 62 THR C CA 1
ATOM 4821 C C . THR C 1 62 ? 46.77500 9.47200 94.93500 1.000 37.89845 62 THR C C 1
ATOM 4822 O O . THR C 1 62 ? 47.66800 10.06400 95.55600 1.000 41.56015 62 THR C O 1
ATOM 4826 N N . PHE C 1 63 ? 45.87700 10.09400 94.18100 1.000 34.77980 63 PHE C N 1
ATOM 4827 C CA . PHE C 1 63 ? 45.91200 11.53600 94.00400 1.000 33.41147 63 PHE C CA 1
ATOM 4828 C C . PHE C 1 63 ? 45.65000 12.26300 95.32300 1.000 36.24580 63 PHE C C 1
ATOM 4829 O O . PHE C 1 63 ? 46.35100 13.22200 95.66400 1.000 33.06744 63 PHE C O 1
ATOM 4837 N N . MET C 1 64 ? 44.64200 11.81200 96.07700 1.000 34.49675 64 MET C N 1
ATOM 4838 C CA . MET C 1 64 ? 44.30000 12.43900 97.35300 1.000 37.54697 64 MET C CA 1
ATOM 4839 C C . MET C 1 64 ? 45.48300 12.45800 98.32000 1.000 40.76843 64 MET C C 1
ATOM 4840 O O . MET C 1 64 ? 45.67900 13.43900 99.04500 1.000 43.30981 64 MET C O 1
ATOM 4845 N N . VAL C 1 65 ? 46.28400 11.39000 98.34500 1.000 39.14414 65 VAL C N 1
ATOM 4846 C CA . VAL C 1 65 ? 47.36700 11.28700 99.32700 1.000 38.05572 65 VAL C CA 1
ATOM 4847 C C . VAL C 1 65 ? 48.62100 12.02000 98.86100 1.000 39.36405 65 VAL C C 1
ATOM 4848 O O . VAL C 1 65 ? 49.23800 12.76900 99.62500 1.000 49.17557 65 VAL C O 1
ATOM 4852 N N . LYS C 1 66 ? 49.02300 11.81700 97.60800 1.000 42.64689 66 LYS C N 1
ATOM 4853 C CA . LYS C 1 66 ? 50.34400 12.22400 97.14200 1.000 37.92196 66 LYS C CA 1
ATOM 4854 C C . LYS C 1 66 ? 50.38500 13.58800 96.46700 1.000 40.54462 66 LYS C C 1
ATOM 4855 O O . LYS C 1 66 ? 51.46200 14.18700 96.38900 1.000 44.17495 66 LYS C O 1
ATOM 4861 N N . ALA C 1 67 ? 49.26300 14.06900 95.93300 1.000 45.80797 67 ALA C N 1
ATOM 4862 C CA . ALA C 1 67 ? 49.29600 15.25100 95.07600 1.000 50.51203 67 ALA C CA 1
ATOM 4863 C C . ALA C 1 67 ? 49.40000 16.55400 95.86000 1.000 48.34276 67 ALA C C 1
ATOM 4864 O O . ALA C 1 67 ? 49.82400 17.56400 95.28800 1.000 51.12573 67 ALA C O 1
ATOM 4866 N N . GLY C 1 68 ? 49.04000 16.55100 97.13800 1.000 43.34783 68 GLY C N 1
ATOM 4867 C CA . GLY C 1 68 ? 49.07700 17.76900 97.91800 1.000 49.79356 68 GLY C CA 1
ATOM 4868 C C . GLY C 1 68 ? 48.08200 18.78100 97.40700 1.000 54.60974 68 GLY C C 1
ATOM 4869 O O . GLY C 1 68 ? 48.40300 19.97300 97.31900 1.000 58.55991 68 GLY C O 1
ATOM 4870 N N . ALA C 1 69 ? 46.87700 18.32600 97.06300 1.000 56.46468 69 ALA C N 1
ATOM 4871 C CA . ALA C 1 69 ? 45.88700 19.13400 96.36700 1.000 53.42833 69 ALA C CA 1
ATOM 4872 C C . ALA C 1 69 ? 44.79500 19.67900 97.26700 1.000 58.58815 69 ALA C C 1
ATOM 4873 O O . ALA C 1 69 ? 44.20900 20.71800 96.94000 1.000 61.47769 69 ALA C O 1
ATOM 4875 N N . GLN C 1 70 ? 44.47600 18.96600 98.34000 1.000 58.60467 70 GLN C N 1
ATOM 4876 C CA . GLN C 1 70 ? 43.34800 19.36000 99.21400 1.000 58.31362 70 GLN C CA 1
ATOM 4877 C C . GLN C 1 70 ? 43.55000 20.75900 99.78000 1.000 60.50867 70 GLN C C 1
ATOM 4878 O O . GLN C 1 70 ? 42.56200 21.39700 100.11500 1.000 63.96208 70 GLN C O 1
ATOM 4884 N N . ARG C 1 71 ? 44.79300 21.19800 99.88900 1.000 59.97472 71 ARG C N 1
ATOM 4885 C CA . ARG C 1 71 ? 45.07900 22.51600 100.49200 1.000 63.55900 71 ARG C CA 1
ATOM 4886 C C . ARG C 1 71 ? 44.61600 23.64900 99.57400 1.000 70.58925 71 ARG C C 1
ATOM 4887 O O . ARG C 1 71 ? 43.99200 24.60900 100.09100 1.000 70.00644 71 ARG C O 1
ATOM 4895 N N . LEU C 1 72 ? 44.92800 23.55900 98.27800 1.000 67.44314 72 LEU C N 1
ATOM 4896 C CA . LEU C 1 72 ? 44.55000 24.64000 97.32900 1.000 66.33130 72 LEU C CA 1
ATOM 4897 C C . LEU C 1 72 ? 43.05600 24.56300 97.04500 1.000 62.23856 72 LEU C C 1
ATOM 4898 O O . LEU C 1 72 ? 42.46700 25.58200 96.79300 1.000 66.08129 72 LEU C O 1
ATOM 4903 N N . ALA C 1 73 ? 42.47300 23.37800 97.14900 1.000 66.78294 73 ALA C N 1
ATOM 4904 C CA . ALA C 1 73 ? 41.03200 23.23100 96.95100 1.000 66.80553 73 ALA C CA 1
ATOM 4905 C C . ALA C 1 73 ? 40.25200 23.91800 98.06400 1.000 63.99404 73 ALA C C 1
ATOM 4906 O O . ALA C 1 73 ? 39.22000 24.55100 97.81500 1.000 63.86519 73 ALA C O 1
ATOM 4908 N N . ALA C 1 74 ? 40.73500 23.80200 99.30200 1.000 69.26590 74 ALA C N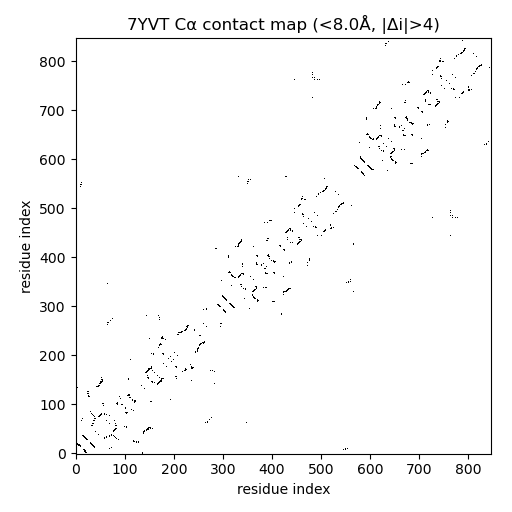 1
ATOM 4909 C CA . ALA C 1 74 ? 40.11100 24.50300 100.41600 1.000 65.96506 74 ALA C CA 1
ATOM 4910 C C . ALA C 1 74 ? 40.18300 26.01100 100.23600 1.000 58.85392 74 ALA C C 1
ATOM 4911 O O . ALA C 1 74 ? 39.28000 26.73400 100.67200 1.000 63.88232 74 ALA C O 1
ATOM 4913 N N . GLU C 1 75 ? 41.23700 26.50400 99.59500 1.000 61.00501 75 GLU C N 1
ATOM 4914 C CA . GLU C 1 75 ? 41.37100 27.94200 99.41900 1.000 65.96061 75 GLU C CA 1
ATOM 4915 C C . GLU C 1 75 ? 40.45900 28.45600 98.30500 1.000 66.68448 75 GLU C C 1
ATOM 4916 O O . GLU C 1 75 ? 39.78700 29.48200 98.46900 1.000 67.42465 75 GLU C O 1
ATOM 4922 N N . LEU C 1 76 ? 40.39800 27.74400 97.18300 1.000 68.76654 76 LEU C N 1
ATOM 4923 C CA . LEU C 1 76 ? 39.70500 28.20900 95.99000 1.000 62.99940 76 LEU C CA 1
ATOM 4924 C C . LEU C 1 76 ? 38.26300 27.72300 95.90300 1.000 67.46016 76 LEU C C 1
ATOM 4925 O O . LEU C 1 76 ? 37.61300 27.95200 94.87800 1.000 70.43212 76 LEU C O 1
ATOM 4930 N N . GLY C 1 77 ? 37.74700 27.05800 96.93700 1.000 64.70874 77 GLY C N 1
ATOM 4931 C CA . GLY C 1 77 ? 36.42100 26.46700 96.85900 1.000 67.30430 77 GLY C CA 1
ATOM 4932 C C . GLY C 1 77 ? 36.23800 25.57900 95.63800 1.000 71.88806 77 GLY C C 1
ATOM 4933 O O . GLY C 1 77 ? 35.52500 25.94000 94.69200 1.000 68.74400 77 GLY C O 1
ATOM 4934 N N . ILE C 1 78 ? 36.89800 24.41900 95.64400 1.000 73.32339 78 ILE C N 1
ATOM 4935 C CA . ILE C 1 78 ? 36.95500 23.49100 94.51400 1.000 62.65792 78 ILE C CA 1
ATOM 4936 C C . ILE C 1 78 ? 36.85600 22.08200 95.08400 1.000 65.93844 78 ILE C C 1
ATOM 4937 O O . ILE C 1 78 ? 37.77300 21.62900 95.77700 1.000 70.31454 78 ILE C O 1
ATOM 4942 N N . ALA C 1 79 ? 35.75900 21.37900 94.82500 1.000 62.83483 79 ALA C N 1
ATOM 4943 C CA . ALA C 1 79 ? 35.76900 19.96300 95.14900 1.000 62.49422 79 ALA C CA 1
ATOM 4944 C C . ALA C 1 79 ? 36.74900 19.22600 94.23100 1.000 63.67505 79 ALA C C 1
ATOM 4945 O O . ALA C 1 79 ? 37.07200 19.68200 93.13000 1.000 59.96470 79 ALA C O 1
ATOM 4947 N N . LEU C 1 80 ? 37.24800 18.08500 94.71100 1.000 62.04687 80 LEU C N 1
ATOM 4948 C CA . LEU C 1 80 ? 38.10900 17.24300 93.88500 1.000 59.59059 80 LEU C CA 1
ATOM 4949 C C . LEU C 1 80 ? 37.55200 15.83200 93.90100 1.000 59.83848 80 LEU C C 1
ATOM 4950 O O . LEU C 1 80 ? 37.30900 15.27900 94.97900 1.000 62.19487 80 LEU C O 1
ATOM 4955 N N . ILE C 1 81 ? 37.41300 15.26300 92.70200 1.000 57.79713 81 ILE C N 1
ATOM 4956 C CA . ILE C 1 81 ? 36.95000 13.88800 92.51600 1.000 54.66606 81 ILE C CA 1
ATOM 4957 C C . ILE C 1 81 ? 38.08900 13.06900 91.93400 1.000 50.65913 81 ILE C C 1
ATOM 4958 O O . ILE C 1 81 ? 38.68900 13.45100 90.92100 1.000 48.65985 81 ILE C O 1
ATOM 4963 N N . ALA C 1 82 ? 38.39500 11.94700 92.57200 1.000 49.60865 82 ALA C N 1
ATOM 4964 C CA . ALA C 1 82 ? 39.32300 10.97500 92.02600 1.000 46.81626 82 ALA C CA 1
ATOM 4965 C C . ALA C 1 82 ? 38.60700 9.64000 91.93600 1.000 47.66083 82 ALA C C 1
ATOM 4966 O O . ALA C 1 82 ? 38.18100 9.10200 92.96900 1.000 48.61518 82 ALA C O 1
ATOM 4968 N N . PRO C 1 83 ? 38.43700 9.08500 90.75800 1.000 48.61913 83 PRO C N 1
ATOM 4969 C CA . PRO C 1 83 ? 37.90600 7.73000 90.66600 1.000 43.35593 83 PRO C CA 1
ATOM 4970 C C . PRO C 1 83 ? 39.04300 6.74000 90.67900 1.000 40.03973 83 PRO C C 1
ATOM 4971 O O . PRO C 1 83 ? 40.21200 7.09800 90.83200 1.000 42.53791 83 PRO C O 1
ATOM 4975 N N . ASP C 1 84 ? 38.70700 5.48600 90.51000 1.000 41.33875 84 ASP C N 1
ATOM 4976 C CA . ASP C 1 84 ? 39.69900 4.44200 90.40700 1.000 41.64728 84 ASP C CA 1
ATOM 4977 C C . ASP C 1 84 ? 40.08900 4.32200 88.93300 1.000 44.36927 84 ASP C C 1
ATOM 4978 O O . ASP C 1 84 ? 39.56200 5.03500 88.07200 1.000 46.08687 84 ASP C O 1
ATOM 4983 N N . THR C 1 85 ? 41.01700 3.42200 88.62200 1.000 42.26884 85 THR C N 1
ATOM 4984 C CA . THR C 1 85 ? 41.61500 3.37400 87.29500 1.000 42.22952 85 THR C CA 1
ATOM 4985 C C . THR C 1 85 ? 41.20100 2.12900 86.51200 1.000 43.32099 85 THR C C 1
ATOM 4986 O O . THR C 1 85 ? 41.72200 1.88800 85.42000 1.000 39.21284 85 THR C O 1
ATOM 4990 N N . SER C 1 86 ? 40.28200 1.34200 87.05200 1.000 47.07519 86 SER C N 1
ATOM 4991 C CA . SER C 1 86 ? 40.01100 -0.02800 86.63900 1.000 49.64788 86 SER C CA 1
ATOM 4992 C C . SER C 1 86 ? 38.77300 -0.50400 87.38000 1.000 59.80709 86 SER C C 1
ATOM 4993 O O . SER C 1 86 ? 38.36300 0.11800 88.37600 1.000 56.76350 86 SER C O 1
ATOM 4996 N N . PRO C 1 87 ? 38.03400 -1.49300 86.88100 1.000 63.39552 87 PRO C N 1
ATOM 4997 C CA . PRO C 1 87 ? 37.24100 -2.32200 87.78900 1.000 60.50395 87 PRO C CA 1
ATOM 4998 C C . PRO C 1 87 ? 38.14300 -3.00000 88.80200 1.000 57.99805 87 PRO C C 1
ATOM 4999 O O . PRO C 1 87 ? 39.33200 -3.23400 88.56600 1.000 60.56180 87 PRO C O 1
ATOM 5003 N N . ARG C 1 88 ? 37.52200 -3.35700 89.92200 1.000 65.84085 88 ARG C N 1
ATOM 5004 C CA . ARG C 1 88 ? 38.18500 -4.08500 91.03400 1.000 68.82484 88 ARG C CA 1
ATOM 5005 C C . ARG C 1 88 ? 37.22500 -5.16600 91.53900 1.000 73.23475 88 ARG C C 1
ATOM 5006 O O . ARG C 1 88 ? 36.06500 -4.84200 91.84100 1.000 69.56338 88 ARG C O 1
ATOM 5014 N N . GLY C 1 89 ? 37.68800 -6.41100 91.60400 1.000 66.71047 89 GLY C N 1
ATOM 5015 C CA . GLY C 1 89 ? 36.82400 -7.48500 92.12200 1.000 75.39507 89 GLY C CA 1
ATOM 5016 C C . GLY C 1 89 ? 36.28900 -8.36900 91.01800 1.000 74.99703 89 GLY C C 1
ATOM 5017 O O . GLY C 1 89 ? 35.71500 -9.40100 91.33300 1.000 76.84864 89 GLY C O 1
ATOM 5018 N N . ALA C 1 90 ? 36.45100 -7.94600 89.76700 1.000 76.28363 90 ALA C N 1
ATOM 5019 C CA . ALA C 1 90 ? 36.01600 -8.75400 88.61000 1.000 72.18747 90 ALA C CA 1
ATOM 5020 C C . ALA C 1 90 ? 37.16100 -9.70800 88.27100 1.000 71.21384 90 ALA C C 1
ATOM 5021 O O . ALA C 1 90 ? 38.02700 -9.35600 87.45400 1.000 78.37793 90 ALA C O 1
ATOM 5023 N N . HIS C 1 91 ? 37.18400 -10.85700 88.92700 1.000 64.51102 91 HIS C N 1
ATOM 5024 C CA . HIS C 1 91 ? 38.27600 -11.83000 88.72200 1.000 66.78875 91 HIS C CA 1
ATOM 5025 C C . HIS C 1 91 ? 38.28200 -12.30400 87.28200 1.000 74.50109 91 HIS C C 1
ATOM 5026 O O . HIS C 1 91 ? 37.29200 -12.89200 86.84700 1.000 80.25115 91 HIS C O 1
ATOM 5033 N N . ILE C 1 92 ? 39.37900 -12.06600 86.59000 1.000 68.34193 92 ILE C N 1
ATOM 5034 C CA . ILE C 1 92 ? 39.50200 -12.52300 85.18600 1.000 71.42691 92 ILE C CA 1
ATOM 5035 C C . ILE C 1 92 ? 40.95300 -12.94300 85.06500 1.000 72.23220 92 ILE C C 1
ATOM 5036 O O . ILE C 1 92 ? 41.78400 -12.15800 85.47100 1.000 75.17889 92 ILE C O 1
ATOM 5041 N N . ASP C 1 93 ? 41.22700 -14.14600 84.58200 1.000 75.07313 93 ASP C N 1
ATOM 5042 C CA . ASP C 1 93 ? 42.68900 -14.36800 84.69100 1.000 74.49743 93 ASP C CA 1
ATOM 5043 C C . ASP C 1 93 ? 43.37200 -13.67200 83.51800 1.000 74.15229 93 ASP C C 1
ATOM 5044 O O . ASP C 1 93 ? 42.86400 -13.76800 82.40000 1.000 79.25188 93 ASP C O 1
ATOM 5049 N N . GLY C 1 94 ? 44.61000 -13.32400 83.86900 1.000 76.78500 94 GLY C N 1
ATOM 5050 C CA . GLY C 1 94 ? 45.38300 -12.33600 83.16500 1.000 78.05624 94 GLY C CA 1
ATOM 5051 C C . GLY C 1 94 ? 45.08900 -10.89200 83.55900 1.000 76.46914 94 GLY C C 1
ATOM 5052 O O . GLY C 1 94 ? 45.81300 -9.99500 83.11000 1.000 73.63123 94 GLY C O 1
ATOM 5053 N N . GLU C 1 95 ? 44.07100 -10.63700 84.39900 1.000 68.14042 95 GLU C N 1
ATOM 5054 C CA . GLU C 1 95 ? 43.75800 -9.26000 84.78600 1.000 67.89652 95 GLU C CA 1
ATOM 5055 C C . GLU C 1 95 ? 44.88900 -8.58600 85.56800 1.000 67.42190 95 GLU C C 1
ATOM 5056 O O . GLU C 1 95 ? 44.92000 -7.35000 85.63800 1.000 62.81964 95 GLU C O 1
ATOM 5062 N N . SER C 1 96 ? 45.82400 -9.35500 86.13800 1.000 72.32312 96 SER C N 1
ATOM 5063 C CA . SER C 1 96 ? 46.91400 -8.78200 86.92200 1.000 69.47953 96 SER C CA 1
ATOM 5064 C C . SER C 1 96 ? 48.28300 -9.30900 86.50700 1.000 66.04842 96 SER C C 1
ATOM 5065 O O . SER C 1 96 ? 49.25600 -9.09300 87.23200 1.000 71.45365 96 SER C O 1
ATOM 5068 N N . THR C 1 97 ? 48.38600 -9.94800 85.34200 1.000 66.60798 97 THR C N 1
ATOM 5069 C CA . THR C 1 97 ? 49.64400 -10.50000 84.86200 1.000 65.53083 97 THR C CA 1
ATOM 5070 C C . THR C 1 97 ? 50.73500 -9.44300 84.82900 1.000 62.84156 97 THR C C 1
ATOM 5071 O O . THR C 1 97 ? 51.74300 -9.57800 85.52500 1.000 64.28914 97 THR C O 1
ATOM 5075 N N . SER C 1 98 ? 50.56300 -8.40400 84.01300 1.000 67.70252 98 SER C N 1
ATOM 5076 C CA . SER C 1 98 ? 51.47700 -7.27100 84.02500 1.000 62.98660 98 SER C CA 1
ATOM 5077 C C . SER C 1 98 ? 50.74100 -6.00400 84.45200 1.000 60.00256 98 SER C C 1
ATOM 5078 O O . SER C 1 98 ? 49.51000 -5.90600 84.37600 1.000 58.75479 98 SER C O 1
ATOM 5081 N N . TRP C 1 99 ? 51.52600 -5.02700 84.90000 1.000 63.49111 99 TRP C N 1
ATOM 5082 C CA . TRP C 1 99 ? 50.97900 -3.80100 85.45800 1.000 61.60060 99 TRP C CA 1
ATOM 5083 C C . TRP C 1 99 ? 50.57500 -2.78500 84.39700 1.000 59.17187 99 TRP C C 1
ATOM 5084 O O . TRP C 1 99 ? 49.97100 -1.76200 84.74400 1.000 55.12464 99 TRP C O 1
ATOM 5095 N N . ASP C 1 100 ? 50.89400 -3.02700 83.12500 1.000 62.31939 100 ASP C N 1
ATOM 5096 C CA . ASP C 1 100 ? 50.53900 -2.08600 82.07000 1.000 58.72598 100 ASP C CA 1
ATOM 5097 C C . ASP C 1 100 ? 49.18900 -2.39900 81.44100 1.000 57.61070 100 ASP C C 1
ATOM 5098 O O . ASP C 1 100 ? 48.75900 -1.67600 80.53600 1.000 59.05685 100 ASP C O 1
ATOM 5103 N N . PHE C 1 101 ? 48.50900 -3.44000 81.91500 1.000 53.95856 101 PHE C N 1
ATOM 5104 C CA . PHE C 1 101 ? 47.24600 -3.86500 81.33800 1.000 50.12279 101 PHE C CA 1
ATOM 5105 C C . PHE C 1 101 ? 46.47200 -4.61800 82.40300 1.000 51.87845 101 PHE C C 1
ATOM 5106 O O . PHE C 1 101 ? 47.06100 -5.26600 83.26900 1.000 57.22000 101 PHE C O 1
ATOM 5114 N N . GLY C 1 102 ? 45.15100 -4.52500 82.33000 1.000 51.30544 102 GLY C N 1
ATOM 5115 C CA . GLY C 1 102 ? 44.29600 -5.14800 83.31300 1.000 46.79550 102 GLY C CA 1
ATOM 5116 C C . GLY C 1 102 ? 43.92000 -4.21000 84.44000 1.000 53.81543 102 GLY C C 1
ATOM 5117 O O . GLY C 1 102 ? 43.59000 -3.03700 84.20800 1.000 52.25788 102 GLY C O 1
ATOM 5118 N N . VAL C 1 103 ? 43.94900 -4.72900 85.67200 1.000 57.00337 103 VAL C N 1
ATOM 5119 C CA . VAL C 1 103 ? 43.68100 -3.91300 86.84800 1.000 55.20497 103 VAL C CA 1
ATOM 5120 C C . VAL C 1 103 ? 44.70700 -2.79300 86.93600 1.000 49.40880 103 VAL C C 1
ATOM 5121 O O . VAL C 1 103 ? 45.87700 -2.95600 86.55800 1.000 49.25774 103 VAL C O 1
ATOM 5125 N N . GLY C 1 104 ? 44.26000 -1.63100 87.41300 1.000 46.77805 104 GLY C N 1
ATOM 5126 C CA . GLY C 1 104 ? 45.07200 -0.43500 87.41800 1.000 44.85125 104 GLY C CA 1
ATOM 5127 C C . GLY C 1 104 ? 45.38400 0.13500 86.05000 1.000 44.72794 104 GLY C C 1
ATOM 5128 O O . GLY C 1 104 ? 46.25300 1.00600 85.94500 1.000 41.84893 104 GLY C O 1
ATOM 5129 N N . ALA C 1 105 ? 44.70100 -0.30300 84.99700 1.000 45.93735 105 ALA C N 1
ATOM 5130 C CA . ALA C 1 105 ? 45.12900 0.03500 83.64200 1.000 43.88622 105 ALA C CA 1
ATOM 5131 C C . ALA C 1 105 ? 43.93200 0.11100 82.69600 1.000 46.06696 105 ALA C C 1
ATOM 5132 O O . ALA C 1 105 ? 43.96500 -0.40200 81.57500 1.000 47.09017 105 ALA C O 1
ATOM 5134 N N . GLY C 1 106 ? 42.86200 0.77700 83.14200 1.000 42.77384 106 GLY C N 1
ATOM 5135 C CA . GLY C 1 106 ? 41.62000 0.83200 82.39700 1.000 44.26331 106 GLY C CA 1
ATOM 5136 C C . GLY C 1 106 ? 41.68700 1.66400 81.13500 1.000 45.25638 106 GLY C C 1
ATOM 5137 O O . GLY C 1 106 ? 40.88500 1.44200 80.22400 1.000 47.48728 106 GLY C O 1
ATOM 5138 N N . PHE C 1 107 ? 42.64700 2.58000 81.05100 1.000 41.72056 107 PHE C N 1
ATOM 5139 C CA . PHE C 1 107 ? 42.87600 3.44100 79.86100 1.000 40.33887 107 PHE C CA 1
ATOM 5140 C C . PHE C 1 107 ? 41.67300 4.32600 79.52100 1.000 42.24812 107 PHE C C 1
ATOM 5141 O O . PHE C 1 107 ? 41.57100 4.73800 78.38400 1.000 42.23244 107 PHE C O 1
ATOM 5149 N N . TYR C 1 108 ? 40.79700 4.56200 80.49000 1.000 43.32636 108 TYR C N 1
ATOM 5150 C CA . TYR C 1 108 ? 39.64200 5.48500 80.38400 1.000 43.51075 108 TYR C CA 1
ATOM 5151 C C . TYR C 1 108 ? 38.89100 5.34500 79.05800 1.000 43.42065 108 TYR C C 1
ATOM 5152 O O . TYR C 1 108 ? 38.78700 6.30000 78.31500 1.000 42.39503 108 TYR C O 1
ATOM 5161 N N . LEU C 1 109 ? 38.34800 4.16200 78.81700 1.000 48.55559 109 LEU C N 1
ATOM 5162 C CA . LEU C 1 109 ? 37.58300 3.87000 77.58300 1.000 51.55419 109 LEU C CA 1
ATOM 5163 C C . LEU C 1 109 ? 36.74400 2.60500 77.80200 1.000 53.39376 109 LEU C C 1
ATOM 5164 O O . LEU C 1 109 ? 37.02200 1.85100 78.73200 1.000 52.08757 109 LEU C O 1
ATOM 5169 N N . ASP C 1 110 ? 35.74200 2.39300 76.96500 1.000 50.09409 110 ASP C N 1
ATOM 5170 C CA . ASP C 1 110 ? 34.89300 1.19200 77.10600 1.000 47.51469 110 ASP C CA 1
ATOM 5171 C C . ASP C 1 110 ? 35.46900 0.08700 76.22700 1.000 48.69279 110 ASP C C 1
ATOM 5172 O O . ASP C 1 110 ? 35.54700 0.27500 75.04600 1.000 51.79862 110 ASP C O 1
ATOM 5177 N N . ALA C 1 111 ? 35.86200 -1.03000 76.81800 1.000 56.39130 111 ALA C N 1
ATOM 5178 C CA . ALA C 1 111 ? 36.40200 -2.17400 76.05600 1.000 56.22832 111 ALA C CA 1
ATOM 5179 C C . ALA C 1 111 ? 35.26500 -2.81700 75.25800 1.000 58.84044 111 ALA C C 1
ATOM 5180 O O . ALA C 1 111 ? 34.11900 -2.78500 75.71700 1.000 60.17833 111 ALA C O 1
ATOM 5182 N N . THR C 1 112 ? 35.58100 -3.39300 74.10400 1.000 58.02706 112 THR C N 1
ATOM 5183 C CA . THR C 1 112 ? 34.53200 -4.02400 73.26800 1.000 63.46524 112 THR C CA 1
ATOM 5184 C C . THR C 1 112 ? 34.75800 -5.52900 73.22200 1.000 62.52399 112 THR C C 1
ATOM 5185 O O . THR C 1 112 ? 33.78900 -6.26600 73.07400 1.000 65.38894 112 THR C O 1
ATOM 5189 N N . ALA C 1 113 ? 36.01700 -5.92900 73.33600 1.000 66.15689 113 ALA C N 1
ATOM 5190 C CA . ALA C 1 113 ? 36.43000 -7.34200 73.26300 1.000 65.81719 113 ALA C CA 1
ATOM 5191 C C . ALA C 1 113 ? 36.28400 -7.99200 74.63700 1.000 69.95579 113 ALA C C 1
ATOM 5192 O O . ALA C 1 113 ? 36.25500 -7.27400 75.64100 1.000 67.22565 113 ALA C O 1
ATOM 5194 N N . ALA C 1 114 ? 36.11900 -9.31000 74.62500 1.000 70.40042 114 ALA C N 1
ATOM 5195 C CA . ALA C 1 114 ? 36.02700 -10.11900 75.85100 1.000 60.36902 114 ALA C CA 1
ATOM 5196 C C . ALA C 1 114 ? 37.42100 -10.68800 76.10200 1.000 72.22935 114 ALA C C 1
ATOM 5197 O O . ALA C 1 114 ? 38.16900 -10.88700 75.13300 1.000 63.86493 114 ALA C O 1
ATOM 5199 N N . PRO C 1 115 ? 37.81700 -10.91500 77.36500 1.000 70.55630 115 PRO C N 1
ATOM 5200 C CA . PRO C 1 115 ? 36.86900 -10.88900 78.46900 1.000 65.29546 115 PRO C CA 1
ATOM 5201 C C . PRO C 1 115 ? 36.71900 -9.55500 79.20200 1.000 69.09989 115 PRO C C 1
ATOM 5202 O O . PRO C 1 115 ? 36.25400 -9.56300 80.30500 1.000 65.09766 115 PRO C O 1
ATOM 5206 N N . TRP C 1 116 ? 37.03500 -8.44600 78.55100 1.000 71.76676 116 TRP C N 1
ATOM 5207 C CA . TRP C 1 116 ? 37.03400 -7.15600 79.28200 1.000 65.58705 116 TRP C CA 1
ATOM 5208 C C . TRP C 1 116 ? 35.75000 -6.35600 79.10100 1.000 63.35000 116 TRP C C 1
ATOM 5209 O O . TRP C 1 116 ? 35.38700 -5.64400 80.03800 1.000 62.53619 116 TRP C O 1
ATOM 5220 N N . ALA C 1 117 ? 35.12500 -6.48100 77.93500 1.000 58.33000 117 ALA C N 1
ATOM 5221 C CA . ALA C 1 117 ? 33.96100 -5.67200 77.50400 1.000 62.08000 117 ALA C CA 1
ATOM 5222 C C . ALA C 1 117 ? 32.95200 -5.38600 78.61700 1.000 62.70850 117 ALA C C 1
ATOM 5223 O O . ALA C 1 117 ? 32.63500 -4.21800 78.81300 1.000 66.77219 117 ALA C O 1
ATOM 5225 N N . PRO C 1 118 ? 32.40300 -6.39000 79.32300 1.000 72.42898 118 PRO C N 1
ATOM 5226 C CA . PRO C 1 118 ? 31.38600 -6.14400 80.35000 1.000 69.12586 118 PRO C CA 1
ATOM 5227 C C . PRO C 1 118 ? 31.68200 -5.17900 81.51200 1.000 74.50739 118 PRO C C 1
ATOM 5228 O O . PRO C 1 118 ? 30.81100 -4.42000 81.86700 1.000 71.53438 118 PRO C O 1
ATOM 5232 N N . ASN C 1 119 ? 32.88500 -5.22900 82.08000 1.000 72.25601 119 ASN C N 1
ATOM 5233 C CA . ASN C 1 119 ? 33.18000 -4.37200 83.26000 1.000 74.39376 119 ASN C CA 1
ATOM 5234 C C . ASN C 1 119 ? 34.08700 -3.20400 82.86400 1.000 75.37244 119 ASN C C 1
ATOM 5235 O O . ASN C 1 119 ? 33.87300 -2.10800 83.36800 1.000 74.51572 119 ASN C O 1
ATOM 5240 N N . TRP C 1 120 ? 35.04800 -3.43900 81.97600 1.000 58.62000 120 TRP C N 1
ATOM 5241 C CA . TRP C 1 120 ? 35.97700 -2.35300 81.57800 1.000 60.18000 120 TRP C CA 1
ATOM 5242 C C . TRP C 1 120 ? 35.25200 -1.30200 80.73700 1.000 60.33759 120 TRP C C 1
ATOM 5243 O O . TRP C 1 120 ? 35.45300 -1.26800 79.52500 1.000 61.58789 120 TRP C O 1
ATOM 5254 N N . ARG C 1 121 ? 34.43800 -0.49200 81.40700 1.000 52.43811 121 ARG C N 1
ATOM 5255 C CA . ARG C 1 121 ? 33.62300 0.59200 80.83000 1.000 56.62676 121 ARG C CA 1
ATOM 5256 C C . ARG C 1 121 ? 33.99200 1.82500 81.63200 1.000 52.42886 121 ARG C C 1
ATOM 5257 O O . ARG C 1 121 ? 33.10700 2.47400 82.18000 1.000 53.35579 121 ARG C O 1
ATOM 5265 N N . MET C 1 122 ? 35.29000 2.06700 81.71700 1.000 50.38806 122 MET C N 1
ATOM 5266 C CA . MET C 1 122 ? 35.77700 3.20200 82.50200 1.000 52.47645 122 MET C CA 1
ATOM 5267 C C . MET C 1 122 ? 35.27900 4.53000 81.94200 1.000 49.71793 122 MET C C 1
ATOM 5268 O O . MET C 1 122 ? 35.01000 5.46800 82.70500 1.000 47.39066 122 MET C O 1
ATOM 5273 N N . GLU C 1 123 ? 35.12400 4.62100 80.61300 1.000 51.38005 123 GLU C N 1
ATOM 5274 C CA . GLU C 1 123 ? 34.62500 5.85600 80.00700 1.000 52.67416 123 GLU C CA 1
ATOM 5275 C C . GLU C 1 123 ? 33.14900 6.05400 80.32600 1.000 56.21500 123 GLU C C 1
ATOM 5276 O O . GLU C 1 123 ? 32.74300 7.11400 80.82100 1.000 54.66039 123 GLU C O 1
ATOM 5282 N N . SER C 1 124 ? 32.33800 5.02900 80.06100 1.000 57.76010 124 SER C N 1
ATOM 5283 C CA . SER C 1 124 ? 30.91700 5.08600 80.38700 1.000 63.36644 124 SER C CA 1
ATOM 5284 C C . SER C 1 124 ? 30.70600 5.29100 81.88300 1.000 59.38016 124 SER C C 1
ATOM 5285 O O . SER C 1 124 ? 29.91800 6.15300 82.29400 1.000 56.93199 124 SER C O 1
ATOM 5288 N N . TYR C 1 125 ? 31.40800 4.50400 82.71100 1.000 57.41721 125 TYR C N 1
ATOM 5289 C CA . TYR C 1 125 ? 31.35500 4.68900 84.15900 1.000 58.74070 125 TYR C CA 1
ATOM 5290 C C . TYR C 1 125 ? 31.52200 6.15400 84.54300 1.000 64.98563 125 TYR C C 1
ATOM 5291 O O . TYR C 1 125 ? 30.80000 6.66500 85.40800 1.000 63.27030 125 TYR C O 1
ATOM 5300 N N . LEU C 1 126 ? 32.45100 6.85700 83.89100 1.000 62.76357 126 LEU C N 1
ATOM 5301 C CA . LEU C 1 126 ? 32.73900 8.23600 84.27500 1.000 61.77352 126 LEU C CA 1
ATOM 5302 C C . LEU C 1 126 ? 31.69200 9.21300 83.75300 1.000 64.38738 126 LEU C C 1
ATOM 5303 O O . LEU C 1 126 ? 31.29700 10.13700 84.47200 1.000 63.57945 126 LEU C O 1
ATOM 5308 N N . VAL C 1 127 ? 31.26400 9.04900 82.50100 1.000 66.16989 127 VAL C N 1
ATOM 5309 C CA . VAL C 1 127 ? 30.38000 10.03700 81.88000 1.000 62.87471 127 VAL C CA 1
ATOM 5310 C C . VAL C 1 127 ? 28.90400 9.74200 82.16300 1.000 65.30850 127 VAL C C 1
ATOM 5311 O O . VAL C 1 127 ? 28.13600 10.66100 82.46500 1.000 62.84582 127 VAL C O 1
ATOM 5315 N N . ASP C 1 128 ? 28.47400 8.47500 82.09300 1.000 65.48257 128 ASP C N 1
ATOM 5316 C CA . ASP C 1 128 ? 27.05200 8.15400 82.20500 1.000 65.40283 128 ASP C CA 1
ATOM 5317 C C . ASP C 1 128 ? 26.59000 7.91400 83.63800 1.000 73.61386 128 ASP C C 1
ATOM 5318 O O . ASP C 1 128 ? 25.43300 8.21300 83.96500 1.000 74.01410 128 ASP C O 1
ATOM 5323 N N . GLU C 1 129 ? 27.45000 7.36600 84.49800 1.000 73.57193 129 GLU C N 1
ATOM 5324 C CA . GLU C 1 129 ? 27.04800 6.94300 85.83300 1.000 70.72336 129 GLU C CA 1
ATOM 5325 C C . GLU C 1 129 ? 27.66800 7.79600 86.93100 1.000 73.05167 129 GLU C C 1
ATOM 5326 O O . GLU C 1 129 ? 26.93100 8.41400 87.70500 1.000 78.41360 129 GLU C O 1
ATOM 5332 N N . LEU C 1 130 ? 29.00300 7.85700 87.00700 1.000 73.23371 130 LEU C N 1
ATOM 5333 C CA . LEU C 1 130 ? 29.68100 8.49000 88.14200 1.000 74.65450 130 LEU C CA 1
ATOM 5334 C C . LEU C 1 130 ? 29.25000 9.94200 88.33000 1.000 75.24963 130 LEU C C 1
ATOM 5335 O O . LEU C 1 130 ? 28.64600 10.29700 89.34800 1.000 80.23321 130 LEU C O 1
ATOM 5340 N N . LEU C 1 131 ? 29.58900 10.80200 87.37400 1.000 70.65253 131 LEU C N 1
ATOM 5341 C CA . LEU C 1 131 ? 29.36800 12.24000 87.49400 1.000 78.86852 131 LEU C CA 1
ATOM 5342 C C . LEU C 1 131 ? 27.89400 12.66500 87.48800 1.000 82.17056 131 LEU C C 1
ATOM 5343 O O . LEU C 1 131 ? 27.57800 13.73000 88.03600 1.000 77.49498 131 LEU C O 1
ATOM 5348 N N . PRO C 1 132 ? 26.96400 11.91600 86.87700 1.000 77.69311 132 PRO C N 1
ATOM 5349 C CA . PRO C 1 132 ? 25.54400 12.19900 87.16900 1.000 82.47741 132 PRO C CA 1
ATOM 5350 C C . PRO C 1 132 ? 25.20100 11.94800 88.62600 1.000 81.29790 132 PRO C C 1
ATOM 5351 O O . PRO C 1 132 ? 24.56800 12.79000 89.27700 1.000 79.74854 132 PRO C O 1
ATOM 5355 N N . LEU C 1 133 ? 25.63100 10.80100 89.15800 1.000 80.48826 133 LEU C N 1
ATOM 5356 C CA . LEU C 1 133 ? 25.34700 10.47200 90.54900 1.000 84.05122 133 LEU C CA 1
ATOM 5357 C C . LEU C 1 133 ? 25.91700 11.51800 91.49800 1.000 82.63355 133 LEU C C 1
ATOM 5358 O O . LEU C 1 133 ? 25.35900 11.75200 92.57500 1.000 79.73465 133 LEU C O 1
ATOM 5363 N N . LEU C 1 134 ? 26.99500 12.19100 91.10300 1.000 82.57439 134 LEU C N 1
ATOM 5364 C CA . LEU C 1 134 ? 27.60200 13.19200 91.96600 1.000 82.66995 134 LEU C CA 1
ATOM 5365 C C . LEU C 1 134 ? 26.91200 14.55100 91.87800 1.000 83.18285 134 LEU C C 1
ATOM 5366 O O . LEU C 1 134 ? 26.99700 15.33600 92.83100 1.000 82.06156 134 LEU C O 1
ATOM 5371 N N . ALA C 1 135 ? 26.22200 14.84700 90.77300 1.000 81.52890 135 ALA C N 1
ATOM 5372 C CA . ALA C 1 135 ? 25.37400 16.03600 90.74800 1.000 81.50182 135 ALA C CA 1
ATOM 5373 C C . ALA C 1 135 ? 24.14200 15.83700 91.62400 1.000 80.01255 135 ALA C C 1
ATOM 5374 O O . ALA C 1 135 ? 23.69200 16.77400 92.29200 1.000 82.95703 135 ALA C O 1
ATOM 5376 N N . LYS C 1 136 ? 23.60100 14.61500 91.65500 1.000 80.97312 136 LYS C N 1
ATOM 5377 C CA . LYS C 1 136 ? 22.47900 14.32400 92.53900 1.000 82.34412 136 LYS C CA 1
ATOM 5378 C C . LYS C 1 136 ? 22.92500 14.25400 94.00200 1.000 81.51339 136 LYS C C 1
ATOM 5379 O O . LYS C 1 136 ? 22.41500 14.99800 94.85000 1.000 78.45282 136 LYS C O 1
ATOM 5385 N N . THR C 1 137 ? 23.92300 13.42200 94.32000 1.000 82.42232 137 THR C N 1
ATOM 5386 C CA . THR C 1 137 ? 24.18500 13.05200 95.70900 1.000 79.58692 137 THR C CA 1
ATOM 5387 C C . THR C 1 137 ? 25.17900 13.95200 96.43700 1.000 77.73453 137 THR C C 1
ATOM 5388 O O . THR C 1 137 ? 25.21600 13.91700 97.67200 1.000 79.32460 137 THR C O 1
ATOM 5392 N N . LEU C 1 138 ? 25.97700 14.74800 95.73500 1.000 79.63337 138 LEU C N 1
ATOM 5393 C CA . LEU C 1 138 ? 26.98300 15.57900 96.38300 1.000 79.57140 138 LEU C CA 1
ATOM 5394 C C . LEU C 1 138 ? 26.74600 17.05700 96.08000 1.000 72.93466 138 LEU C C 1
ATOM 5395 O O . LEU C 1 138 ? 26.05200 17.39600 95.11500 1.000 74.30209 138 LEU C O 1
ATOM 5400 N N . PRO C 1 139 ? 27.30600 17.97800 96.90000 1.000 72.27273 139 PRO C N 1
ATOM 5401 C CA . PRO C 1 139 ? 27.10400 19.41900 96.65500 1.000 74.20421 139 PRO C CA 1
ATOM 5402 C C . PRO C 1 139 ? 28.04900 20.00000 95.60700 1.000 76.72665 139 PRO C C 1
ATOM 5403 O O . PRO C 1 139 ? 28.83600 20.91400 95.87800 1.000 71.69842 139 PRO C O 1
ATOM 5407 N N . ILE C 1 140 ? 27.96300 19.48700 94.38100 1.000 79.59026 140 ILE C N 1
ATOM 5408 C CA . ILE C 1 140 ? 28.77300 19.98000 93.27300 1.000 78.57828 140 ILE C CA 1
ATOM 5409 C C . ILE C 1 140 ? 27.86900 20.53100 92.17900 1.000 77.10110 140 ILE C C 1
ATOM 5410 O O . ILE C 1 140 ? 26.72700 20.09200 91.98800 1.000 76.67077 140 ILE C O 1
ATOM 5415 N N . ASP C 1 141 ? 28.39700 21.51700 91.45700 1.000 69.03941 141 ASP C N 1
ATOM 5416 C CA . ASP C 1 141 ? 27.73200 22.15500 90.32500 1.000 72.12970 141 ASP C CA 1
ATOM 5417 C C . ASP C 1 141 ? 28.02700 21.32700 89.07900 1.000 72.92115 141 ASP C C 1
ATOM 5418 O O . ASP C 1 141 ? 29.08800 21.47100 88.46400 1.000 69.72801 141 ASP C O 1
ATOM 5423 N N . GLY C 1 142 ? 27.08300 20.46200 88.69100 1.000 67.02428 142 GLY C N 1
ATOM 5424 C CA . GLY C 1 142 ? 27.30600 19.61100 87.52700 1.000 73.51544 142 GLY C CA 1
ATOM 5425 C C . GLY C 1 142 ? 27.69400 20.37100 86.27000 1.000 69.42076 142 GLY C C 1
ATOM 5426 O O . GLY C 1 142 ? 28.35800 19.81900 85.38400 1.000 60.70253 142 GLY C O 1
ATOM 5427 N N . ASP C 1 143 ? 27.29700 21.64200 86.17500 1.000 69.26812 143 ASP C N 1
ATOM 5428 C CA . ASP C 1 143 ? 27.63000 22.49500 85.03700 1.000 66.22778 143 ASP C CA 1
ATOM 5429 C C . ASP C 1 143 ? 29.00700 23.14100 85.17300 1.000 67.32151 143 ASP C C 1
ATOM 5430 O O . ASP C 1 143 ? 29.30200 24.10200 84.45600 1.000 69.40711 143 ASP C O 1
ATOM 5435 N N . ARG C 1 144 ? 29.85400 22.63700 86.07500 1.000 64.53822 144 ARG C N 1
ATOM 5436 C CA . ARG C 1 144 ? 31.14300 23.26200 86.37100 1.000 70.90194 144 ARG C CA 1
ATOM 5437 C C . ARG C 1 144 ? 32.15300 22.19700 86.81500 1.000 71.40858 144 ARG C C 1
ATOM 5438 O O . ARG C 1 144 ? 32.52600 22.09200 87.99000 1.000 71.34146 144 ARG C O 1
ATOM 5446 N N . ILE C 1 145 ? 32.63400 21.40200 85.86100 1.000 64.00128 145 ILE C N 1
ATOM 5447 C CA . ILE C 1 145 ? 33.54600 20.29400 86.13400 1.000 59.55925 145 ILE C CA 1
ATOM 5448 C C . ILE C 1 145 ? 34.69800 20.35500 85.12800 1.000 58.23324 145 ILE C C 1
ATOM 5449 O O . ILE C 1 145 ? 34.47300 20.26600 83.91400 1.000 58.54175 145 ILE C O 1
ATOM 5454 N N . GLY C 1 146 ? 35.92900 20.52200 85.62300 1.000 61.40463 146 GLY C N 1
ATOM 5455 C CA . GLY C 1 146 ? 37.12100 20.37000 84.81400 1.000 54.83681 146 GLY C CA 1
ATOM 5456 C C . GLY C 1 146 ? 37.72200 18.97700 84.96200 1.000 55.08908 146 GLY C C 1
ATOM 5457 O O . GLY C 1 146 ? 37.16700 18.08500 85.60700 1.000 57.21877 146 GLY C O 1
ATOM 5458 N N . VAL C 1 147 ? 38.89600 18.79500 84.35900 1.000 49.36405 147 VAL C N 1
ATOM 5459 C CA . VAL C 1 147 ? 39.49500 17.46800 84.32700 1.000 49.62925 147 VAL C CA 1
ATOM 5460 C C . VAL C 1 147 ? 40.98700 17.58900 84.06900 1.000 51.50131 147 VAL C C 1
ATOM 5461 O O . VAL C 1 147 ? 41.43600 18.48800 83.34900 1.000 47.12788 147 VAL C O 1
ATOM 5465 N N . PHE C 1 148 ? 41.75100 16.66700 84.66400 1.000 47.88871 148 PHE C N 1
ATOM 5466 C CA . PHE C 1 148 ? 43.22300 16.53100 84.48100 1.000 49.42902 148 PHE C CA 1
ATOM 5467 C C . PHE C 1 148 ? 43.66900 15.13400 84.92900 1.000 41.90813 148 PHE C C 1
ATOM 5468 O O . PHE C 1 148 ? 42.85100 14.39300 85.42700 1.000 40.80187 148 PHE C O 1
ATOM 5476 N N . GLY C 1 149 ? 44.93000 14.78800 84.69800 1.000 40.74108 149 GLY C N 1
ATOM 5477 C CA . GLY C 1 149 ? 45.41500 13.45100 85.06700 1.000 41.90873 149 GLY C CA 1
ATOM 5478 C C . GLY C 1 149 ? 46.89400 13.26300 84.82900 1.000 41.33478 149 GLY C C 1
ATOM 5479 O O . GLY C 1 149 ? 47.53000 14.15100 84.31100 1.000 43.71293 149 GLY C O 1
ATOM 5480 N N . HIS C 1 150 ? 47.39900 12.09200 85.17700 1.000 42.52587 150 HIS C N 1
ATOM 5481 C CA . HIS C 1 150 ? 48.83900 11.79800 85.04100 1.000 44.79758 150 HIS C CA 1
ATOM 5482 C C . HIS C 1 150 ? 49.04000 10.57900 84.14600 1.000 46.95233 150 HIS C C 1
ATOM 5483 O O . HIS C 1 150 ? 48.53300 9.53500 84.48500 1.000 43.48770 150 HIS C O 1
ATOM 5490 N N . SER C 1 151 ? 49.74800 10.77400 83.03400 1.000 49.35673 151 SER C N 1
ATOM 5491 C CA . SER C 1 151 ? 50.10800 9.74100 82.02500 1.000 49.05956 151 SER C CA 1
ATOM 5492 C C . SER C 1 151 ? 48.87300 9.07500 81.42000 1.000 42.35260 151 SER C C 1
ATOM 5493 O O . SER C 1 151 ? 48.24500 9.70300 80.60600 1.000 49.50428 151 SER C O 1
ATOM 5496 N N . MET C 1 152 ? 48.57200 7.83800 81.77400 1.000 33.78559 152 MET C N 1
ATOM 5497 C CA . MET C 1 152 ? 47.34700 7.20400 81.24500 1.000 40.83925 152 MET C CA 1
ATOM 5498 C C . MET C 1 152 ? 46.15700 8.08500 81.63300 1.000 40.14958 152 MET C C 1
ATOM 5499 O O . MET C 1 152 ? 45.25000 8.23600 80.82800 1.000 34.98030 152 MET C O 1
ATOM 5504 N N . GLY C 1 153 ? 46.18300 8.65800 82.83700 1.000 41.99128 153 GLY C N 1
ATOM 5505 C CA . GLY C 1 153 ? 45.08700 9.53900 83.20200 1.000 38.39004 153 GLY C CA 1
ATOM 5506 C C . GLY C 1 153 ? 45.15600 10.86600 82.48300 1.000 38.99624 153 GLY C C 1
ATOM 5507 O O . GLY C 1 153 ? 44.17500 11.61600 82.46200 1.000 36.68145 153 GLY C O 1
ATOM 5508 N N . GLY C 1 154 ? 46.32200 11.19200 81.92600 1.000 41.19740 154 GLY C N 1
ATOM 5509 C CA . GLY C 1 154 ? 46.45600 12.36800 81.10400 1.000 41.81211 154 GLY C CA 1
ATOM 5510 C C . GLY C 1 154 ? 45.80600 12.10100 79.76700 1.000 37.07062 154 GLY C C 1
ATOM 5511 O O . GLY C 1 154 ? 44.99800 12.90000 79.29100 1.000 39.07237 154 GLY C O 1
ATOM 5512 N N . HIS C 1 155 ? 46.18400 10.98100 79.14300 1.000 46.44476 155 HIS C N 1
ATOM 5513 C CA . HIS C 1 155 ? 45.41500 10.41500 78.04000 1.000 40.61994 155 HIS C CA 1
ATOM 5514 C C . HIS C 1 155 ? 43.93300 10.42100 78.37600 1.000 40.31003 155 HIS C C 1
ATOM 5515 O O . HIS C 1 155 ? 43.09600 10.76000 77.52800 1.000 38.40262 155 HIS C O 1
ATOM 5522 N N . GLY C 1 156 ? 43.61700 10.05100 79.62100 1.000 37.00149 156 GLY C N 1
ATOM 5523 C CA . GLY C 1 156 ? 42.22500 10.01800 80.04100 1.000 37.53365 156 GLY C CA 1
ATOM 5524 C C . GLY C 1 156 ? 41.54200 11.37100 79.96100 1.000 42.06881 156 GLY C C 1
ATOM 5525 O O . GLY C 1 156 ? 40.45100 11.49700 79.39500 1.000 40.20164 156 GLY C O 1
ATOM 5526 N N . ALA C 1 157 ? 42.16600 12.40500 80.53500 1.000 44.42398 157 ALA C N 1
ATOM 5527 C CA . ALA C 1 157 ? 41.51000 13.71500 80.57200 1.000 46.50696 157 ALA C CA 1
ATOM 5528 C C . ALA C 1 157 ? 41.42000 14.33800 79.18400 1.000 38.40853 157 ALA C C 1
ATOM 5529 O O . ALA C 1 157 ? 40.41500 14.96700 78.83800 1.000 42.64615 157 ALA C O 1
ATOM 5531 N N . LEU C 1 158 ? 42.47500 14.20600 78.39200 1.000 40.29587 158 LEU C N 1
ATOM 5532 C CA . LEU C 1 158 ? 42.46100 14.72100 77.02800 1.000 42.58043 158 LEU C CA 1
ATOM 5533 C C . LEU C 1 158 ? 41.36700 14.05900 76.19800 1.000 46.16214 158 LEU C C 1
ATOM 5534 O O . LEU C 1 158 ? 40.52100 14.73900 75.60400 1.000 44.34614 158 LEU C O 1
ATOM 5539 N N . THR C 1 159 ? 41.36100 12.72400 76.15800 1.000 42.45600 159 THR C N 1
ATOM 5540 C CA . THR C 1 159 ? 40.40900 12.02600 75.31200 1.000 44.12342 159 THR C CA 1
ATOM 5541 C C . THR C 1 159 ? 38.97000 12.21700 75.78900 1.000 46.93484 159 THR C C 1
ATOM 5542 O O . THR C 1 159 ? 38.06500 12.38300 74.96400 1.000 43.25836 159 THR C O 1
ATOM 5546 N N . LEU C 1 160 ? 38.72900 12.22300 77.10600 1.000 44.47434 160 LEU C N 1
ATOM 5547 C CA . LEU C 1 160 ? 37.34700 12.37300 77.57100 1.000 46.65791 160 LEU C CA 1
ATOM 5548 C C . LEU C 1 160 ? 36.82400 13.78900 77.36100 1.000 49.47216 160 LEU C C 1
ATOM 5549 O O . LEU C 1 160 ? 35.61700 13.97500 77.16800 1.000 55.09834 160 LEU C O 1
ATOM 5554 N N . ALA C 1 161 ? 37.69800 14.79500 77.38800 1.000 49.76752 161 ALA C N 1
ATOM 5555 C CA . ALA C 1 161 ? 37.25600 16.15300 77.07700 1.000 53.95375 161 ALA C CA 1
ATOM 5556 C C . ALA C 1 161 ? 36.94300 16.29800 75.59300 1.000 48.64441 161 ALA C C 1
ATOM 5557 O O . ALA C 1 161 ? 35.85000 16.73800 75.21300 1.000 52.07095 161 ALA C O 1
ATOM 5559 N N . LEU C 1 162 ? 37.90600 15.92900 74.74300 1.000 52.58139 162 LEU C N 1
ATOM 5560 C CA . LEU C 1 162 ? 37.73000 15.97900 73.29700 1.000 47.59804 162 LEU C CA 1
ATOM 5561 C C . LEU C 1 162 ? 36.48400 15.23600 72.83900 1.000 50.96635 162 LEU C C 1
ATOM 5562 O O . LEU C 1 162 ? 35.87200 15.62000 71.83500 1.000 58.66031 162 LEU C O 1
ATOM 5567 N N . ARG C 1 163 ? 36.09400 14.18000 73.55300 1.000 40.94618 163 ARG C N 1
ATOM 5568 C CA . ARG C 1 163 ? 35.04900 13.27600 73.10000 1.000 53.32849 163 ARG C CA 1
ATOM 5569 C C . ARG C 1 163 ? 33.69600 13.53600 73.74400 1.000 56.70361 163 ARG C C 1
ATOM 5570 O O . ARG C 1 163 ? 32.73200 12.82300 73.44500 1.000 55.27866 163 ARG C O 1
ATOM 5578 N N . HIS C 1 164 ? 33.59800 14.51500 74.63000 1.000 53.42112 164 HIS C N 1
ATOM 5579 C CA . HIS C 1 164 ? 32.32600 14.88800 75.23800 1.000 54.90915 164 HIS C CA 1
ATOM 5580 C C . HIS C 1 164 ? 32.29200 16.39900 75.33900 1.000 60.94072 164 HIS C C 1
ATOM 5581 O O . HIS C 1 164 ? 32.48300 16.97300 76.41600 1.000 67.30856 164 HIS C O 1
ATOM 5588 N N . PRO C 1 165 ? 32.06500 17.08400 74.21900 1.000 62.48153 165 PRO C N 1
ATOM 5589 C CA . PRO C 1 165 ? 32.09000 18.54700 74.24200 1.000 57.56383 165 PRO C CA 1
ATOM 5590 C C . PRO C 1 165 ? 31.02200 19.09100 75.17400 1.000 63.55831 165 PRO C C 1
ATOM 5591 O O . PRO C 1 165 ? 29.92500 18.53700 75.28700 1.000 68.67360 165 PRO C O 1
ATOM 5595 N N . GLY C 1 166 ? 31.37500 20.17200 75.87000 1.000 61.49680 166 GLY C N 1
ATOM 5596 C CA . GLY C 1 166 ? 30.55900 20.73800 76.90700 1.000 65.40460 166 GLY C CA 1
ATOM 5597 C C . GLY C 1 166 ? 30.77600 20.12900 78.27900 1.000 66.07108 166 GLY C C 1
ATOM 5598 O O . GLY C 1 166 ? 30.55100 20.81000 79.28500 1.000 61.02063 166 GLY C O 1
ATOM 5599 N N . LEU C 1 167 ? 31.21700 18.86400 78.34100 1.000 65.98751 167 LEU C N 1
ATOM 5600 C CA . LEU C 1 167 ? 31.39900 18.14900 79.60300 1.000 60.42311 167 LEU C CA 1
ATOM 5601 C C . LEU C 1 167 ? 32.32100 18.91200 80.54100 1.000 61.38693 167 LEU C C 1
ATOM 5602 O O . LEU C 1 167 ? 31.91600 19.33300 81.63000 1.000 62.22359 167 LEU C O 1
ATOM 5607 N N . PHE C 1 168 ? 33.56000 19.10100 80.11800 1.000 59.46265 168 PHE C N 1
ATOM 5608 C CA . PHE C 1 168 ? 34.61100 19.62700 80.96800 1.000 54.48984 168 PHE C CA 1
ATOM 5609 C C . PHE C 1 168 ? 34.93600 21.03800 80.51900 1.000 54.48034 168 PHE C C 1
ATOM 5610 O O . PHE C 1 168 ? 35.31200 21.24200 79.36600 1.000 53.75456 168 PHE C O 1
ATOM 5618 N N . LYS C 1 169 ? 34.81500 22.00400 81.42900 1.000 54.24052 169 LYS C N 1
ATOM 5619 C CA . LYS C 1 169 ? 35.08900 23.38400 81.05200 1.000 48.62167 169 LYS C CA 1
ATOM 5620 C C . LYS C 1 169 ? 36.57200 23.72300 81.05300 1.000 55.21532 169 LYS C C 1
ATOM 5621 O O . LYS C 1 169 ? 36.95600 24.74900 80.48200 1.000 59.96638 169 LYS C O 1
ATOM 5627 N N . SER C 1 170 ? 37.41400 22.89300 81.65800 1.000 52.57412 170 SER C N 1
ATOM 5628 C CA . SER C 1 170 ? 38.84100 23.15500 81.78300 1.000 54.99527 170 SER C CA 1
ATOM 5629 C C . SER C 1 170 ? 39.59500 21.84900 81.55800 1.000 49.51447 170 SER C C 1
ATOM 5630 O O . SER C 1 170 ? 39.00600 20.76700 81.58100 1.000 47.98018 170 SER C O 1
ATOM 5633 N N . LEU C 1 171 ? 40.90000 21.94100 81.29400 1.000 50.46364 171 LEU C N 1
ATOM 5634 C CA . LEU C 1 171 ? 41.64700 20.73500 80.95800 1.000 51.12436 171 LEU C CA 1
ATOM 5635 C C . LEU C 1 171 ? 43.14800 20.93900 81.12100 1.000 58.03179 171 LEU C C 1
ATOM 5636 O O . LEU C 1 171 ? 43.71000 21.90100 80.58100 1.000 53.59596 171 LEU C O 1
ATOM 5641 N N . SER C 1 172 ? 43.77300 19.99200 81.83000 1.000 55.61099 172 SER C N 1
ATOM 5642 C CA . SER C 1 172 ? 45.22400 19.97600 82.14300 1.000 53.92722 172 SER C CA 1
ATOM 5643 C C . SER C 1 172 ? 45.73500 18.54800 82.10400 1.000 51.24502 172 SER C C 1
ATOM 5644 O O . SER C 1 172 ? 44.92500 17.65800 82.24300 1.000 49.74650 172 SER C O 1
ATOM 5647 N N . ALA C 1 173 ? 47.05200 18.38300 82.03300 1.000 47.27578 173 ALA C N 1
ATOM 5648 C CA . ALA C 1 173 ? 47.62700 17.02700 82.08600 1.000 46.70059 173 ALA C CA 1
ATOM 5649 C C . ALA C 1 173 ? 49.09800 17.05300 82.49700 1.000 51.47453 173 ALA C C 1
ATOM 5650 O O . ALA C 1 173 ? 49.80800 17.94400 82.07100 1.000 53.90903 173 ALA C O 1
ATOM 5652 N N . PHE C 1 174 ? 49.48300 16.12300 83.36600 1.000 45.76326 174 PHE C N 1
ATOM 5653 C CA . PHE C 1 174 ? 50.88300 15.86700 83.68500 1.000 44.26754 174 PHE C CA 1
ATOM 5654 C C . PHE C 1 174 ? 51.37000 14.67600 82.87800 1.000 44.63629 174 PHE C C 1
ATOM 5655 O O . PHE C 1 174 ? 50.72800 13.62100 82.89000 1.000 48.24372 174 PHE C O 1
ATOM 5663 N N . ALA C 1 175 ? 52.51400 14.82800 82.22100 1.000 43.50776 175 ALA C N 1
ATOM 5664 C CA . ALA C 1 175 ? 53.16400 13.75500 81.46100 1.000 48.35385 175 ALA C CA 1
ATOM 5665 C C . ALA C 1 175 ? 52.20200 12.79500 80.74200 1.000 56.18401 175 ALA C C 1
ATOM 5666 O O . ALA C 1 175 ? 52.29900 11.57200 80.93000 1.000 49.89965 175 ALA C O 1
ATOM 5668 N N . PRO C 1 176 ? 51.28100 13.28400 79.90800 1.000 52.09123 176 PRO C N 1
ATOM 5669 C CA . PRO C 1 176 ? 50.24500 12.39700 79.35800 1.000 46.99558 176 PRO C CA 1
ATOM 5670 C C . PRO C 1 176 ? 50.74600 11.49200 78.24300 1.000 49.92283 176 PRO C C 1
ATOM 5671 O O . PRO C 1 176 ? 51.68900 11.80800 77.52200 1.000 47.12716 176 PRO C O 1
ATOM 5675 N N . ILE C 1 177 ? 50.07100 10.35400 78.08500 1.000 43.61371 177 ILE C N 1
ATOM 5676 C CA . ILE C 1 177 ? 50.22000 9.54000 76.88300 1.000 48.09496 177 ILE C CA 1
ATOM 5677 C C . ILE C 1 177 ? 49.42700 10.18500 75.75400 1.000 48.25180 177 ILE C C 1
ATOM 5678 O O . ILE C 1 177 ? 48.21600 9.97200 75.65400 1.000 54.72958 177 ILE C O 1
ATOM 5683 N N . CYS C 1 178 ? 50.08800 10.97500 74.89600 1.000 43.84000 178 CYS C N 1
ATOM 5684 C CA . CYS C 1 178 ? 49.28400 11.74600 73.94500 1.000 52.24639 178 CYS C CA 1
ATOM 5685 C C . CYS C 1 178 ? 49.05900 11.04300 72.61500 1.000 45.37031 178 CYS C C 1
ATOM 5686 O O . CYS C 1 178 ? 48.01000 11.24500 71.99500 1.000 46.56864 178 CYS C O 1
ATOM 5689 N N . ALA C 1 179 ? 49.92000 10.12400 72.18400 1.000 49.04649 179 ALA C N 1
ATOM 5690 C CA . ALA C 1 179 ? 49.75100 9.41100 70.92000 1.000 52.40152 179 ALA C CA 1
ATOM 5691 C C . ALA C 1 179 ? 49.67700 7.91400 71.19800 1.000 51.30016 179 ALA C C 1
ATOM 5692 O O . ALA C 1 179 ? 50.58100 7.15500 70.82000 1.000 53.67040 179 ALA C O 1
ATOM 5694 N N . PRO C 1 180 ? 48.59900 7.45500 71.84300 1.000 48.22268 180 PRO C N 1
ATOM 5695 C CA . PRO C 1 180 ? 48.52900 6.03700 72.23300 1.000 47.05114 180 PRO C CA 1
ATOM 5696 C C . PRO C 1 180 ? 48.63600 5.05500 71.06800 1.000 50.28111 180 PRO C C 1
ATOM 5697 O O . PRO C 1 180 ? 49.16900 3.95200 71.25600 1.000 50.44469 180 PRO C O 1
ATOM 5701 N N . THR C 1 181 ? 48.15500 5.40700 69.86900 1.000 52.58390 181 THR C N 1
ATOM 5702 C CA . THR C 1 181 ? 48.38400 4.53600 68.71800 1.000 50.36612 181 THR C CA 1
ATOM 5703 C C . THR C 1 181 ? 49.86800 4.29500 68.45100 1.000 55.81802 181 THR C C 1
ATOM 5704 O O . THR C 1 181 ? 50.21500 3.28200 67.83400 1.000 59.43512 181 THR C O 1
ATOM 5708 N N . GLN C 1 182 ? 50.75500 5.18000 68.91400 1.000 54.79840 182 GLN C N 1
ATOM 5709 C CA . GLN C 1 182 ? 52.17300 5.02700 68.61300 1.000 58.59279 182 GLN C CA 1
ATOM 5710 C C . GLN C 1 182 ? 53.04700 4.85700 69.85600 1.000 53.82227 182 GLN C C 1
ATOM 5711 O O . GLN C 1 182 ? 54.03700 5.57200 70.03800 1.000 48.42896 182 GLN C O 1
ATOM 5717 N N . CYS C 1 183 ? 52.70200 3.88600 70.70000 1.000 51.30898 183 CYS C N 1
ATOM 5718 C CA . CYS C 1 183 ? 53.46200 3.58800 71.90600 1.000 51.37694 183 CYS C CA 1
ATOM 5719 C C . CYS C 1 183 ? 53.15400 2.15800 72.30300 1.000 51.32945 183 CYS C C 1
ATOM 5720 O O . CYS C 1 183 ? 52.01700 1.70000 72.09400 1.000 49.37871 183 CYS C O 1
ATOM 5723 N N . PRO C 1 184 ? 54.11800 1.40200 72.82900 1.000 50.09198 184 PRO C N 1
ATOM 5724 C CA . PRO C 1 184 ? 53.82100 0.01400 73.19600 1.000 52.68019 184 PRO C CA 1
ATOM 5725 C C . PRO C 1 184 ? 52.68700 -0.11000 74.20500 1.000 56.79735 184 PRO C C 1
ATOM 5726 O O . PRO C 1 184 ? 51.87700 -1.04500 74.10900 1.000 56.44827 184 PRO C O 1
ATOM 5730 N N . TRP C 1 185 ? 52.60600 0.81100 75.17100 1.000 54.22888 185 TRP C N 1
ATOM 5731 C CA . TRP C 1 185 ? 51.48700 0.81700 76.11000 1.000 52.20653 185 TRP C CA 1
ATOM 5732 C C . TRP C 1 185 ? 50.17100 0.92800 75.36800 1.000 50.14653 185 TRP C C 1
ATOM 5733 O O . TRP C 1 185 ? 49.24700 0.13300 75.58400 1.000 48.80596 185 TRP C O 1
ATOM 5744 N N . GLY C 1 186 ? 50.06700 1.93800 74.50000 1.000 51.90051 186 GLY C N 1
ATOM 5745 C CA . GLY C 1 186 ? 48.85300 2.12000 73.72500 1.000 47.48917 186 GLY C CA 1
ATOM 5746 C C . GLY C 1 186 ? 48.56700 0.94900 72.80800 1.000 51.84314 186 GLY C C 1
ATOM 5747 O O . GLY C 1 186 ? 47.42100 0.48700 72.72700 1.000 54.07925 186 GLY C O 1
ATOM 5748 N N . HIS C 1 187 ? 49.60800 0.42900 72.13100 1.000 48.44941 187 HIS C N 1
ATOM 5749 C CA . HIS C 1 187 ? 49.42200 -0.71300 71.23400 1.000 55.35301 187 HIS C CA 1
ATOM 5750 C C . HIS C 1 187 ? 48.80800 -1.90600 71.96400 1.000 56.40721 187 HIS C C 1
ATOM 5751 O O . HIS C 1 187 ? 47.83300 -2.50200 71.48600 1.000 48.84049 187 HIS C O 1
ATOM 5758 N N . LYS C 1 188 ? 49.36300 -2.27400 73.12600 1.000 56.16003 188 LYS C N 1
ATOM 5759 C CA . LYS C 1 188 ? 48.88700 -3.48300 73.79000 1.000 55.41074 188 LYS C CA 1
ATOM 5760 C C . LYS C 1 188 ? 47.55600 -3.25800 74.48900 1.000 59.09403 188 LYS C C 1
ATOM 5761 O O . LYS C 1 188 ? 46.70900 -4.16000 74.51700 1.000 59.06546 188 LYS C O 1
ATOM 5767 N N . ALA C 1 189 ? 47.34500 -2.06900 75.05200 1.000 54.04481 189 ALA C N 1
ATOM 5768 C CA . ALA C 1 189 ? 46.05600 -1.77800 75.66900 1.000 50.86059 189 ALA C CA 1
ATOM 5769 C C . ALA C 1 189 ? 44.93000 -1.81800 74.63500 1.000 53.56190 189 ALA C C 1
ATOM 5770 O O . ALA C 1 189 ? 43.92100 -2.50200 74.83300 1.000 56.00306 189 ALA C O 1
ATOM 5772 N N . PHE C 1 190 ? 45.08900 -1.09500 73.51700 1.000 52.21069 190 PHE C N 1
ATOM 5773 C CA . PHE C 1 190 ? 44.05400 -1.09300 72.47800 1.000 58.01953 190 PHE C CA 1
ATOM 5774 C C . PHE C 1 190 ? 43.81800 -2.49400 71.91100 1.000 54.56240 190 PHE C C 1
ATOM 5775 O O . PHE C 1 190 ? 42.66700 -2.90500 71.71300 1.000 51.49000 190 PHE C O 1
ATOM 5783 N N . THR C 1 191 ? 44.89300 -3.24100 71.64400 1.000 58.42075 191 THR C N 1
ATOM 5784 C CA . THR C 1 191 ? 44.76400 -4.60800 71.14100 1.000 57.05904 191 THR C CA 1
ATOM 5785 C C . THR C 1 191 ? 43.84800 -5.44600 72.02800 1.000 63.42293 191 THR C C 1
ATOM 5786 O O . THR C 1 191 ? 42.92300 -6.10800 71.54200 1.000 61.75696 191 THR C O 1
ATOM 5790 N N . GLY C 1 192 ? 44.10800 -5.42800 73.33600 1.000 57.81831 192 GLY C N 1
ATOM 5791 C CA . GLY C 1 192 ? 43.37300 -6.26100 74.26900 1.000 55.33175 192 GLY C CA 1
ATOM 5792 C C . GLY C 1 192 ? 41.95200 -5.81700 74.58300 1.000 60.57806 192 GLY C C 1
ATOM 5793 O O . GLY C 1 192 ? 41.07100 -6.65500 74.81500 1.000 55.82655 192 GLY C O 1
ATOM 5794 N N . TYR C 1 193 ? 41.71700 -4.50900 74.60400 1.000 59.71354 193 TYR C N 1
ATOM 5795 C CA . TYR C 1 193 ? 40.42000 -3.98600 75.00000 1.000 60.02015 193 TYR C CA 1
ATOM 5796 C C . TYR C 1 193 ? 39.46600 -3.76500 73.82100 1.000 60.33905 193 TYR C C 1
ATOM 5797 O O . TYR C 1 193 ? 38.24400 -3.80900 74.01300 1.000 53.74904 193 TYR C O 1
ATOM 5806 N N . LEU C 1 194 ? 39.97700 -3.54000 72.61300 1.000 59.44699 194 LEU C N 1
ATOM 5807 C CA . LEU C 1 194 ? 39.11900 -3.26700 71.47400 1.000 58.54633 194 LEU C CA 1
ATOM 5808 C C . LEU C 1 194 ? 39.31800 -4.22600 70.31000 1.000 54.88107 194 LEU C C 1
ATOM 5809 O O . LEU C 1 194 ? 38.52100 -4.18900 69.36800 1.000 54.96401 194 LEU C O 1
ATOM 5814 N N . GLY C 1 195 ? 40.34300 -5.06300 70.33200 1.000 56.92930 195 GLY C N 1
ATOM 5815 C CA . GLY C 1 195 ? 40.67200 -5.91000 69.20400 1.000 52.81458 195 GLY C CA 1
ATOM 5816 C C . GLY C 1 195 ? 41.87000 -5.35400 68.45600 1.000 52.18749 195 GLY C C 1
ATOM 5817 O O . GLY C 1 195 ? 42.35600 -4.25300 68.72200 1.000 59.85570 195 GLY C O 1
ATOM 5818 N N . ALA C 1 196 ? 42.32800 -6.14300 67.48900 1.000 59.10477 196 ALA C N 1
ATOM 5819 C CA . ALA C 1 196 ? 43.50400 -5.81400 66.69800 1.000 65.05461 196 ALA C CA 1
ATOM 5820 C C . ALA C 1 196 ? 43.20100 -4.90200 65.51000 1.000 58.64669 196 ALA C C 1
ATOM 5821 O O . ALA C 1 196 ? 44.11100 -4.62100 64.71800 1.000 59.40000 196 ALA C O 1
ATOM 5823 N N . ASP C 1 197 ? 41.96100 -4.43900 65.36000 1.000 60.97000 197 ASP C N 1
ATOM 5824 C CA . ASP C 1 197 ? 41.57300 -3.59000 64.23600 1.000 62.79000 197 ASP C CA 1
ATOM 5825 C C . ASP C 1 197 ? 41.78000 -2.12900 64.62100 1.000 57.69000 197 ASP C C 1
ATOM 5826 O O . ASP C 1 197 ? 40.99300 -1.56200 65.38700 1.000 58.57000 197 ASP C O 1
ATOM 5831 N N . THR C 1 198 ? 42.80500 -1.50900 64.04100 1.000 57.66119 198 THR C N 1
ATOM 5832 C CA . THR C 1 198 ? 43.22600 -0.16900 64.43100 1.000 58.57851 198 THR C CA 1
ATOM 5833 C C . THR C 1 198 ? 42.21900 0.91700 64.05500 1.000 56.41995 198 THR C C 1
ATOM 5834 O O . THR C 1 198 ? 42.38900 2.07000 64.47000 1.000 60.85550 198 THR C O 1
ATOM 5838 N N . THR C 1 199 ? 41.17300 0.56700 63.30300 1.000 55.14000 199 THR C N 1
ATOM 5839 C CA . THR C 1 199 ? 40.23400 1.62100 62.93300 1.000 59.29787 199 THR C CA 1
ATOM 5840 C C . THR C 1 199 ? 39.41600 2.10500 64.12200 1.000 53.96532 199 THR C C 1
ATOM 5841 O O . THR C 1 199 ? 39.12800 3.30100 64.22800 1.000 52.51084 199 THR C O 1
ATOM 5845 N N . ARG C 1 200 ? 39.20900 1.30400 65.16800 1.000 56.89673 200 ARG C N 1
ATOM 5846 C CA . ARG C 1 200 ? 38.50400 1.74000 66.36000 1.000 60.52456 200 ARG C CA 1
ATOM 5847 C C . ARG C 1 200 ? 39.44200 2.23100 67.45300 1.000 50.91744 200 ARG C C 1
ATOM 5848 O O . ARG C 1 200 ? 38.97500 2.56200 68.54400 1.000 53.91255 200 ARG C O 1
ATOM 5856 N N . TRP C 1 201 ? 40.74300 2.28600 67.17700 1.000 53.69000 201 TRP C N 1
ATOM 5857 C CA . TRP C 1 201 ? 41.73400 2.81600 68.10700 1.000 58.93640 201 TRP C CA 1
ATOM 5858 C C . TRP C 1 201 ? 41.84500 4.34400 68.09900 1.000 57.58279 201 TRP C C 1
ATOM 5859 O O . TRP C 1 201 ? 42.09100 4.93800 69.15600 1.000 52.85000 201 TRP C O 1
ATOM 5870 N N . ILE C 1 202 ? 41.71000 5.00300 66.94100 1.000 50.29815 202 ILE C N 1
ATOM 5871 C CA . ILE C 1 202 ? 42.10500 6.41100 66.90100 1.000 49.71496 202 ILE C CA 1
ATOM 5872 C C . ILE C 1 202 ? 41.00800 7.35100 67.36900 1.000 47.71914 202 ILE C C 1
ATOM 5873 O O . ILE C 1 202 ? 41.28000 8.53600 67.61000 1.000 54.48891 202 ILE C O 1
ATOM 5878 N N . GLU C 1 203 ? 39.79700 6.85700 67.58600 1.000 47.65649 203 GLU C N 1
ATOM 5879 C CA . GLU C 1 203 ? 38.83400 7.63100 68.34400 1.000 48.91611 203 GLU C CA 1
ATOM 5880 C C . GLU C 1 203 ? 39.23300 7.74300 69.81300 1.000 44.42411 203 GLU C C 1
ATOM 5881 O O . GLU C 1 203 ? 38.61600 8.50500 70.56200 1.000 39.47000 203 GLU C O 1
ATOM 5887 N N . HIS C 1 204 ? 40.26500 7.01700 70.23600 1.000 47.33513 204 HIS C N 1
ATOM 5888 C CA . HIS C 1 204 ? 40.75500 7.09500 71.60500 1.000 50.70625 204 HIS C CA 1
ATOM 5889 C C . HIS C 1 204 ? 42.17400 7.64500 71.66900 1.000 50.74670 204 HIS C C 1
ATOM 5890 O O . HIS C 1 204 ? 42.85600 7.45600 72.68300 1.000 45.14000 204 HIS C O 1
ATOM 5897 N N . ASP C 1 205 ? 42.62900 8.31900 70.61300 1.000 46.39251 205 ASP C N 1
ATOM 5898 C CA . ASP C 1 205 ? 43.97900 8.87600 70.53400 1.000 44.32387 205 ASP C CA 1
ATOM 5899 C C . ASP C 1 205 ? 43.88600 10.38900 70.65100 1.000 44.42152 205 ASP C C 1
ATOM 5900 O O . ASP C 1 205 ? 43.23200 11.03700 69.82500 1.000 45.71283 205 ASP C O 1
ATOM 5905 N N . ALA C 1 206 ? 44.54100 10.94900 71.67300 1.000 37.90679 206 ALA C N 1
ATOM 5906 C CA . ALA C 1 206 ? 44.42000 12.38400 71.92300 1.000 46.29183 206 ALA C CA 1
ATOM 5907 C C . ALA C 1 206 ? 44.97400 13.21000 70.76100 1.000 43.38291 206 ALA C C 1
ATOM 5908 O O . ALA C 1 206 ? 44.40900 14.24600 70.40300 1.000 41.56299 206 ALA C O 1
ATOM 5910 N N . THR C 1 207 ? 46.08900 12.78200 70.17800 1.000 45.82961 207 THR C N 1
ATOM 5911 C CA . THR C 1 207 ? 46.59200 13.58800 69.07000 1.000 49.26854 207 THR C CA 1
ATOM 5912 C C . THR C 1 207 ? 45.69200 13.45700 67.84500 1.000 48.76267 207 THR C C 1
ATOM 5913 O O . THR C 1 207 ? 45.19900 14.46100 67.31500 1.000 45.74399 207 THR C O 1
ATOM 5917 N N . VAL C 1 208 ? 45.26000 12.25200 67.44900 1.000 47.65376 208 VAL C N 1
ATOM 5918 C CA . VAL C 1 208 ? 44.38100 12.07700 66.28900 1.000 47.99106 208 VAL C CA 1
ATOM 5919 C C . VAL C 1 208 ? 43.07100 12.84900 66.46100 1.000 51.10963 208 VAL C C 1
ATOM 5920 O O . VAL C 1 208 ? 42.52600 13.39400 65.49000 1.000 48.80662 208 VAL C O 1
ATOM 5924 N N . LEU C 1 209 ? 42.53300 12.88900 67.68600 1.000 44.38555 209 LEU C N 1
ATOM 5925 C CA . LEU C 1 209 ? 41.30300 13.63900 67.92800 1.000 47.59149 209 LEU C CA 1
ATOM 5926 C C . LEU C 1 209 ? 41.54600 15.13200 67.78700 1.000 53.99203 209 LEU C C 1
ATOM 5927 O O . LEU C 1 209 ? 40.77800 15.84300 67.12300 1.000 54.22162 209 LEU C O 1
ATOM 5932 N N . MET C 1 210 ? 42.61400 15.62200 68.42100 1.000 50.85729 210 MET C N 1
ATOM 5933 C CA . MET C 1 210 ? 42.95100 17.04000 68.36300 1.000 54.55293 210 MET C CA 1
ATOM 5934 C C . MET C 1 210 ? 43.10300 17.51500 66.92500 1.000 54.51259 210 MET C C 1
ATOM 5935 O O . MET C 1 210 ? 42.61500 18.59200 66.56300 1.000 52.95763 210 MET C O 1
ATOM 5940 N N . GLN C 1 211 ? 43.76600 16.70900 66.09000 1.000 54.89056 211 GLN C N 1
ATOM 5941 C CA . GLN C 1 211 ? 43.96000 17.01500 64.67400 1.000 56.29697 211 GLN C CA 1
ATOM 5942 C C . GLN C 1 211 ? 42.67700 17.28300 63.90500 1.000 55.58543 211 GLN C C 1
ATOM 5943 O O . GLN C 1 211 ? 42.73400 17.90200 62.83800 1.000 56.40977 211 GLN C O 1
ATOM 5949 N N . HIS C 1 212 ? 41.53100 16.79300 64.37500 1.000 56.90815 212 HIS C N 1
ATOM 5950 C CA . HIS C 1 212 ? 40.32500 16.82900 63.55800 1.000 55.95592 212 HIS C CA 1
ATOM 5951 C C . HIS C 1 212 ? 39.19800 17.63300 64.19700 1.000 56.81030 212 HIS C C 1
ATOM 5952 O O . HIS C 1 212 ? 38.07900 17.63200 63.67000 1.000 63.59886 212 HIS C O 1
ATOM 5959 N N . GLN C 1 213 ? 39.46200 18.32900 65.29700 1.000 58.87177 213 GLN C N 1
ATOM 5960 C CA . GLN C 1 213 ? 38.51200 19.31900 65.78100 1.000 60.42216 213 GLN C CA 1
ATOM 5961 C C . GLN C 1 213 ? 38.24500 20.33600 64.67700 1.000 58.30714 213 GLN C C 1
ATOM 5962 O O . GLN C 1 213 ? 39.17200 20.71600 63.95400 1.000 57.45156 213 GLN C O 1
ATOM 5968 N N . PRO C 1 214 ? 37.00600 20.77700 64.49500 1.000 60.45077 214 PRO C N 1
ATOM 5969 C CA . PRO C 1 214 ? 36.79400 21.91700 63.58800 1.000 61.24433 214 PRO C CA 1
ATOM 5970 C C . PRO C 1 214 ? 37.43100 23.18800 64.12800 1.000 64.31789 214 PRO C C 1
ATOM 5971 O O . PRO C 1 214 ? 38.12900 23.90100 63.39800 1.000 63.67261 214 PRO C O 1
ATOM 5975 N N . VAL C 1 215 ? 37.24300 23.44600 65.42000 1.000 68.60376 215 VAL C N 1
ATOM 5976 C CA . VAL C 1 215 ? 37.64400 24.66600 66.10300 1.000 60.17462 215 VAL C CA 1
ATOM 5977 C C . VAL C 1 215 ? 38.51800 24.24400 67.28000 1.000 61.31530 215 VAL C C 1
ATOM 5978 O O . VAL C 1 215 ? 38.63500 23.06000 67.59100 1.000 59.98983 215 VAL C O 1
ATOM 5982 N N . ALA C 1 216 ? 39.15200 25.21700 67.92200 1.000 61.32956 216 ALA C N 1
ATOM 5983 C CA . ALA C 1 216 ? 39.86700 24.92600 69.16100 1.000 56.42816 216 ALA C CA 1
ATOM 5984 C C . ALA C 1 216 ? 38.85300 24.54000 70.23100 1.000 60.71394 216 ALA C C 1
ATOM 5985 O O . ALA C 1 216 ? 37.96100 25.34200 70.54200 1.000 58.00343 216 ALA C O 1
ATOM 5987 N N . PRO C 1 217 ? 38.93100 23.33200 70.80400 1.000 55.17436 217 PRO C N 1
ATOM 5988 C CA . PRO C 1 217 ? 37.92400 22.92700 71.80300 1.000 55.55225 217 PRO C CA 1
ATOM 5989 C C . PRO C 1 217 ? 38.02700 23.66400 73.13400 1.000 50.32825 217 PRO C C 1
ATOM 5990 O O . PRO C 1 217 ? 37.02200 23.73400 73.85400 1.000 51.53072 217 PRO C O 1
ATOM 5994 N N . TYR C 1 218 ? 39.19300 24.20500 73.48900 1.000 47.73000 218 TYR C N 1
ATOM 5995 C CA . TYR C 1 218 ? 39.38100 24.89600 74.76600 1.000 56.24271 218 TYR C CA 1
ATOM 5996 C C . TYR C 1 218 ? 40.07000 26.22400 74.49600 1.000 62.32222 218 TYR C C 1
ATOM 5997 O O . TYR C 1 218 ? 41.30800 26.32900 74.54500 1.000 59.29449 218 TYR C O 1
ATOM 6006 N N . PRO C 1 219 ? 39.28500 27.26600 74.18800 1.000 64.91214 219 PRO C N 1
ATOM 6007 C CA . PRO C 1 219 ? 39.87100 28.60400 73.98300 1.000 63.84560 219 PRO C CA 1
ATOM 6008 C C . PRO C 1 219 ? 40.74100 29.05100 75.14800 1.000 59.48807 219 PRO C C 1
ATOM 6009 O O . PRO C 1 219 ? 41.91700 29.39000 74.95000 1.000 63.18251 219 PRO C O 1
ATOM 6013 N N . ALA C 1 220 ? 40.19700 29.03500 76.36500 1.000 52.91000 220 ALA C N 1
ATOM 6014 C CA . ALA C 1 220 ? 40.94400 29.37500 77.57500 1.000 50.91429 220 ALA C CA 1
ATOM 6015 C C . ALA C 1 220 ? 42.33200 28.73000 77.62600 1.000 52.33296 220 ALA C C 1
ATOM 6016 O O . ALA C 1 220 ? 43.29600 29.37300 78.04600 1.000 54.17623 220 ALA C O 1
ATOM 6018 N N . GLY C 1 221 ? 42.47100 27.48400 77.19400 1.000 55.38392 221 GLY C N 1
ATOM 6019 C CA . GLY C 1 221 ? 43.78200 26.92500 76.93000 1.000 61.16649 221 GLY C CA 1
ATOM 6020 C C . GLY C 1 221 ? 44.05900 25.65700 77.72000 1.000 53.42593 221 GLY C C 1
ATOM 6021 O O . GLY C 1 221 ? 43.32300 25.27300 78.62700 1.000 59.64743 221 GLY C O 1
ATOM 6022 N N . ILE C 1 222 ? 45.17700 25.02400 77.35800 1.000 45.14630 222 ILE C N 1
ATOM 6023 C CA . ILE C 1 222 ? 45.52100 23.66700 77.79400 1.000 61.84030 222 ILE C CA 1
ATOM 6024 C C . ILE C 1 222 ? 46.88300 23.68900 78.46000 1.000 60.74752 222 ILE C C 1
ATOM 6025 O O . ILE C 1 222 ? 47.90900 23.87800 77.78700 1.000 55.55921 222 ILE C O 1
ATOM 6030 N N . LEU C 1 223 ? 46.90500 23.41500 79.76000 1.000 59.39964 223 LEU C N 1
ATOM 6031 C CA . LEU C 1 223 ? 48.13200 23.35500 80.54000 1.000 60.62392 223 LEU C CA 1
ATOM 6032 C C . LEU C 1 223 ? 48.62000 21.91000 80.61700 1.000 58.69445 223 LEU C C 1
ATOM 6033 O O . LEU C 1 223 ? 47.86700 21.01700 81.02500 1.000 57.10439 223 LEU C O 1
ATOM 6038 N N . ILE C 1 224 ? 49.86700 21.67900 80.19900 1.000 57.69483 224 ILE C N 1
ATOM 6039 C CA . ILE C 1 224 ? 50.53000 20.38700 80.33900 1.000 49.89295 224 ILE C CA 1
ATOM 6040 C C . ILE C 1 224 ? 51.96300 20.61200 80.78800 1.000 53.92784 224 ILE C C 1
ATOM 6041 O O . ILE C 1 224 ? 52.72000 21.32600 80.12500 1.000 60.91573 224 ILE C O 1
ATOM 6046 N N . ASP C 1 225 ? 52.34200 19.97800 81.89100 1.000 53.44527 225 ASP C N 1
ATOM 6047 C CA . ASP C 1 225 ? 53.72200 19.93600 82.34600 1.000 53.60658 225 ASP C CA 1
ATOM 6048 C C . ASP C 1 225 ? 54.31700 18.57500 82.03300 1.000 46.63089 225 ASP C C 1
ATOM 6049 O O . ASP C 1 225 ? 53.60800 17.57000 81.98400 1.000 52.97995 225 ASP C O 1
ATOM 6054 N N . GLN C 1 226 ? 55.63300 18.54500 81.84400 1.000 53.41468 226 GLN C N 1
ATOM 6055 C CA . GLN C 1 226 ? 56.30300 17.29500 81.50800 1.000 58.78470 226 GLN C CA 1
ATOM 6056 C C . GLN C 1 226 ? 57.77400 17.38700 81.88300 1.000 63.88577 226 GLN C C 1
ATOM 6057 O O . GLN C 1 226 ? 58.44800 18.35600 81.51800 1.000 66.82302 226 GLN C O 1
ATOM 6063 N N . GLY C 1 227 ? 58.27300 16.36600 82.57500 1.000 63.88769 227 GLY C N 1
ATOM 6064 C CA . GLY C 1 227 ? 59.64800 16.36000 83.01800 1.000 65.68208 227 GLY C CA 1
ATOM 6065 C C . GLY C 1 227 ? 60.56900 15.72200 81.99800 1.000 65.48521 227 GLY C C 1
ATOM 6066 O O . GLY C 1 227 ? 60.18600 14.80200 81.28400 1.000 65.07722 227 GLY C O 1
ATOM 6067 N N . LEU C 1 228 ? 61.80300 16.23100 81.93700 1.000 67.49578 228 LEU C N 1
ATOM 6068 C CA . LEU C 1 228 ? 62.78800 15.65800 81.02700 1.000 69.11020 228 LEU C CA 1
ATOM 6069 C C . LEU C 1 228 ? 63.52500 14.46100 81.62400 1.000 75.81208 228 LEU C C 1
ATOM 6070 O O . LEU C 1 228 ? 64.02200 13.62400 80.86000 1.000 75.38000 228 LEU C O 1
ATOM 6075 N N . ALA C 1 229 ? 63.60100 14.34900 82.95600 1.000 70.88118 229 ALA C N 1
ATOM 6076 C CA . ALA C 1 229 ? 64.15000 13.14500 83.56500 1.000 70.21469 229 ALA C CA 1
ATOM 6077 C C . ALA C 1 229 ? 63.24000 11.93900 83.39100 1.000 67.10808 229 ALA C C 1
ATOM 6078 O O . ALA C 1 229 ? 63.71900 10.80100 83.49400 1.000 66.45848 229 ALA C O 1
ATOM 6080 N N . ASP C 1 230 ? 61.96400 12.19800 83.10600 1.000 69.10121 230 ASP C N 1
ATOM 6081 C CA . ASP C 1 230 ? 60.93000 11.14300 82.92700 1.000 64.17576 230 ASP C CA 1
ATOM 6082 C C . ASP C 1 230 ? 61.44100 10.03800 82.00000 1.000 66.60352 230 ASP C C 1
ATOM 6083 O O . ASP C 1 230 ? 61.77400 10.31900 80.84900 1.000 68.79528 230 ASP C O 1
ATOM 6088 N N . LYS C 1 231 ? 61.45400 8.81000 82.51300 1.000 65.39012 231 LYS C N 1
ATOM 6089 C CA . LYS C 1 231 ? 61.97500 7.60500 81.82600 1.000 61.70099 231 LYS C CA 1
ATOM 6090 C C . LYS C 1 231 ? 61.17600 7.24300 80.57600 1.000 67.79899 231 LYS C C 1
ATOM 6091 O O . LYS C 1 231 ? 61.81100 7.02900 79.54500 1.000 71.49860 231 LYS C O 1
ATOM 6097 N N . PHE C 1 232 ? 59.85100 7.13600 80.67000 1.000 67.94364 232 PHE C N 1
ATOM 6098 C CA . PHE C 1 232 ? 59.08200 6.68200 79.48600 1.000 66.26869 232 PHE C CA 1
ATOM 6099 C C . PHE C 1 232 ? 58.61600 7.84300 78.60700 1.000 65.28433 232 PHE C C 1
ATOM 6100 O O . PHE C 1 232 ? 57.61400 7.68700 77.94100 1.000 72.56433 232 PHE C O 1
ATOM 6108 N N . LEU C 1 233 ? 59.32200 8.95800 78.57700 1.000 60.25443 233 LEU C N 1
ATOM 6109 C CA . LEU C 1 233 ? 58.87400 10.04200 77.71300 1.000 68.89514 233 LEU C CA 1
ATOM 6110 C C . LEU C 1 233 ? 59.42000 9.89500 76.30300 1.000 73.87102 233 LEU C C 1
ATOM 6111 O O . LEU C 1 233 ? 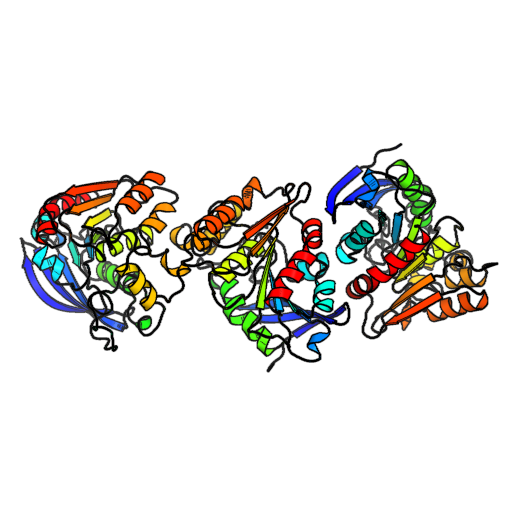59.28000 10.80700 75.49100 1.000 74.80272 233 LEU C O 1
ATOM 6116 N N . ALA C 1 234 ? 59.98400 8.73800 75.97700 1.000 74.81000 234 ALA C N 1
ATOM 6117 C CA . ALA C 1 234 ? 60.36500 8.50200 74.58600 1.000 78.35000 234 ALA C CA 1
ATOM 6118 C C . ALA C 1 234 ? 59.89500 7.16800 74.04500 1.000 80.13000 234 ALA C C 1
ATOM 6119 O O . ALA C 1 234 ? 59.86200 7.00200 72.82200 1.000 78.83474 234 ALA C O 1
ATOM 6121 N N . GLU C 1 235 ? 59.52300 6.21700 74.89500 1.000 76.65000 235 GLU C N 1
ATOM 6122 C CA . GLU C 1 235 ? 58.89500 5.06100 74.29500 1.000 71.26279 235 GLU C CA 1
ATOM 6123 C C . GLU C 1 235 ? 57.37500 5.06400 74.42600 1.000 68.67952 235 GLU C C 1
ATOM 6124 O O . GLU C 1 235 ? 56.71500 4.35700 73.66400 1.000 63.75617 235 GLU C O 1
ATOM 6130 N N . GLN C 1 236 ? 56.74900 5.99500 75.15600 1.000 66.55933 236 GLN C N 1
ATOM 6131 C CA . GLN C 1 236 ? 55.28900 5.96100 75.24300 1.000 61.85624 236 GLN C CA 1
ATOM 6132 C C . GLN C 1 236 ? 54.59000 7.30300 75.37300 1.000 60.18389 236 GLN C C 1
ATOM 6133 O O . GLN C 1 236 ? 53.36600 7.33600 75.50900 1.000 62.44259 236 GLN C O 1
ATOM 6139 N N . LEU C 1 237 ? 55.31100 8.41000 75.35700 1.000 56.91255 237 LEU C N 1
ATOM 6140 C CA . LEU C 1 237 ? 54.66700 9.65700 75.72400 1.000 54.19431 237 LEU C CA 1
ATOM 6141 C C . LEU C 1 237 ? 54.43100 10.57800 74.53500 1.000 54.79845 237 LEU C C 1
ATOM 6142 O O . LEU C 1 237 ? 53.29600 11.03100 74.32700 1.000 58.01228 237 LEU C O 1
ATOM 6147 N N . HIS C 1 238 ? 55.47300 10.84600 73.74100 1.000 58.15628 238 HIS C N 1
ATOM 6148 C CA . HIS C 1 238 ? 55.53200 11.71500 72.55900 1.000 60.65702 238 HIS C CA 1
ATOM 6149 C C . HIS C 1 238 ? 54.60400 12.91800 72.58900 1.000 58.13633 238 HIS C C 1
ATOM 6150 O O . HIS C 1 238 ? 53.62500 12.96500 71.83300 1.000 53.66989 238 HIS C O 1
ATOM 6157 N N . PRO C 1 239 ? 54.86900 13.92600 73.42100 1.000 61.48955 239 PRO C N 1
ATOM 6158 C CA . PRO C 1 239 ? 53.98200 15.08200 73.45700 1.000 60.82713 239 PRO C CA 1
ATOM 6159 C C . PRO C 1 239 ? 54.22100 16.06300 72.33300 1.000 63.40443 239 PRO C C 1
ATOM 6160 O O . PRO C 1 239 ? 53.42000 16.99100 72.19900 1.000 61.65985 239 PRO C O 1
ATOM 6164 N N . HIS C 1 240 ? 55.23400 15.85100 71.49300 1.000 61.96674 240 HIS C N 1
ATOM 6165 C CA . HIS C 1 240 ? 55.41800 16.70500 70.32000 1.000 66.04582 240 HIS C CA 1
ATOM 6166 C C . HIS C 1 240 ? 54.34100 16.46900 69.27100 1.000 60.69951 240 HIS C C 1
ATOM 6167 O O . HIS C 1 240 ? 54.04800 17.36000 68.46700 1.000 62.29913 240 HIS C O 1
ATOM 6174 N N . LEU C 1 241 ? 53.77300 15.26400 69.24200 1.000 61.79440 241 LEU C N 1
ATOM 6175 C CA . LEU C 1 241 ? 52.70900 15.09400 68.27300 1.000 59.03295 241 LEU C CA 1
ATOM 6176 C C . LEU C 1 241 ? 51.39600 15.66700 68.76800 1.000 60.63659 241 LEU C C 1
ATOM 6177 O O . LEU C 1 241 ? 50.58500 16.11400 67.94800 1.000 61.43278 241 LEU C O 1
ATOM 6182 N N . LEU C 1 242 ? 51.23000 15.91700 70.06600 1.000 58.59450 242 LEU C N 1
ATOM 6183 C CA . LEU C 1 242 ? 50.15400 16.77600 70.52900 1.000 52.96829 242 LEU C CA 1
ATOM 6184 C C . LEU C 1 242 ? 50.50200 18.24900 70.34800 1.000 58.54837 242 LEU C C 1
ATOM 6185 O O . LEU C 1 242 ? 49.60300 19.08600 70.22600 1.000 59.60960 242 LEU C O 1
ATOM 6190 N N . GLU C 1 243 ? 51.79200 18.58600 70.35000 1.000 64.53116 243 GLU C N 1
ATOM 6191 C CA . GLU C 1 243 ? 52.20000 19.94800 70.02400 1.000 66.08845 243 GLU C CA 1
ATOM 6192 C C . GLU C 1 243 ? 51.80500 20.30400 68.59400 1.000 58.62304 243 GLU C C 1
ATOM 6193 O O . GLU C 1 243 ? 51.12300 21.30600 68.35400 1.000 59.87612 243 GLU C O 1
ATOM 6199 N N . ASP C 1 244 ? 52.21800 19.47400 67.63000 1.000 60.60682 244 ASP C N 1
ATOM 6200 C CA . ASP C 1 244 ? 51.83100 19.67700 66.23300 1.000 64.22144 244 ASP C CA 1
ATOM 6201 C C . ASP C 1 244 ? 50.31400 19.70600 66.06800 1.000 62.95337 244 ASP C C 1
ATOM 6202 O O . ASP C 1 244 ? 49.77700 20.54600 65.33700 1.000 63.85537 244 ASP C O 1
ATOM 6207 N N . ALA C 1 245 ? 49.60900 18.79200 66.73500 1.000 60.88323 245 ALA C N 1
ATOM 6208 C CA . ALA C 1 245 ? 48.17300 18.65600 66.52700 1.000 58.22848 245 ALA C CA 1
ATOM 6209 C C . ALA C 1 245 ? 47.43200 19.93900 66.89300 1.000 59.30552 245 ALA C C 1
ATOM 6210 O O . ALA C 1 245 ? 46.61700 20.44500 66.10900 1.000 51.85999 245 ALA C O 1
ATOM 6212 N N . CYS C 1 246 ? 47.69000 20.47400 68.08900 1.000 56.53866 246 CYS C N 1
ATOM 6213 C CA . CYS C 1 246 ? 47.05100 21.74600 68.40800 1.000 62.65627 246 CYS C CA 1
ATOM 6214 C C . CYS C 1 246 ? 47.73600 22.91600 67.71900 1.000 62.18838 246 CYS C C 1
ATOM 6215 O O . CYS C 1 246 ? 47.11700 23.97700 67.55900 1.000 62.68900 246 CYS C O 1
ATOM 6218 N N . ARG C 1 247 ? 48.96100 22.72600 67.21700 1.000 57.21401 247 ARG C N 1
ATOM 6219 C CA . ARG C 1 247 ? 49.59300 23.74200 66.38600 1.000 65.63866 247 ARG C CA 1
ATOM 6220 C C . ARG C 1 247 ? 48.81200 23.95000 65.10300 1.000 64.59874 247 ARG C C 1
ATOM 6221 O O . ARG C 1 247 ? 48.78100 25.06600 64.57200 1.000 65.07939 247 ARG C O 1
ATOM 6229 N N . ALA C 1 248 ? 48.14400 22.90000 64.61900 1.000 65.03977 248 ALA C N 1
ATOM 6230 C CA . ALA C 1 248 ? 47.50400 22.90700 63.31100 1.000 67.39189 248 ALA C CA 1
ATOM 6231 C C . ALA C 1 248 ? 46.08000 23.45200 63.33600 1.000 66.01337 248 ALA C C 1
ATOM 6232 O O . ALA C 1 248 ? 45.61400 23.97600 62.31900 1.000 71.58045 248 ALA C O 1
ATOM 6234 N N . ILE C 1 249 ? 45.37000 23.34400 64.45700 1.000 60.25327 249 ILE C N 1
ATOM 6235 C CA . ILE C 1 249 ? 44.01700 23.87500 64.55300 1.000 59.77985 249 ILE C CA 1
ATOM 6236 C C . ILE C 1 249 ? 43.96500 25.12700 65.41000 1.000 60.90141 249 ILE C C 1
ATOM 6237 O O . ILE C 1 249 ? 42.87500 25.57900 65.77400 1.000 57.17475 249 ILE C O 1
ATOM 6242 N N . GLY C 1 250 ? 45.11800 25.69600 65.71400 1.000 64.15084 250 GLY C N 1
ATOM 6243 C CA . GLY C 1 250 ? 45.10900 26.90700 66.54600 1.000 60.66796 250 GLY C CA 1
ATOM 6244 C C . GLY C 1 250 ? 44.51100 26.67300 67.91900 1.000 62.03213 250 GLY C C 1
ATOM 6245 O O . GLY C 1 250 ? 43.71300 27.49700 68.34900 1.000 63.66656 250 GLY C O 1
ATOM 6246 N N . GLN C 1 251 ? 44.87400 25.57600 68.57900 1.000 60.00256 251 GLN C N 1
ATOM 6247 C CA . GLN C 1 251 ? 44.40300 25.34900 69.96700 1.000 61.24958 251 GLN C CA 1
ATOM 6248 C C . GLN C 1 251 ? 45.46100 25.93200 70.89900 1.000 54.80081 251 GLN C C 1
ATOM 6249 O O . GLN C 1 251 ? 46.57600 25.47000 70.83400 1.000 60.64992 251 GLN C O 1
ATOM 6255 N N . PRO C 1 252 ? 45.15500 26.92400 71.75600 1.000 56.60543 252 PRO C N 1
ATOM 6256 C CA . PRO C 1 252 ? 46.16200 27.49800 72.63600 1.000 57.85260 252 PRO C CA 1
ATOM 6257 C C . PRO C 1 252 ? 46.71400 26.41400 73.56700 1.000 62.37695 252 PRO C C 1
ATOM 6258 O O . PRO C 1 252 ? 46.04200 26.05400 74.48400 1.000 54.79311 252 PRO C O 1
ATOM 6262 N N . LEU C 1 253 ? 47.93900 25.95700 73.30800 1.000 62.96442 253 LEU C N 1
ATOM 6263 C CA . LEU C 1 253 ? 48.45200 24.96600 74.27800 1.000 56.92155 253 LEU C CA 1
ATOM 6264 C C . LEU C 1 253 ? 49.72900 25.47100 74.94200 1.000 64.63369 253 LEU C C 1
ATOM 6265 O O . LEU C 1 253 ? 50.60500 25.95600 74.24200 1.000 58.01716 253 LEU C O 1
ATOM 6270 N N . THR C 1 254 ? 49.77900 25.13100 76.22900 1.000 65.50005 254 THR C N 1
ATOM 6271 C CA . THR C 1 254 ? 50.83500 25.53900 77.18700 1.000 59.43465 254 THR C CA 1
ATOM 6272 C C . THR C 1 254 ? 51.57700 24.26800 77.59300 1.000 56.68554 254 THR C C 1
ATOM 6273 O O . THR C 1 254 ? 51.05000 23.52400 78.40800 1.000 58.03000 254 THR C O 1
ATOM 6277 N N . LEU C 1 255 ? 52.74400 24.01700 77.01700 1.000 51.46767 255 LEU C N 1
ATOM 6278 C CA . LEU C 1 255 ? 53.50100 22.78700 77.24500 1.000 56.03190 255 LEU C CA 1
ATOM 6279 C C . LEU C 1 255 ? 54.89900 23.11200 77.76500 1.000 61.48517 255 LEU C C 1
ATOM 6280 O O . LEU C 1 255 ? 55.83600 23.32100 76.98500 1.000 61.12876 255 LEU C O 1
ATOM 6285 N N . ARG C 1 256 ? 55.03300 23.09300 79.09200 1.000 61.39058 256 ARG C N 1
ATOM 6286 C CA . ARG C 1 256 ? 56.26500 23.45300 79.78500 1.000 55.23013 256 ARG C CA 1
ATOM 6287 C C . ARG C 1 256 ? 57.07900 22.19700 80.05600 1.000 59.20803 256 ARG C C 1
ATOM 6288 O O . ARG C 1 256 ? 56.67700 21.35500 80.85900 1.000 64.39438 256 ARG C O 1
ATOM 6296 N N . ARG C 1 257 ? 58.21500 22.06000 79.38300 1.000 56.82160 257 ARG C N 1
ATOM 6297 C CA . ARG C 1 257 ? 59.13900 20.98700 79.70500 1.000 59.25758 257 ARG C CA 1
ATOM 6298 C C . ARG C 1 257 ? 60.04900 21.41800 80.84800 1.000 65.40436 257 ARG C C 1
ATOM 6299 O O . ARG C 1 257 ? 60.38400 22.59800 80.98900 1.000 63.29582 257 ARG C O 1
ATOM 6307 N N . HIS C 1 258 ? 60.44000 20.45500 81.68100 1.000 64.54836 258 HIS C N 1
ATOM 6308 C CA . HIS C 1 258 ? 61.27200 20.74900 82.84600 1.000 60.37969 258 HIS C CA 1
ATOM 6309 C C . HIS C 1 258 ? 62.36200 19.69500 82.95800 1.000 63.40812 258 HIS C C 1
ATOM 6310 O O . HIS C 1 258 ? 62.06000 18.51100 83.13700 1.000 65.33897 258 HIS C O 1
ATOM 6317 N N . GLU C 1 259 ? 63.61900 20.11500 82.85000 1.000 62.33529 259 GLU C N 1
ATOM 6318 C CA . GLU C 1 259 ? 64.57900 19.05300 83.11200 1.000 63.83521 259 GLU C CA 1
ATOM 6319 C C . GLU C 1 259 ? 64.89100 18.99800 84.59600 1.000 70.39337 259 GLU C C 1
ATOM 6320 O O . GLU C 1 259 ? 64.96400 20.03000 85.27400 1.000 67.42239 259 GLU C O 1
ATOM 6326 N N . GLY C 1 260 ? 65.23300 17.77400 84.96900 1.000 69.41803 260 GLY C N 1
ATOM 6327 C CA . GLY C 1 260 ? 65.28600 17.41700 86.37200 1.000 70.43812 260 GLY C CA 1
ATOM 6328 C C . GLY C 1 260 ? 64.12800 16.56100 86.83800 1.000 70.53872 260 GLY C C 1
ATOM 6329 O O . GLY C 1 260 ? 64.34700 15.49900 87.43000 1.000 75.37345 260 GLY C O 1
ATOM 6330 N N . TYR C 1 261 ? 62.89700 17.00200 86.58900 1.000 64.65031 261 TYR C N 1
ATOM 6331 C CA . TYR C 1 261 ? 61.74000 16.27400 87.10000 1.000 66.95365 261 TYR C CA 1
ATOM 6332 C C . TYR C 1 261 ? 61.49700 14.98500 86.32700 1.000 66.09957 261 TYR C C 1
ATOM 6333 O O . TYR C 1 261 ? 61.54800 14.95500 85.09300 1.000 67.37000 261 TYR C O 1
ATOM 6342 N N . ASP C 1 262 ? 61.21800 13.92000 87.06700 1.000 63.34839 262 ASP C N 1
ATOM 6343 C CA . ASP C 1 262 ? 60.97200 12.61000 86.50300 1.000 60.01709 262 ASP C CA 1
ATOM 6344 C C . ASP C 1 262 ? 59.45700 12.38800 86.37600 1.000 54.41950 262 ASP C C 1
ATOM 6345 O O . ASP C 1 262 ? 58.67300 13.34100 86.42900 1.000 51.63318 262 ASP C O 1
ATOM 6350 N N . HIS C 1 263 ? 59.04000 11.13000 86.20600 1.000 52.52601 263 HIS C N 1
ATOM 6351 C CA . HIS C 1 263 ? 57.64100 10.80600 85.93200 1.000 54.66913 263 HIS C CA 1
ATOM 6352 C C . HIS C 1 263 ? 56.74700 10.95200 87.16100 1.000 55.64988 263 HIS C C 1
ATOM 6353 O O . HIS C 1 263 ? 55.59500 11.38500 87.02600 1.000 52.97031 263 HIS C O 1
ATOM 6360 N N . GLY C 1 264 ? 57.27200 10.62900 88.35500 1.000 54.96187 264 GLY C N 1
ATOM 6361 C CA . GLY C 1 264 ? 56.48100 10.3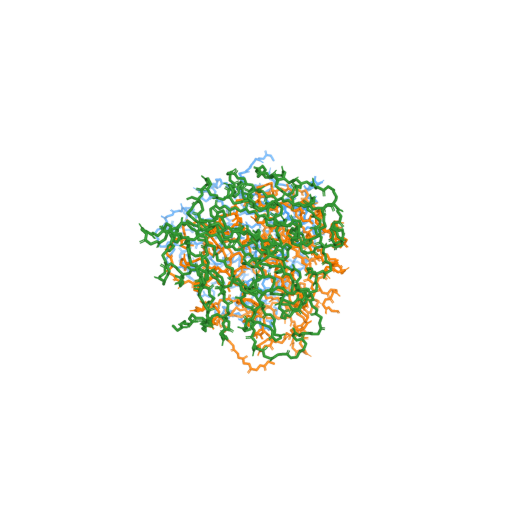5900 89.54200 1.000 41.37833 264 GLY C CA 1
ATOM 6362 C C . GLY C 1 264 ? 55.83300 11.57200 90.18400 1.000 43.16298 264 GLY C C 1
ATOM 6363 O O . GLY C 1 264 ? 55.77800 12.66800 89.61900 1.000 48.44423 264 GLY C O 1
ATOM 6364 N N . TYR C 1 265 ? 55.33600 11.36000 91.41000 1.000 45.87928 265 TYR C N 1
ATOM 6365 C CA . TYR C 1 265 ? 54.49700 12.34700 92.08300 1.000 40.82151 265 TYR C CA 1
ATOM 6366 C C . TYR C 1 265 ? 55.27400 13.46600 92.76500 1.000 42.53784 265 TYR C C 1
ATOM 6367 O O . TYR C 1 265 ? 54.68400 14.51000 93.08300 1.000 43.98946 265 TYR C O 1
ATOM 6376 N N . TYR C 1 266 ? 56.57400 13.30600 92.99000 1.000 38.19785 266 TYR C N 1
ATOM 6377 C CA . TYR C 1 266 ? 57.33600 14.46400 93.43000 1.000 48.71196 266 TYR C CA 1
ATOM 6378 C C . TYR C 1 266 ? 57.33900 15.53800 92.34500 1.000 50.15976 266 TYR C C 1
ATOM 6379 O O . TYR C 1 266 ? 57.22500 16.73300 92.63700 1.000 47.21888 266 TYR C O 1
ATOM 6388 N N . PHE C 1 267 ? 57.39500 15.12400 91.07900 1.000 54.74843 267 PHE C N 1
ATOM 6389 C CA . PHE C 1 267 ? 57.20200 16.07100 89.98500 1.000 50.51321 267 PHE C CA 1
ATOM 6390 C C . PHE C 1 267 ? 55.78700 16.64200 90.00600 1.000 48.22491 267 PHE C C 1
ATOM 6391 O O . PHE C 1 267 ? 55.59500 17.85700 89.89300 1.000 49.84180 267 PHE C O 1
ATOM 6399 N N . VAL C 1 268 ? 54.78200 15.79000 90.19900 1.000 42.53460 268 VAL C N 1
ATOM 6400 C CA . VAL C 1 268 ? 53.40600 16.24000 90.01500 1.000 44.44671 268 VAL C CA 1
ATOM 6401 C C . VAL C 1 268 ? 53.01800 17.26700 91.07400 1.000 47.09086 268 VAL C C 1
ATOM 6402 O O . VAL C 1 268 ? 52.48500 18.33500 90.75200 1.000 45.75539 268 VAL C O 1
ATOM 6406 N N . GLN C 1 269 ? 53.27700 16.96100 92.35300 1.000 49.71779 269 GLN C N 1
ATOM 6407 C CA . GLN C 1 269 ? 52.86400 17.86600 93.42300 1.000 47.45364 269 GLN C CA 1
ATOM 6408 C C . GLN C 1 269 ? 53.58000 19.21100 93.32000 1.000 45.90722 269 GLN C C 1
ATOM 6409 O O . GLN C 1 269 ? 53.02300 20.24100 93.71500 1.000 49.68438 269 GLN C O 1
ATOM 6415 N N . SER C 1 270 ? 54.79100 19.22600 92.76300 1.000 45.65542 270 SER C N 1
ATOM 6416 C CA . SER C 1 270 ? 55.47800 20.51000 92.64600 1.000 53.01870 270 SER C CA 1
ATOM 6417 C C . SER C 1 270 ? 54.71800 21.47800 91.73900 1.000 51.62124 270 SER C C 1
ATOM 6418 O O . SER C 1 270 ? 54.52300 22.64900 92.09000 1.000 51.36060 270 SER C O 1
ATOM 6421 N N . PHE C 1 271 ? 54.15400 21.02500 90.61600 1.000 53.47319 271 PHE C N 1
ATOM 6422 C CA . PHE C 1 271 ? 53.36500 21.88700 89.74100 1.000 51.71662 271 PHE C CA 1
ATOM 6423 C C . PHE C 1 271 ? 51.86300 21.74300 89.96300 1.000 51.69078 271 PHE C C 1
ATOM 6424 O O . PHE C 1 271 ? 51.07800 21.99400 89.04500 1.000 59.23203 271 PHE C O 1
ATOM 6432 N N . MET C 1 272 ? 51.44100 21.34700 91.15900 1.000 48.91915 272 MET C N 1
ATOM 6433 C CA . MET C 1 272 ? 50.02000 21.12300 91.38000 1.000 50.76866 272 MET C CA 1
ATOM 6434 C C . MET C 1 272 ? 49.25500 22.43200 91.51600 1.000 54.82685 272 MET C C 1
ATOM 6435 O O . MET C 1 272 ? 48.14100 22.55400 90.99700 1.000 56.86408 272 MET C O 1
ATOM 6440 N N . ALA C 1 273 ? 49.82600 23.41600 92.21500 1.000 62.20677 273 ALA C N 1
ATOM 6441 C CA . ALA C 1 273 ? 49.10100 24.65900 92.47300 1.000 62.51031 273 ALA C CA 1
ATOM 6442 C C . ALA C 1 273 ? 48.80900 25.40700 91.17600 1.000 57.73324 273 ALA C C 1
ATOM 6443 O O . ALA C 1 273 ? 47.69100 25.90300 90.97500 1.000 62.37913 273 ALA C O 1
ATOM 6445 N N . ASP C 1 274 ? 49.80700 25.50800 90.29100 1.000 51.30829 274 ASP C N 1
ATOM 6446 C CA . ASP C 1 274 ? 49.59000 25.99000 88.93000 1.000 60.07184 274 ASP C CA 1
ATOM 6447 C C . ASP C 1 274 ? 48.28300 25.44300 88.37200 1.000 61.70573 274 ASP C C 1
ATOM 6448 O O . ASP C 1 274 ? 47.33800 26.19200 88.08900 1.000 59.42991 274 ASP C O 1
ATOM 6453 N N . HIS C 1 275 ? 48.22000 24.11200 88.25400 1.000 58.40147 275 HIS C N 1
ATOM 6454 C CA . HIS C 1 275 ? 47.05700 23.46900 87.66100 1.000 57.42456 275 HIS C CA 1
ATOM 6455 C C . HIS C 1 275 ? 45.77500 23.84100 88.39400 1.000 62.62984 275 HIS C C 1
ATOM 6456 O O . HIS C 1 275 ? 44.71600 23.98800 87.77100 1.000 62.23918 275 HIS C O 1
ATOM 6463 N N . LEU C 1 276 ? 45.84000 24.00900 89.71700 1.000 63.78882 276 LEU C N 1
ATOM 6464 C CA . LEU C 1 276 ? 44.63500 24.37600 90.44300 1.000 64.23182 276 LEU C CA 1
ATOM 6465 C C . LEU C 1 276 ? 44.25600 25.83300 90.20200 1.000 65.53763 276 LEU C C 1
ATOM 6466 O O . LEU C 1 276 ? 43.11300 26.21100 90.46500 1.000 64.12261 276 LEU C O 1
ATOM 6471 N N . ALA C 1 277 ? 45.20700 26.66100 89.76600 1.000 62.33328 277 ALA C N 1
ATOM 6472 C CA . ALA C 1 277 ? 44.88600 28.04500 89.42700 1.000 68.54552 277 ALA C CA 1
ATOM 6473 C C . ALA C 1 277 ? 44.25500 28.12900 88.04300 1.000 70.05098 277 ALA C C 1
ATOM 6474 O O . ALA C 1 277 ? 43.26200 28.84000 87.83600 1.000 66.56451 277 ALA C O 1
ATOM 6476 N N . HIS C 1 278 ? 44.84200 27.40400 87.08900 1.000 68.83572 278 HIS C N 1
ATOM 6477 C CA . HIS C 1 278 ? 44.30000 27.29200 85.74100 1.000 60.62857 278 HIS C CA 1
ATOM 6478 C C . HIS C 1 278 ? 42.83500 26.86000 85.76700 1.000 65.54750 278 HIS C C 1
ATOM 6479 O O . HIS C 1 278 ? 41.97700 27.49200 85.14000 1.000 71.34257 278 HIS C O 1
ATOM 6486 N N . HIS C 1 279 ? 42.52200 25.79300 86.50500 1.000 61.31980 279 HIS C N 1
ATOM 6487 C CA . HIS C 1 279 ? 41.14900 25.29600 86.52100 1.000 62.40656 279 HIS C CA 1
ATOM 6488 C C . HIS C 1 279 ? 40.22800 26.22000 87.30400 1.000 67.64664 279 HIS C C 1
ATOM 6489 O O . HIS C 1 279 ? 39.04900 26.36700 86.96000 1.000 70.32847 279 HIS C O 1
ATOM 6496 N N . ALA C 1 280 ? 40.74800 26.85300 88.35700 1.000 69.02321 280 ALA C N 1
ATOM 6497 C CA . ALA C 1 280 ? 39.88500 27.60000 89.26900 1.000 70.88140 280 ALA C CA 1
ATOM 6498 C C . ALA C 1 280 ? 39.41600 28.91300 88.65800 1.000 70.07389 280 ALA C C 1
ATOM 6499 O O . ALA C 1 280 ? 38.23800 29.27300 88.78000 1.000 68.68000 280 ALA C O 1
ATOM 6501 N N . GLN C 1 281 ? 40.31800 29.65000 88.00500 1.000 70.72714 281 GLN C N 1
ATOM 6502 C CA . GLN C 1 281 ? 39.91500 30.93400 87.45100 1.000 70.97522 281 GLN C CA 1
ATOM 6503 C C . GLN C 1 281 ? 38.91700 30.77900 86.30800 1.000 74.61056 281 GLN C C 1
ATOM 6504 O O . GLN C 1 281 ? 38.17900 31.72200 86.01500 1.000 76.98088 281 GLN C O 1
ATOM 6510 N N . ILE C 1 282 ? 38.84900 29.60700 85.68900 1.000 71.09490 282 ILE C N 1
ATOM 6511 C CA . ILE C 1 282 ? 37.82700 29.33200 84.68800 1.000 69.33166 282 ILE C CA 1
ATOM 6512 C C . ILE C 1 282 ? 36.55500 28.79800 85.33100 1.000 73.47546 282 ILE C C 1
ATOM 6513 O O . ILE C 1 282 ? 35.45100 29.27200 85.05000 1.000 77.33481 282 ILE C O 1
ATOM 6518 N N . LEU C 1 283 ? 36.69400 27.80000 86.19000 1.000 74.57188 283 LEU C N 1
ATOM 6519 C CA . LEU C 1 283 ? 35.54600 27.20500 86.86500 1.000 76.04222 283 LEU C CA 1
ATOM 6520 C C . LEU C 1 283 ? 34.85300 28.21900 87.76000 1.000 69.83000 283 LEU C C 1
ATOM 6521 O O . LEU C 1 283 ? 33.64100 28.18600 87.91800 1.000 69.26910 283 LEU C O 1
#

Solvent-accessible surface area: 30842 Å² total; per-residue (Å²): 147,65,97,53,137,68,72,42,56,42,92,0,47,39,4,38,0,35,21,12,45,13,81,4,217,50,1,52,40,83,2,111,0,0,1,0,18,4,41,73,13,139,162,28,137,9,10,0,0,0,1,0,3,3,20,92,17,58,18,85,18,3,0,23,75,1,19,0,1,48,21,0,11,137,63,5,0,1,0,1,3,1,3,0,0,0,81,48,18,157,35,137,44,20,82,126,37,140,28,18,0,42,1,0,0,0,2,1,30,5,68,30,86,63,20,27,88,22,0,73,0,8,20,0,0,22,93,26,0,9,65,26,2,53,103,35,14,30,8,42,29,108,114,4,0,0,0,0,10,3,0,0,0,1,0,0,0,2,1,2,14,68,42,119,57,47,3,75,1,0,0,0,0,0,0,0,0,2,0,28,110,7,75,17,0,107,82,0,0,61,24,0,13,21,95,94,76,87,116,16,78,61,8,0,0,8,35,31,0,83,139,40,136,105,15,39,18,106,72,10,1,14,1,0,0,0,72,57,11,168,40,34,89,104,6,0,29,3,92,64,1,68,86,3,1,195,84,37,53,8,63,40,76,22,72,108,31,127,24,19,28,29,28,25,25,0,0,15,18,23,2,41,59,0,1,43,35,0,3,144,57,3,104,126,121,76,96,43,113,70,69,40,52,46,83,0,49,33,2,46,0,34,16,11,25,16,87,5,221,46,1,53,37,76,2,113,1,0,0,0,23,3,34,72,15,128,154,38,105,8,4,0,0,1,2,0,3,2,21,97,14,61,14,84,21,3,0,30,74,0,19,1,1,65,25,0,10,148,76,6,0,0,1,2,3,1,3,0,0,0,89,44,19,168,22,140,38,27,80,120,32,142,24,18,0,36,2,0,0,0,2,0,34,5,100,28,81,70,19,30,88,26,0,77,0,10,12,0,0,20,84,24,1,13,55,27,2,44,98,20,9,16,8,34,34,111,80,7,0,0,0,0,9,5,0,0,0,1,0,0,1,3,0,2,4,18,37,89,55,49,3,83,1,0,0,0,0,0,0,0,0,2,0,31,116,5,70,21,0,99,84,0,0,56,22,0,17,21,83,32,18,2,65,10,1,26,12,1,0,4,7,2,0,84,56,21,102,107,18,42,17,104,71,11,2,15,1,0,1,0,74,50,10,168,43,41,91,109,13,0,27,3,91,57,3,38,102,3,0,131,85,39,53,3,61,16,74,20,70,109,31,122,27,17,30,26,28,25,25,0,0,12,17,26,2,40,60,0,0,50,37,0,4,158,56,7,102,123,70,132,53,72,42,54,91,198,21,122,46,2,47,10,33,35,20,53,7,60,3,182,27,0,57,32,69,0,107,2,0,0,0,24,3,40,75,12,150,170,28,140,7,19,0,1,0,1,0,2,2,21,90,18,55,18,87,17,1,7,103,110,0,41,0,20,122,21,1,14,116,63,10,9,1,0,2,2,1,1,0,0,0,81,53,11,158,30,146,37,25,74,120,51,132,44,34,0,32,2,0,0,0,3,1,37,4,93,30,86,68,20,23,84,23,1,71,0,9,7,0,0,29,82,13,0,11,48,39,0,48,169,77,27,29,8,33,34,112,115,7,0,0,0,0,10,3,0,0,0,0,0,0,3,3,1,2,7,16,34,96,54,48,4,86,2,2,0,0,0,0,0,1,0,6,0,23,129,7,58,21,0,83,124,0,0,40,23,0,18,22,83,33,13,2,58,10,1,24,11,1,0,6,6,0,2,80,57,23,105,102,17,37,20,103,75,4,1,12,0,0,0,0,78,52,9,116,62,32,86,107,9,6,27,3,88,66,0,34,80,2,3,158,84,36,58,7,60,43,60,30,93,107,28,138,62,83,58,25,25,25,184,1,0,82,61,23,1,41,59,0,7,56,36,1,18,174,71,21

Nearest PDB structures (foldseek):
  7yvt-assembly3_C  TM=9.985E-01  e=7.835E-58  Variovorax sp.
  8ilj-assembly1_B  TM=9.878E-01  e=6.622E-48  Burkholderiaceae
  3fcx-assembly2_B  TM=9.857E-01  e=1.761E-41  Homo sapiens
  3fcx-assembly2_A-2  TM=9.637E-01  e=5.596E-38  Homo sapiens
  4fol-assembly2_D  TM=9.337E-01  e=1.036E-30  Saccharomyces cerevisiae

Sequence (847 aa):
TDSIKTLSAHRSFGGVQHFHEHASREIGLPMRFAAYLPPQAEHGKVPALLYLAGLTCNEETFMVKAGAQRLAAELGIALIAPDTSPRGAHIDGESTSWDFGVGAGFYLDATAAPWAPNWRMESYLVDELLPLLAKTLPIDGDRIGVFGHSMGGHGALTLALRHPGLFKSLSAFAPICAPTQCPWGHKAFTGYLGADTTRWIEHDATVLMQHQPVAPYPAGILIDQGLADKFLAEQLHPHLLEDACRAIGQPLTLRRHEGYDHGYYFVQSFMADHLAHHAQILNMTDSIKTLSAHRSFGGVQHFHEHASREIGLPMRFAAYLPPQAEHGKVPALLYLAGLTCNEETFMVKAGAQRLAAELGIALIAPDTSPRGAHIDGESTSWDFGVGAGFYLDATAAPWAPNWRMESYLVDELLPLLAKTLPIDGDRIGVFGHSMGGHGALTLALRHPGLFKSLSAFAPICAPTQCPWGHKAFTGYLGADTTRWIEHDATVLMQHQPVAPYPAGILIDQGLADKFLAEQLHPHLLEDACRAIGQPLTLRRHEGYDHGYYFVQSFMADHLAHHAQILNSIKTLSAHRSFGGVQHFHEHASREIGLPMRFAAYLPPQAEHGKVPALLYLAGLTCNEETFMVKAGAQRLAAELGIALIAPDTSPRGAHIDGESTSWDFGVGAGFYLDATAAPWAPNWRMESYLVDELLPLLAKTLPIDGDRIGVFGHSMGGHGALTLALRHPGLFKSLSAFAPICAPTQCPWGHKAFTGYLGADTTRWIEHDATVLMQHQPVAPYPAGILIDQGLADKFLAEQLHPHLLEDACRAIGQPLTLRRHEGYDHGYYFVQSFMADHLAHHAQIL

Organism: NCBI:txid1795631

InterPro domains:
  IPR000801 Esterase-like [PF00756] (25-276)
  IPR014186 S-formylglutathione hydrolase [PTHR10061] (1-284)
  IPR014186 S-formylglutathione hydrolase [TIGR02821] (7-283)
  IPR029058 Alpha/Beta hydrolase fold [G3DSA:3.40.50.1820] (5-285)
  IPR029058 Alpha/Beta hydrolase fold [SSF53474] (6-284)

Secondary structure (DSSP, 8-state):
----EEEEEEEETTEEEEEEEEE-TTTSSEEEEEEEE-GGGGTSPEEEEEEE--TT--SSHHHHHS--HHHHHHHT-EEEEE-SS--S---TTTTSSTTSBTTB-TTSB--STTTTTT-BHHHHIIIIIHHHHHHHSSEEEEEEEEEEBTHHHHHHHHHHHHSTTS-S-BEEES----GGGSHHHHHHHHHHH-S-SHHHHTT-HHHHHHT-SS-S-TT-EEEEEETT-TTIIIII-HHHHHHHHHHHT--EEEEEETT--SSHHHHHHTHHHHHHHHHHHH-/-----EEEEEEEETTEEEEEEEEE-TTTSSEEEEEEEE-GGGGSS-EEEEEEE--TT--TTHHHHHS--HHHHHHHT-EEEEE-SS--S---TTTTS-TTSBTTB-TTSB--STTSTTT-BHHHIIIIIIHHHHHHHSSEEEEEEEEEEBTHHHHHHHHHHHHSTTT-S-BEEES----GGGSHHHHHHHHHHH-S-GGGTGGG-HHHHHHT-SS-S-TT-EEEEEETT-TTIIIII-HHHHHHHHHHHT--EEEEEETT--SSHHHHHHHHHHHHHHHHHHH-/-EEEEEEEEETTEEEEEEEEE-TTTSSEEEEEEEE-GGGGSS-EEEEEEE--TT--TTHHHHHS--HHHHHHHT--EEE--SS--S---TTTTSSTTSBTTB-TTSB--STTTTTT-BHHHIIIIIIHHHHHHHSSEEEEEEEEEEBTHHHHHHHHHHHTSTTT-S-BEEES----GGGSHHHHHHHHHHH-S-GGGTGGG-HHHHHTT-SS-S-SS-EEEEEESS-TTTTTS--HHHHHHHHHHTT--EEEEEESS--SSHHHHHHTHHHHHHHHHHH-

B-factor: mean 43.91, std 15.31, range [17.75, 180.44]

Radius of gyration: 35.66 Å; Cα contacts (8 Å, |Δi|>4): 2092; chains: 3; bounding box: 76×58×114 Å